Protein AF-0000000079575425 (afdb_homodimer)

Solvent-accessible surface area (backbone atoms only — not comparable to full-atom values): 54264 Å² total; per-residue (Å²): 130,80,75,77,71,79,72,58,68,56,67,75,38,49,80,50,52,78,68,48,76,56,100,55,56,67,44,61,53,50,47,62,73,65,48,64,65,72,78,53,48,50,67,66,44,53,46,61,71,67,53,64,92,66,81,78,75,90,64,53,71,62,21,56,52,42,48,57,35,47,28,26,68,66,44,45,69,43,72,66,50,43,48,51,49,40,65,52,7,65,58,55,22,52,70,27,54,43,92,59,78,74,56,72,66,56,57,53,46,50,33,47,76,38,34,70,46,52,48,50,33,33,56,48,45,39,61,66,43,46,64,54,40,40,69,73,39,49,72,34,45,26,25,40,32,60,52,70,53,61,45,60,39,55,48,70,77,59,36,46,47,46,56,39,51,46,24,50,51,39,44,51,47,34,61,71,70,58,53,57,73,37,67,39,35,64,62,48,27,62,62,64,46,69,40,38,43,89,92,41,71,75,26,18,33,41,78,53,77,58,38,77,39,40,16,44,44,32,37,43,31,19,28,47,80,39,46,73,66,39,77,44,66,67,44,71,68,48,47,65,74,40,67,83,60,72,79,72,70,55,82,82,48,82,60,54,66,48,62,78,56,64,62,66,46,47,62,62,52,50,37,53,44,36,68,75,37,70,85,62,76,47,38,35,35,38,45,55,40,81,54,57,43,64,67,51,36,45,49,43,54,36,64,53,66,58,36,87,84,38,43,25,63,28,50,49,50,49,70,38,82,88,62,72,69,82,48,94,87,41,54,43,44,89,66,49,42,47,22,39,87,77,38,72,84,43,59,40,35,78,74,49,76,50,67,45,97,87,65,49,56,30,40,37,31,32,41,65,51,40,40,79,43,72,38,79,89,73,73,40,71,42,62,37,40,69,51,93,72,61,82,40,92,50,59,50,34,52,70,48,76,44,48,23,84,81,33,36,71,62,26,30,65,52,60,66,92,37,68,68,41,51,62,56,54,59,44,51,55,35,50,59,51,39,54,50,39,39,29,60,46,31,30,51,49,83,44,88,48,68,52,63,51,48,54,52,27,46,53,48,47,35,52,36,39,49,49,50,36,34,52,48,15,54,71,71,70,40,66,88,26,38,86,53,58,60,82,54,66,112,130,80,75,78,70,78,71,57,69,59,68,76,38,50,80,51,50,77,68,47,76,56,101,56,56,67,44,60,53,52,46,62,73,64,48,63,65,71,79,55,48,50,67,68,43,53,46,62,70,66,54,64,89,67,82,78,76,90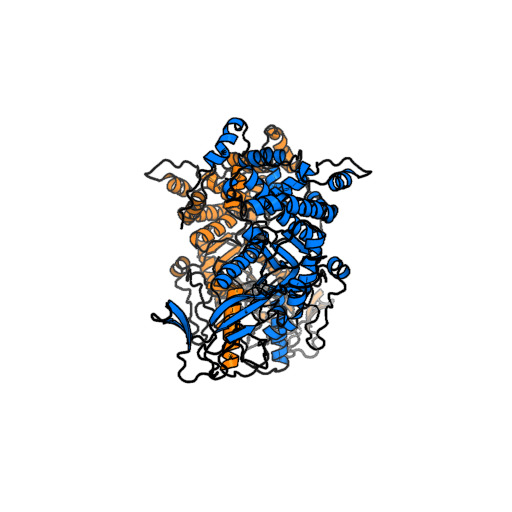,66,55,71,62,20,56,53,43,47,58,36,47,28,27,68,64,43,44,68,43,73,68,52,44,49,50,50,40,65,51,6,65,58,56,22,54,71,27,54,42,92,61,77,74,56,71,66,56,56,51,44,49,34,47,75,39,36,70,45,50,49,50,32,34,55,49,44,38,62,65,44,45,63,54,40,40,68,75,39,49,74,33,46,26,25,39,31,60,53,70,54,61,46,59,39,56,49,70,78,60,36,48,47,46,57,41,51,43,25,51,51,38,44,52,47,34,61,72,71,57,52,57,73,38,66,40,36,62,63,48,28,61,63,65,47,69,41,40,42,92,92,42,71,76,27,20,33,41,78,53,77,57,39,78,37,37,15,46,45,33,37,40,31,19,28,47,78,40,46,73,66,38,77,44,68,67,45,71,68,47,48,66,74,38,67,82,60,73,80,73,68,53,82,83,48,81,60,50,63,48,61,81,57,66,62,65,46,48,61,62,52,50,38,53,43,36,69,75,36,72,87,61,76,48,38,36,35,37,46,56,39,80,52,56,43,66,67,50,36,46,50,42,53,36,65,53,68,57,35,87,84,40,44,25,63,28,49,49,49,48,70,37,83,86,63,69,70,83,51,92,88,42,56,43,44,89,65,50,42,48,22,40,88,76,37,72,84,44,59,40,35,79,76,48,77,50,67,46,96,88,64,49,55,30,41,38,29,32,39,66,51,39,40,77,43,73,38,79,90,73,72,42,74,41,60,37,40,69,50,93,71,63,82,40,91,50,60,48,33,51,70,47,75,44,48,23,84,81,34,36,72,61,24,30,67,51,61,66,92,37,70,69,41,53,61,58,53,58,45,53,55,33,51,58,52,37,52,49,39,39,30,59,48,31,30,52,49,81,45,89,49,68,53,63,52,49,52,52,28,47,52,48,46,35,52,36,39,47,48,48,36,34,51,46,15,56,72,70,70,39,67,87,25,38,85,54,58,61,82,54,65,112

Secondary structure (DSSP, 8-state):
--------HHHHHHHHHTTTTSS--HHHHHHHHH--HHHHS-HHHHHHHH--SSS--SS-HHHHHHHHHHHHHTT---HHHHHHHHHH-HHHHHHHT-SSPPPHHHHHHHHHHTHHHHHHHHHHHHHHHHHHHHHH-HHHHTEEEEEEEEEE---GGGSHHHHHHHHHHHHHHHHHHT--TT--HHHHHHHHS-SB-SS-TTSEEEEETTEEEEEEEEEEEE-TTS-EEEEEE-SHHHHHH-TT------SSSS--SPPPPHHHHHHHHHHHHHHH-TT----EEE--GGG--HHHHHHHHSTTTTSTT---SEEE-PPPTTS----SSS-B-TTS-BB-SS-TT-BPEEEEEEE-TTS-EEEEEE-TTEEEEEETTTTEEEEEE--SS-SSS-TT--EEEE-TTT-TTT-SSS-TTSHHHHHHHGGGHHHHHHHHIIIIIT--TT-S---HHHHHHHHHHHHHHHHHHHHHHHHTT-GGGSS--GGGT-/--------HHHHHHHHHTTTTSS--HHHHHHHHH--HHHHS-HHHHHHHH--SSS--SS-HHHHHHHHHHHHHTT---HHHHHHHHHH-HHHHHHHT-SSPPPHHHHHHHHHHTHHHHHHHHHHHHHHHHHHHHHH-HHHHTEEEEEEEEEE---GGGSHHHHHHHHHHHHHHHHHHT--TT--HHHHHHHHS-SB-SS-TTSEEEEETTEEEEEEEEEEEE-TTS-EEEEEE-SHHHHHH-TT------SSSS--SPPPPHHHHHHHHHHHHHHH-TT----EEE--GGG--HHHHHHHHSTTTTSTT---SEEE-PPPTTS----SSS-B-TTS-BB-SS-TTSBPEEEEEEE-TTS-EEEEEE-TTEEEEEETTTTEEEEEE--SS-SSS-TT--EEEE-TTTTTTT-SSS-TTSHHHHHHHGGGHHHHHHHHIIIIIT--TT-S---HHHHHHHHHHHHHHHHHHHHHHHHTT-GGGSS--GGGT-

Radius of gyration: 35.62 Å; Cα contacts (8 Å, |Δi|>4): 1530; chains: 2; bounding box: 79×146×70 Å

pLDDT: mean 81.12, std 16.57, range [22.16, 98.62]

InterPro domains:
  IPR008490 Transposase InsH, N-terminal [PF05598] (19-112)

Foldseek 3Di:
DPPPPPPPLCVLQVVVVVVVPDPAFSLLVLCVVQDDVVVLQDPVLQCVVQVDPDDGDLFDPQLLLLLLLVCLQQLPQDPVVSLVCCVVDVNSCVSSPHPHRDDPVVSLCCLQVCVVSLVSSLLSLLQVCLVVVCVVPVQQSLEKFKDKDFFFAQAPCQPPVNLVVQLVVQVVVCVVVVPPPPDDSNVVSVLVDDQATPVDRQQGWDQDPNRIGTGFMKMFMDTLVLATNFIGGDGPVLCVVPVVQDPDQPPPRSNGPHPRDPLSVPLSRLLVSCVSPVPRQRAEYAYEQSNLDQVSLCLACDDQSNHDPRHHLFYQYQHDQVDADDDPPFDADNQLFGAAPVDRVFGWDWDDWDADPVRFIKTKTFGPQWDFDQDPVVRDTDIAHPDPDAPDPDRNGDIDIDGCVVPCSSPVNDGGPDPVSVVSNVSNCSNVVSVVCLVRSSNLHDDHHRDPSSSSSSSSSSSSSLSSQCSSCVSSVNNVCSRHPSVSSD/DPPPPPPPLCVLQVVVVVVPPDPADSLLVLCVVQDDVVVLQDPVLQCQVQVDPDDGDLFDPQLLLLLLLVCLQQLPQDLVVSLVCCVVDVNNCVSSPHPHRDDPVVSLCCLQVCVVSLLSSLLSLLQVCLVVVCVVPVQQSLEKFKDKDFFFAQAPCQPPVNLVVQLVVQVVVCVVVVPPPPDDSNVVSVLVDDQAGPVDRQQGWDQDPNRIGGGFMKMFMDTLVLATQFIGGDGPVLCVVPVVLDQDQPPPRSNGPHDRDPLSVPLSRLLVSCVSPVPRQRAEYAYEQSNLDQVSLCLACDDQSNHDVRHHLFYQYQHDQVDADDDPPFDADNQLFGAAPVDRVFGWDFDDWDADPVRFIKTKTFGPQWDWDQDPVVRDTDIAHPDPDAPDPDRNGDIDIDGCVVPCSSPVNDGGPDPVSVVSNVSNCSNVVSVVCLVRSSNLHDDHHRDPSSSSSSSSSSSSSLSSQCSSCVSSVNNVCSRHPSVSSD

Organism: NCBI:txid418240

Nearest PDB structures (foldseek):
  7f5y-assembly1_B-2  TM=3.562E-01  e=5.305E-01  Mycobacterium tuberculosis H37Rv
  3eiv-assembly3_C  TM=3.237E-01  e=1.249E+00  Streptomyces coelicolor
  7f5y-assembly1_B-2  TM=3.712E-01  e=5.891E-01  Mycobacterium tuberculosis H37Rv
  3eiv-assembly3_C  TM=3.445E-01  e=1.078E+00  Streptomyces coelicolor

Sequence (980 aa):
MIPYKQLSLADIFSDCHEKFENDKPAFLSLLETHIDIDELIPISFRNHFYASTGRTRKYPLQAFLWALIIQRIFSIPTDQLLLTFLAYSKSLREFCGFTKVPDASKITRFKQDFLDDLQLVFDNLVDVTEPICQAIDSAKADMTIFDSSGIEAFVTENNPKYANRIIKQLKAYAKAQGFDKSYDPYKAAYGSMPSHASANPEIKQLYINGHFCYVFKFGIVTNGLGIIRHISFYNKNFMASHPDIVVEKKSDSPDEDKCVHDSKLLIPTLKDFFSKHPLINPKTFLGDAAFDTAQLYKSLLTGDTFGNDKHFSKAYIPLNARSGLENLDYSINEDGIPCCPHDPSLQMKYEGTSKLHSGVTRYKFVCPRMKWIYDKSTQKSHRHCFCDNPCTSSKCGRMVYIYPEKDLRAYPGTIRGTEKWDDTYKIRTVVERDINHIKDNLCLAGRRTQNERTLHADLILAGITQLITVVLADKINHHEYIRSIKPLIAMIPYKQLSLADIFSDCHEKFENDKPAFLSLLETHIDIDELIPISFRNHFYASTGRTRKYPLQAFLWALIIQRIFSIPTDQLLLTFLAYSKSLREFCGFTKVPDASKITRFKQDFLDDLQLVFDNLVDVTEPICQAIDSAKADMTIFDSSGIEAFVTENNPKYANRIIKQLKAYAKAQGFDKSYDPYKAAYGSMPSHASANPEIKQLYINGHFCYVFKFGIVTNGLGIIRHISFYNKNFMASHPDIVVEKKSDSPDEDKCVHDSKLLIPTLKDFFSKHPLINPKTFLGDAAFDTAQLYKSLLTGDTFGNDKHFSKAYIPLNARSGLENLDYSINEDGIPCCPHDPSLQMKYEGTSKLHSGVTRYKFVCPRMKWIYDKSTQKSHRHCFCDNPCTSSKCGRMVYIYPEKDLRAYPGTIRGTEKWDDTYKIRTVVERDINHIKDNLCLAGRRTQNERTLHADLILAGITQLITVVLADKINHHEYIRSIKPLIA

Structure (mmCIF, N/CA/C/O backbone):
data_AF-0000000079575425-model_v1
#
loop_
_entity.id
_entity.type
_entity.pdbx_description
1 polymer 'Transposase domain (DUF772)'
#
loop_
_atom_site.group_PDB
_atom_site.id
_atom_site.type_symbol
_atom_site.label_atom_id
_atom_site.label_alt_id
_atom_site.label_comp_id
_atom_site.label_asym_id
_atom_site.label_entity_id
_atom_site.label_seq_id
_atom_site.pdbx_PDB_ins_code
_atom_site.Cartn_x
_atom_site.Cartn_y
_atom_site.Cartn_z
_atom_site.occupancy
_atom_site.B_iso_or_equiv
_atom_site.auth_seq_id
_atom_site.auth_comp_id
_atom_site.auth_asym_id
_atom_site.auth_atom_id
_atom_site.pdbx_PDB_model_num
ATOM 1 N N . MET A 1 1 ? 7.656 -32.875 12.211 1 22.16 1 MET A N 1
ATOM 2 C CA . MET A 1 1 ? 7.91 -31.469 12 1 22.16 1 MET A CA 1
ATOM 3 C C . MET A 1 1 ? 9.398 -31.156 12.109 1 22.16 1 MET A C 1
ATOM 5 O O . MET A 1 1 ? 9.961 -31.141 13.211 1 22.16 1 MET A O 1
ATOM 9 N N . ILE A 1 2 ? 10.164 -31.625 11.133 1 30.36 2 ILE A N 1
ATOM 10 C CA . ILE A 1 2 ? 11.617 -31.531 11.203 1 30.36 2 ILE A CA 1
ATOM 11 C C . ILE A 1 2 ? 12.023 -30.078 11.477 1 30.36 2 ILE A C 1
ATOM 13 O O . ILE A 1 2 ? 11.547 -29.156 10.812 1 30.36 2 ILE A O 1
ATOM 17 N N . PRO A 1 3 ? 12.539 -29.812 12.648 1 29.45 3 PRO A N 1
ATOM 18 C CA . PRO A 1 3 ? 13.023 -28.5 13.039 1 29.45 3 PRO A CA 1
ATOM 19 C C . PRO A 1 3 ? 13.922 -27.859 11.992 1 29.45 3 PRO A C 1
ATOM 21 O O . PRO A 1 3 ? 14.828 -28.5 11.469 1 29.45 3 PRO A O 1
ATOM 24 N N . TYR A 1 4 ? 13.453 -27.125 11.078 1 31.11 4 TYR A N 1
ATOM 25 C CA . TYR A 1 4 ? 14.258 -26.422 10.086 1 31.11 4 TYR A CA 1
ATOM 26 C C . TYR A 1 4 ? 15.508 -25.828 10.719 1 31.11 4 TYR A C 1
ATOM 28 O O . TYR A 1 4 ? 15.422 -24.969 11.609 1 31.11 4 TYR A O 1
ATOM 36 N N . LYS A 1 5 ? 16.469 -26.641 11.039 1 35.41 5 LYS A N 1
ATOM 37 C CA . LYS A 1 5 ? 17.781 -26.188 11.469 1 35.41 5 LYS A CA 1
ATOM 38 C C . LYS A 1 5 ? 18.219 -24.938 10.703 1 35.41 5 LYS A C 1
ATOM 40 O O . LYS A 1 5 ? 18.125 -24.891 9.469 1 35.41 5 LYS A O 1
ATOM 45 N N . GLN A 1 6 ? 18.203 -23.719 11.273 1 37.31 6 GLN A N 1
ATOM 46 C CA . GLN A 1 6 ? 18.75 -22.438 10.852 1 37.31 6 GLN A CA 1
ATOM 47 C C . GLN A 1 6 ? 20.047 -22.609 10.086 1 37.31 6 GLN A C 1
ATOM 49 O O . GLN A 1 6 ? 21.094 -22.891 10.68 1 37.31 6 GLN A O 1
ATOM 54 N N . LEU A 1 7 ? 20.219 -23.312 9.086 1 40.41 7 LEU A N 1
ATOM 55 C CA . LEU A 1 7 ? 21.422 -23.344 8.266 1 40.41 7 LEU A CA 1
ATOM 56 C C . LEU A 1 7 ? 22.078 -21.969 8.195 1 40.41 7 LEU A C 1
ATOM 58 O O . LEU A 1 7 ? 21.391 -20.969 7.945 1 40.41 7 LEU A O 1
ATOM 62 N N . SER A 1 8 ? 23.188 -21.828 8.922 1 48.34 8 SER A N 1
ATOM 63 C CA . SER A 1 8 ? 23.938 -20.578 9.086 1 48.34 8 SER A CA 1
ATOM 64 C C . SER A 1 8 ? 24.297 -19.969 7.73 1 48.34 8 SER A C 1
ATOM 66 O O . SER A 1 8 ? 24.719 -20.672 6.816 1 48.34 8 SER A O 1
ATOM 68 N N . LEU A 1 9 ? 23.672 -18.922 7.34 1 54.31 9 LEU A N 1
ATOM 69 C CA . LEU A 1 9 ? 24.047 -18.078 6.203 1 54.31 9 LEU A CA 1
ATOM 70 C C . LEU A 1 9 ? 25.547 -18.078 5.988 1 54.31 9 LEU A C 1
ATOM 72 O O . LEU A 1 9 ? 26.031 -17.891 4.867 1 54.31 9 LEU A O 1
ATOM 76 N N . ALA A 1 10 ? 26.312 -18.5 7.023 1 52.25 10 ALA A N 1
ATOM 77 C CA . ALA A 1 10 ? 27.766 -18.516 6.98 1 52.25 10 ALA A CA 1
ATOM 78 C C . ALA A 1 10 ? 28.266 -19.609 6.043 1 52.25 10 ALA A C 1
ATOM 80 O O . ALA A 1 10 ? 29.25 -19.422 5.324 1 52.25 10 ALA A O 1
ATOM 81 N N . ASP A 1 11 ? 27.609 -20.672 6.059 1 51.44 11 ASP A N 1
ATOM 82 C CA . ASP A 1 11 ? 28.047 -21.781 5.223 1 51.44 11 ASP A CA 1
ATOM 83 C C . ASP A 1 11 ? 27.828 -21.484 3.744 1 51.44 11 ASP A C 1
ATOM 85 O O . ASP A 1 11 ? 28.641 -21.875 2.898 1 51.44 11 ASP A O 1
ATOM 89 N N . ILE A 1 12 ? 26.75 -20.797 3.438 1 55.97 12 ILE A N 1
ATOM 90 C CA . ILE A 1 12 ? 26.422 -20.438 2.059 1 55.97 12 ILE A CA 1
ATOM 91 C C . ILE A 1 12 ? 27.422 -19.422 1.537 1 55.97 12 ILE A C 1
ATOM 93 O O . ILE A 1 12 ? 27.812 -19.453 0.37 1 55.97 12 ILE A O 1
ATOM 97 N N . PHE A 1 13 ? 27.812 -18.625 2.527 1 58.09 13 PHE A N 1
ATOM 98 C CA . PHE A 1 13 ? 28.656 -17.516 2.111 1 58.09 13 PHE A CA 1
ATOM 99 C C . PHE A 1 13 ? 30.125 -17.844 2.316 1 58.09 13 PHE A C 1
ATOM 101 O O . PHE A 1 13 ? 31 -17.047 1.979 1 58.09 13 PHE A O 1
ATOM 108 N N . SER A 1 14 ? 30.438 -18.969 3.062 1 51.38 14 SER A N 1
ATOM 109 C CA . SER A 1 14 ? 31.828 -19.328 3.34 1 51.38 14 SER A CA 1
ATOM 110 C C . SER A 1 14 ? 32.688 -19.281 2.07 1 51.38 14 SER A C 1
ATOM 112 O O . SER A 1 14 ? 33.812 -18.797 2.086 1 51.38 14 SER A O 1
ATOM 114 N N . ASP A 1 15 ? 32.156 -19.844 1.114 1 46.75 15 ASP A N 1
ATOM 115 C CA . ASP A 1 15 ? 32.938 -19.859 -0.123 1 46.75 15 ASP A CA 1
ATOM 116 C C . ASP A 1 15 ? 33.031 -18.453 -0.72 1 46.75 15 ASP A C 1
ATOM 118 O O . ASP A 1 15 ? 33.875 -18.203 -1.59 1 46.75 15 ASP A O 1
ATOM 122 N N . CYS A 1 16 ? 32.094 -17.609 -0.336 1 45.41 16 CYS A N 1
ATOM 123 C CA . CYS A 1 16 ? 32.125 -16.234 -0.788 1 45.41 16 CYS A CA 1
ATOM 124 C C . CYS A 1 16 ? 33.094 -15.406 0.036 1 45.41 16 CYS A C 1
ATOM 126 O O . CYS A 1 16 ? 33.406 -14.258 -0.306 1 45.41 16 CYS A O 1
ATOM 128 N N . HIS A 1 17 ? 33.469 -15.828 1.23 1 40.94 17 HIS A N 1
ATOM 129 C CA . HIS A 1 17 ? 34.312 -15.102 2.156 1 40.94 17 HIS A CA 1
ATOM 130 C C . HIS A 1 17 ? 35.688 -14.812 1.53 1 40.94 17 HIS A C 1
ATOM 132 O O . HIS A 1 17 ? 36.281 -13.766 1.787 1 40.94 17 HIS A O 1
ATOM 138 N N . GLU A 1 18 ? 36.281 -15.781 0.965 1 40.94 18 GLU A N 1
ATOM 139 C CA . GLU A 1 18 ? 37.594 -15.461 0.449 1 40.94 18 GLU A CA 1
ATOM 140 C C . GLU A 1 18 ? 37.562 -14.242 -0.476 1 40.94 18 GLU A C 1
ATOM 142 O O . GLU A 1 18 ? 38.562 -13.523 -0.613 1 40.94 18 GLU A O 1
ATOM 147 N N . LYS A 1 19 ? 36.531 -14.117 -1.191 1 37.88 19 LYS A N 1
ATOM 148 C CA . LYS A 1 19 ? 36.5 -13.031 -2.166 1 37.88 19 LYS A CA 1
ATOM 149 C C . LYS A 1 19 ? 36.125 -11.711 -1.505 1 37.88 19 LYS A C 1
ATOM 151 O O . LYS A 1 19 ? 36 -10.688 -2.182 1 37.88 19 LYS A O 1
ATOM 156 N N . PHE A 1 20 ? 35.812 -11.75 -0.251 1 41.16 20 PHE A N 1
ATOM 157 C CA . PHE A 1 20 ? 35.312 -10.562 0.417 1 41.16 20 PHE A CA 1
ATOM 158 C C . PHE A 1 20 ? 36.406 -9.547 0.645 1 41.16 20 PHE A C 1
ATOM 160 O O . PHE A 1 20 ? 36.562 -9.023 1.748 1 41.16 20 PHE A O 1
ATOM 167 N N . GLU A 1 21 ? 37.406 -9.805 0.174 1 41.19 21 GLU A N 1
ATOM 168 C CA . GLU A 1 21 ? 38.281 -8.656 0.436 1 41.19 21 GLU A CA 1
ATOM 169 C C . GLU A 1 21 ? 37.531 -7.348 0.181 1 41.19 21 GLU A C 1
ATOM 171 O O . GLU A 1 21 ? 37.875 -6.32 0.781 1 41.19 21 GLU A O 1
ATOM 176 N N . ASN A 1 22 ? 36.812 -7.172 -0.984 1 48.44 22 ASN A N 1
ATOM 177 C CA . ASN A 1 22 ? 36.25 -5.875 -1.343 1 48.44 22 ASN A CA 1
ATOM 178 C C . ASN A 1 22 ? 34.844 -5.68 -0.738 1 48.44 22 ASN A C 1
ATOM 180 O O . ASN A 1 22 ? 34.188 -6.652 -0.382 1 48.44 22 ASN A O 1
ATOM 184 N N . ASP A 1 23 ? 34.375 -4.434 -0.156 1 58.66 23 ASP A N 1
ATOM 185 C CA . ASP A 1 23 ? 33.188 -3.84 0.475 1 58.66 23 ASP A CA 1
ATOM 186 C C . ASP A 1 23 ? 31.906 -4.238 -0.26 1 58.66 23 ASP A C 1
ATOM 188 O O . ASP A 1 23 ? 30.891 -3.559 -0.153 1 58.66 23 ASP A O 1
ATOM 192 N N . LYS A 1 24 ? 31.969 -5.445 -0.993 1 72.88 24 LYS A N 1
ATOM 193 C CA . LYS A 1 24 ? 30.781 -5.836 -1.726 1 72.88 24 LYS A CA 1
ATOM 194 C C . LYS A 1 24 ? 29.906 -6.773 -0.893 1 72.88 24 LYS A C 1
ATOM 196 O O . LYS A 1 24 ? 30.391 -7.742 -0.314 1 72.88 24 LYS A O 1
ATOM 201 N N . PRO A 1 25 ? 28.578 -6.52 -0.957 1 85.06 25 PRO A N 1
ATOM 202 C CA . PRO A 1 25 ? 27.656 -7.371 -0.203 1 85.06 25 PRO A CA 1
ATOM 203 C C . PRO A 1 25 ? 27.672 -8.82 -0.685 1 85.06 25 PRO A C 1
ATOM 205 O O . PRO A 1 25 ? 27.75 -9.07 -1.89 1 85.06 25 PRO A O 1
ATOM 208 N N . ALA A 1 26 ? 27.672 -9.75 0.189 1 84.31 26 ALA A N 1
ATOM 209 C CA . ALA A 1 26 ? 27.781 -11.18 -0.072 1 84.31 26 ALA A CA 1
ATOM 210 C C . ALA A 1 26 ? 26.703 -11.648 -1.047 1 84.31 26 ALA A C 1
ATOM 212 O O . ALA A 1 26 ? 26.969 -12.492 -1.911 1 84.31 26 ALA A O 1
ATOM 213 N N . PHE A 1 27 ? 25.609 -11.164 -0.974 1 90.69 27 PHE A N 1
ATOM 214 C CA . PHE A 1 27 ? 24.5 -11.602 -1.801 1 90.69 27 PHE A CA 1
ATOM 215 C C . PHE A 1 27 ? 24.734 -11.242 -3.264 1 90.69 27 PHE A C 1
ATOM 217 O O . PHE A 1 27 ? 24.406 -12.023 -4.16 1 90.69 27 PHE A O 1
ATOM 224 N N . LEU A 1 28 ? 25.188 -10.078 -3.504 1 92.12 28 LEU A N 1
ATOM 225 C CA . LEU A 1 28 ? 25.469 -9.664 -4.875 1 92.12 28 LEU A CA 1
ATOM 226 C C . LEU A 1 28 ? 26.547 -10.539 -5.496 1 92.12 28 LEU A C 1
ATOM 228 O O . LEU A 1 28 ? 26.484 -10.867 -6.684 1 92.12 28 LEU A O 1
ATOM 232 N N . SER A 1 29 ? 27.516 -10.883 -4.645 1 89.44 29 SER A N 1
ATOM 233 C CA . SER A 1 29 ? 28.578 -11.781 -5.113 1 89.44 29 SER A CA 1
ATOM 234 C C . SER A 1 29 ? 28.016 -13.148 -5.465 1 89.44 29 SER A C 1
ATOM 236 O O . SER A 1 29 ? 28.453 -13.781 -6.43 1 89.44 29 SER A O 1
ATOM 238 N N . LEU A 1 30 ? 27.125 -13.57 -4.66 1 90.12 30 LEU A N 1
ATOM 239 C CA . LEU A 1 30 ? 26.453 -14.836 -4.91 1 90.12 30 LEU A CA 1
ATOM 240 C C . LEU A 1 30 ? 25.719 -14.812 -6.254 1 90.12 30 LEU A C 1
ATOM 242 O O . LEU A 1 30 ? 25.797 -15.773 -7.02 1 90.12 30 LEU A O 1
ATOM 246 N N . LEU A 1 31 ? 24.984 -13.766 -6.562 1 92.56 31 LEU A N 1
ATOM 247 C CA . LEU A 1 31 ? 24.266 -13.617 -7.824 1 92.56 31 LEU A CA 1
ATOM 248 C C . LEU A 1 31 ? 25.234 -13.578 -9 1 92.56 31 LEU A C 1
ATOM 250 O O . LEU A 1 31 ? 25.031 -14.242 -10.016 1 92.56 31 LEU A O 1
ATOM 254 N N . GLU A 1 32 ? 26.297 -12.875 -8.836 1 90.88 32 GLU A N 1
ATOM 255 C CA . GLU A 1 32 ? 27.281 -12.695 -9.891 1 90.88 32 GLU A CA 1
ATOM 256 C C . GLU A 1 32 ? 27.984 -14.016 -10.227 1 90.88 32 GLU A C 1
ATOM 258 O O . GLU A 1 32 ? 28.281 -14.289 -11.391 1 90.88 32 GLU A O 1
ATOM 263 N N . THR A 1 33 ? 28.203 -14.789 -9.227 1 91.12 33 THR A N 1
ATOM 264 C CA . THR A 1 33 ? 28.938 -16.031 -9.383 1 91.12 33 THR A CA 1
ATOM 265 C C . THR A 1 33 ? 28.062 -17.125 -10 1 91.12 33 THR A C 1
ATOM 267 O O . THR A 1 33 ? 28.531 -17.938 -10.789 1 91.12 33 THR A O 1
ATOM 270 N N . HIS A 1 34 ? 26.828 -17.047 -9.68 1 92.75 34 HIS A N 1
ATOM 271 C CA . HIS A 1 34 ? 26.031 -18.234 -9.984 1 92.75 34 HIS A CA 1
ATOM 272 C C . HIS A 1 34 ? 25.016 -17.953 -11.094 1 92.75 34 HIS A C 1
ATOM 274 O O . HIS A 1 34 ? 24.469 -18.875 -11.688 1 92.75 34 HIS A O 1
ATOM 280 N N . ILE A 1 35 ? 24.75 -16.719 -11.391 1 94.62 35 ILE A N 1
ATOM 281 C CA . ILE A 1 35 ? 23.781 -16.406 -12.43 1 94.62 35 ILE A CA 1
ATOM 282 C C . ILE A 1 35 ? 24.453 -15.641 -13.555 1 94.62 35 ILE A C 1
ATOM 284 O O . ILE A 1 35 ? 24.969 -14.539 -13.344 1 94.62 35 ILE A O 1
ATOM 288 N N . ASP A 1 36 ? 24.516 -16.234 -14.648 1 93.81 36 ASP A N 1
ATOM 289 C CA . ASP A 1 36 ? 24.938 -15.531 -15.859 1 93.81 36 ASP A CA 1
ATOM 290 C C . ASP A 1 36 ? 23.719 -15.023 -16.641 1 93.81 36 ASP A C 1
ATOM 292 O O . ASP A 1 36 ? 23.203 -15.734 -17.5 1 93.81 36 ASP A O 1
ATOM 296 N N . ILE A 1 37 ? 23.375 -13.812 -16.469 1 93.5 37 ILE A N 1
ATOM 297 C CA . ILE A 1 37 ? 22.141 -13.25 -17.031 1 93.5 37 ILE A CA 1
ATOM 298 C C . ILE A 1 37 ? 22.266 -13.164 -18.547 1 93.5 37 ILE A C 1
ATOM 300 O O . ILE A 1 37 ? 21.25 -13.227 -19.25 1 93.5 37 ILE A O 1
ATOM 304 N N . ASP A 1 38 ? 23.484 -13.039 -19.062 1 92.25 38 ASP A N 1
ATOM 305 C CA . ASP A 1 38 ? 23.688 -12.93 -20.5 1 92.25 38 ASP A CA 1
ATOM 306 C C . ASP A 1 38 ? 23.266 -14.211 -21.219 1 92.25 38 ASP A C 1
ATOM 308 O O . ASP A 1 38 ? 22.766 -14.156 -22.344 1 92.25 38 ASP A O 1
ATOM 312 N N . GLU A 1 39 ? 23.422 -15.273 -20.562 1 93.25 39 GLU A N 1
ATOM 313 C CA . GLU A 1 39 ? 23.047 -16.562 -21.141 1 93.25 39 GLU A CA 1
ATOM 314 C C . GLU A 1 39 ? 21.531 -16.703 -21.188 1 93.25 39 GLU A C 1
ATOM 316 O O . GLU A 1 39 ? 21.016 -17.484 -22 1 93.25 39 GLU A O 1
ATOM 321 N N . LEU A 1 40 ? 20.859 -15.984 -20.391 1 94.06 40 LEU A N 1
ATOM 322 C CA . LEU A 1 40 ? 19.406 -16.109 -20.281 1 94.06 40 LEU A CA 1
ATOM 323 C C . LEU A 1 40 ? 18.719 -15.148 -21.25 1 94.06 40 LEU A C 1
ATOM 325 O O . LEU A 1 40 ? 17.516 -15.281 -21.516 1 94.06 40 LEU A O 1
ATOM 329 N N . ILE A 1 41 ? 19.469 -14.203 -21.781 1 95.75 41 ILE A N 1
ATOM 330 C CA . ILE A 1 41 ? 18.922 -13.195 -22.688 1 95.75 41 ILE A CA 1
ATOM 331 C C . ILE A 1 41 ? 18.953 -13.719 -24.125 1 95.75 41 ILE A C 1
ATOM 333 O O . ILE A 1 41 ? 20.031 -14.008 -24.656 1 95.75 41 ILE A O 1
ATOM 337 N N . PRO A 1 42 ? 17.812 -13.82 -24.719 1 95.56 42 PRO A N 1
ATOM 338 C CA . PRO A 1 42 ? 17.797 -14.25 -26.125 1 95.56 42 PRO A CA 1
ATOM 339 C C . PRO A 1 42 ? 18.562 -13.297 -27.047 1 95.56 42 PRO A C 1
ATOM 341 O O . PRO A 1 42 ? 18.547 -12.086 -26.812 1 95.56 42 PRO A O 1
ATOM 344 N N . ILE A 1 43 ? 19.156 -13.844 -28.078 1 94.5 43 ILE A N 1
ATOM 345 C CA . ILE A 1 43 ? 19.922 -13.07 -29.047 1 94.5 43 ILE A CA 1
ATOM 346 C C . ILE A 1 43 ? 19.016 -12.016 -29.688 1 94.5 43 ILE A C 1
ATOM 348 O O . ILE A 1 43 ? 19.469 -10.906 -29.984 1 94.5 43 ILE A O 1
ATOM 352 N N . SER A 1 44 ? 17.828 -12.383 -29.922 1 95.06 44 SER A N 1
ATOM 353 C CA . SER A 1 44 ? 16.891 -11.453 -30.531 1 95.06 44 SER A CA 1
ATOM 354 C C . SER A 1 44 ? 16.688 -10.211 -29.672 1 95.06 44 SER A C 1
ATOM 356 O O . SER A 1 44 ? 16.531 -9.109 -30.203 1 95.06 44 SER A O 1
ATOM 358 N N . PHE A 1 45 ? 16.672 -10.398 -28.344 1 95.81 45 PHE A N 1
ATOM 359 C CA . PHE A 1 45 ? 16.531 -9.281 -27.422 1 95.81 45 PHE A CA 1
ATOM 360 C C . PHE A 1 45 ? 17.734 -8.352 -27.5 1 95.81 45 PHE A C 1
ATOM 362 O O . PHE A 1 45 ? 17.578 -7.133 -27.547 1 95.81 45 PHE A O 1
ATOM 369 N N . ARG A 1 46 ? 18.891 -8.906 -27.516 1 93.5 46 ARG A N 1
ATOM 370 C CA . ARG A 1 46 ? 20.109 -8.117 -27.641 1 93.5 46 ARG A CA 1
ATOM 371 C C . ARG A 1 46 ? 20.109 -7.305 -28.938 1 93.5 46 ARG A C 1
ATOM 373 O O . ARG A 1 46 ? 20.438 -6.117 -28.922 1 93.5 46 ARG A O 1
ATOM 380 N N . ASN A 1 47 ? 19.719 -7.984 -30 1 92.56 47 ASN A N 1
ATOM 381 C CA . ASN A 1 47 ? 19.672 -7.309 -31.297 1 92.56 47 ASN A CA 1
ATOM 382 C C . ASN A 1 47 ? 18.672 -6.156 -31.297 1 92.56 47 ASN A C 1
ATOM 384 O O . ASN A 1 47 ? 18.953 -5.086 -31.828 1 92.56 47 ASN A O 1
ATOM 388 N N . HIS A 1 48 ? 17.547 -6.43 -30.75 1 93.12 48 HIS A N 1
ATOM 389 C CA . HIS A 1 48 ? 16.5 -5.414 -30.688 1 93.12 48 HIS A CA 1
ATOM 390 C C . HIS A 1 48 ? 16.938 -4.23 -29.828 1 93.12 48 HIS A C 1
ATOM 392 O O . HIS A 1 48 ? 16.703 -3.076 -30.188 1 93.12 48 HIS A O 1
ATOM 398 N N . PHE A 1 49 ? 17.531 -4.539 -28.734 1 93.06 49 PHE A N 1
ATOM 399 C CA . PHE A 1 49 ? 17.938 -3.51 -27.781 1 93.06 49 PHE A CA 1
ATOM 400 C C . PHE A 1 49 ? 19.031 -2.637 -28.359 1 93.06 49 PHE A C 1
ATOM 402 O O . PHE A 1 49 ? 19.016 -1.414 -28.219 1 93.06 49 PHE A O 1
ATOM 409 N N . TYR A 1 50 ? 19.969 -3.289 -29.031 1 88.94 50 TYR A N 1
ATOM 410 C CA . TYR A 1 50 ? 21.125 -2.555 -29.5 1 88.94 50 TYR A CA 1
ATOM 411 C C . TYR A 1 50 ? 20.953 -2.145 -30.969 1 88.94 50 TYR A C 1
ATOM 413 O O . TYR A 1 50 ? 21.875 -1.601 -31.578 1 88.94 50 TYR A O 1
ATOM 421 N N . ALA A 1 51 ? 19.797 -2.744 -31.703 1 76.81 51 ALA A N 1
ATOM 422 C CA . ALA A 1 51 ? 19.562 -2.453 -33.125 1 76.81 51 ALA A CA 1
ATOM 423 C C . ALA A 1 51 ? 19.531 -0.949 -33.375 1 76.81 51 ALA A C 1
ATOM 425 O O . ALA A 1 51 ? 19.672 -0.5 -34.5 1 76.81 51 ALA A O 1
ATOM 426 N N . SER A 1 52 ? 19.312 -0.162 -32.688 1 57.19 52 SER A N 1
ATOM 427 C CA . SER A 1 52 ? 18.969 1.197 -33.094 1 57.19 52 SER A CA 1
ATOM 428 C C . SER A 1 52 ? 20.078 1.819 -33.938 1 57.19 52 SER A C 1
ATOM 430 O O . SER A 1 52 ? 21.266 1.562 -33.688 1 57.19 52 SER A O 1
ATOM 432 N N . THR A 1 53 ? 19.656 2.428 -35.094 1 50.69 53 THR A N 1
ATOM 433 C CA . THR A 1 53 ? 20.188 3.424 -36.031 1 50.69 53 THR A CA 1
ATOM 434 C C . THR A 1 53 ? 21.016 4.461 -35.281 1 50.69 53 THR A C 1
ATOM 436 O O . THR A 1 53 ? 21.812 5.188 -35.875 1 50.69 53 THR A O 1
ATOM 439 N N . GLY A 1 54 ? 20.312 5.012 -34.031 1 48.62 54 GLY A N 1
ATOM 440 C CA . GLY A 1 54 ? 20.625 6.301 -33.438 1 48.62 54 GLY A CA 1
ATOM 441 C C . GLY A 1 54 ? 21.797 6.25 -32.469 1 48.62 54 GLY A C 1
ATOM 442 O O . GLY A 1 54 ? 22.641 5.352 -32.562 1 48.62 54 GLY A O 1
ATOM 443 N N . ARG A 1 55 ? 21.766 7.262 -31.453 1 54.16 55 ARG A N 1
ATOM 444 C CA . ARG A 1 55 ? 22.797 7.555 -30.469 1 54.16 55 ARG A CA 1
ATOM 445 C C . ARG A 1 55 ? 23.125 6.32 -29.641 1 54.16 55 ARG A C 1
ATOM 447 O O . ARG A 1 55 ? 22.234 5.527 -29.312 1 54.16 55 ARG A O 1
ATOM 454 N N . THR A 1 56 ? 24.25 5.895 -29.578 1 61.03 56 THR A N 1
ATOM 455 C CA . THR A 1 56 ? 24.797 4.785 -28.797 1 61.03 56 THR A CA 1
ATOM 456 C C . THR A 1 56 ? 24.188 4.762 -27.406 1 61.03 56 THR A C 1
ATOM 458 O O . THR A 1 56 ? 24.078 5.801 -26.75 1 61.03 56 THR A O 1
ATOM 461 N N . ARG A 1 57 ? 23.484 3.611 -27.016 1 70.25 57 ARG A N 1
ATOM 462 C CA . ARG A 1 57 ? 22.859 3.51 -25.703 1 70.25 57 ARG A CA 1
ATOM 463 C C . ARG A 1 57 ? 23.906 3.609 -24.594 1 70.25 57 ARG A C 1
ATOM 465 O O . ARG A 1 57 ? 24.938 2.924 -24.641 1 70.25 57 ARG A O 1
ATOM 472 N N . LYS A 1 58 ? 23.672 4.52 -23.797 1 77.75 58 LYS A N 1
ATOM 473 C CA . LYS A 1 58 ? 24.562 4.875 -22.688 1 77.75 58 LYS A CA 1
ATOM 474 C C . LYS A 1 58 ? 24.609 3.771 -21.641 1 77.75 58 LYS A C 1
ATOM 476 O O . LYS A 1 58 ? 25.641 3.531 -21.031 1 77.75 58 LYS A O 1
ATOM 481 N N . TYR A 1 59 ? 23.5 2.916 -21.625 1 89.56 59 TYR A N 1
ATOM 482 C CA . TYR A 1 59 ? 23.406 1.918 -20.562 1 89.56 59 TYR A CA 1
ATOM 483 C C . TYR A 1 59 ? 23.281 0.515 -21.141 1 89.56 59 TYR A C 1
ATOM 485 O O . TYR A 1 59 ? 22.594 0.311 -22.141 1 89.56 59 TYR A O 1
ATOM 493 N N . PRO A 1 60 ? 23.938 -0.407 -20.609 1 92.88 60 PRO A N 1
ATOM 494 C CA . PRO A 1 60 ? 23.844 -1.778 -21.109 1 92.88 60 PRO A CA 1
ATOM 495 C C . PRO A 1 60 ? 22.516 -2.438 -20.781 1 92.88 60 PRO A C 1
ATOM 497 O O . PRO A 1 60 ? 21.875 -2.088 -19.781 1 92.88 60 PRO A O 1
ATOM 500 N N . LEU A 1 61 ? 22.125 -3.416 -21.594 1 94.75 61 LEU A N 1
ATOM 501 C CA . LEU A 1 61 ? 20.875 -4.156 -21.438 1 94.75 61 LEU A CA 1
ATOM 502 C C . LEU A 1 61 ? 20.828 -4.887 -20.109 1 94.75 61 LEU A C 1
ATOM 504 O O . LEU A 1 61 ? 19.828 -4.836 -19.406 1 94.75 61 LEU A O 1
ATOM 508 N N . GLN A 1 62 ? 21.922 -5.488 -19.719 1 95.5 62 GLN A N 1
ATOM 509 C CA . GLN A 1 62 ? 21.984 -6.289 -18.5 1 95.5 62 GLN A CA 1
ATOM 510 C C . GLN A 1 62 ? 21.75 -5.43 -17.266 1 95.5 62 GLN A C 1
ATOM 512 O O . GLN A 1 62 ? 21.203 -5.902 -16.266 1 95.5 62 GLN A O 1
ATOM 517 N N . ALA A 1 63 ? 22.125 -4.18 -17.344 1 96.06 63 ALA A N 1
ATOM 518 C CA . ALA A 1 63 ? 21.969 -3.271 -16.219 1 96.06 63 ALA A CA 1
ATOM 519 C C . ALA A 1 63 ? 20.5 -3.033 -15.898 1 96.06 63 ALA A C 1
ATOM 521 O O . ALA A 1 63 ? 20.094 -3.037 -14.734 1 96.06 63 ALA A O 1
ATOM 522 N N . PHE A 1 64 ? 19.719 -2.844 -16.969 1 96.88 64 PHE A N 1
ATOM 523 C CA . PHE A 1 64 ? 18.281 -2.637 -16.797 1 96.88 64 PHE A CA 1
ATOM 524 C C . PHE A 1 64 ? 17.625 -3.887 -16.219 1 96.88 64 PHE A C 1
ATOM 526 O O . PHE A 1 64 ? 16.797 -3.795 -15.305 1 96.88 64 PHE A O 1
ATOM 533 N N . LEU A 1 65 ? 17.984 -4.992 -16.703 1 97.69 65 LEU A N 1
ATOM 534 C CA . LEU A 1 65 ? 17.391 -6.25 -16.266 1 97.69 65 LEU A CA 1
ATOM 535 C C . LEU A 1 65 ? 17.719 -6.52 -14.797 1 97.69 65 LEU A C 1
ATOM 537 O O . LEU A 1 65 ? 16.828 -6.816 -13.992 1 97.69 65 LEU A O 1
ATOM 541 N N . TRP A 1 66 ? 18.984 -6.387 -14.461 1 97.38 66 TRP A N 1
ATOM 542 C CA . TRP A 1 66 ? 19.406 -6.629 -13.078 1 97.38 66 TRP A CA 1
ATOM 543 C C . TRP A 1 66 ? 18.75 -5.637 -12.125 1 97.38 66 TRP A C 1
ATOM 545 O O . TRP A 1 66 ? 18.344 -6.004 -11.023 1 97.38 66 TRP A O 1
ATOM 555 N N . ALA A 1 67 ? 18.719 -4.379 -12.547 1 97.88 67 ALA A N 1
ATOM 556 C CA . ALA A 1 67 ? 18.109 -3.361 -11.695 1 97.88 67 ALA A CA 1
ATOM 557 C C . ALA A 1 67 ? 16.656 -3.711 -11.383 1 97.88 67 ALA A C 1
ATOM 559 O O . ALA A 1 67 ? 16.219 -3.615 -10.227 1 97.88 67 ALA A O 1
ATOM 560 N N . LEU A 1 68 ? 15.938 -4.152 -12.414 1 98.06 68 LEU A N 1
ATOM 561 C CA . LEU A 1 68 ? 14.516 -4.438 -12.25 1 98.06 68 LEU A CA 1
ATOM 562 C C . LEU A 1 68 ? 14.312 -5.754 -11.508 1 98.06 68 LEU A C 1
ATOM 564 O O . LEU A 1 68 ? 13.344 -5.902 -10.758 1 98.06 68 LEU A O 1
ATOM 568 N N . ILE A 1 69 ? 15.203 -6.699 -11.648 1 97.56 69 ILE A N 1
ATOM 569 C CA . ILE A 1 69 ? 15.141 -7.957 -10.922 1 97.56 69 ILE A CA 1
ATOM 570 C C . ILE A 1 69 ? 15.453 -7.715 -9.445 1 97.56 69 ILE A C 1
ATOM 572 O O . ILE A 1 69 ? 14.742 -8.195 -8.562 1 97.56 69 ILE A O 1
ATOM 576 N N . ILE A 1 70 ? 16.484 -6.906 -9.172 1 96.5 70 ILE A N 1
ATOM 577 C CA . ILE A 1 70 ? 16.891 -6.605 -7.801 1 96.5 70 ILE A CA 1
ATOM 578 C C . ILE A 1 70 ? 15.781 -5.824 -7.094 1 96.5 70 ILE A C 1
ATOM 580 O O . ILE A 1 70 ? 15.547 -6.012 -5.898 1 96.5 70 ILE A O 1
ATOM 584 N N . GLN A 1 71 ? 15.195 -4.902 -7.836 1 97.12 71 GLN A N 1
ATOM 585 C CA . GLN A 1 71 ? 14.062 -4.16 -7.281 1 97.12 71 GLN A CA 1
ATOM 586 C C . GLN A 1 71 ? 13.031 -5.105 -6.668 1 97.12 71 GLN A C 1
ATOM 588 O O . GLN A 1 71 ? 12.523 -4.852 -5.574 1 97.12 71 GLN A O 1
ATOM 593 N N . ARG A 1 72 ? 12.766 -6.184 -7.383 1 96.56 72 ARG A N 1
ATOM 594 C CA . ARG A 1 72 ? 11.742 -7.141 -6.961 1 96.56 72 ARG A CA 1
ATOM 595 C C . ARG A 1 72 ? 12.281 -8.07 -5.875 1 96.56 72 ARG A C 1
ATOM 597 O O . ARG A 1 72 ? 11.57 -8.391 -4.922 1 96.56 72 ARG A O 1
ATOM 604 N N . ILE A 1 73 ? 13.523 -8.453 -5.973 1 95 73 ILE A N 1
ATOM 605 C CA . ILE A 1 73 ? 14.117 -9.312 -4.957 1 95 73 ILE A CA 1
ATOM 606 C C . ILE A 1 73 ? 14.141 -8.586 -3.611 1 95 73 ILE A C 1
ATOM 608 O O . ILE A 1 73 ? 13.82 -9.18 -2.576 1 95 73 ILE A O 1
ATOM 612 N N . PHE A 1 74 ? 14.5 -7.258 -3.629 1 94.81 74 PHE A N 1
ATOM 613 C CA . PHE A 1 74 ? 14.609 -6.473 -2.404 1 94.81 74 PHE A CA 1
ATOM 614 C C . PHE A 1 74 ? 13.25 -5.922 -1.989 1 94.81 74 PHE A C 1
ATOM 616 O O . PHE A 1 74 ? 13.133 -5.254 -0.961 1 94.81 74 PHE A O 1
ATOM 623 N N . SER A 1 75 ? 12.234 -6.141 -2.762 1 94.56 75 SER A N 1
ATOM 624 C CA . SER A 1 75 ? 10.875 -5.668 -2.51 1 94.56 75 SER A CA 1
ATOM 625 C C . SER A 1 75 ? 10.82 -4.145 -2.453 1 94.56 75 SER A C 1
ATOM 627 O O . SER A 1 75 ? 10.258 -3.572 -1.519 1 94.56 75 SER A O 1
ATOM 629 N N . ILE A 1 76 ? 11.508 -3.553 -3.393 1 96.25 76 ILE A N 1
ATOM 630 C CA . ILE A 1 76 ? 11.445 -2.104 -3.547 1 96.25 76 ILE A CA 1
ATOM 631 C C . ILE A 1 76 ? 10.172 -1.722 -4.297 1 96.25 76 ILE A C 1
ATOM 633 O O . ILE A 1 76 ? 10.008 -2.057 -5.473 1 96.25 76 ILE A O 1
ATOM 637 N N . PRO A 1 77 ? 9.336 -0.96 -3.738 1 93.5 77 PRO A N 1
ATOM 638 C CA . PRO A 1 77 ? 7.98 -0.83 -4.273 1 93.5 77 PRO A CA 1
ATOM 639 C C . PRO A 1 77 ? 7.91 0.096 -5.488 1 93.5 77 PRO A C 1
ATOM 641 O O . PRO A 1 77 ? 7.027 -0.055 -6.336 1 93.5 77 PRO A O 1
ATOM 644 N N . THR A 1 78 ? 8.781 1.135 -5.566 1 94 78 THR A N 1
ATOM 645 C CA . THR A 1 78 ? 8.648 2.111 -6.641 1 94 78 THR A CA 1
ATOM 646 C C . THR A 1 78 ? 9.953 2.219 -7.434 1 94 78 THR A C 1
ATOM 648 O O . THR A 1 78 ? 11.031 1.939 -6.906 1 94 78 THR A O 1
ATOM 651 N N . ASP A 1 79 ? 9.773 2.625 -8.727 1 94.94 79 ASP A N 1
ATOM 652 C CA . ASP A 1 79 ? 10.953 2.852 -9.555 1 94.94 79 ASP A CA 1
ATOM 653 C C . ASP A 1 79 ? 11.789 4.016 -9.023 1 94.94 79 ASP A C 1
ATOM 655 O O . ASP A 1 79 ? 13.016 3.99 -9.094 1 94.94 79 ASP A O 1
ATOM 659 N N . GLN A 1 80 ? 11.109 4.965 -8.453 1 92.81 80 GLN A N 1
ATOM 660 C CA . GLN A 1 80 ? 11.812 6.117 -7.902 1 92.81 80 GLN A CA 1
ATOM 661 C C . GLN A 1 80 ? 12.711 5.707 -6.738 1 92.81 80 GLN A C 1
ATOM 663 O O . GLN A 1 80 ? 13.836 6.191 -6.617 1 92.81 80 GLN A O 1
ATOM 668 N N . LEU A 1 81 ? 12.203 4.922 -5.883 1 94.62 81 LEU A N 1
ATOM 669 C CA . LEU A 1 81 ? 12.992 4.457 -4.746 1 94.62 81 LEU A CA 1
ATOM 670 C C . LEU A 1 81 ? 14.156 3.592 -5.215 1 94.62 81 LEU A C 1
ATOM 672 O O . LEU A 1 81 ? 15.234 3.617 -4.613 1 94.62 81 LEU A O 1
ATOM 676 N N . LEU A 1 82 ? 13.906 2.789 -6.293 1 96.44 82 LEU A N 1
ATOM 677 C CA . LEU A 1 82 ? 14.992 2.012 -6.879 1 96.44 82 LEU A CA 1
ATOM 678 C C . LEU A 1 82 ? 16.125 2.922 -7.348 1 96.44 82 LEU A C 1
ATOM 680 O O . LEU A 1 82 ? 17.297 2.658 -7.07 1 96.44 82 LEU A O 1
ATOM 684 N N . LEU A 1 83 ? 15.766 3.965 -7.996 1 95 83 LEU A N 1
ATOM 685 C CA . LEU A 1 83 ? 16.766 4.898 -8.516 1 95 83 LEU A CA 1
ATOM 686 C C . LEU A 1 83 ? 17.5 5.578 -7.371 1 95 83 LEU A C 1
ATOM 688 O O . LEU A 1 83 ? 18.719 5.797 -7.457 1 95 83 LEU A O 1
ATOM 692 N N . THR A 1 84 ? 16.781 5.891 -6.297 1 93.44 84 THR A N 1
ATOM 693 C CA . THR A 1 84 ? 17.422 6.441 -5.105 1 93.44 84 THR A CA 1
ATOM 694 C C . THR A 1 84 ? 18.406 5.445 -4.516 1 93.44 84 THR A C 1
ATOM 696 O O . THR A 1 84 ? 19.531 5.82 -4.148 1 93.44 84 THR A O 1
ATOM 699 N N . PHE A 1 85 ? 18 4.207 -4.453 1 94.62 85 PHE A N 1
ATOM 700 C CA . PHE A 1 85 ? 18.875 3.162 -3.928 1 94.62 85 PHE A CA 1
ATOM 701 C C . PHE A 1 85 ? 20.141 3.039 -4.762 1 94.62 85 PHE A C 1
ATOM 703 O O . PHE A 1 85 ? 21.234 2.961 -4.219 1 94.62 85 PHE A O 1
ATOM 710 N N . LEU A 1 86 ? 19.969 3.064 -6.07 1 95 86 LEU A N 1
ATOM 711 C CA . LEU A 1 86 ? 21.094 2.959 -6.984 1 95 86 LEU A CA 1
ATOM 712 C C . LEU A 1 86 ? 22.016 4.164 -6.848 1 95 86 LEU A C 1
ATOM 714 O O . LEU A 1 86 ? 23.234 4.035 -6.973 1 95 86 LEU A O 1
ATOM 718 N N . ALA A 1 87 ? 21.453 5.281 -6.586 1 92.56 87 ALA A N 1
ATOM 719 C CA . ALA A 1 87 ? 22.234 6.508 -6.453 1 92.56 87 ALA A CA 1
ATOM 720 C C . ALA A 1 87 ? 23.078 6.484 -5.184 1 92.56 87 ALA A C 1
ATOM 722 O O . ALA A 1 87 ? 24.203 7.02 -5.16 1 92.56 87 ALA A O 1
ATOM 723 N N . TYR A 1 88 ? 22.594 5.824 -4.176 1 93.5 88 TYR A N 1
ATOM 724 C CA . TYR A 1 88 ? 23.266 5.887 -2.877 1 93.5 88 TYR A CA 1
ATOM 725 C C . TYR A 1 88 ? 24.047 4.609 -2.604 1 93.5 88 TYR A C 1
ATOM 727 O O . TYR A 1 88 ? 24.734 4.5 -1.583 1 93.5 88 TYR A O 1
ATOM 735 N N . SER A 1 89 ? 23.953 3.65 -3.498 1 93.06 89 SER A N 1
ATOM 736 C CA . SER A 1 89 ? 24.703 2.41 -3.336 1 93.06 89 SER A CA 1
ATOM 737 C C . SER A 1 89 ? 25.609 2.15 -4.539 1 93.06 89 SER A C 1
ATOM 739 O O . SER A 1 89 ? 25.156 1.626 -5.559 1 93.06 89 SER A O 1
ATOM 741 N N . LYS A 1 90 ? 26.828 2.387 -4.332 1 91.38 90 LYS A N 1
ATOM 742 C CA . LYS A 1 90 ? 27.797 2.16 -5.398 1 91.38 90 LYS A CA 1
ATOM 743 C C . LYS A 1 90 ? 27.922 0.675 -5.73 1 91.38 90 LYS A C 1
ATOM 745 O O . LYS A 1 90 ? 28.016 0.302 -6.902 1 91.38 90 LYS A O 1
ATOM 750 N N . SER A 1 91 ? 27.875 -0.152 -4.723 1 91.44 91 SER A N 1
ATOM 751 C CA . SER A 1 91 ? 28 -1.594 -4.918 1 91.44 91 SER A CA 1
ATOM 752 C C . SER A 1 91 ? 26.844 -2.127 -5.773 1 91.44 91 SER A C 1
ATOM 754 O O . SER A 1 91 ? 27.062 -2.971 -6.645 1 91.44 91 SER A O 1
ATOM 756 N N . LEU A 1 92 ? 25.672 -1.632 -5.539 1 93.69 92 LEU A N 1
ATOM 757 C CA . LEU A 1 92 ? 24.516 -2.066 -6.297 1 93.69 92 LEU A CA 1
ATOM 758 C C . LEU A 1 92 ? 24.578 -1.565 -7.734 1 93.69 92 LEU A C 1
ATOM 760 O O . LEU A 1 92 ? 24.219 -2.289 -8.672 1 93.69 92 LEU A O 1
ATOM 764 N N . ARG A 1 93 ? 25.016 -0.339 -7.891 1 94 93 ARG A N 1
ATOM 765 C CA . ARG A 1 93 ? 25.141 0.253 -9.219 1 94 93 ARG A CA 1
ATOM 766 C C . ARG A 1 93 ? 26.156 -0.516 -10.062 1 94 93 ARG A C 1
ATOM 768 O O . ARG A 1 93 ? 25.906 -0.818 -11.227 1 94 93 ARG A O 1
ATOM 775 N N . GLU A 1 94 ? 27.25 -0.794 -9.438 1 93.06 94 GLU A N 1
ATOM 776 C CA . GLU A 1 94 ? 28.312 -1.53 -10.125 1 93.06 94 GLU A CA 1
ATOM 777 C C . GLU A 1 94 ? 27.859 -2.955 -10.445 1 93.06 94 GLU A C 1
ATOM 779 O O . GLU A 1 94 ? 28.156 -3.471 -11.523 1 93.06 94 GLU A O 1
ATOM 784 N N . PHE A 1 95 ? 27.25 -3.588 -9.625 1 94.69 95 PHE A N 1
ATOM 785 C CA . PHE A 1 95 ? 26.734 -4.93 -9.867 1 94.69 95 PHE A CA 1
ATOM 786 C C . PHE A 1 95 ? 25.812 -4.945 -11.086 1 94.69 95 PHE A C 1
ATOM 788 O O . PHE A 1 95 ? 25.922 -5.836 -11.938 1 94.69 95 PHE A O 1
ATOM 795 N N . CYS A 1 96 ? 24.812 -3.984 -11.094 1 94.88 96 CYS A N 1
ATOM 796 C CA . CYS A 1 96 ? 23.875 -3.93 -12.211 1 94.88 96 CYS A CA 1
ATOM 797 C C . CYS A 1 96 ? 24.594 -3.592 -13.508 1 94.88 96 CYS A C 1
ATOM 799 O O . CYS A 1 96 ? 24.141 -3.959 -14.594 1 94.88 96 CYS A O 1
ATOM 801 N N . GLY A 1 97 ? 25.672 -2.877 -13.398 1 93.31 97 GLY A N 1
ATOM 802 C CA . GLY A 1 97 ? 26.438 -2.48 -14.578 1 93.31 97 GLY A CA 1
ATOM 803 C C . GLY A 1 97 ? 26.156 -1.049 -15 1 93.31 97 GLY A C 1
ATOM 804 O O . GLY A 1 97 ? 26.453 -0.668 -16.141 1 93.31 97 GLY A O 1
ATOM 805 N N . PHE A 1 98 ? 25.625 -0.207 -14.031 1 93.5 98 PHE A N 1
ATOM 806 C CA . PHE A 1 98 ? 25.375 1.194 -14.344 1 93.5 98 PHE A CA 1
ATOM 807 C C . PHE A 1 98 ? 26.578 2.057 -14 1 93.5 98 PHE A C 1
ATOM 809 O O . PHE A 1 98 ? 27.172 1.917 -12.93 1 93.5 98 PHE A O 1
ATOM 816 N N . THR A 1 99 ? 26.984 2.906 -14.914 1 88.56 99 THR A N 1
ATOM 817 C CA . THR A 1 99 ? 28 3.916 -14.609 1 88.56 99 THR A CA 1
ATOM 818 C C . THR A 1 99 ? 27.359 5.152 -13.992 1 88.56 99 THR A C 1
ATOM 820 O O . THR A 1 99 ? 27.969 5.824 -13.156 1 88.56 99 THR A O 1
ATOM 823 N N . LYS A 1 100 ? 26.25 5.387 -14.469 1 89.5 100 LYS A N 1
ATOM 824 C CA . LYS A 1 100 ? 25.406 6.461 -13.953 1 89.5 100 LYS A CA 1
ATOM 825 C C . LYS A 1 100 ? 23.969 5.992 -13.789 1 89.5 100 LYS A C 1
ATOM 827 O O . LYS A 1 100 ? 23.516 5.102 -14.5 1 89.5 100 LYS A O 1
ATOM 832 N N . VAL A 1 101 ? 23.297 6.527 -12.812 1 92.38 101 VAL A N 1
ATOM 833 C CA . VAL A 1 101 ? 21.906 6.145 -12.57 1 92.38 101 VAL A CA 1
ATOM 834 C C . VAL A 1 101 ? 21.031 6.684 -13.695 1 92.38 101 VAL A C 1
ATOM 836 O O . VAL A 1 101 ? 21.062 7.875 -14.008 1 92.38 101 VAL A O 1
ATOM 839 N N . PRO A 1 102 ? 20.344 5.84 -14.367 1 92.31 102 PRO A N 1
ATOM 840 C CA . PRO A 1 102 ? 19.469 6.305 -15.445 1 92.31 102 PRO A CA 1
ATOM 841 C C . PRO A 1 102 ? 18.297 7.141 -14.93 1 92.31 102 PRO A C 1
ATOM 843 O O . PRO A 1 102 ? 17.953 7.086 -13.742 1 92.31 102 PRO A O 1
ATOM 846 N N . ASP A 1 103 ? 17.688 7.875 -15.812 1 90.62 103 ASP A N 1
ATOM 847 C CA . ASP A 1 103 ? 16.484 8.625 -15.492 1 90.62 103 ASP A CA 1
ATOM 848 C C . ASP A 1 103 ? 15.273 7.699 -15.367 1 90.62 103 ASP A C 1
ATOM 850 O O . ASP A 1 103 ? 15.258 6.617 -15.961 1 90.62 103 ASP A O 1
ATOM 854 N N . ALA A 1 104 ? 14.297 8.18 -14.68 1 91.25 104 ALA A N 1
ATOM 855 C CA . ALA A 1 104 ? 13.078 7.406 -14.453 1 91.25 104 ALA A CA 1
ATOM 856 C C . ALA A 1 104 ? 12.391 7.07 -15.773 1 91.25 104 ALA A C 1
ATOM 858 O O . ALA A 1 104 ? 11.82 5.988 -15.93 1 91.25 104 ALA A O 1
ATOM 859 N N . SER A 1 105 ? 12.461 7.984 -16.688 1 92.62 105 SER A N 1
ATOM 860 C CA . SER A 1 105 ? 11.797 7.797 -17.969 1 92.62 105 SER A CA 1
ATOM 861 C C . SER A 1 105 ? 12.422 6.645 -18.75 1 92.62 105 SER A C 1
ATOM 863 O O . SER A 1 105 ? 11.742 5.961 -19.516 1 92.62 105 SER A O 1
ATOM 865 N N . LYS A 1 106 ? 13.695 6.457 -18.547 1 93.75 106 LYS A N 1
ATOM 866 C CA . LYS A 1 106 ? 14.383 5.379 -19.25 1 93.75 106 LYS A CA 1
ATOM 867 C C . LYS A 1 106 ? 13.93 4.012 -18.75 1 93.75 106 LYS A C 1
ATOM 869 O O . LYS A 1 106 ? 13.812 3.062 -19.516 1 93.75 106 LYS A O 1
ATOM 874 N N . ILE A 1 107 ? 13.672 3.908 -17.453 1 95.19 107 ILE A N 1
ATOM 875 C CA . ILE A 1 107 ? 13.188 2.668 -16.859 1 95.19 107 ILE A CA 1
ATOM 876 C C . ILE A 1 107 ? 11.797 2.348 -17.406 1 95.19 107 ILE A C 1
ATOM 878 O O . ILE A 1 107 ? 11.508 1.205 -17.766 1 95.19 107 ILE A O 1
ATOM 882 N N . THR A 1 108 ? 10.945 3.34 -17.469 1 95.06 108 THR A N 1
ATOM 883 C CA . THR A 1 108 ? 9.578 3.176 -17.969 1 95.06 108 THR A CA 1
ATOM 884 C C . THR A 1 108 ? 9.578 2.766 -19.438 1 95.06 108 THR A C 1
ATOM 886 O O .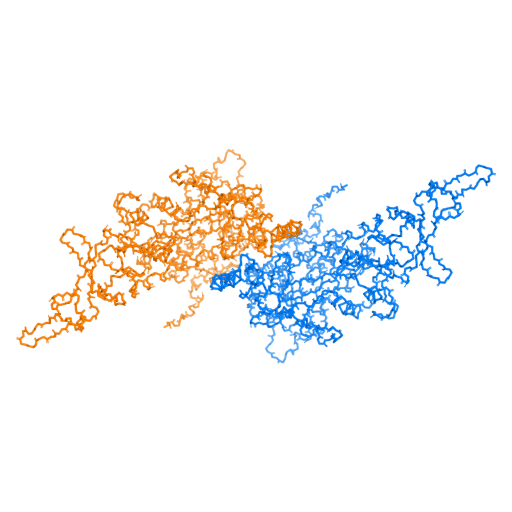 THR A 1 108 ? 8.867 1.839 -19.828 1 95.06 108 THR A O 1
ATOM 889 N N . ARG A 1 109 ? 10.383 3.428 -20.203 1 94.62 109 ARG A N 1
ATOM 890 C CA . ARG A 1 109 ? 10.469 3.123 -21.641 1 94.62 109 ARG A CA 1
ATOM 891 C C . ARG A 1 109 ? 11.016 1.72 -21.859 1 94.62 109 ARG A C 1
ATOM 893 O O . ARG A 1 109 ? 10.594 1.023 -22.797 1 94.62 109 ARG A O 1
ATOM 900 N N . PHE A 1 110 ? 12 1.358 -21.094 1 96.38 110 PHE A N 1
ATOM 901 C CA . PHE A 1 110 ? 12.555 0.014 -21.203 1 96.38 110 PHE A CA 1
ATOM 902 C C . PHE A 1 110 ? 11.469 -1.036 -21.016 1 96.38 110 PHE A C 1
ATOM 904 O O . PHE A 1 110 ? 11.367 -1.978 -21.812 1 96.38 110 PHE A O 1
ATOM 911 N N . LYS A 1 111 ? 10.648 -0.887 -20.016 1 97.12 111 LYS A N 1
ATOM 912 C CA . LYS A 1 111 ? 9.562 -1.822 -19.734 1 97.12 111 LYS A CA 1
ATOM 913 C C . LYS A 1 111 ? 8.562 -1.875 -20.875 1 97.12 111 LYS A C 1
ATOM 915 O O . LYS A 1 111 ? 8.141 -2.957 -21.297 1 97.12 111 LYS A O 1
ATOM 920 N N . GLN A 1 112 ? 8.203 -0.724 -21.391 1 96.44 112 GLN A N 1
ATOM 921 C CA . GLN A 1 112 ? 7.164 -0.628 -22.422 1 96.44 112 GLN A CA 1
ATOM 922 C C . GLN A 1 112 ? 7.684 -1.098 -23.766 1 96.44 112 GLN A C 1
ATOM 924 O O . GLN A 1 112 ? 7.023 -1.881 -24.453 1 96.44 112 GLN A O 1
ATOM 929 N N . ASP A 1 113 ? 8.898 -0.676 -24.109 1 95.44 113 ASP A N 1
ATOM 930 C CA . ASP A 1 113 ? 9.438 -0.924 -25.438 1 95.44 113 ASP A CA 1
ATOM 931 C C . ASP A 1 113 ? 9.852 -2.387 -25.609 1 95.44 113 ASP A C 1
ATOM 933 O O . ASP A 1 113 ? 9.797 -2.934 -26.703 1 95.44 113 ASP A O 1
ATOM 937 N N . PHE A 1 114 ? 10.219 -2.98 -24.531 1 97.19 114 PHE A N 1
ATOM 938 C CA . PHE A 1 114 ? 10.797 -4.312 -24.672 1 97.19 114 PHE A CA 1
ATOM 939 C C . PHE A 1 114 ? 9.93 -5.348 -23.969 1 97.19 114 PHE A C 1
ATOM 941 O O . PHE A 1 114 ? 10.438 -6.359 -23.469 1 97.19 114 PHE A O 1
ATOM 948 N N . LEU A 1 115 ? 8.68 -5.113 -23.891 1 97.81 115 LEU A N 1
ATOM 949 C CA . LEU A 1 115 ? 7.727 -6.008 -23.25 1 97.81 115 LEU A CA 1
ATOM 950 C C . LEU A 1 115 ? 7.777 -7.398 -23.875 1 97.81 115 LEU A C 1
ATOM 952 O O . LEU A 1 115 ? 7.867 -8.398 -23.156 1 97.81 115 LEU A O 1
ATOM 956 N N . ASP A 1 116 ? 7.75 -7.484 -25.188 1 97 116 ASP A N 1
ATOM 957 C CA . ASP A 1 116 ? 7.758 -8.766 -25.891 1 97 116 ASP A CA 1
ATOM 958 C C . ASP A 1 116 ? 9.078 -9.5 -25.688 1 97 116 ASP A C 1
ATOM 960 O O . ASP A 1 116 ? 9.102 -10.734 -25.594 1 97 116 ASP A O 1
ATOM 964 N N . ASP A 1 117 ? 10.148 -8.711 -25.609 1 97.75 117 ASP A N 1
ATOM 965 C CA . ASP A 1 117 ? 11.461 -9.297 -25.359 1 97.75 117 ASP A CA 1
ATOM 966 C C . ASP A 1 117 ? 11.523 -9.891 -23.953 1 97.75 117 ASP A C 1
ATOM 968 O O . ASP A 1 117 ? 12.102 -10.961 -23.75 1 97.75 117 ASP A O 1
ATOM 972 N N . LEU A 1 118 ? 10.977 -9.156 -23 1 98.38 118 LEU A N 1
ATOM 973 C CA . LEU A 1 118 ? 10.906 -9.648 -21.625 1 98.38 118 LEU A CA 1
ATOM 974 C C . LEU A 1 118 ? 10.125 -10.953 -21.562 1 98.38 118 LEU A C 1
ATOM 976 O O . LEU A 1 118 ? 10.484 -11.859 -20.812 1 98.38 118 LEU A O 1
ATOM 980 N N . GLN A 1 119 ? 9.016 -11.031 -22.344 1 98.06 119 GLN A N 1
ATOM 981 C CA . GLN A 1 119 ? 8.227 -12.258 -22.422 1 98.06 119 GLN A CA 1
ATOM 982 C C . GLN A 1 119 ? 9.07 -13.438 -22.891 1 98.06 119 GLN A C 1
ATOM 984 O O . GLN A 1 119 ? 8.953 -14.547 -22.375 1 98.06 119 GLN A O 1
ATOM 989 N N . LEU A 1 120 ? 9.922 -13.172 -23.828 1 97.75 120 LEU A N 1
ATOM 990 C CA . LEU A 1 120 ? 10.789 -14.219 -24.359 1 97.75 120 LEU A CA 1
ATOM 991 C C . LEU A 1 120 ? 11.781 -14.688 -23.297 1 97.75 120 LEU A C 1
ATOM 993 O O . LEU A 1 120 ? 12.094 -15.883 -23.219 1 97.75 120 LEU A O 1
ATOM 997 N N . VAL A 1 121 ? 12.305 -13.727 -22.547 1 98.19 121 VAL A N 1
ATOM 998 C CA . VAL A 1 121 ? 13.203 -14.094 -21.438 1 98.19 121 VAL A CA 1
ATOM 999 C C . VAL A 1 121 ? 12.461 -14.992 -20.453 1 98.19 121 VAL A C 1
ATOM 1001 O O . VAL A 1 121 ? 13.008 -16 -20 1 98.19 121 VAL A O 1
ATOM 1004 N N . PHE A 1 122 ? 11.281 -14.641 -20.125 1 98.62 122 PHE A N 1
ATOM 1005 C CA . PHE A 1 122 ? 10.461 -15.422 -19.203 1 98.62 122 PHE A CA 1
ATOM 1006 C C . PHE A 1 122 ? 10.258 -16.844 -19.719 1 98.62 122 PHE A C 1
ATOM 1008 O O . PHE A 1 122 ? 10.43 -17.812 -18.984 1 98.62 122 PHE A O 1
ATOM 1015 N N . ASP A 1 123 ? 9.828 -16.922 -20.984 1 98.19 123 ASP A N 1
ATOM 1016 C CA . ASP A 1 123 ? 9.578 -18.234 -21.609 1 98.19 123 ASP A CA 1
ATOM 1017 C C . ASP A 1 123 ? 10.828 -19.094 -21.578 1 98.19 123 ASP A C 1
ATOM 1019 O O . ASP A 1 123 ? 10.75 -20.297 -21.312 1 98.19 123 ASP A O 1
ATOM 1023 N N . ASN A 1 124 ? 11.938 -18.5 -21.859 1 97.56 124 ASN A N 1
ATOM 1024 C CA . ASN A 1 124 ? 13.203 -19.219 -21.797 1 97.56 124 ASN A CA 1
ATOM 1025 C C . ASN A 1 124 ? 13.492 -19.75 -20.406 1 97.56 124 ASN A C 1
ATOM 1027 O O . ASN A 1 124 ? 13.938 -20.891 -20.234 1 97.56 124 ASN A O 1
ATOM 1031 N N . LEU A 1 125 ? 13.258 -18.922 -19.469 1 98.12 125 LEU A N 1
ATOM 1032 C CA . LEU A 1 125 ? 13.523 -19.297 -18.078 1 98.12 125 LEU A CA 1
ATOM 1033 C C . LEU A 1 125 ? 12.602 -20.438 -17.641 1 98.12 125 LEU A C 1
ATOM 1035 O O . LEU A 1 125 ? 13 -21.281 -16.828 1 98.12 125 LEU A O 1
ATOM 1039 N N . VAL A 1 126 ? 11.359 -20.453 -18.156 1 98.5 126 VAL A N 1
ATOM 1040 C CA . VAL A 1 126 ? 10.43 -21.531 -17.844 1 98.5 126 VAL A CA 1
ATOM 1041 C C . VAL A 1 126 ? 11.031 -22.875 -18.281 1 98.5 126 VAL A C 1
ATOM 1043 O O . VAL A 1 126 ? 11.016 -23.844 -17.531 1 98.5 126 VAL A O 1
ATOM 1046 N N . ASP A 1 127 ? 11.625 -22.875 -19.438 1 97.69 127 ASP A N 1
ATOM 1047 C CA . ASP A 1 127 ? 12.234 -24.094 -19.953 1 97.69 127 ASP A CA 1
ATOM 1048 C C . ASP A 1 127 ? 13.477 -24.484 -19.156 1 97.69 127 ASP A C 1
ATOM 1050 O O . ASP A 1 127 ? 13.711 -25.656 -18.906 1 97.69 127 ASP A O 1
ATOM 1054 N N . VAL A 1 128 ? 14.242 -23.453 -18.766 1 96.69 128 VAL A N 1
ATOM 1055 C CA . VAL A 1 128 ? 15.484 -23.672 -18.031 1 96.69 128 VAL A CA 1
ATOM 1056 C C . VAL A 1 128 ? 15.164 -24.25 -16.656 1 96.69 128 VAL A C 1
ATOM 1058 O O . VAL A 1 128 ? 15.914 -25.078 -16.125 1 96.69 128 VAL A O 1
ATOM 1061 N N . THR A 1 129 ? 14.062 -23.875 -16.047 1 97.56 129 THR A N 1
ATOM 1062 C CA . THR A 1 129 ? 13.781 -24.234 -14.672 1 97.56 129 THR A CA 1
ATOM 1063 C C . THR A 1 129 ? 12.984 -25.547 -14.609 1 97.56 129 THR A C 1
ATOM 1065 O O . THR A 1 129 ? 12.844 -26.141 -13.539 1 97.56 129 THR A O 1
ATOM 1068 N N . GLU A 1 130 ? 12.453 -26.078 -15.758 1 97.75 130 GLU A N 1
ATOM 1069 C CA . GLU A 1 130 ? 11.633 -27.281 -15.758 1 97.75 130 GLU A CA 1
ATOM 1070 C C . GLU A 1 130 ? 12.43 -28.484 -15.25 1 97.75 130 GLU A C 1
ATOM 1072 O O . GLU A 1 130 ? 11.984 -29.203 -14.352 1 97.75 130 GLU A O 1
ATOM 1077 N N . PRO A 1 131 ? 13.664 -28.703 -15.789 1 97.19 131 PRO A N 1
ATOM 1078 C CA . PRO A 1 131 ? 14.438 -29.828 -15.258 1 97.19 131 PRO A CA 1
ATOM 1079 C C . PRO A 1 131 ? 14.766 -29.672 -13.781 1 97.19 131 PRO A C 1
ATOM 1081 O O . PRO A 1 131 ? 14.852 -30.672 -13.055 1 97.19 131 PRO A O 1
ATOM 1084 N N . ILE A 1 132 ? 14.938 -28.453 -13.312 1 96.88 132 ILE A N 1
ATOM 1085 C CA . ILE A 1 132 ? 15.219 -28.188 -11.906 1 96.88 132 ILE A CA 1
ATOM 1086 C C . ILE A 1 132 ? 14.016 -28.609 -11.055 1 96.88 132 ILE A C 1
ATOM 1088 O O . ILE A 1 132 ? 14.172 -29.281 -10.039 1 96.88 132 ILE A O 1
ATOM 1092 N N . CYS A 1 133 ? 12.82 -28.203 -11.477 1 97.5 133 CYS A N 1
ATOM 1093 C CA . CYS A 1 133 ? 11.609 -28.547 -10.75 1 97.5 133 CYS A CA 1
ATOM 1094 C C . CYS A 1 133 ? 11.398 -30.047 -10.703 1 97.5 133 CYS A C 1
ATOM 1096 O O . CYS A 1 133 ? 11.031 -30.609 -9.664 1 97.5 133 CYS A O 1
ATOM 1098 N N . GLN A 1 134 ? 11.68 -30.719 -11.82 1 96.81 134 GLN A N 1
ATOM 1099 C CA . GLN A 1 134 ? 11.531 -32.156 -11.898 1 96.81 134 GLN A CA 1
ATOM 1100 C C . GLN A 1 134 ? 12.508 -32.875 -10.953 1 96.81 134 GLN A C 1
ATOM 1102 O O . GLN A 1 134 ? 12.164 -33.875 -10.344 1 96.81 134 GLN A O 1
ATOM 1107 N N . ALA A 1 135 ? 13.672 -32.281 -10.859 1 96.06 135 ALA A N 1
ATOM 1108 C CA . ALA A 1 135 ? 14.703 -32.844 -9.992 1 96.06 135 ALA A CA 1
ATOM 1109 C C . ALA A 1 135 ? 14.336 -32.688 -8.523 1 96.06 135 ALA A C 1
ATOM 1111 O O . ALA A 1 135 ? 14.641 -33.531 -7.691 1 96.06 135 ALA A O 1
ATOM 1112 N N . ILE A 1 136 ? 13.734 -31.656 -8.188 1 95.31 136 ILE A N 1
ATOM 1113 C CA . ILE A 1 136 ? 13.359 -31.359 -6.809 1 95.31 136 ILE A CA 1
ATOM 1114 C C . ILE A 1 136 ? 12.203 -32.25 -6.387 1 95.31 136 ILE A C 1
ATOM 1116 O O . ILE A 1 136 ? 12.273 -32.938 -5.355 1 95.31 136 ILE A O 1
ATOM 1120 N N . ASP A 1 137 ? 11.109 -32.281 -7.117 1 96.5 137 ASP A N 1
ATOM 1121 C CA . ASP A 1 137 ? 9.914 -33.094 -6.859 1 96.5 137 ASP A CA 1
ATOM 1122 C C . ASP A 1 137 ? 9.125 -33.312 -8.148 1 96.5 137 ASP A C 1
ATOM 1124 O O . ASP A 1 137 ? 8.289 -32.5 -8.531 1 96.5 137 ASP A O 1
ATOM 1128 N N . SER A 1 138 ? 9.281 -34.469 -8.719 1 96.5 138 SER A N 1
ATOM 1129 C CA . SER A 1 138 ? 8.703 -34.781 -10.023 1 96.5 138 SER A CA 1
ATOM 1130 C C . SER A 1 138 ? 7.176 -34.844 -9.945 1 96.5 138 SER A C 1
ATOM 1132 O O . SER A 1 138 ? 6.492 -34.469 -10.906 1 96.5 138 SER A O 1
ATOM 1134 N N . ALA A 1 139 ? 6.613 -35.25 -8.844 1 96 139 ALA A N 1
ATOM 1135 C CA . ALA A 1 139 ? 5.164 -35.344 -8.68 1 96 139 ALA A CA 1
ATOM 1136 C C . ALA A 1 139 ? 4.527 -33.969 -8.68 1 96 139 ALA A C 1
ATOM 1138 O O . ALA A 1 139 ? 3.502 -33.75 -9.328 1 96 139 ALA A O 1
ATOM 1139 N N . LYS A 1 140 ? 5.145 -33.062 -7.949 1 96.75 140 LYS A N 1
ATOM 1140 C CA . LYS A 1 140 ? 4.617 -31.703 -7.883 1 96.75 140 LYS A CA 1
ATOM 1141 C C . LYS A 1 140 ? 4.887 -30.938 -9.18 1 96.75 140 LYS A C 1
ATOM 1143 O O . LYS A 1 140 ? 4.078 -30.109 -9.594 1 96.75 140 LYS A O 1
ATOM 1148 N N . ALA A 1 141 ? 6.055 -31.219 -9.766 1 97.19 141 ALA A N 1
ATOM 1149 C CA . ALA A 1 141 ? 6.387 -30.594 -11.039 1 97.19 141 ALA A CA 1
ATOM 1150 C C . ALA A 1 141 ? 5.414 -31.016 -12.133 1 97.19 141 ALA A C 1
ATOM 1152 O O . ALA A 1 141 ? 5.207 -30.281 -13.102 1 97.19 141 ALA A O 1
ATOM 1153 N N . ASP A 1 142 ? 4.762 -32.188 -11.938 1 96.81 142 ASP A N 1
ATOM 1154 C CA . ASP A 1 142 ? 3.857 -32.75 -12.93 1 96.81 142 ASP A CA 1
ATOM 1155 C C . ASP A 1 142 ? 2.434 -32.219 -12.734 1 96.81 142 ASP A C 1
ATOM 1157 O O . ASP A 1 142 ? 1.493 -32.75 -13.344 1 96.81 142 ASP A O 1
ATOM 1161 N N . MET A 1 143 ? 2.301 -31.281 -11.945 1 98 143 MET A N 1
ATOM 1162 C CA . MET A 1 143 ? 0.99 -30.688 -11.688 1 98 143 MET A CA 1
ATOM 1163 C C . MET A 1 143 ? 0.846 -29.359 -12.406 1 98 143 MET A C 1
ATOM 1165 O O . MET A 1 143 ? 1.841 -28.672 -12.664 1 98 143 MET A O 1
ATOM 1169 N N . THR A 1 144 ? -0.329 -29.016 -12.812 1 98.12 144 THR A N 1
ATOM 1170 C CA . THR A 1 144 ? -0.682 -27.719 -13.383 1 98.12 144 THR A CA 1
ATOM 1171 C C . THR A 1 144 ? -1.836 -27.078 -12.609 1 98.12 144 THR A C 1
ATOM 1173 O O . THR A 1 144 ? -2.895 -27.703 -12.453 1 98.12 144 THR A O 1
ATOM 1176 N N . ILE A 1 145 ? -1.583 -25.969 -12.094 1 98.12 145 ILE A N 1
ATOM 1177 C CA . ILE A 1 145 ? -2.582 -25.25 -11.312 1 98.12 145 ILE A CA 1
ATOM 1178 C C . ILE A 1 145 ? -2.832 -23.875 -11.938 1 98.12 145 ILE A C 1
ATOM 1180 O O . ILE A 1 145 ? -1.889 -23.156 -12.281 1 98.12 145 ILE A O 1
ATOM 1184 N N . PHE A 1 146 ? -4.078 -23.5 -12.141 1 96.56 146 PHE A N 1
ATOM 1185 C CA . PHE A 1 146 ? -4.438 -22.234 -12.766 1 96.56 146 PHE A CA 1
ATOM 1186 C C . PHE A 1 146 ? -5.277 -21.375 -11.82 1 96.56 146 PHE A C 1
ATOM 1188 O O . PHE A 1 146 ? -6.148 -21.906 -11.117 1 96.56 146 PHE A O 1
ATOM 1195 N N . ASP A 1 147 ? -4.988 -20.125 -11.688 1 94.06 147 ASP A N 1
ATOM 1196 C CA . ASP A 1 147 ? -5.797 -19.125 -11 1 94.06 147 ASP A CA 1
ATOM 1197 C C . ASP A 1 147 ? -5.656 -17.766 -11.656 1 94.06 147 ASP A C 1
ATOM 1199 O O . ASP A 1 147 ? -4.723 -17.531 -12.43 1 94.06 147 ASP A O 1
ATOM 1203 N N . SER A 1 148 ? -6.637 -16.984 -11.562 1 92.19 148 SER A N 1
ATOM 1204 C CA . SER A 1 148 ? -6.609 -15.641 -12.117 1 92.19 148 SER A CA 1
ATOM 1205 C C . SER A 1 148 ? -6.676 -14.586 -11.016 1 92.19 148 SER A C 1
ATOM 1207 O O . SER A 1 148 ? -7.062 -14.891 -9.891 1 92.19 148 SER A O 1
ATOM 1209 N N . SER A 1 149 ? -6.141 -13.438 -11.242 1 92.31 149 SER A N 1
ATOM 1210 C CA . SER A 1 149 ? -6.195 -12.289 -10.352 1 92.31 149 SER A CA 1
ATOM 1211 C C . SER A 1 149 ? -6.137 -10.977 -11.125 1 92.31 149 SER A C 1
ATOM 1213 O O . SER A 1 149 ? -6.273 -10.969 -12.352 1 92.31 149 SER A O 1
ATOM 1215 N N . GLY A 1 150 ? -6.152 -9.883 -10.477 1 91.75 150 GLY A N 1
ATOM 1216 C CA . GLY A 1 150 ? -6.121 -8.578 -11.117 1 91.75 150 GLY A CA 1
ATOM 1217 C C . GLY A 1 150 ? -5.09 -7.645 -10.523 1 91.75 150 GLY A C 1
ATOM 1218 O O . GLY A 1 150 ? -4.797 -7.715 -9.328 1 91.75 150 GLY A O 1
ATOM 1219 N N . ILE A 1 151 ? -4.48 -6.871 -11.383 1 92.69 151 ILE A N 1
ATOM 1220 C CA . ILE A 1 151 ? -3.635 -5.77 -10.945 1 92.69 151 ILE A CA 1
ATOM 1221 C C . ILE A 1 151 ? -4.469 -4.492 -10.828 1 92.69 151 ILE A C 1
ATOM 1223 O O . ILE A 1 151 ? -4.957 -3.969 -11.828 1 92.69 151 ILE A O 1
ATOM 1227 N N . GLU A 1 152 ? -4.648 -4.023 -9.602 1 89.06 152 GLU A N 1
ATOM 1228 C CA . GLU A 1 152 ? -5.414 -2.795 -9.406 1 89.06 152 GLU A CA 1
ATOM 1229 C C . GLU A 1 152 ? -4.715 -1.598 -10.039 1 89.06 152 GLU A C 1
ATOM 1231 O O . GLU A 1 152 ? -3.562 -1.303 -9.719 1 89.06 152 GLU A O 1
ATOM 1236 N N . ALA A 1 153 ? -5.383 -0.955 -10.898 1 88 153 ALA A N 1
ATOM 1237 C CA . ALA A 1 153 ? -4.82 0.203 -11.586 1 88 153 ALA A CA 1
ATOM 1238 C C . ALA A 1 153 ? -5.051 1.483 -10.789 1 88 153 ALA A C 1
ATOM 1240 O O . ALA A 1 153 ? -5.914 1.526 -9.906 1 88 153 ALA A O 1
ATOM 1241 N N . PHE A 1 154 ? -4.238 2.451 -11.07 1 87 154 PHE A N 1
ATOM 1242 C CA . PHE A 1 154 ? -4.375 3.74 -10.406 1 87 154 PHE A CA 1
ATOM 1243 C C . PHE A 1 154 ? -5.422 4.602 -11.102 1 87 154 PHE A C 1
ATOM 1245 O O . PHE A 1 154 ? -5.082 5.469 -11.906 1 87 154 PHE A O 1
ATOM 1252 N N . VAL A 1 155 ? -6.641 4.359 -10.734 1 87.06 155 VAL A N 1
ATOM 1253 C CA . VAL A 1 155 ? -7.766 5.066 -11.336 1 87.06 155 VAL A CA 1
ATOM 1254 C C . VAL A 1 155 ? -8.672 5.621 -10.242 1 87.06 155 VAL A C 1
ATOM 1256 O O . VAL A 1 155 ? -8.641 5.152 -9.102 1 87.06 155 VAL A O 1
ATOM 1259 N N . THR A 1 156 ? -9.438 6.594 -10.555 1 82.38 156 THR A N 1
ATOM 1260 C CA . THR A 1 156 ? -10.305 7.273 -9.609 1 82.38 156 THR A CA 1
ATOM 1261 C C . THR A 1 156 ? -11.344 6.309 -9.039 1 82.38 156 THR A C 1
ATOM 1263 O O . THR A 1 156 ? -11.75 6.441 -7.879 1 82.38 156 THR A O 1
ATOM 1266 N N . GLU A 1 157 ? -11.773 5.355 -9.844 1 79.88 157 GLU A N 1
ATOM 1267 C CA . GLU A 1 157 ? -12.82 4.418 -9.445 1 79.88 157 GLU A CA 1
ATOM 1268 C C . GLU A 1 157 ? -12.352 3.527 -8.297 1 79.88 157 GLU A C 1
ATOM 1270 O O . GLU A 1 157 ? -13.18 2.967 -7.566 1 79.88 157 GLU A O 1
ATOM 1275 N N . ASN A 1 158 ? -11.078 3.344 -8.172 1 80.62 158 ASN A N 1
ATOM 1276 C CA . ASN A 1 158 ? -10.547 2.514 -7.094 1 80.62 158 ASN A CA 1
ATOM 1277 C C . ASN A 1 158 ? -10.398 3.307 -5.801 1 80.62 158 ASN A C 1
ATOM 1279 O O . ASN A 1 158 ? -10.031 2.75 -4.766 1 80.62 158 ASN A O 1
ATOM 1283 N N . ASN A 1 159 ? -10.617 4.559 -5.816 1 75.69 159 ASN A N 1
ATOM 1284 C CA . ASN A 1 159 ? -10.727 5.371 -4.609 1 75.69 159 ASN A CA 1
ATOM 1285 C C . ASN A 1 159 ? -12.031 5.109 -3.871 1 75.69 159 ASN A C 1
ATOM 1287 O O . ASN A 1 159 ? -13.117 5.203 -4.461 1 75.69 159 ASN A O 1
ATOM 1291 N N . PRO A 1 160 ? -11.945 4.77 -2.652 1 69.44 160 PRO A N 1
ATOM 1292 C CA . PRO A 1 160 ? -13.164 4.461 -1.906 1 69.44 160 PRO A CA 1
ATOM 1293 C C . PRO A 1 160 ? -14.172 5.609 -1.917 1 69.44 160 PRO A C 1
ATOM 1295 O O . PRO A 1 160 ? -15.375 5.379 -1.808 1 69.44 160 PRO A O 1
ATOM 1298 N N . LYS A 1 161 ? -13.719 6.812 -2.062 1 67.5 161 LYS A N 1
ATOM 1299 C CA . LYS A 1 161 ? -14.609 7.969 -2.094 1 67.5 161 LYS A CA 1
ATOM 1300 C C . LYS A 1 161 ? -15.523 7.93 -3.316 1 67.5 161 LYS A C 1
ATOM 1302 O O . LYS A 1 161 ? -16.641 8.461 -3.285 1 67.5 161 LYS A O 1
ATOM 1307 N N . TYR A 1 162 ? -15.016 7.324 -4.316 1 73.62 162 TYR A N 1
ATOM 1308 C CA . TYR A 1 162 ? -15.797 7.223 -5.547 1 73.62 162 TYR A CA 1
ATOM 1309 C C . TYR A 1 162 ? -17.062 6.414 -5.32 1 73.62 162 TYR A C 1
ATOM 1311 O O . TYR A 1 162 ? -18.156 6.859 -5.664 1 73.62 162 TYR A O 1
ATOM 1319 N N . ALA A 1 163 ? -16.938 5.27 -4.797 1 66.75 163 ALA A N 1
ATOM 1320 C CA . ALA A 1 163 ? -18.078 4.41 -4.527 1 66.75 163 ALA A CA 1
ATOM 1321 C C . ALA A 1 163 ? -19.047 5.07 -3.541 1 66.75 163 ALA A C 1
ATOM 1323 O O . ALA A 1 163 ? -20.266 4.957 -3.68 1 66.75 163 ALA A O 1
ATOM 1324 N N . ASN A 1 164 ? -18.5 5.781 -2.609 1 68.5 164 ASN A N 1
ATOM 1325 C CA . ASN A 1 164 ? -19.328 6.43 -1.593 1 68.5 164 ASN A CA 1
ATOM 1326 C C . ASN A 1 164 ? -20.172 7.559 -2.186 1 68.5 164 ASN A C 1
ATOM 1328 O O . ASN A 1 164 ? -21.297 7.801 -1.739 1 68.5 164 ASN A O 1
ATOM 1332 N N . ARG A 1 165 ? -19.5 8.211 -3.078 1 70.69 165 ARG A N 1
ATOM 1333 C CA . ARG A 1 165 ? -20.266 9.258 -3.75 1 70.69 165 ARG A CA 1
ATOM 1334 C C . ARG A 1 165 ? -21.484 8.688 -4.445 1 70.69 165 ARG A C 1
ATOM 1336 O O . ARG A 1 165 ? -22.578 9.273 -4.379 1 70.69 165 ARG A O 1
ATOM 1343 N N . ILE A 1 166 ? -21.297 7.57 -5.078 1 70.75 166 ILE A N 1
ATOM 1344 C CA . ILE A 1 166 ? -22.406 6.918 -5.785 1 70.75 166 ILE A CA 1
ATOM 1345 C C . ILE A 1 166 ? -23.453 6.453 -4.781 1 70.75 166 ILE A C 1
ATOM 1347 O O . ILE A 1 166 ? -24.656 6.617 -5.008 1 70.75 166 ILE A O 1
ATOM 1351 N N . ILE A 1 167 ? -23.047 5.98 -3.68 1 68.31 167 ILE A N 1
ATOM 1352 C CA . ILE A 1 167 ? -23.953 5.496 -2.635 1 68.31 167 ILE A CA 1
ATOM 1353 C C . ILE A 1 167 ? -24.766 6.656 -2.072 1 68.31 167 ILE A C 1
ATOM 1355 O O . ILE A 1 167 ? -25.969 6.539 -1.884 1 68.31 167 ILE A O 1
ATOM 1359 N N . LYS A 1 168 ? -24.062 7.75 -1.86 1 68.62 168 LYS A N 1
ATOM 1360 C CA . LYS A 1 168 ? -24.734 8.93 -1.331 1 68.62 168 LYS A CA 1
ATOM 1361 C C . LYS A 1 168 ? -25.797 9.438 -2.307 1 68.62 168 LYS A C 1
ATOM 1363 O O . LYS A 1 168 ? -26.891 9.828 -1.896 1 68.62 168 LYS A O 1
ATOM 1368 N N . GLN A 1 169 ? -25.406 9.445 -3.559 1 69.81 169 GLN A N 1
ATOM 1369 C CA . GLN A 1 169 ? -26.359 9.867 -4.59 1 69.81 169 GLN A CA 1
ATOM 1370 C C . GLN A 1 169 ? -27.562 8.945 -4.637 1 69.81 169 GLN A C 1
ATOM 1372 O O . GLN A 1 169 ? -28.703 9.414 -4.785 1 69.81 169 GLN A O 1
ATOM 1377 N N . LEU A 1 170 ? -27.297 7.715 -4.484 1 67.31 170 LEU A N 1
ATOM 1378 C CA . LEU A 1 170 ? -28.391 6.742 -4.539 1 67.31 170 LEU A CA 1
ATOM 1379 C C . LEU A 1 170 ? -29.266 6.844 -3.301 1 67.31 170 LEU A C 1
ATOM 1381 O O . LEU A 1 170 ? -30.484 6.676 -3.389 1 67.31 170 LEU A O 1
ATOM 1385 N N . LYS A 1 171 ? -28.672 7.094 -2.223 1 67.31 171 LYS A N 1
ATOM 1386 C CA . LYS A 1 171 ? -29.438 7.297 -1.002 1 67.31 171 LYS A CA 1
ATOM 1387 C C . LYS A 1 171 ? -30.328 8.531 -1.116 1 67.31 171 LYS A C 1
ATOM 1389 O O . LYS A 1 171 ? -31.5 8.492 -0.729 1 67.31 171 LYS A O 1
ATOM 1394 N N . ALA A 1 172 ? -29.688 9.555 -1.622 1 69.31 172 ALA A N 1
ATOM 1395 C CA . ALA A 1 172 ? -30.453 10.773 -1.84 1 69.31 172 ALA A CA 1
ATOM 1396 C C . ALA A 1 172 ? -31.609 10.531 -2.812 1 69.31 172 ALA A C 1
ATOM 1398 O O . ALA A 1 172 ? -32.719 11.031 -2.605 1 69.31 172 ALA A O 1
ATOM 1399 N N . TYR A 1 173 ? -31.312 9.844 -3.893 1 67.19 173 TYR A N 1
ATOM 1400 C CA . TYR A 1 173 ? -32.312 9.492 -4.883 1 67.19 173 TYR A CA 1
ATOM 1401 C C . TYR A 1 173 ? -33.438 8.656 -4.262 1 67.19 173 TYR A C 1
ATOM 1403 O O . TYR A 1 173 ? -34.625 8.883 -4.52 1 67.19 173 TYR A O 1
ATOM 1411 N N . ALA A 1 174 ? -33.031 7.691 -3.508 1 66.5 174 ALA A N 1
ATOM 1412 C CA . ALA A 1 174 ? -34 6.824 -2.85 1 66.5 174 ALA A CA 1
ATOM 1413 C C . ALA A 1 174 ? -34.906 7.621 -1.908 1 66.5 174 ALA A C 1
ATOM 1415 O O . ALA A 1 174 ? -36.125 7.371 -1.829 1 66.5 174 ALA A O 1
ATOM 1416 N N . LYS A 1 175 ? -34.312 8.5 -1.207 1 66.81 175 LYS A N 1
ATOM 1417 C CA . LYS A 1 175 ? -35.094 9.352 -0.3 1 66.81 175 LYS A CA 1
ATOM 1418 C C . LYS A 1 175 ? -36.062 10.242 -1.069 1 66.81 175 LYS A C 1
ATOM 1420 O O . LYS A 1 175 ? -37.219 10.414 -0.662 1 66.81 175 LYS A O 1
ATOM 1425 N N . ALA A 1 176 ? -35.531 10.766 -2.115 1 65.38 176 ALA A N 1
ATOM 1426 C CA . ALA A 1 176 ? -36.344 11.656 -2.936 1 65.38 176 ALA A CA 1
ATOM 1427 C C . ALA A 1 176 ? -37.5 10.898 -3.588 1 65.38 176 ALA A C 1
ATOM 1429 O O . ALA A 1 176 ? -38.625 11.43 -3.703 1 65.38 176 ALA A O 1
ATOM 1430 N N . GLN A 1 177 ? -37.219 9.711 -4.109 1 64.88 177 GLN A N 1
ATOM 1431 C CA . GLN A 1 177 ? -38.25 8.93 -4.82 1 64.88 177 GLN A CA 1
ATOM 1432 C C . GLN A 1 177 ? -39.125 8.141 -3.846 1 64.88 177 GLN A C 1
ATOM 1434 O O . GLN A 1 177 ? -40.125 7.562 -4.242 1 64.88 177 GLN A O 1
ATOM 1439 N N . GLY A 1 178 ? -38.781 8.297 -2.623 1 60.12 178 GLY A N 1
ATOM 1440 C CA . GLY A 1 178 ? -39.562 7.621 -1.604 1 60.12 178 GLY A CA 1
ATOM 1441 C C . GLY A 1 178 ? -39.438 6.109 -1.657 1 60.12 178 GLY A C 1
ATOM 1442 O O . GLY A 1 178 ? -40.406 5.391 -1.467 1 60.12 178 GLY A O 1
ATOM 1443 N N . PHE A 1 179 ? -38.406 5.711 -2.172 1 58.81 179 PHE A N 1
ATOM 1444 C CA . PHE A 1 179 ? -38.25 4.266 -2.285 1 58.81 179 PHE A CA 1
ATOM 1445 C C . PHE A 1 179 ? -38.344 3.602 -0.918 1 58.81 179 PHE A C 1
ATOM 1447 O O . PHE A 1 179 ? -38.031 4.215 0.103 1 58.81 179 PHE A O 1
ATOM 1454 N N . ASP A 1 180 ? -39.062 2.523 -0.904 1 55.03 180 ASP A N 1
ATOM 1455 C CA . ASP A 1 180 ? -39.312 1.752 0.312 1 55.03 180 ASP A CA 1
ATOM 1456 C C . ASP A 1 180 ? -38 1.312 0.955 1 55.03 180 ASP A C 1
ATOM 1458 O O . ASP A 1 180 ? -36.938 1.394 0.332 1 55.03 180 ASP A O 1
ATOM 1462 N N . LYS A 1 181 ? -38.062 1.041 2.207 1 54.44 181 LYS A N 1
ATOM 1463 C CA . LYS A 1 181 ? -37 0.543 3.068 1 54.44 181 LYS A CA 1
ATOM 1464 C C . LYS A 1 181 ? -36.219 -0.588 2.393 1 54.44 181 LYS A C 1
ATOM 1466 O O . LYS A 1 181 ? -35.156 -0.993 2.869 1 54.44 181 LYS A O 1
ATOM 1471 N N . SER A 1 182 ? -36.781 -1.101 1.21 1 52 182 SER A N 1
ATOM 1472 C CA . SER A 1 182 ? -36.188 -2.256 0.553 1 52 182 SER A CA 1
ATOM 1473 C C . SER A 1 182 ? -35.062 -1.835 -0.384 1 52 182 SER A C 1
ATOM 1475 O O . SER A 1 182 ? -34.312 -2.676 -0.859 1 52 182 SER A O 1
ATOM 1477 N N . TYR A 1 183 ? -34.969 -0.561 -0.66 1 56.91 183 TYR A N 1
ATOM 1478 C CA . TYR A 1 183 ? -33.938 -0.079 -1.583 1 56.91 183 TYR A CA 1
ATOM 1479 C C . TYR A 1 183 ? -32.562 -0.101 -0.931 1 56.91 183 TYR A C 1
ATOM 1481 O O . TYR A 1 183 ? -32.375 0.487 0.135 1 56.91 183 TYR A O 1
ATOM 1489 N N . ASP A 1 184 ? -31.672 -1.059 -1.468 1 58.06 184 ASP A N 1
ATOM 1490 C CA . ASP A 1 184 ? -30.297 -1.159 -0.99 1 58.06 184 ASP A CA 1
ATOM 1491 C C . ASP A 1 184 ? -29.359 -0.271 -1.81 1 58.06 184 ASP A C 1
ATOM 1493 O O . ASP A 1 184 ? -28.953 -0.642 -2.912 1 58.06 184 ASP A O 1
ATOM 1497 N N . PRO A 1 185 ? -29.125 0.874 -1.26 1 61.69 185 PRO A N 1
ATOM 1498 C CA . PRO A 1 185 ? -28.266 1.796 -2.01 1 61.69 185 PRO A CA 1
ATOM 1499 C C . PRO A 1 185 ? -26.891 1.208 -2.314 1 61.69 185 PRO A C 1
ATOM 1501 O O . PRO A 1 185 ? -26.281 1.552 -3.33 1 61.69 185 PRO A O 1
ATOM 1504 N N . TYR A 1 186 ? -26.453 0.352 -1.512 1 61.66 186 TYR A N 1
ATOM 1505 C CA . TYR A 1 186 ? -25.125 -0.228 -1.73 1 61.66 186 TYR A CA 1
ATOM 1506 C C . TYR A 1 186 ? -25.141 -1.205 -2.9 1 61.66 186 TYR A C 1
ATOM 1508 O O . TYR A 1 186 ? -24.266 -1.174 -3.76 1 61.66 186 TYR A O 1
ATOM 1516 N N . LYS A 1 187 ? -26.172 -2.033 -2.895 1 59.53 187 LYS A N 1
ATOM 1517 C CA . LYS A 1 187 ? -26.328 -2.949 -4.02 1 59.53 187 LYS A CA 1
ATOM 1518 C C . LYS A 1 187 ? -26.531 -2.186 -5.324 1 59.53 187 LYS A C 1
ATOM 1520 O O . LYS A 1 187 ? -25.969 -2.541 -6.355 1 59.53 187 LYS A O 1
ATOM 1525 N N . ALA A 1 188 ? -27.281 -1.174 -5.117 1 60.97 188 ALA A N 1
ATOM 1526 C CA . ALA A 1 188 ? -27.562 -0.35 -6.289 1 60.97 188 ALA A CA 1
ATOM 1527 C C . ALA A 1 188 ? -26.312 0.373 -6.77 1 60.97 188 ALA A C 1
ATOM 1529 O O . ALA A 1 188 ? -26.125 0.595 -7.969 1 60.97 188 ALA A O 1
ATOM 1530 N N . ALA A 1 189 ? -25.516 0.782 -5.766 1 65.25 189 ALA A N 1
ATOM 1531 C CA . ALA A 1 189 ? -24.281 1.487 -6.117 1 65.25 189 ALA A CA 1
ATOM 1532 C C . ALA A 1 189 ? -23.359 0.599 -6.945 1 65.25 189 ALA A C 1
ATOM 1534 O O . ALA A 1 189 ? -22.812 1.037 -7.961 1 65.25 189 ALA A O 1
ATOM 1535 N N . TYR A 1 190 ? -23.281 -0.608 -6.562 1 61.81 190 TYR A N 1
ATOM 1536 C CA . TYR A 1 190 ? -22.406 -1.521 -7.285 1 61.81 190 TYR A CA 1
ATOM 1537 C C . TYR A 1 190 ? -22.938 -1.798 -8.688 1 61.81 190 TYR A C 1
ATOM 1539 O O . TYR A 1 190 ? -22.156 -1.923 -9.641 1 61.81 190 TYR A O 1
ATOM 1547 N N . GLY A 1 191 ? -24.203 -1.917 -8.727 1 62.41 191 GLY A N 1
ATOM 1548 C CA . GLY A 1 191 ? -24.812 -2.096 -10.031 1 62.41 191 GLY A CA 1
ATOM 1549 C C . GLY A 1 191 ? -24.703 -0.869 -10.914 1 62.41 191 GLY A C 1
ATOM 1550 O O . GLY A 1 191 ? -24.672 -0.982 -12.141 1 62.41 191 GLY A O 1
ATOM 1551 N N . SER A 1 192 ? -24.578 0.285 -10.188 1 66.81 192 SER A N 1
ATOM 1552 C CA . SER A 1 192 ? -24.531 1.541 -10.93 1 66.81 192 SER A CA 1
ATOM 1553 C C . SER A 1 192 ? -23.109 1.941 -11.266 1 66.81 192 SER A C 1
ATOM 1555 O O . SER A 1 192 ? -22.875 2.799 -12.117 1 66.81 192 SER A O 1
ATOM 1557 N N . MET A 1 193 ? -22.172 1.257 -10.727 1 75.25 193 MET A N 1
ATOM 1558 C CA . MET A 1 193 ? -20.781 1.571 -11.016 1 75.25 193 MET A CA 1
ATOM 1559 C C . MET A 1 193 ? -20.422 1.177 -12.445 1 75.25 193 MET A C 1
ATOM 1561 O O . MET A 1 193 ? -20.891 0.159 -12.953 1 75.25 193 MET A O 1
ATOM 1565 N N . PRO A 1 194 ? -19.594 1.938 -13.109 1 76.25 194 PRO A N 1
ATOM 1566 C CA . PRO A 1 194 ? -19.219 1.604 -14.484 1 76.25 194 PRO A CA 1
ATOM 1567 C C . PRO A 1 194 ? -18.5 0.262 -14.594 1 76.25 194 PRO A C 1
ATOM 1569 O O . PRO A 1 194 ? -17.859 -0.178 -13.641 1 76.25 194 PRO A O 1
ATOM 1572 N N . SER A 1 195 ? -18.641 -0.352 -15.703 1 75.75 195 SER A N 1
ATOM 1573 C CA . SER A 1 195 ? -18.031 -1.661 -15.938 1 75.75 195 SER A CA 1
ATOM 1574 C C . SER A 1 195 ? -16.531 -1.544 -16.188 1 75.75 195 SER A C 1
ATOM 1576 O O . SER A 1 195 ? -15.797 -2.521 -16.047 1 75.75 195 SER A O 1
ATOM 1578 N N . HIS A 1 196 ? -16.172 -0.403 -16.625 1 81.19 196 HIS A N 1
ATOM 1579 C CA . HIS A 1 196 ? -14.758 -0.149 -16.875 1 81.19 196 HIS A CA 1
ATOM 1580 C C . HIS A 1 196 ? -14.359 1.249 -16.406 1 81.19 196 HIS A C 1
ATOM 1582 O O . HIS A 1 196 ? -15.219 2.107 -16.203 1 81.19 196 HIS A O 1
ATOM 1588 N N . ALA A 1 197 ? -13.109 1.439 -16.156 1 82.81 197 ALA A N 1
ATOM 1589 C CA . ALA A 1 197 ? -12.625 2.75 -15.727 1 82.81 197 ALA A CA 1
ATOM 1590 C C . ALA A 1 197 ? -12.727 3.77 -16.859 1 82.81 197 ALA A C 1
ATOM 1592 O O . ALA A 1 197 ? -12.57 3.422 -18.031 1 82.81 197 ALA A O 1
ATOM 1593 N N . SER A 1 198 ? -12.938 5 -16.562 1 81.56 198 SER A N 1
ATOM 1594 C CA . SER A 1 198 ? -13.078 6.07 -17.531 1 81.56 198 SER A CA 1
ATOM 1595 C C . SER A 1 198 ? -11.758 6.359 -18.234 1 81.56 198 SER A C 1
ATOM 1597 O O . SER A 1 198 ? -11.727 6.684 -19.422 1 81.56 198 SER A O 1
ATOM 1599 N N . ALA A 1 199 ? -10.695 6.172 -17.547 1 82.25 199 ALA A N 1
ATOM 1600 C CA . ALA A 1 199 ? -9.367 6.508 -18.062 1 82.25 199 ALA A CA 1
ATOM 1601 C C . ALA A 1 199 ? -8.922 5.512 -19.125 1 82.25 199 ALA A C 1
ATOM 1603 O O . ALA A 1 199 ? -8.188 5.867 -20.047 1 82.25 199 ALA A O 1
ATOM 1604 N N . ASN A 1 200 ? -9.289 4.207 -18.984 1 83.38 200 ASN A N 1
ATOM 1605 C CA . ASN A 1 200 ? -8.906 3.109 -19.859 1 83.38 200 ASN A CA 1
ATOM 1606 C C . ASN A 1 200 ? -9.953 1.995 -19.859 1 83.38 200 ASN A C 1
ATOM 1608 O O . ASN A 1 200 ? -10.141 1.324 -18.828 1 83.38 200 ASN A O 1
ATOM 1612 N N . PRO A 1 201 ? -10.555 1.767 -20.922 1 80.75 201 PRO A N 1
ATOM 1613 C CA . PRO A 1 201 ? -11.625 0.773 -20.984 1 80.75 201 PRO A CA 1
ATOM 1614 C C . PRO A 1 201 ? -11.133 -0.647 -20.719 1 80.75 201 PRO A C 1
ATOM 1616 O O . PRO A 1 201 ? -11.938 -1.539 -20.422 1 80.75 201 PRO A O 1
ATOM 1619 N N . GLU A 1 202 ? -9.875 -0.834 -20.812 1 83.62 202 GLU A N 1
ATOM 1620 C CA . GLU A 1 202 ? -9.328 -2.168 -20.562 1 83.62 202 GLU A CA 1
ATOM 1621 C C . GLU A 1 202 ? -9.242 -2.469 -19.078 1 83.62 202 GLU A C 1
ATOM 1623 O O . GLU A 1 202 ? -9.055 -3.621 -18.672 1 83.62 202 GLU A O 1
ATOM 1628 N N . ILE A 1 203 ? -9.344 -1.426 -18.312 1 87.5 203 ILE A N 1
ATOM 1629 C CA . ILE A 1 203 ? -9.422 -1.597 -16.875 1 87.5 203 ILE A CA 1
ATOM 1630 C C . ILE A 1 203 ? -10.867 -1.9 -16.469 1 87.5 203 ILE A C 1
ATOM 1632 O O . ILE A 1 203 ? -11.711 -1.005 -16.453 1 87.5 203 ILE A O 1
ATOM 1636 N N . LYS A 1 204 ? -11.117 -3.064 -16.125 1 82.94 204 LYS A N 1
ATOM 1637 C CA . LYS A 1 204 ? -12.492 -3.518 -15.898 1 82.94 204 LYS A CA 1
ATOM 1638 C C . LYS A 1 204 ? -12.727 -3.85 -14.43 1 82.94 204 LYS A C 1
ATOM 1640 O O . LYS A 1 204 ? -11.781 -4.105 -13.68 1 82.94 204 LYS A O 1
ATOM 1645 N N . GLN A 1 205 ? -13.945 -3.818 -14.07 1 81 205 GLN A N 1
ATOM 1646 C CA . GLN A 1 205 ? -14.336 -4.117 -12.695 1 81 205 GLN A CA 1
ATOM 1647 C C . GLN A 1 205 ? -14.227 -5.609 -12.406 1 81 205 GLN A C 1
ATOM 1649 O O . GLN A 1 205 ? -14.578 -6.438 -13.25 1 81 205 GLN A O 1
ATOM 1654 N N . LEU A 1 206 ? -13.656 -5.992 -11.375 1 76.69 206 LEU A N 1
ATOM 1655 C CA . LEU A 1 206 ? -13.477 -7.379 -10.953 1 76.69 206 LEU A CA 1
ATOM 1656 C C . LEU A 1 206 ? -13.617 -7.508 -9.438 1 76.69 206 LEU A C 1
ATOM 1658 O O . LEU A 1 206 ? -13.164 -6.637 -8.695 1 76.69 206 LEU A O 1
ATOM 1662 N N . TYR A 1 207 ? -14.312 -8.492 -9.039 1 73.38 207 TYR A N 1
ATOM 1663 C CA . TYR A 1 207 ? -14.422 -8.781 -7.613 1 73.38 207 TYR A CA 1
ATOM 1664 C C . TYR A 1 207 ? -13.258 -9.641 -7.141 1 73.38 207 TYR A C 1
ATOM 1666 O O . TYR A 1 207 ? -13.133 -10.797 -7.535 1 73.38 207 TYR A O 1
ATOM 1674 N N . ILE A 1 208 ? -12.328 -9.047 -6.477 1 71.38 208 ILE A N 1
ATOM 1675 C CA . ILE A 1 208 ? -11.156 -9.758 -5.992 1 71.38 208 ILE A CA 1
ATOM 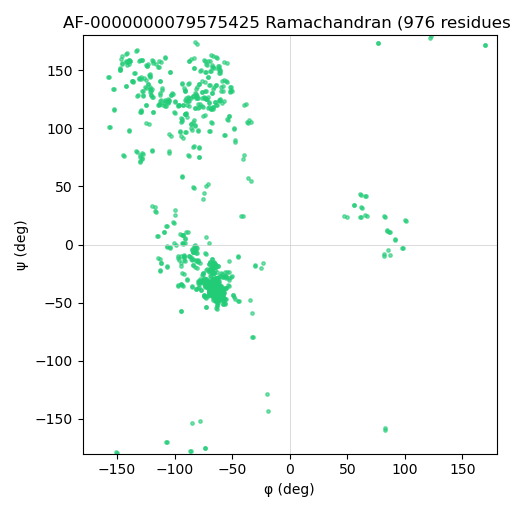1676 C C . ILE A 1 208 ? -11.016 -9.562 -4.484 1 71.38 208 ILE A C 1
ATOM 1678 O O . ILE A 1 208 ? -11.172 -8.445 -3.979 1 71.38 208 ILE A O 1
ATOM 1682 N N . ASN A 1 209 ? -10.75 -10.586 -3.789 1 64.81 209 ASN A N 1
ATOM 1683 C CA . ASN A 1 209 ? -10.445 -10.539 -2.363 1 64.81 209 ASN A CA 1
ATOM 1684 C C . ASN A 1 209 ? -11.555 -9.852 -1.574 1 64.81 209 ASN A C 1
ATOM 1686 O O . ASN A 1 209 ? -11.289 -8.992 -0.734 1 64.81 209 ASN A O 1
ATOM 1690 N N . GLY A 1 210 ? -12.727 -10.039 -2.008 1 62.16 210 GLY A N 1
ATOM 1691 C CA . GLY A 1 210 ? -13.867 -9.609 -1.209 1 62.16 210 GLY A CA 1
ATOM 1692 C C . GLY A 1 210 ? -14.32 -8.203 -1.527 1 62.16 210 GLY A C 1
ATOM 1693 O O . GLY A 1 210 ? -15.148 -7.637 -0.808 1 62.16 210 GLY A O 1
ATOM 1694 N N . HIS A 1 211 ? -13.719 -7.605 -2.484 1 69.19 211 HIS A N 1
ATOM 1695 C CA . HIS A 1 211 ? -14.188 -6.273 -2.855 1 69.19 211 HIS A CA 1
ATOM 1696 C C . HIS A 1 211 ? -14.062 -6.043 -4.359 1 69.19 211 HIS A C 1
ATOM 1698 O O . HIS A 1 211 ? -13.281 -6.723 -5.031 1 69.19 211 HIS A O 1
ATOM 1704 N N . PHE A 1 212 ? -14.883 -5.141 -4.844 1 71.38 212 PHE A N 1
ATOM 1705 C CA . PHE A 1 212 ? -14.844 -4.777 -6.254 1 71.38 212 PHE A CA 1
ATOM 1706 C C . PHE A 1 212 ? -13.734 -3.768 -6.523 1 71.38 212 PHE A C 1
ATOM 1708 O O . PHE A 1 212 ? -13.547 -2.82 -5.754 1 71.38 212 PHE A O 1
ATOM 1715 N N . CYS A 1 213 ? -12.945 -4.02 -7.465 1 83.44 213 CYS A N 1
ATOM 1716 C CA . CYS A 1 213 ? -11.891 -3.104 -7.883 1 83.44 213 CYS A CA 1
ATOM 1717 C C . CYS A 1 213 ? -11.766 -3.076 -9.398 1 83.44 213 CYS A C 1
ATOM 1719 O O . CYS A 1 213 ? -12.312 -3.936 -10.094 1 83.44 213 CYS A O 1
ATOM 1721 N N . TYR A 1 214 ? -11.227 -2.053 -9.914 1 85.88 214 TYR A N 1
ATOM 1722 C CA . TYR A 1 214 ? -10.914 -1.928 -11.328 1 85.88 214 TYR A CA 1
ATOM 1723 C C . TYR A 1 214 ? -9.484 -2.373 -11.617 1 85.88 214 TYR A C 1
ATOM 1725 O O . TYR A 1 214 ? -8.531 -1.793 -11.086 1 85.88 214 TYR A O 1
ATOM 1733 N N . VAL A 1 215 ? -9.367 -3.398 -12.477 1 91.12 215 VAL A N 1
ATOM 1734 C CA . VAL A 1 215 ? -8.078 -4.062 -12.562 1 91.12 215 VAL A CA 1
ATOM 1735 C C . VAL A 1 215 ? -7.785 -4.445 -14.008 1 91.12 215 VAL A C 1
ATOM 1737 O O . VAL A 1 215 ? -8.68 -4.418 -14.859 1 91.12 215 VAL A O 1
ATOM 1740 N N . PHE A 1 216 ? -6.508 -4.629 -14.344 1 92.25 216 PHE A N 1
ATOM 1741 C CA . PHE A 1 216 ? -6.105 -5.488 -15.453 1 92.25 216 PHE A CA 1
ATOM 1742 C C . PHE A 1 216 ? -6.07 -6.949 -15.023 1 92.25 216 PHE A C 1
ATOM 1744 O O . PHE A 1 216 ? -5.336 -7.312 -14.102 1 92.25 216 PHE A O 1
ATOM 1751 N N . LYS A 1 217 ? -6.898 -7.746 -15.633 1 92.56 217 LYS A N 1
ATOM 1752 C CA . LYS A 1 217 ? -7.008 -9.156 -15.258 1 92.56 217 LYS A CA 1
ATOM 1753 C C . LYS A 1 217 ? -5.863 -9.969 -15.844 1 92.56 217 LYS A C 1
ATOM 1755 O O . LYS A 1 217 ? -5.457 -9.742 -16.984 1 92.56 217 LYS A O 1
ATOM 1760 N N . PHE A 1 218 ? -5.301 -10.883 -15.07 1 95.62 218 PHE A N 1
ATOM 1761 C CA . PHE A 1 218 ? -4.254 -11.781 -15.555 1 95.62 218 PHE A CA 1
ATOM 1762 C C . PHE A 1 218 ? -4.449 -13.188 -15.016 1 95.62 218 PHE A C 1
ATOM 1764 O O . PHE A 1 218 ? -5.238 -13.398 -14.086 1 95.62 218 PHE A O 1
ATOM 1771 N N . GLY A 1 219 ? -3.908 -14.109 -15.641 1 95.38 219 GLY A N 1
ATOM 1772 C CA . GLY A 1 219 ? -3.908 -15.5 -15.219 1 95.38 219 GLY A CA 1
ATOM 1773 C C . GLY A 1 219 ? -2.512 -16.062 -15.023 1 95.38 219 GLY A C 1
ATOM 1774 O O . GLY A 1 219 ? -1.579 -15.68 -15.734 1 95.38 219 GLY A O 1
ATOM 1775 N N . ILE A 1 220 ? -2.365 -16.922 -14.055 1 97.12 220 ILE A N 1
ATOM 1776 C CA . ILE A 1 220 ? -1.08 -17.547 -13.758 1 97.12 220 ILE A CA 1
ATOM 1777 C C . ILE A 1 220 ? -1.241 -19.062 -13.695 1 97.12 220 ILE A C 1
ATOM 1779 O O . ILE A 1 220 ? -2.236 -19.562 -13.164 1 97.12 220 ILE A O 1
ATOM 1783 N N . VAL A 1 221 ? -0.392 -19.719 -14.352 1 98.06 221 VAL A N 1
ATOM 1784 C CA . VAL A 1 221 ? -0.278 -21.172 -14.258 1 98.06 221 VAL A CA 1
ATOM 1785 C C . VAL A 1 221 ? 0.959 -21.547 -13.438 1 98.06 221 VAL A C 1
ATOM 1787 O O . VAL A 1 221 ? 2.066 -21.078 -13.742 1 98.06 221 VAL A O 1
ATOM 1790 N N . THR A 1 222 ? 0.805 -22.266 -12.398 1 98.31 222 THR A N 1
ATOM 1791 C CA . THR A 1 222 ? 1.93 -22.719 -11.594 1 98.31 222 THR A CA 1
ATOM 1792 C C . THR A 1 222 ? 1.974 -24.25 -11.562 1 98.31 222 THR A C 1
ATOM 1794 O O . THR A 1 222 ? 0.994 -24.906 -11.906 1 98.31 222 THR A O 1
ATOM 1797 N N . ASN A 1 223 ? 3.127 -24.828 -11.266 1 98.12 223 ASN A N 1
ATOM 1798 C CA . ASN A 1 223 ? 3.188 -26.25 -10.914 1 98.12 223 ASN A CA 1
ATOM 1799 C C . ASN A 1 223 ? 2.938 -26.453 -9.422 1 98.12 223 ASN A C 1
ATOM 1801 O O . ASN A 1 223 ? 2.555 -25.531 -8.711 1 98.12 223 ASN A O 1
ATOM 1805 N N . GLY A 1 224 ? 3.014 -27.672 -8.961 1 97.44 224 GLY A N 1
ATOM 1806 C CA . GLY A 1 224 ? 2.719 -28 -7.578 1 97.44 224 GLY A CA 1
ATOM 1807 C C . GLY A 1 224 ? 3.729 -27.438 -6.598 1 97.44 224 GLY A C 1
ATOM 1808 O O . GLY A 1 224 ? 3.465 -27.375 -5.395 1 97.44 224 GLY A O 1
ATOM 1809 N N . LEU A 1 225 ? 4.922 -27 -7.066 1 96.69 225 LEU A N 1
ATOM 1810 C CA . LEU A 1 225 ? 5.949 -26.406 -6.223 1 96.69 225 LEU A CA 1
ATOM 1811 C C . LEU A 1 225 ? 5.68 -24.906 -6.02 1 96.69 225 LEU A C 1
ATOM 1813 O O . LEU A 1 225 ? 6.355 -24.266 -5.223 1 96.69 225 LEU A O 1
ATOM 1817 N N . GLY A 1 226 ? 4.695 -24.391 -6.711 1 96.25 226 GLY A N 1
ATOM 1818 C CA . GLY A 1 226 ? 4.395 -22.969 -6.625 1 96.25 226 GLY A CA 1
ATOM 1819 C C . GLY A 1 226 ? 5.27 -22.109 -7.523 1 96.25 226 GLY A C 1
ATOM 1820 O O . GLY A 1 226 ? 5.57 -20.969 -7.199 1 96.25 226 GLY A O 1
ATOM 1821 N N . ILE A 1 227 ? 5.809 -22.703 -8.57 1 97.69 227 ILE A N 1
ATOM 1822 C CA . ILE A 1 227 ? 6.66 -22 -9.516 1 97.69 227 ILE A CA 1
ATOM 1823 C C . ILE A 1 227 ? 5.859 -21.656 -10.773 1 97.69 227 ILE A C 1
ATOM 1825 O O . ILE A 1 227 ? 5.207 -22.516 -11.359 1 97.69 227 ILE A O 1
ATOM 1829 N N . ILE A 1 228 ? 5.918 -20.453 -11.172 1 98.25 228 ILE A N 1
ATOM 1830 C CA . ILE A 1 228 ? 5.145 -19.953 -12.305 1 98.25 228 ILE A CA 1
ATOM 1831 C C . ILE A 1 228 ? 5.648 -20.609 -13.594 1 98.25 228 ILE A C 1
ATOM 1833 O O . ILE A 1 228 ? 6.852 -20.625 -13.852 1 98.25 228 ILE A O 1
ATOM 1837 N N . ARG A 1 229 ? 4.715 -21.125 -14.352 1 98.5 229 ARG A N 1
ATOM 1838 C CA . ARG A 1 229 ? 5.059 -21.766 -15.617 1 98.5 229 ARG A CA 1
ATOM 1839 C C . ARG A 1 229 ? 4.516 -20.953 -16.797 1 98.5 229 ARG A C 1
ATOM 1841 O O . ARG A 1 229 ? 5 -21.078 -17.922 1 98.5 229 ARG A O 1
ATOM 1848 N N . HIS A 1 230 ? 3.506 -20.172 -16.484 1 98.5 230 HIS A N 1
ATOM 1849 C CA . HIS A 1 230 ? 2.906 -19.359 -17.531 1 98.5 230 HIS A CA 1
ATOM 1850 C C . HIS A 1 230 ? 2.172 -18.156 -16.969 1 98.5 230 HIS A C 1
ATOM 1852 O O . HIS A 1 230 ? 1.636 -18.219 -15.852 1 98.5 230 HIS A O 1
ATOM 1858 N N . ILE A 1 231 ? 2.215 -17.047 -17.656 1 98.19 231 ILE A N 1
ATOM 1859 C CA . ILE A 1 231 ? 1.5 -15.828 -17.312 1 98.19 231 ILE A CA 1
ATOM 1860 C C . ILE A 1 231 ? 0.692 -15.344 -18.516 1 98.19 231 ILE A C 1
ATOM 1862 O O . ILE A 1 231 ? 1.216 -15.25 -19.625 1 98.19 231 ILE A O 1
ATOM 1866 N N . SER A 1 232 ? -0.527 -15.094 -18.312 1 96.88 232 SER A N 1
ATOM 1867 C CA . SER A 1 232 ? -1.381 -14.523 -19.344 1 96.88 232 SER A CA 1
ATOM 1868 C C . SER A 1 232 ? -1.956 -13.18 -18.906 1 96.88 232 SER A C 1
ATOM 1870 O O . SER A 1 232 ? -2.447 -13.047 -17.781 1 96.88 232 SER A O 1
ATOM 1872 N N . PHE A 1 233 ? -1.766 -12.25 -19.719 1 95.94 233 PHE A N 1
ATOM 1873 C CA . PHE A 1 233 ? -2.375 -10.938 -19.531 1 95.94 233 PHE A CA 1
ATOM 1874 C C . PHE A 1 233 ? -3.607 -10.781 -20.422 1 95.94 233 PHE A C 1
ATOM 1876 O O . PHE A 1 233 ? -3.502 -10.766 -21.641 1 95.94 233 PHE A O 1
ATOM 1883 N N . TYR A 1 234 ? -4.789 -10.68 -19.844 1 92.88 234 TYR A N 1
ATOM 1884 C CA . TYR A 1 234 ? -6.035 -10.758 -20.609 1 92.88 234 TYR A CA 1
ATOM 1885 C C . TYR A 1 234 ? -6.445 -9.375 -21.109 1 92.88 234 TYR A C 1
ATOM 1887 O O . TYR A 1 234 ? -7.395 -8.781 -20.594 1 92.88 234 TYR A O 1
ATOM 1895 N N . ASN A 1 235 ? -5.766 -8.984 -22.125 1 90.81 235 ASN A N 1
ATOM 1896 C CA . ASN A 1 235 ? -6.074 -7.715 -22.781 1 90.81 235 ASN A CA 1
ATOM 1897 C C . ASN A 1 235 ? -6.742 -7.926 -24.125 1 90.81 235 ASN A C 1
ATOM 1899 O O . ASN A 1 235 ? -7.172 -9.039 -24.453 1 90.81 235 ASN A O 1
ATOM 1903 N N . LYS A 1 236 ? -6.875 -6.84 -24.891 1 87.44 236 LYS A N 1
ATOM 1904 C CA . LYS A 1 236 ? -7.527 -6.887 -26.188 1 87.44 236 LYS A CA 1
ATOM 1905 C C . LYS A 1 236 ? -6.785 -7.82 -27.141 1 87.44 236 LYS A C 1
ATOM 1907 O O . LYS A 1 236 ? -7.406 -8.539 -27.922 1 87.44 236 LYS A O 1
ATOM 1912 N N . ASN A 1 237 ? -5.457 -7.793 -27.031 1 89.81 237 ASN A N 1
ATOM 1913 C CA . ASN A 1 237 ? -4.645 -8.648 -27.891 1 89.81 237 ASN A CA 1
ATOM 1914 C C . ASN A 1 237 ? -4.883 -10.125 -27.609 1 89.81 237 ASN A C 1
ATOM 1916 O O . ASN A 1 237 ? -4.918 -10.945 -28.516 1 89.81 237 ASN A O 1
ATOM 1920 N N . PHE A 1 238 ? -4.988 -10.469 -26.344 1 92.19 238 PHE A N 1
ATOM 1921 C CA . PHE A 1 238 ? -5.281 -11.844 -25.969 1 92.19 238 PHE A CA 1
ATOM 1922 C C . PHE A 1 238 ? -6.633 -12.281 -26.516 1 92.19 238 PHE A C 1
ATOM 1924 O O . PHE A 1 238 ? -6.762 -13.383 -27.062 1 92.19 238 PHE A O 1
ATOM 1931 N N . MET A 1 239 ? -7.605 -11.422 -26.406 1 87.31 239 MET A N 1
ATOM 1932 C CA . MET A 1 239 ? -8.945 -11.75 -26.875 1 87.31 239 MET A CA 1
ATOM 1933 C C . MET A 1 239 ? -8.969 -11.898 -28.391 1 87.31 239 MET A C 1
ATOM 1935 O O . MET A 1 239 ? -9.672 -12.758 -28.938 1 87.31 239 MET A O 1
ATOM 1939 N N . ALA A 1 240 ? -8.227 -11.07 -29 1 89.94 240 ALA A N 1
ATOM 1940 C CA . ALA A 1 240 ? -8.148 -11.133 -30.453 1 89.94 240 ALA A CA 1
ATOM 1941 C C . ALA A 1 240 ? -7.496 -12.438 -30.906 1 89.94 240 ALA A C 1
ATOM 1943 O O . ALA A 1 240 ? -7.863 -12.984 -31.953 1 89.94 240 ALA A O 1
ATOM 1944 N N . SER A 1 241 ? -6.566 -12.922 -30.156 1 91.5 241 SER A N 1
ATOM 1945 C CA . SER A 1 241 ? -5.848 -14.141 -30.5 1 91.5 241 SER A CA 1
ATOM 1946 C C . SER A 1 241 ? -6.668 -15.383 -30.156 1 91.5 241 SER A C 1
ATOM 1948 O O . SER A 1 241 ? -6.359 -16.484 -30.609 1 91.5 241 SER A O 1
ATOM 1950 N N . HIS A 1 242 ? -7.676 -15.211 -29.391 1 91.31 242 HIS A N 1
ATOM 1951 C CA . HIS A 1 242 ? -8.539 -16.312 -29 1 91.31 242 HIS A CA 1
ATOM 1952 C C . HIS A 1 242 ? -10.008 -15.992 -29.266 1 91.31 242 HIS A C 1
ATOM 1954 O O . HIS A 1 242 ? -10.797 -15.812 -28.344 1 91.31 242 HIS A O 1
ATOM 1960 N N . PRO A 1 243 ? -10.414 -16 -30.453 1 83.5 243 PRO A N 1
ATOM 1961 C CA . PRO A 1 243 ? -11.766 -15.57 -30.844 1 83.5 243 PRO A CA 1
ATOM 1962 C C . PRO A 1 243 ? -12.852 -16.484 -30.297 1 83.5 243 PRO A C 1
ATOM 1964 O O . PRO A 1 243 ? -14.023 -16.109 -30.25 1 83.5 243 PRO A O 1
ATOM 1967 N N . ASP A 1 244 ? -12.523 -17.641 -29.938 1 77 244 ASP A N 1
ATOM 1968 C CA . ASP A 1 244 ? -13.492 -18.609 -29.438 1 77 244 ASP A CA 1
ATOM 1969 C C . ASP A 1 244 ? -14.07 -18.156 -28.094 1 77 244 ASP A C 1
ATOM 1971 O O . ASP A 1 244 ? -15.086 -18.688 -27.641 1 77 244 ASP A O 1
ATOM 1975 N N . ILE A 1 245 ? -13.32 -17.266 -27.453 1 77.94 245 ILE A N 1
ATOM 1976 C CA . ILE A 1 245 ? -13.844 -16.734 -26.203 1 77.94 245 ILE A CA 1
ATOM 1977 C C . ILE A 1 245 ? -15.039 -15.836 -26.469 1 77.94 245 ILE A C 1
ATOM 1979 O O . ILE A 1 245 ? -14.898 -14.766 -27.078 1 77.94 245 ILE A O 1
ATOM 1983 N N . VAL A 1 246 ? -16.25 -16.344 -26.344 1 59.97 246 VAL A N 1
ATOM 1984 C CA . VAL A 1 246 ? -17.469 -15.578 -26.562 1 59.97 246 VAL A CA 1
ATOM 1985 C C . VAL A 1 246 ? -17.812 -14.781 -25.312 1 59.97 246 VAL A C 1
ATOM 1987 O O . VAL A 1 246 ? -18 -15.352 -24.234 1 59.97 246 VAL A O 1
ATOM 1990 N N . VAL A 1 247 ? -17.562 -13.633 -25.359 1 57.62 247 VAL A N 1
ATOM 1991 C CA . VAL A 1 247 ? -17.953 -12.758 -24.266 1 57.62 247 VAL A CA 1
ATOM 1992 C C . VAL A 1 247 ? -19.438 -12.422 -24.391 1 57.62 247 VAL A C 1
ATOM 1994 O O . VAL A 1 247 ? -19.875 -11.859 -25.406 1 57.62 247 VAL A O 1
ATOM 1997 N N . GLU A 1 248 ? -20.359 -13.242 -23.922 1 47.97 248 GLU A N 1
ATOM 1998 C CA . GLU A 1 248 ? -21.781 -12.992 -24.016 1 47.97 248 GLU A CA 1
ATOM 1999 C C . GLU A 1 248 ? -22.203 -11.812 -23.141 1 47.97 248 GLU A C 1
ATOM 2001 O O . GLU A 1 248 ? -21.766 -11.695 -22 1 47.97 248 GLU A O 1
ATOM 2006 N N . LYS A 1 249 ? -22.656 -10.875 -23.781 1 48.25 249 LYS A N 1
ATOM 2007 C CA . LYS A 1 249 ? -23.344 -9.797 -23.078 1 48.25 249 LYS A CA 1
ATOM 2008 C C . LYS A 1 249 ? -24.5 -10.328 -22.25 1 48.25 249 LYS A C 1
ATOM 2010 O O . LYS A 1 249 ? -25.328 -11.086 -22.75 1 48.25 249 LYS A O 1
ATOM 2015 N N . LYS A 1 250 ? -24.469 -10.609 -21.141 1 41.62 250 LYS A N 1
ATOM 2016 C CA . LYS A 1 250 ? -25.719 -10.859 -20.422 1 41.62 250 LYS A CA 1
ATOM 2017 C C . LYS A 1 250 ? -26.719 -9.734 -20.688 1 41.62 250 LYS A C 1
ATOM 2019 O O . LYS A 1 250 ? -26.406 -8.562 -20.5 1 41.62 250 LYS A O 1
ATOM 2024 N N . SER A 1 251 ? -27.719 -9.867 -21.578 1 39.16 251 SER A N 1
ATOM 2025 C CA . SER A 1 251 ? -28.766 -8.898 -21.891 1 39.16 251 SER A CA 1
ATOM 2026 C C . SER A 1 251 ? -29.156 -8.086 -20.672 1 39.16 251 SER A C 1
ATOM 2028 O O . SER A 1 251 ? -29.375 -6.875 -20.766 1 39.16 251 SER A O 1
ATOM 2030 N N . ASP A 1 252 ? -30 -8.648 -19.75 1 37.12 252 ASP A N 1
ATOM 2031 C CA . ASP A 1 252 ? -30.797 -7.984 -18.734 1 37.12 252 ASP A CA 1
ATOM 2032 C C . ASP A 1 252 ? -29.922 -7.438 -17.609 1 37.12 252 ASP A C 1
ATOM 2034 O O . ASP A 1 252 ? -30.438 -6.887 -16.625 1 37.12 252 ASP A O 1
ATOM 2038 N N . SER A 1 253 ? -28.906 -8.07 -17.359 1 38.62 253 SER A N 1
ATOM 2039 C CA . SER A 1 253 ? -28.188 -7.48 -16.234 1 38.62 253 SER A CA 1
ATOM 2040 C C . SER A 1 253 ? -27.375 -6.258 -16.672 1 38.62 253 SER A C 1
ATOM 2042 O O . SER A 1 253 ? -26.688 -6.293 -17.688 1 38.62 253 SER A O 1
ATOM 2044 N N . PRO A 1 254 ? -28 -5.145 -16.438 1 38.22 254 PRO A N 1
ATOM 2045 C CA . PRO A 1 254 ? -27.219 -3.934 -16.672 1 38.22 254 PRO A CA 1
ATOM 2046 C C . PRO A 1 254 ? -25.703 -4.184 -16.547 1 38.22 254 PRO A C 1
ATOM 2048 O O . PRO A 1 254 ? -24.922 -3.244 -16.641 1 38.22 254 PRO A O 1
ATOM 2051 N N . ASP A 1 255 ? -25.391 -5.188 -15.922 1 37.88 255 ASP A N 1
ATOM 2052 C CA . ASP A 1 255 ? -24.016 -5.449 -15.539 1 37.88 255 ASP A CA 1
ATOM 2053 C C . ASP A 1 255 ? -23.172 -5.863 -16.75 1 37.88 255 ASP A C 1
ATOM 2055 O O . ASP A 1 255 ? -23.297 -6.988 -17.234 1 37.88 255 ASP A O 1
ATOM 2059 N N . GLU A 1 256 ? -23.25 -5.141 -17.734 1 42.34 256 GLU A N 1
ATOM 2060 C CA . GLU A 1 256 ? -22.344 -5.312 -18.859 1 42.34 256 GLU A CA 1
ATOM 2061 C C . GLU A 1 256 ? -21.094 -6.105 -18.438 1 42.34 256 GLU A C 1
ATOM 2063 O O . GLU A 1 256 ? -20.938 -6.441 -17.266 1 42.34 256 GLU A O 1
ATOM 2068 N N . ASP A 1 257 ? -19.812 -5.582 -19.141 1 48.19 257 ASP A N 1
ATOM 2069 C CA . ASP A 1 257 ? -18.5 -6.102 -19.531 1 48.19 257 ASP A CA 1
ATOM 2070 C C . ASP A 1 257 ? -17.625 -6.344 -18.312 1 48.19 257 ASP A C 1
ATOM 2072 O O . ASP A 1 257 ? -16.844 -5.469 -17.906 1 48.19 257 ASP A O 1
ATOM 2076 N N . LYS A 1 258 ? -18.234 -7.074 -17.422 1 54.44 258 LYS A N 1
ATOM 2077 C CA . LYS A 1 258 ? -17.375 -7.531 -16.344 1 54.44 258 LYS A CA 1
ATOM 2078 C C . LYS A 1 258 ? -16.266 -8.438 -16.875 1 54.44 258 LYS A C 1
ATOM 2080 O O . LYS A 1 258 ? -16.234 -8.758 -18.062 1 54.44 258 LYS A O 1
ATOM 2085 N N . CYS A 1 259 ? -15.258 -8.602 -16.172 1 65.69 259 CYS A N 1
ATOM 2086 C CA . CYS A 1 259 ? -14.148 -9.461 -16.547 1 65.69 259 CYS A CA 1
ATOM 2087 C C . CYS A 1 259 ? -14.641 -10.852 -16.938 1 65.69 259 CYS A C 1
ATOM 2089 O O . CYS A 1 259 ? -15.664 -11.32 -16.422 1 65.69 259 CYS A O 1
ATOM 2091 N N . VAL A 1 260 ? -14.094 -11.352 -18.031 1 71.19 260 VAL A N 1
ATOM 2092 C CA . VAL A 1 260 ? -14.375 -12.703 -18.516 1 71.19 260 VAL A CA 1
ATOM 2093 C C . VAL A 1 260 ? -14.195 -13.711 -17.391 1 71.19 260 VAL A C 1
ATOM 2095 O O . VAL A 1 260 ? -13.258 -13.602 -16.594 1 71.19 260 VAL A O 1
ATOM 2098 N N . HIS A 1 261 ? -15.125 -14.523 -17.297 1 76.25 261 HIS A N 1
ATOM 2099 C CA . HIS A 1 261 ? -15.094 -15.547 -16.266 1 76.25 261 HIS A CA 1
ATOM 2100 C C . HIS A 1 261 ? -13.875 -16.453 -16.422 1 76.25 261 HIS A C 1
ATOM 2102 O O . HIS A 1 261 ? -13.492 -16.781 -17.547 1 76.25 261 HIS A O 1
ATOM 2108 N N . ASP A 1 262 ? -13.367 -16.969 -15.414 1 82.12 262 ASP A N 1
ATOM 2109 C CA . ASP A 1 262 ? -12.148 -17.781 -15.375 1 82.12 262 ASP A CA 1
ATOM 2110 C C . ASP A 1 262 ? -12.32 -19.062 -16.188 1 82.12 262 ASP A C 1
ATOM 2112 O O . ASP A 1 262 ? -11.367 -19.547 -16.797 1 82.12 262 ASP A O 1
ATOM 2116 N N . SER A 1 263 ? -13.531 -19.609 -16.188 1 80.94 263 SER A N 1
ATOM 2117 C CA . SER A 1 263 ? -13.781 -20.859 -16.891 1 80.94 263 SER A CA 1
ATOM 2118 C C . SER A 1 263 ? -13.562 -20.703 -18.391 1 80.94 263 SER A C 1
ATOM 2120 O O . SER A 1 263 ? -13.164 -21.656 -19.062 1 80.94 263 SER A O 1
ATOM 2122 N N . LYS A 1 264 ? -13.773 -19.516 -18.891 1 84.06 264 LYS A N 1
ATOM 2123 C CA . LYS A 1 264 ? -13.617 -19.266 -20.328 1 84.06 264 LYS A CA 1
ATOM 2124 C C . LYS A 1 264 ? -12.164 -18.984 -20.672 1 84.06 264 LYS A C 1
ATOM 2126 O O . LYS A 1 264 ? -11.766 -19.062 -21.828 1 84.06 264 LYS A O 1
ATOM 2131 N N . LEU A 1 265 ? -11.43 -18.672 -19.688 1 90.94 265 LEU A N 1
ATOM 2132 C CA . LEU A 1 265 ? -10.047 -18.266 -19.906 1 90.94 265 LEU A CA 1
ATOM 2133 C C . LEU A 1 265 ? -9.102 -19.453 -19.766 1 90.94 265 LEU A C 1
ATOM 2135 O O . LEU A 1 265 ? -7.973 -19.422 -20.25 1 90.94 265 LEU A O 1
ATOM 2139 N N . LEU A 1 266 ? -9.523 -20.531 -19.141 1 93.31 266 LEU A N 1
ATOM 2140 C CA . LEU A 1 266 ? -8.664 -21.641 -18.766 1 93.31 266 LEU A CA 1
ATOM 2141 C C . LEU A 1 266 ? -8.07 -22.297 -20 1 93.31 266 LEU A C 1
ATOM 2143 O O . LEU A 1 266 ? -6.848 -22.391 -20.141 1 93.31 266 LEU A O 1
ATOM 2147 N N . ILE A 1 267 ? -8.938 -22.719 -20.922 1 92.38 267 ILE A N 1
ATOM 2148 C CA . ILE A 1 267 ? -8.508 -23.531 -22.062 1 92.38 267 ILE A CA 1
ATOM 2149 C C . ILE A 1 267 ? -7.602 -22.703 -22.969 1 92.38 267 ILE A C 1
ATOM 2151 O O . ILE A 1 267 ? -6.504 -23.125 -23.328 1 92.38 267 ILE A O 1
ATOM 2155 N N . PRO A 1 268 ? -8.016 -21.438 -23.312 1 93.69 268 PRO A N 1
ATOM 2156 C CA . PRO A 1 268 ? -7.105 -20.625 -24.125 1 93.69 268 PRO A CA 1
ATOM 2157 C C . PRO A 1 268 ? -5.75 -20.391 -23.453 1 93.69 268 PRO A C 1
ATOM 2159 O O . PRO A 1 268 ? -4.719 -20.375 -24.125 1 93.69 268 PRO A O 1
ATOM 2162 N N . THR A 1 269 ? -5.734 -20.203 -22.188 1 96.12 269 THR A N 1
ATOM 2163 C CA . THR A 1 269 ? -4.5 -19.984 -21.438 1 96.12 269 THR A CA 1
ATOM 2164 C C . THR A 1 269 ? -3.604 -21.219 -21.484 1 96.12 269 THR A C 1
ATOM 2166 O O . THR A 1 269 ? -2.4 -21.094 -21.734 1 96.12 269 THR A O 1
ATOM 2169 N N . LEU A 1 270 ? -4.168 -22.391 -21.266 1 96 270 LEU A N 1
ATOM 2170 C CA . LEU A 1 270 ? -3.404 -23.641 -21.297 1 96 270 LEU A CA 1
ATOM 2171 C C . LEU A 1 270 ? -2.902 -23.938 -22.703 1 96 270 LEU A C 1
ATOM 2173 O O . LEU A 1 270 ? -1.797 -24.453 -22.875 1 96 270 LEU A O 1
ATOM 2177 N N . LYS A 1 271 ? -3.709 -23.625 -23.688 1 94.44 271 LYS A N 1
ATOM 2178 C CA . LYS A 1 271 ? -3.279 -23.797 -25.062 1 94.44 271 LYS A CA 1
ATOM 2179 C C . LYS A 1 271 ? -2.016 -23 -25.359 1 94.44 271 LYS A C 1
ATOM 2181 O O . LYS A 1 271 ? -1.074 -23.516 -25.969 1 94.44 271 LYS A O 1
ATOM 2186 N N . ASP A 1 272 ? -2.029 -21.766 -24.922 1 95.75 272 ASP A N 1
ATOM 2187 C CA . ASP A 1 272 ? -0.859 -20.922 -25.125 1 95.75 272 ASP A CA 1
ATOM 2188 C C . ASP A 1 272 ? 0.356 -21.469 -24.375 1 95.75 272 ASP A C 1
ATOM 2190 O O . ASP A 1 272 ? 1.469 -21.469 -24.906 1 95.75 272 ASP A O 1
ATOM 2194 N N . PHE A 1 273 ? 0.165 -21.953 -23.234 1 97 273 PHE A N 1
ATOM 2195 C CA . PHE A 1 273 ? 1.232 -22.5 -22.406 1 97 273 PHE A CA 1
ATOM 2196 C C . PHE A 1 273 ? 1.896 -23.703 -23.078 1 97 273 PHE A C 1
ATOM 2198 O O . PHE A 1 273 ? 3.117 -23.719 -23.25 1 97 273 PHE A O 1
ATOM 2205 N N . PHE A 1 274 ? 1.097 -24.609 -23.5 1 95.56 274 PHE A N 1
ATOM 2206 C CA . PHE A 1 274 ? 1.632 -25.828 -24.078 1 95.56 274 PHE A CA 1
ATOM 2207 C C . PHE A 1 274 ? 2.219 -25.562 -25.469 1 95.56 274 PHE A C 1
ATOM 2209 O O . PHE A 1 274 ? 3.158 -26.25 -25.891 1 95.56 274 PHE A O 1
ATOM 2216 N N . SER A 1 275 ? 1.676 -24.594 -26.156 1 94.38 275 SER A N 1
ATOM 2217 C CA . SER A 1 275 ? 2.248 -24.203 -27.453 1 94.38 275 SER A CA 1
ATOM 2218 C C . SER A 1 275 ? 3.645 -23.625 -27.281 1 94.38 275 SER A C 1
ATOM 2220 O O . SER A 1 275 ? 4.539 -23.891 -28.078 1 94.38 275 SER A O 1
ATOM 2222 N N . LYS A 1 276 ? 3.857 -22.875 -26.25 1 95.12 276 LYS A N 1
ATOM 2223 C CA . LYS A 1 276 ? 5.133 -22.219 -26 1 95.12 276 LYS A CA 1
ATOM 2224 C C . LYS A 1 276 ? 6.16 -23.188 -25.438 1 95.12 276 LYS A C 1
ATOM 2226 O O . LYS A 1 276 ? 7.363 -23.031 -25.656 1 95.12 276 LYS A O 1
ATOM 2231 N N . HIS A 1 277 ? 5.645 -24.172 -24.672 1 96.25 277 HIS A N 1
ATOM 2232 C CA . HIS A 1 277 ? 6.531 -25.109 -24 1 96.25 277 HIS A CA 1
ATOM 2233 C C . HIS A 1 277 ? 6.133 -26.547 -24.312 1 96.25 277 HIS A C 1
ATOM 2235 O O . HIS A 1 277 ? 5.656 -27.266 -23.422 1 96.25 277 HIS A O 1
ATOM 2241 N N . PRO A 1 278 ? 6.469 -27.031 -25.438 1 92.88 278 PRO A N 1
ATOM 2242 C CA . PRO A 1 278 ? 6.004 -28.344 -25.891 1 92.88 278 PRO A CA 1
ATOM 2243 C C . PRO A 1 278 ? 6.617 -29.5 -25.078 1 92.88 278 PRO A C 1
ATOM 2245 O O . PRO A 1 278 ? 6.055 -30.594 -25.031 1 92.88 278 PRO A O 1
ATOM 2248 N N . LEU A 1 279 ? 7.715 -29.25 -24.438 1 92.31 279 LEU A N 1
ATOM 2249 C CA . LEU A 1 279 ? 8.391 -30.312 -23.719 1 92.31 279 LEU A CA 1
ATOM 2250 C C . LEU A 1 279 ? 7.801 -30.484 -22.328 1 92.31 279 LEU A C 1
ATOM 2252 O O . LEU A 1 279 ? 8.07 -31.484 -21.641 1 92.31 279 LEU A O 1
ATOM 2256 N N . ILE A 1 280 ? 7.012 -29.562 -21.875 1 95.06 280 ILE A N 1
ATOM 2257 C CA . ILE A 1 280 ? 6.344 -29.656 -20.578 1 95.06 280 ILE A CA 1
ATOM 2258 C C . ILE A 1 280 ? 4.988 -30.328 -20.75 1 95.06 280 ILE A C 1
ATOM 2260 O O . ILE A 1 280 ? 4.094 -29.797 -21.406 1 95.06 280 ILE A O 1
ATOM 2264 N N . ASN A 1 281 ? 4.852 -31.531 -20.188 1 92.44 281 ASN A N 1
ATOM 2265 C CA . ASN A 1 281 ? 3.631 -32.312 -20.328 1 92.44 281 ASN A CA 1
ATOM 2266 C C . ASN A 1 281 ? 3.123 -32.812 -19 1 92.44 281 ASN A C 1
ATOM 2268 O O . ASN A 1 281 ? 3.156 -34.031 -18.734 1 92.44 281 ASN A O 1
ATOM 2272 N N . PRO A 1 282 ? 2.604 -31.922 -18.188 1 95.38 282 PRO A N 1
ATOM 2273 C CA . PRO A 1 282 ? 2.07 -32.344 -16.891 1 95.38 282 PRO A CA 1
ATOM 2274 C C . PRO A 1 282 ? 0.833 -33.219 -17.016 1 95.38 282 PRO A C 1
ATOM 2276 O O . PRO A 1 282 ? 0.061 -33.094 -17.969 1 95.38 282 PRO A O 1
ATOM 2279 N N . LYS A 1 283 ? 0.574 -34.094 -16.047 1 94.5 283 LYS A N 1
ATOM 2280 C CA . LYS A 1 283 ? -0.494 -35.062 -16.156 1 94.5 283 LYS A CA 1
ATOM 2281 C C . LYS A 1 283 ? -1.615 -34.781 -15.164 1 94.5 283 LYS A C 1
ATOM 2283 O O . LYS A 1 283 ? -2.715 -35.344 -15.289 1 94.5 283 LYS A O 1
ATOM 2288 N N . THR A 1 284 ? -1.411 -33.938 -14.219 1 96.69 284 THR A N 1
ATOM 2289 C CA . THR A 1 284 ? -2.406 -33.688 -13.188 1 96.69 284 THR A CA 1
ATOM 2290 C C . THR A 1 284 ? -2.816 -32.219 -13.203 1 96.69 284 THR A C 1
ATOM 2292 O O . THR A 1 284 ? -1.965 -31.312 -13.172 1 96.69 284 THR A O 1
ATOM 2295 N N . PHE A 1 285 ? -4.105 -31.891 -13.25 1 97.06 285 PHE A N 1
ATOM 2296 C CA . PHE A 1 285 ? -4.633 -30.531 -13.219 1 97.06 285 PHE A CA 1
ATOM 2297 C C . PHE A 1 285 ? -5.402 -30.266 -11.93 1 97.06 285 PHE A C 1
ATOM 2299 O O . PHE A 1 285 ? -6.191 -31.109 -11.5 1 97.06 285 PHE A O 1
ATOM 2306 N N . LEU A 1 286 ? -5.125 -29.234 -11.234 1 97 286 LEU A N 1
ATOM 2307 C CA . LEU A 1 286 ? -5.871 -28.797 -10.062 1 97 286 LEU A CA 1
ATOM 2308 C C . LEU A 1 286 ? -6.574 -27.469 -10.312 1 97 286 LEU A C 1
ATOM 2310 O O . LEU A 1 286 ? -5.934 -26.484 -10.68 1 97 286 LEU A O 1
ATOM 2314 N N . GLY A 1 287 ? -7.852 -27.359 -10.234 1 93.69 287 GLY A N 1
ATOM 2315 C CA . GLY A 1 287 ? -8.633 -26.156 -10.438 1 93.69 287 GLY A CA 1
ATOM 2316 C C . GLY A 1 287 ? -9.672 -25.922 -9.352 1 93.69 287 GLY A C 1
ATOM 2317 O O . GLY A 1 287 ? -9.914 -26.797 -8.523 1 93.69 287 GLY A O 1
ATOM 2318 N N . ASP A 1 288 ? -10.211 -24.766 -9.344 1 89.12 288 ASP A N 1
ATOM 2319 C CA . ASP A 1 288 ? -11.25 -24.453 -8.375 1 89.12 288 ASP A CA 1
ATOM 2320 C C . ASP A 1 288 ? -12.609 -24.969 -8.844 1 89.12 288 ASP A C 1
ATOM 2322 O O . ASP A 1 288 ? -12.734 -25.484 -9.953 1 89.12 288 ASP A O 1
ATOM 2326 N N . ALA A 1 289 ? -13.609 -24.859 -8.016 1 82.25 289 ALA A N 1
ATOM 2327 C CA . ALA A 1 289 ? -14.938 -25.406 -8.281 1 82.25 289 ALA A CA 1
ATOM 2328 C C . ALA A 1 289 ? -15.602 -24.688 -9.453 1 82.25 289 ALA A C 1
ATOM 2330 O O . ALA A 1 289 ? -16.5 -25.219 -10.094 1 82.25 289 ALA A O 1
ATOM 2331 N N . ALA A 1 290 ? -15.109 -23.531 -9.766 1 76.56 290 ALA A N 1
ATOM 2332 C CA . ALA A 1 290 ? -15.664 -22.734 -10.867 1 76.56 290 ALA A CA 1
ATOM 2333 C C . ALA A 1 290 ? -15.414 -23.422 -12.211 1 76.56 290 ALA A C 1
ATOM 2335 O O . ALA A 1 290 ? -16.109 -23.125 -13.195 1 76.56 290 ALA A O 1
ATOM 2336 N N . PHE A 1 291 ? -14.508 -24.359 -12.242 1 87.06 291 PHE A N 1
ATOM 2337 C CA . PHE A 1 291 ? -14.156 -25.031 -13.492 1 87.06 291 PHE A CA 1
ATOM 2338 C C . PHE A 1 291 ? -14.938 -26.328 -13.648 1 87.06 291 PHE A C 1
ATOM 2340 O O . PHE A 1 291 ? -14.688 -27.094 -14.578 1 87.06 291 PHE A O 1
ATOM 2347 N N . ASP A 1 292 ? -15.898 -26.516 -12.766 1 82.25 292 ASP A N 1
ATOM 2348 C CA . ASP A 1 292 ? -16.688 -27.734 -12.82 1 82.25 292 ASP A CA 1
ATOM 2349 C C . ASP A 1 292 ? -17.75 -27.656 -13.906 1 82.25 292 ASP A C 1
ATOM 2351 O O . ASP A 1 292 ? -18.938 -27.453 -13.617 1 82.25 292 ASP A O 1
ATOM 2355 N N . THR A 1 293 ? -17.359 -27.781 -15.07 1 75.19 293 THR A N 1
ATOM 2356 C CA . THR A 1 293 ? -18.266 -27.844 -16.219 1 75.19 293 THR A CA 1
ATOM 2357 C C . THR A 1 293 ? -17.922 -29.062 -17.094 1 75.19 293 THR A C 1
ATOM 2359 O O . THR A 1 293 ? -16.75 -29.391 -17.25 1 75.19 293 THR A O 1
ATOM 2362 N N . ALA A 1 294 ? -18.922 -29.703 -17.641 1 73.5 294 ALA A N 1
ATOM 2363 C CA . ALA A 1 294 ? -18.734 -30.922 -18.438 1 73.5 294 ALA A CA 1
ATOM 2364 C C . ALA A 1 294 ? -17.797 -30.688 -19.609 1 73.5 294 ALA A C 1
ATOM 2366 O O . ALA A 1 294 ? -16.938 -31.516 -19.906 1 73.5 294 ALA A O 1
ATOM 2367 N N . GLN A 1 295 ? -17.953 -29.594 -20.203 1 77.44 295 GLN A N 1
ATOM 2368 C CA . GLN A 1 295 ? -17.141 -29.266 -21.375 1 77.44 295 GLN A CA 1
ATOM 2369 C C . GLN A 1 295 ? -15.672 -29.156 -21.016 1 77.44 295 GLN A C 1
ATOM 2371 O O . GLN A 1 295 ? -14.805 -29.578 -21.797 1 77.44 295 GLN A O 1
ATOM 2376 N N . LEU A 1 296 ? -15.375 -28.625 -19.906 1 87.19 296 LEU A N 1
ATOM 2377 C CA . LEU A 1 296 ? -13.984 -28.422 -19.5 1 87.19 296 LEU A CA 1
ATOM 2378 C C . LEU A 1 296 ? -13.312 -29.75 -19.188 1 87.19 296 LEU A C 1
ATOM 2380 O O . LEU A 1 296 ? -12.125 -29.938 -19.484 1 87.19 296 LEU A O 1
ATOM 2384 N N . TYR A 1 297 ? -14.102 -30.688 -18.641 1 86.94 297 TYR A N 1
ATOM 2385 C CA . TYR A 1 297 ? -13.516 -32 -18.375 1 86.94 297 TYR A CA 1
ATOM 2386 C C . TYR A 1 297 ? -13.109 -32.688 -19.672 1 86.94 297 TYR A C 1
ATOM 2388 O O . TYR A 1 297 ? -12.047 -33.312 -19.75 1 86.94 297 TYR A O 1
ATOM 2396 N N . LYS A 1 298 ? -13.961 -32.562 -20.594 1 82.94 298 LYS A N 1
ATOM 2397 C CA . LYS A 1 298 ? -13.664 -33.156 -21.891 1 82.94 298 LYS A CA 1
ATOM 2398 C C . LYS A 1 298 ? -12.406 -32.531 -22.5 1 82.94 298 LYS A C 1
ATOM 2400 O O . LYS A 1 298 ? -11.531 -33.25 -23 1 82.94 298 LYS A O 1
ATOM 2405 N N . SER A 1 299 ? -12.305 -31.25 -22.453 1 88.06 299 SER A N 1
ATOM 2406 C CA . SER A 1 299 ? -11.164 -30.547 -23.031 1 88.06 299 SER A CA 1
ATOM 2407 C C . SER A 1 299 ? -9.875 -30.875 -22.266 1 88.06 299 SER A C 1
ATOM 2409 O O . SER A 1 299 ? -8.805 -30.953 -22.875 1 88.06 299 SER A O 1
ATOM 2411 N N . LEU A 1 300 ? -9.969 -31.094 -20.984 1 92.25 300 LEU A N 1
ATOM 2412 C CA . LEU A 1 300 ? -8.797 -31.297 -20.141 1 92.25 300 LEU A CA 1
ATOM 2413 C C . LEU A 1 300 ? -8.297 -32.75 -20.234 1 92.25 300 LEU A C 1
ATOM 2415 O O . LEU A 1 300 ? -7.086 -32.969 -20.234 1 92.25 300 LEU A O 1
ATOM 2419 N N . LEU A 1 301 ? -9.266 -33.688 -20.312 1 89.12 301 LEU A N 1
ATOM 2420 C CA . LEU A 1 301 ? -8.898 -35.094 -20.078 1 89.12 301 LEU A CA 1
ATOM 2421 C C . LEU A 1 301 ? -8.898 -35.875 -21.375 1 89.12 301 LEU A C 1
ATOM 2423 O O . LEU A 1 301 ? -8.352 -36.969 -21.438 1 89.12 301 LEU A O 1
ATOM 2427 N N . THR A 1 302 ? -9.57 -35.344 -22.344 1 80.06 302 THR A N 1
ATOM 2428 C CA . THR A 1 302 ? -9.664 -36.125 -23.562 1 80.06 302 THR A CA 1
ATOM 2429 C C . THR A 1 302 ? -9.258 -35.312 -24.781 1 80.06 302 THR A C 1
ATOM 2431 O O . THR A 1 302 ? -9.25 -34.094 -24.719 1 80.06 302 THR A O 1
ATOM 2434 N N . GLY A 1 303 ? -8.922 -36.031 -25.766 1 72.62 303 GLY A N 1
ATOM 2435 C CA . GLY A 1 303 ? -8.797 -35.438 -27.094 1 72.62 303 GLY A CA 1
ATOM 2436 C C . GLY A 1 303 ? -7.457 -34.75 -27.328 1 72.62 303 GLY A C 1
ATOM 2437 O O . GLY A 1 303 ? -6.453 -35.156 -26.719 1 72.62 303 GLY A O 1
ATOM 2438 N N . ASP A 1 304 ? -7.445 -33.844 -28.328 1 81.06 304 ASP A N 1
ATOM 2439 C CA . ASP A 1 304 ? -6.258 -33.156 -28.828 1 81.06 304 ASP A CA 1
ATOM 2440 C C . ASP A 1 304 ? -6.367 -31.656 -28.609 1 81.06 304 ASP A C 1
ATOM 2442 O O . ASP A 1 304 ? -5.895 -30.875 -29.438 1 81.06 304 ASP A O 1
ATOM 2446 N N . THR A 1 305 ? -7.066 -31.375 -27.469 1 85.56 305 THR A N 1
ATOM 2447 C CA . THR A 1 305 ? -7.293 -29.969 -27.203 1 85.56 305 THR A CA 1
ATOM 2448 C C . THR A 1 305 ? -5.973 -29.203 -27.141 1 85.56 305 THR A C 1
ATOM 2450 O O . THR A 1 305 ? -5.887 -28.062 -27.594 1 85.56 305 THR A O 1
ATOM 2453 N N . PHE A 1 306 ? -4.969 -29.797 -26.609 1 90.12 306 PHE A N 1
ATOM 2454 C CA . PHE A 1 306 ? -3.695 -29.125 -26.391 1 90.12 306 PHE A CA 1
ATOM 2455 C C . PHE A 1 306 ? -2.627 -29.656 -27.344 1 90.12 306 PHE A C 1
ATOM 2457 O O . PHE A 1 306 ? -1.438 -29.391 -27.156 1 90.12 306 PHE A O 1
ATOM 2464 N N . GLY A 1 307 ? -2.963 -30.391 -28.281 1 84.06 307 GLY A N 1
ATOM 2465 C CA . GLY A 1 307 ? -2.059 -31.062 -29.203 1 84.06 307 GLY A CA 1
ATOM 2466 C C . GLY A 1 307 ? -2.236 -32.562 -29.219 1 84.06 307 GLY A C 1
ATOM 2467 O O . GLY A 1 307 ? -3.025 -33.125 -28.438 1 84.06 307 GLY A O 1
ATOM 2468 N N . ASN A 1 308 ? -1.494 -33.188 -30 1 81.06 308 ASN A N 1
ATOM 2469 C CA . ASN A 1 308 ? -1.631 -34.625 -30.172 1 81.06 308 ASN A CA 1
ATOM 2470 C C . ASN A 1 308 ? -1.218 -35.375 -28.906 1 81.06 308 ASN A C 1
ATOM 2472 O O . ASN A 1 308 ? -0.064 -35.312 -28.484 1 81.06 308 ASN A O 1
ATOM 2476 N N . ASP A 1 309 ? -2.162 -36.062 -28.328 1 77.31 309 ASP A N 1
ATOM 2477 C CA . ASP A 1 309 ? -1.997 -36.906 -27.156 1 77.31 309 ASP A CA 1
ATOM 2478 C C . ASP A 1 309 ? -1.533 -36.094 -25.938 1 77.31 309 ASP A C 1
ATOM 2480 O O . ASP A 1 309 ? -0.718 -36.562 -25.141 1 77.31 309 ASP A O 1
ATOM 2484 N N . LYS A 1 310 ? -1.82 -34.844 -25.984 1 86.31 310 LYS A N 1
ATOM 2485 C CA . LYS A 1 310 ? -1.489 -34 -24.844 1 86.31 310 LYS A CA 1
ATOM 2486 C C . LYS A 1 310 ? -2.732 -33.656 -24.031 1 86.31 310 LYS A C 1
ATOM 2488 O O . LYS A 1 310 ? -3.557 -32.844 -24.438 1 86.31 310 LYS A O 1
ATOM 2493 N N . HIS A 1 311 ? -3.004 -34.375 -23.031 1 88.62 311 HIS A N 1
ATOM 2494 C CA . HIS A 1 311 ? -4.109 -34.156 -22.109 1 88.62 311 HIS A CA 1
ATOM 2495 C C . HIS A 1 311 ? -3.744 -34.594 -20.688 1 88.62 311 HIS A C 1
ATOM 2497 O O . HIS A 1 311 ? -2.781 -35.312 -20.484 1 88.62 311 HIS A O 1
ATOM 2503 N N . PHE A 1 312 ? -4.457 -34.094 -19.797 1 93.31 312 PHE A N 1
ATOM 2504 C CA . PHE A 1 312 ? -4.238 -34.5 -18.406 1 93.31 312 PHE A CA 1
ATOM 2505 C C . PHE A 1 312 ? -4.832 -35.875 -18.125 1 93.31 312 PHE A C 1
ATOM 2507 O O . PHE A 1 312 ? -5.797 -36.281 -18.766 1 93.31 312 PHE A O 1
ATOM 2514 N N . SER A 1 313 ? -4.277 -36.594 -17.25 1 91.44 313 SER A N 1
ATOM 2515 C CA . SER A 1 313 ? -4.797 -37.875 -16.828 1 91.44 313 SER A CA 1
ATOM 2516 C C . SER A 1 313 ? -5.781 -37.75 -15.672 1 91.44 313 SER A C 1
ATOM 2518 O O . SER A 1 313 ? -6.691 -38.562 -15.516 1 91.44 313 SER A O 1
ATOM 2520 N N . LYS A 1 314 ? -5.539 -36.719 -14.883 1 92.56 314 LYS A N 1
ATOM 2521 C CA . LYS A 1 314 ? -6.355 -36.5 -13.695 1 92.56 314 LYS A CA 1
ATOM 2522 C C . LYS A 1 314 ? -6.703 -35 -13.555 1 92.56 314 LYS A C 1
ATOM 2524 O O . LYS A 1 314 ? -5.879 -34.125 -13.859 1 92.56 314 LYS A O 1
ATOM 2529 N N . ALA A 1 315 ? -7.859 -34.719 -13.164 1 93.12 315 ALA A N 1
ATOM 2530 C CA . ALA A 1 315 ? -8.297 -33.344 -12.875 1 93.12 315 ALA A CA 1
ATOM 2531 C C . ALA A 1 315 ? -8.945 -33.25 -11.492 1 93.12 315 ALA A C 1
ATOM 2533 O O . ALA A 1 315 ? -9.922 -33.969 -11.219 1 93.12 315 ALA A O 1
ATOM 2534 N N . TYR A 1 316 ? -8.336 -32.531 -10.648 1 93.69 316 TYR A N 1
ATOM 2535 C CA . TYR A 1 316 ? -8.883 -32.312 -9.312 1 93.69 316 TYR A CA 1
ATOM 2536 C C . TYR A 1 316 ? -9.695 -31.031 -9.273 1 93.69 316 TYR A C 1
ATOM 2538 O O . TYR A 1 316 ? -9.141 -29.938 -9.109 1 93.69 316 TYR A O 1
ATOM 2546 N N . ILE A 1 317 ? -10.961 -31.094 -9.484 1 90.88 317 ILE A N 1
ATOM 2547 C CA . ILE A 1 317 ? -11.914 -29.984 -9.461 1 90.88 317 ILE A CA 1
ATOM 2548 C C . ILE A 1 317 ? -13.102 -30.344 -8.578 1 90.88 317 ILE A C 1
ATOM 2550 O O . ILE A 1 317 ? -13.844 -31.281 -8.883 1 90.88 317 ILE A O 1
ATOM 2554 N N . PRO A 1 318 ? -13.227 -29.641 -7.508 1 86.19 318 PRO A N 1
ATOM 2555 C CA . PRO A 1 318 ? -14.398 -29.953 -6.684 1 86.19 318 PRO A CA 1
ATOM 2556 C C . PRO A 1 318 ? -15.719 -29.703 -7.422 1 86.19 318 PRO A C 1
ATOM 2558 O O . PRO A 1 318 ? -15.789 -28.828 -8.297 1 86.19 318 PRO A O 1
ATOM 2561 N N . LEU A 1 319 ? -16.75 -30.438 -7 1 79.06 319 LEU A N 1
ATOM 2562 C CA . LEU A 1 319 ? -18.062 -30.281 -7.617 1 79.06 319 LEU A CA 1
ATOM 2563 C C . LEU A 1 319 ? -18.75 -29 -7.137 1 79.06 319 LEU A C 1
ATOM 2565 O O . LEU A 1 319 ? -18.641 -28.641 -5.961 1 79.06 319 LEU A O 1
ATOM 2569 N N . ASN A 1 320 ? -19.25 -28.25 -8.164 1 67.94 320 ASN A N 1
ATOM 2570 C CA . ASN A 1 320 ? -20.031 -27.078 -7.809 1 67.94 320 ASN A CA 1
ATOM 2571 C C . ASN A 1 320 ? -21.344 -27.469 -7.117 1 67.94 320 ASN A C 1
ATOM 2573 O O . ASN A 1 320 ? -22.094 -28.297 -7.637 1 67.94 320 ASN A O 1
ATOM 2577 N N . ALA A 1 321 ? -21.609 -27.109 -5.938 1 56.72 321 ALA A N 1
ATOM 2578 C CA . ALA A 1 321 ? -22.781 -27.469 -5.141 1 56.72 321 ALA A CA 1
ATOM 2579 C C . ALA A 1 321 ? -24.078 -27.109 -5.875 1 56.72 321 ALA A C 1
ATOM 2581 O O . ALA A 1 321 ? -25.109 -27.766 -5.668 1 56.72 321 ALA A O 1
ATOM 2582 N N . ARG A 1 322 ? -24.078 -26.188 -6.695 1 52.19 322 ARG A N 1
ATOM 2583 C CA . ARG A 1 322 ? -25.297 -25.719 -7.34 1 52.19 322 ARG A CA 1
ATOM 2584 C C . ARG A 1 322 ? -25.719 -26.656 -8.453 1 52.19 322 ARG A C 1
ATOM 2586 O O . ARG A 1 322 ? -26.891 -26.672 -8.844 1 52.19 322 ARG A O 1
ATOM 2593 N N . SER A 1 323 ? -24.781 -27.312 -9.086 1 48.16 323 SER A N 1
ATOM 2594 C CA . SER A 1 323 ? -25.062 -28.203 -10.203 1 48.16 323 SER A CA 1
ATOM 2595 C C . SER A 1 323 ? -24.953 -29.672 -9.781 1 48.16 323 SER A C 1
ATOM 2597 O O . SER A 1 323 ? -23.844 -30.188 -9.625 1 48.16 323 SER A O 1
ATOM 2599 N N . GLY A 1 324 ? -26 -30.156 -9.156 1 50.91 324 GLY A N 1
ATOM 2600 C CA . GLY A 1 324 ? -26.016 -31.547 -8.727 1 50.91 324 GLY A CA 1
ATOM 2601 C C . GLY A 1 324 ? -25.766 -32.531 -9.859 1 50.91 324 GLY A C 1
ATOM 2602 O O . GLY A 1 324 ? -25.875 -32.156 -11.031 1 50.91 324 GLY A O 1
ATOM 2603 N N . LEU A 1 325 ? -25 -33.594 -9.602 1 52.06 325 LEU A N 1
ATOM 2604 C CA . LEU A 1 325 ? -24.812 -34.688 -10.562 1 52.06 325 LEU A CA 1
ATOM 2605 C C . LEU A 1 325 ? -26.109 -35.469 -10.75 1 52.06 325 LEU A C 1
ATOM 2607 O O . LEU A 1 325 ? -26.781 -35.812 -9.773 1 52.06 325 LEU A O 1
ATOM 2611 N N . GLU A 1 326 ? -26.75 -35.25 -11.844 1 46.75 326 GLU A N 1
ATOM 2612 C CA . GLU A 1 326 ? -27.969 -36.031 -12.094 1 46.75 326 GLU A CA 1
ATOM 2613 C C . GLU A 1 326 ? -27.641 -37.375 -12.734 1 46.75 326 GLU A C 1
ATOM 2615 O O . GLU A 1 326 ? -26.781 -37.469 -13.617 1 46.75 326 GLU A O 1
ATOM 2620 N N . ASN A 1 327 ? -27.578 -38.438 -12.023 1 46.88 327 ASN A N 1
ATOM 2621 C CA . ASN A 1 327 ? -27.562 -39.75 -12.664 1 46.88 327 ASN A CA 1
ATOM 2622 C C . ASN A 1 327 ? -28.906 -40.469 -12.531 1 46.88 327 ASN A C 1
ATOM 2624 O O . ASN A 1 327 ? -29.547 -40.375 -11.477 1 46.88 327 ASN A O 1
ATOM 2628 N N . LEU A 1 328 ? -29.469 -40.844 -13.672 1 45.91 328 LEU A N 1
ATOM 2629 C CA . LEU A 1 328 ? -30.781 -41.469 -13.789 1 45.91 328 LEU A CA 1
ATOM 2630 C C . LEU A 1 328 ? -30.812 -42.812 -13.031 1 45.91 328 LEU A C 1
ATOM 2632 O O . LEU A 1 328 ? -31.859 -43.219 -12.531 1 45.91 328 LEU A O 1
ATOM 2636 N N . ASP A 1 329 ? -29.766 -43.625 -12.992 1 48.75 329 ASP A N 1
ATOM 2637 C CA . ASP A 1 329 ? -29.875 -45 -12.555 1 48.75 329 ASP A CA 1
ATOM 2638 C C . ASP A 1 329 ? -29.562 -45.156 -11.07 1 48.75 329 ASP A C 1
ATOM 2640 O O . ASP A 1 329 ? -30.078 -46.062 -10.406 1 48.75 329 ASP A O 1
ATOM 2644 N N . TYR A 1 330 ? -28.625 -44.344 -10.578 1 54.59 330 TYR A N 1
ATOM 2645 C CA . TYR A 1 330 ? -28.359 -44.406 -9.141 1 54.59 330 TYR A CA 1
ATOM 2646 C C . TYR A 1 330 ? -28.234 -43 -8.555 1 54.59 330 TYR A C 1
ATOM 2648 O O . TYR A 1 330 ? -27.969 -42.031 -9.281 1 54.59 330 TYR A O 1
ATOM 2656 N N . SER A 1 331 ? -28.781 -42.906 -7.422 1 62.59 331 SER A N 1
ATOM 2657 C CA . SER A 1 331 ? -28.656 -41.625 -6.715 1 62.59 331 SER A CA 1
ATOM 2658 C C . SER A 1 331 ? -27.203 -41.312 -6.363 1 62.59 331 SER A C 1
ATOM 2660 O O . SER A 1 331 ? -26.453 -42.219 -5.953 1 62.59 331 SER A O 1
ATOM 2662 N N . ILE A 1 332 ? -26.656 -40.25 -6.82 1 64.5 332 ILE A N 1
ATOM 2663 C CA . ILE A 1 332 ? -25.297 -39.812 -6.551 1 64.5 332 ILE A CA 1
ATOM 2664 C C . ILE A 1 332 ? -25.297 -38.688 -5.531 1 64.5 332 ILE A C 1
ATOM 2666 O O . ILE A 1 332 ? -26.172 -37.812 -5.57 1 64.5 332 ILE A O 1
ATOM 2670 N N . ASN A 1 333 ? -24.422 -38.969 -4.512 1 64.81 333 ASN A N 1
ATOM 2671 C CA . ASN A 1 333 ? -24.344 -37.906 -3.508 1 64.81 333 ASN A CA 1
ATOM 2672 C C . ASN A 1 333 ? -23.578 -36.688 -4.031 1 64.81 333 ASN A C 1
ATOM 2674 O O . ASN A 1 333 ? -23.219 -36.625 -5.207 1 64.81 333 ASN A O 1
ATOM 2678 N N . GLU A 1 334 ? -23.375 -35.75 -3.217 1 64.31 334 GLU A N 1
ATOM 2679 C CA . GLU A 1 334 ? -22.797 -34.469 -3.568 1 64.31 334 GLU A CA 1
ATOM 2680 C C . GLU A 1 334 ? -21.359 -34.625 -4.062 1 64.31 334 GLU A C 1
ATOM 2682 O O . GLU A 1 334 ? -20.875 -33.781 -4.852 1 64.31 334 GLU A O 1
ATOM 2687 N N . ASP A 1 335 ? -20.781 -35.781 -3.695 1 63.66 335 ASP A N 1
ATOM 2688 C CA . ASP A 1 335 ? -19.391 -36 -4.066 1 63.66 335 ASP A CA 1
ATOM 2689 C C . ASP A 1 335 ? -19.297 -36.875 -5.312 1 63.66 335 ASP A C 1
ATOM 2691 O O . ASP A 1 335 ? -18.188 -37.312 -5.699 1 63.66 335 ASP A O 1
ATOM 2695 N N . GLY A 1 336 ? -20.438 -37.25 -5.789 1 64.56 336 GLY A N 1
ATOM 2696 C CA . GLY A 1 336 ? -20.453 -38.094 -6.973 1 64.56 336 GLY A CA 1
ATOM 2697 C C . GLY A 1 336 ? -20.359 -39.562 -6.648 1 64.56 336 GLY A C 1
ATOM 2698 O O . GLY A 1 336 ? -20.047 -40.375 -7.52 1 64.56 336 GLY A O 1
ATOM 2699 N N . ILE A 1 337 ? -20.484 -39.875 -5.453 1 71.69 337 ILE A N 1
ATOM 2700 C CA . ILE A 1 337 ? -20.422 -41.281 -5.047 1 71.69 337 ILE A CA 1
ATOM 2701 C C . ILE A 1 337 ? -21.812 -41.906 -5.113 1 71.69 337 ILE A C 1
ATOM 2703 O O . ILE A 1 337 ? -22.781 -41.312 -4.613 1 71.69 337 ILE A O 1
ATOM 2707 N N . PRO A 1 338 ? -21.922 -42.969 -5.785 1 73.69 338 PRO A N 1
ATOM 2708 C CA . PRO A 1 338 ? -23.219 -43.656 -5.848 1 73.69 338 PRO A CA 1
ATOM 2709 C C . PRO A 1 338 ? -23.734 -44.062 -4.469 1 73.69 338 PRO A C 1
ATOM 2711 O O . PRO A 1 338 ? -22.953 -44.375 -3.574 1 73.69 338 PRO A O 1
ATOM 2714 N N . CYS A 1 339 ? -25.016 -43.906 -4.32 1 80.75 339 CYS A N 1
ATOM 2715 C CA . CYS A 1 339 ? -25.672 -44.312 -3.078 1 80.75 339 CYS A CA 1
ATOM 2716 C C . CYS A 1 339 ? -26.516 -45.562 -3.281 1 80.75 339 CYS A C 1
ATOM 2718 O O . CYS A 1 339 ? -26.828 -45.938 -4.414 1 80.75 339 CYS A O 1
ATOM 2720 N N . CYS A 1 340 ? -26.812 -46.25 -2.088 1 78.62 340 CYS A N 1
ATOM 2721 C CA . CYS A 1 340 ? -27.656 -47.438 -2.111 1 78.62 340 CYS A CA 1
ATOM 2722 C C . CYS A 1 340 ? -29.047 -47.125 -2.656 1 78.62 340 CYS A C 1
ATOM 2724 O O . CYS A 1 340 ? -29.656 -46.125 -2.27 1 78.62 340 CYS A O 1
ATOM 2726 N N . PRO A 1 341 ? -29.484 -47.844 -3.707 1 74.31 341 PRO A N 1
ATOM 2727 C CA . PRO A 1 341 ? -30.812 -47.594 -4.266 1 74.31 341 PRO A CA 1
ATOM 2728 C C . PRO A 1 341 ? -31.922 -47.688 -3.221 1 74.31 341 PRO A C 1
ATOM 2730 O O . PRO A 1 341 ? -32.969 -47.062 -3.359 1 74.31 341 PRO A O 1
ATOM 2733 N N . HIS A 1 342 ? -31.719 -48.375 -2.17 1 76.38 342 HIS A N 1
ATOM 2734 C CA . HIS A 1 342 ? -32.75 -48.562 -1.15 1 76.38 342 HIS A CA 1
ATOM 2735 C C . HIS A 1 342 ? -32.625 -47.531 -0.042 1 76.38 342 HIS A C 1
ATOM 2737 O O . HIS A 1 342 ? -33.594 -47.25 0.672 1 76.38 342 HIS A O 1
ATOM 2743 N N . ASP A 1 343 ? -31.438 -47.031 0.115 1 76.75 343 ASP A N 1
ATOM 2744 C CA . ASP A 1 343 ? -31.141 -46.031 1.138 1 76.75 343 ASP A CA 1
ATOM 2745 C C . ASP A 1 343 ? -30.203 -44.969 0.603 1 76.75 343 ASP A C 1
ATOM 2747 O O . ASP A 1 343 ? -28.984 -45.094 0.669 1 76.75 343 ASP A O 1
ATOM 2751 N N . PRO A 1 344 ? -30.766 -43.938 0.245 1 74.5 344 PRO A N 1
ATOM 2752 C CA . PRO A 1 344 ? -29.953 -42.875 -0.355 1 74.5 344 PRO A CA 1
ATOM 2753 C C . PRO A 1 344 ? -28.953 -42.25 0.631 1 74.5 344 PRO A C 1
ATOM 2755 O O . PRO A 1 344 ? -27.984 -41.625 0.22 1 74.5 344 PRO A O 1
ATOM 2758 N N . SER A 1 345 ? -29.219 -42.531 1.816 1 77.88 345 SER A N 1
ATOM 2759 C CA . SER A 1 345 ? -28.312 -41.969 2.814 1 77.88 345 SER A CA 1
ATOM 2760 C C . SER A 1 345 ? -27.047 -42.812 2.949 1 77.88 345 SER A C 1
ATOM 2762 O O . SER A 1 345 ? -26.031 -42.344 3.475 1 77.88 345 SER A O 1
ATOM 2764 N N . LEU A 1 346 ? -27.047 -44 2.41 1 79.25 346 LEU A N 1
ATOM 2765 C CA . LEU A 1 346 ? -25.906 -44.875 2.514 1 79.25 346 LEU A CA 1
ATOM 2766 C C . LEU A 1 346 ? -24.984 -44.75 1.297 1 79.25 346 LEU A C 1
ATOM 2768 O O . LEU A 1 346 ? -25.328 -45.219 0.206 1 79.25 346 LEU A O 1
ATOM 2772 N N . GLN A 1 347 ? -23.797 -44.156 1.484 1 81.25 347 GLN A N 1
ATOM 2773 C CA . GLN A 1 347 ? -22.812 -43.969 0.422 1 81.25 347 GLN A CA 1
ATOM 2774 C C . GLN A 1 347 ? -22 -45.25 0.199 1 81.25 347 GLN A C 1
ATOM 2776 O O . GLN A 1 347 ? -21.547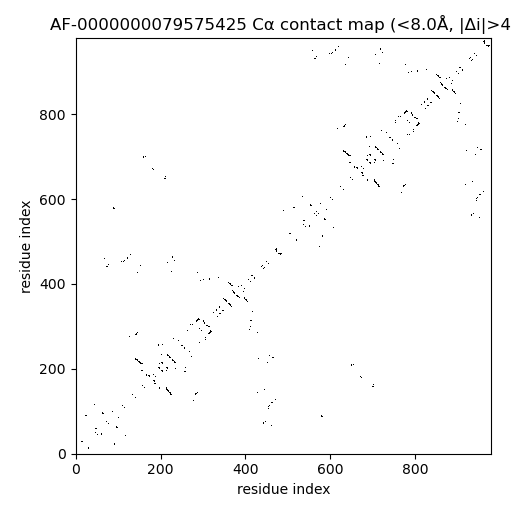 -45.875 1.157 1 81.25 347 GLN A O 1
ATOM 2781 N N . MET A 1 348 ? -21.891 -45.531 -1.083 1 81.06 348 MET A N 1
ATOM 2782 C CA . MET A 1 348 ? -21.109 -46.719 -1.407 1 81.06 348 MET A CA 1
ATOM 2783 C C . MET A 1 348 ? -19.625 -46.469 -1.192 1 81.06 348 MET A C 1
ATOM 2785 O O . MET A 1 348 ? -19.188 -45.312 -1.156 1 81.06 348 MET A O 1
ATOM 2789 N N . LYS A 1 349 ? -18.953 -47.5 -0.833 1 80.81 349 LYS A N 1
ATOM 2790 C CA . LYS A 1 349 ? -17.531 -47.406 -0.542 1 80.81 349 LYS A CA 1
ATOM 2791 C C . LYS A 1 349 ? -16.688 -47.688 -1.784 1 80.81 349 LYS A C 1
ATOM 2793 O O . LYS A 1 349 ? -16.953 -48.656 -2.506 1 80.81 349 LYS A O 1
ATOM 2798 N N . TYR A 1 350 ? -15.734 -46.906 -2.008 1 80.44 350 TYR A N 1
ATOM 2799 C CA . TYR A 1 350 ? -14.805 -47.125 -3.111 1 80.44 350 TYR A CA 1
ATOM 2800 C C . TYR A 1 350 ? -13.898 -48.312 -2.826 1 80.44 350 TYR A C 1
ATOM 2802 O O . TYR A 1 350 ? -13.242 -48.344 -1.782 1 80.44 350 TYR A O 1
ATOM 2810 N N . GLU A 1 351 ? -13.914 -49.344 -3.568 1 74.94 351 GLU A N 1
ATOM 2811 C CA . GLU A 1 351 ? -13.078 -50.5 -3.338 1 74.94 351 GLU A CA 1
ATOM 2812 C C . GLU A 1 351 ? -11.812 -50.469 -4.188 1 74.94 351 GLU A C 1
ATOM 2814 O O . GLU A 1 351 ? -10.75 -50.906 -3.75 1 74.94 351 GLU A O 1
ATOM 2819 N N . GLY A 1 352 ? -11.891 -49.938 -5.457 1 68.06 352 GLY A N 1
ATOM 2820 C CA . GLY A 1 352 ? -10.688 -49.875 -6.273 1 68.06 352 GLY A CA 1
ATOM 2821 C C . GLY A 1 352 ? -10.953 -49.5 -7.711 1 68.06 352 GLY A C 1
ATOM 2822 O O . GLY A 1 352 ? -12.094 -49.188 -8.078 1 68.06 352 GLY A O 1
ATOM 2823 N N . THR A 1 353 ? -9.82 -49.25 -8.477 1 71.44 353 THR A N 1
ATOM 2824 C CA . THR A 1 353 ? -9.852 -48.906 -9.891 1 71.44 353 THR A CA 1
ATOM 2825 C C . THR A 1 353 ? -9.359 -50.094 -10.742 1 71.44 353 THR A C 1
ATOM 2827 O O . THR A 1 353 ? -8.398 -50.781 -10.375 1 71.44 353 THR A O 1
ATOM 2830 N N . SER A 1 354 ? -10.164 -50.625 -11.625 1 64.19 354 SER A N 1
ATOM 2831 C CA . SER A 1 354 ? -9.727 -51.688 -12.531 1 64.19 354 SER A CA 1
ATOM 2832 C C . SER A 1 354 ? -9.695 -51.188 -13.977 1 64.19 354 SER A C 1
ATOM 2834 O O . SER A 1 354 ? -10.406 -50.25 -14.336 1 64.19 354 SER A O 1
ATOM 2836 N N . LYS A 1 355 ? -8.797 -51.531 -14.727 1 64.12 355 LYS A N 1
ATOM 2837 C CA . LYS A 1 355 ? -8.672 -51.25 -16.156 1 64.12 355 LYS A CA 1
ATOM 2838 C C . LYS A 1 355 ? -9.117 -52.438 -17 1 64.12 355 LYS A C 1
ATOM 2840 O O . LYS A 1 355 ? -8.695 -53.562 -16.766 1 64.12 355 LYS A O 1
ATOM 2845 N N . LEU A 1 356 ? -10.07 -52.188 -17.859 1 54.53 356 LEU A N 1
ATOM 2846 C CA . LEU A 1 356 ? -10.492 -53.219 -18.781 1 54.53 356 LEU A CA 1
ATOM 2847 C C . LEU A 1 356 ? -9.422 -53.469 -19.844 1 54.53 356 LEU A C 1
ATOM 2849 O O . LEU A 1 356 ? -8.508 -52.688 -20 1 54.53 356 LEU A O 1
ATOM 2853 N N . HIS A 1 357 ? -9.516 -54.656 -20.406 1 54.25 357 HIS A N 1
ATOM 2854 C CA . HIS A 1 357 ? -8.594 -55 -21.5 1 54.25 357 HIS A CA 1
ATOM 2855 C C . HIS A 1 357 ? -8.57 -53.906 -22.547 1 54.25 357 HIS A C 1
ATOM 2857 O O . HIS A 1 357 ? -7.547 -53.688 -23.203 1 54.25 357 HIS A O 1
ATOM 2863 N N . SER A 1 358 ? -9.648 -53.156 -22.688 1 48.56 358 SER A N 1
ATOM 2864 C CA . SER A 1 358 ? -9.812 -52.125 -23.688 1 48.56 358 SER A CA 1
ATOM 2865 C C . SER A 1 358 ? -9.141 -50.812 -23.25 1 48.56 358 SER A C 1
ATOM 2867 O O . SER A 1 358 ? -9.078 -49.844 -24 1 48.56 358 SER A O 1
ATOM 2869 N N . GLY A 1 359 ? -8.672 -50.75 -22.047 1 55.66 359 GLY A N 1
ATOM 2870 C CA . GLY A 1 359 ? -7.973 -49.562 -21.562 1 55.66 359 GLY A CA 1
ATOM 2871 C C . GLY A 1 359 ? -8.859 -48.625 -20.766 1 55.66 359 GLY A C 1
ATOM 2872 O O . GLY A 1 359 ? -8.383 -47.625 -20.219 1 55.66 359 GLY A O 1
ATOM 2873 N N . VAL A 1 360 ? -10.039 -48.969 -20.703 1 57.25 360 VAL A N 1
ATOM 2874 C CA . VAL A 1 360 ? -10.992 -48.094 -20.031 1 57.25 360 VAL A CA 1
ATOM 2875 C C . VAL A 1 360 ? -10.906 -48.312 -18.531 1 57.25 360 VAL A C 1
ATOM 2877 O O . VAL A 1 360 ? -10.906 -49.438 -18.047 1 57.25 360 VAL A O 1
ATOM 2880 N N . THR A 1 361 ? -10.703 -47.156 -17.875 1 65.31 361 THR A N 1
ATOM 2881 C CA . THR A 1 361 ? -10.633 -47.219 -16.422 1 65.31 361 THR A CA 1
ATOM 2882 C C . THR A 1 361 ? -12.031 -47.188 -15.812 1 65.31 361 THR A C 1
ATOM 2884 O O . THR A 1 361 ? -12.914 -46.469 -16.281 1 65.31 361 THR A O 1
ATOM 2887 N N . ARG A 1 362 ? -12.258 -48.219 -14.938 1 66.06 362 ARG A N 1
ATOM 2888 C CA . ARG A 1 362 ? -13.539 -48.219 -14.242 1 66.06 362 ARG A CA 1
ATOM 2889 C C . ARG A 1 362 ? -13.344 -48.188 -12.727 1 66.06 362 ARG A C 1
ATOM 2891 O O . ARG A 1 362 ? -12.391 -48.75 -12.203 1 66.06 362 ARG A O 1
ATOM 2898 N N . TYR A 1 363 ? -14.195 -47.281 -12.102 1 73.62 363 TYR A N 1
ATOM 2899 C CA . TYR A 1 363 ? -14.203 -47.219 -10.648 1 73.62 363 TYR A CA 1
ATOM 2900 C C . TYR A 1 363 ? -15.242 -48.156 -10.055 1 73.62 363 TYR A C 1
ATOM 2902 O O . TYR A 1 363 ? -16.391 -48.188 -10.516 1 73.62 363 TYR A O 1
ATOM 2910 N N . LYS A 1 364 ? -14.766 -49.031 -9.172 1 74.12 364 LYS A N 1
ATOM 2911 C CA . LYS A 1 364 ? -15.656 -49.969 -8.539 1 74.12 364 LYS A CA 1
ATOM 2912 C C . LYS A 1 364 ? -16.125 -49.469 -7.176 1 74.12 364 LYS A C 1
ATOM 2914 O O . LYS A 1 364 ? -15.32 -49.125 -6.324 1 74.12 364 LYS A O 1
ATOM 2919 N N . PHE A 1 365 ? -17.438 -49.312 -7.043 1 81.69 365 PHE A N 1
ATOM 2920 C CA . PHE A 1 365 ? -18.062 -48.969 -5.766 1 81.69 365 PHE A CA 1
ATOM 2921 C C . PHE A 1 365 ? -18.875 -50.125 -5.238 1 81.69 365 PHE A C 1
ATOM 2923 O O . PHE A 1 365 ? -19.547 -50.844 -6.012 1 81.69 365 PHE A O 1
ATOM 2930 N N . VAL A 1 366 ? -18.703 -50.438 -3.857 1 81.69 366 VAL A N 1
ATOM 2931 C CA . VAL A 1 366 ? -19.406 -51.594 -3.27 1 81.69 366 VAL A CA 1
ATOM 2932 C C . VAL A 1 366 ? -20.219 -51.125 -2.07 1 81.69 366 VAL A C 1
ATOM 2934 O O . VAL A 1 366 ? -19.984 -50.062 -1.521 1 81.69 366 VAL A O 1
ATOM 2937 N N . CYS A 1 367 ? -21.281 -51.844 -1.746 1 79.56 367 CYS A N 1
ATOM 2938 C CA . CYS A 1 367 ? -22.078 -51.562 -0.56 1 79.56 367 CYS A CA 1
ATOM 2939 C C . CYS A 1 367 ? -21.203 -51.469 0.685 1 79.56 367 CYS A C 1
ATOM 2941 O O . CYS A 1 367 ? -20.344 -52.312 0.904 1 79.56 367 CYS A O 1
ATOM 2943 N N . PRO A 1 368 ? -21.422 -50.406 1.463 1 84.94 368 PRO A N 1
ATOM 2944 C CA . PRO A 1 368 ? -20.609 -50.219 2.66 1 84.94 368 PRO A CA 1
ATOM 2945 C C . PRO A 1 368 ? -20.781 -51.344 3.684 1 84.94 368 PRO A C 1
ATOM 2947 O O . PRO A 1 368 ? -19.938 -51.5 4.562 1 84.94 368 PRO A O 1
ATOM 2950 N N . ARG A 1 369 ? -21.781 -52.031 3.566 1 82.19 369 ARG A N 1
ATOM 2951 C CA . ARG A 1 369 ? -22.062 -53.125 4.496 1 82.19 369 ARG A CA 1
ATOM 2952 C C . ARG A 1 369 ? -21.469 -54.438 3.992 1 82.19 369 ARG A C 1
ATOM 2954 O O . ARG A 1 369 ? -21.734 -55.5 4.566 1 82.19 369 ARG A O 1
ATOM 2961 N N . MET A 1 370 ? -20.766 -54.312 2.924 1 82.62 370 MET A N 1
ATOM 2962 C CA . MET A 1 370 ? -20.078 -55.5 2.4 1 82.62 370 MET A CA 1
ATOM 2963 C C . MET A 1 370 ? -18.797 -55.75 3.166 1 82.62 370 MET A C 1
ATOM 2965 O O . MET A 1 370 ? -18.047 -54.812 3.461 1 82.62 370 MET A O 1
ATOM 2969 N N . LYS A 1 371 ? -18.609 -56.938 3.67 1 81.56 371 LYS A N 1
ATOM 2970 C CA . LYS A 1 371 ? -17.391 -57.344 4.348 1 81.56 371 LYS A CA 1
ATOM 2971 C C . LYS A 1 371 ? -16.797 -58.594 3.732 1 81.56 371 LYS A C 1
ATOM 2973 O O . LYS A 1 371 ? -17.531 -59.438 3.184 1 81.56 371 LYS A O 1
ATOM 2978 N N . TRP A 1 372 ? -15.484 -58.562 3.68 1 80.5 372 TRP A N 1
ATOM 2979 C CA . TRP A 1 372 ? -14.797 -59.781 3.256 1 80.5 372 TRP A CA 1
ATOM 2980 C C . TRP A 1 372 ? -14.797 -60.812 4.371 1 80.5 372 TRP A C 1
ATOM 2982 O O . TRP A 1 372 ? -14.391 -60.531 5.5 1 80.5 372 TRP A O 1
ATOM 2992 N N . ILE A 1 373 ? -15.383 -61.938 4.176 1 78.56 373 ILE A N 1
ATOM 2993 C CA . ILE A 1 373 ? -15.414 -63.031 5.156 1 78.56 373 ILE A CA 1
ATOM 2994 C C . ILE A 1 373 ? -14.523 -64.188 4.688 1 78.56 373 ILE A C 1
ATOM 2996 O O . ILE A 1 373 ? -14.602 -64.562 3.529 1 78.56 373 ILE A O 1
ATOM 3000 N N . TYR A 1 374 ? -13.633 -64.5 5.516 1 80.44 374 TYR A N 1
ATOM 3001 C CA . TYR A 1 374 ? -12.75 -65.625 5.238 1 80.44 374 TYR A CA 1
ATOM 3002 C C . TYR A 1 374 ? -13.445 -66.938 5.539 1 80.44 374 TYR A C 1
ATOM 3004 O O . TYR A 1 374 ? -13.945 -67.125 6.648 1 80.44 374 TYR A O 1
ATOM 3012 N N . ASP A 1 375 ? -13.633 -67.75 4.633 1 75 375 ASP A N 1
ATOM 3013 C CA . ASP A 1 375 ? -14.164 -69.062 4.812 1 75 375 ASP A CA 1
ATOM 3014 C C . ASP A 1 375 ? -13.039 -70.062 5.059 1 75 375 ASP A C 1
ATOM 3016 O O . ASP A 1 375 ? -12.25 -70.375 4.156 1 75 375 ASP A O 1
ATOM 3020 N N . LYS A 1 376 ? -12.891 -70.625 6.137 1 76.06 376 LYS A N 1
ATOM 3021 C CA . LYS A 1 376 ? -11.844 -71.5 6.547 1 76.06 376 LYS A CA 1
ATOM 3022 C C . LYS A 1 376 ? -11.891 -72.812 5.73 1 76.06 376 LYS A C 1
ATOM 3024 O O . LYS A 1 376 ? -10.859 -73.438 5.48 1 76.06 376 LYS A O 1
ATOM 3029 N N . SER A 1 377 ? -13.023 -73.25 5.289 1 78.44 377 SER A N 1
ATOM 3030 C CA . SER A 1 377 ? -13.203 -74.5 4.559 1 78.44 377 SER A CA 1
ATOM 3031 C C . SER A 1 377 ? -12.664 -74.438 3.135 1 78.44 377 SER A C 1
ATOM 3033 O O . SER A 1 377 ? -12.055 -75.375 2.621 1 78.44 377 SER A O 1
ATOM 3035 N N . THR A 1 378 ? -12.797 -73.25 2.604 1 75.94 378 THR A N 1
ATOM 3036 C CA . THR A 1 378 ? -12.352 -73.062 1.226 1 75.94 378 THR A CA 1
ATOM 3037 C C . THR A 1 378 ? -11.055 -72.25 1.173 1 75.94 378 THR A C 1
ATOM 3039 O O . THR A 1 378 ? -10.422 -72.125 0.12 1 75.94 378 THR A O 1
ATOM 3042 N N . GLN A 1 379 ? -10.547 -71.812 2.318 1 77.75 379 GLN A N 1
ATOM 3043 C CA . GLN A 1 379 ? -9.344 -71 2.469 1 77.75 379 GLN A CA 1
ATOM 3044 C C . GLN A 1 379 ? -9.375 -69.812 1.538 1 77.75 379 GLN A C 1
ATOM 3046 O O . GLN A 1 379 ? -8.344 -69.438 0.983 1 77.75 379 GLN A O 1
ATOM 3051 N N . LYS A 1 380 ? -10.5 -69.5 1.215 1 75.5 380 LYS A N 1
ATOM 3052 C CA . LYS A 1 380 ? -10.633 -68.312 0.369 1 75.5 380 LYS A CA 1
ATOM 3053 C C . LYS A 1 380 ? -11.516 -67.25 1.031 1 75.5 380 LYS A C 1
ATOM 3055 O O . LYS A 1 380 ? -12.391 -67.625 1.832 1 75.5 380 LYS A O 1
ATOM 3060 N N . SER A 1 381 ? -11.219 -66 0.796 1 79.19 381 SER A N 1
ATOM 3061 C CA . SER A 1 381 ? -12.07 -64.875 1.267 1 79.19 381 SER A CA 1
ATOM 3062 C C . SER A 1 381 ? -13.164 -64.562 0.258 1 79.19 381 SER A C 1
ATOM 3064 O O . SER A 1 381 ? -12.93 -64.625 -0.952 1 79.19 381 SER A O 1
ATOM 3066 N N . HIS A 1 382 ? -14.289 -64.625 0.765 1 78.38 382 HIS A N 1
ATOM 3067 C CA . HIS A 1 382 ? -15.398 -64.25 -0.109 1 78.38 382 HIS A CA 1
ATOM 3068 C C . HIS A 1 382 ? -16.109 -63 0.411 1 78.38 382 HIS A C 1
ATOM 3070 O O . HIS A 1 382 ? -16.047 -62.688 1.605 1 78.38 382 HIS A O 1
ATOM 3076 N N . ARG A 1 383 ? -16.766 -62.281 -0.54 1 80.56 383 ARG A N 1
ATOM 3077 C CA . ARG A 1 383 ? -17.547 -61.094 -0.208 1 80.56 383 ARG A CA 1
ATOM 3078 C C . ARG A 1 383 ? -18.938 -61.469 0.305 1 80.56 383 ARG A C 1
ATOM 3080 O O . ARG A 1 383 ? -19.562 -62.375 -0.217 1 80.56 383 ARG A O 1
ATOM 3087 N N . HIS A 1 384 ? -19.25 -60.906 1.438 1 82.25 384 HIS A N 1
ATOM 3088 C CA . HIS A 1 384 ? -20.609 -61.094 1.96 1 82.25 384 HIS A CA 1
ATOM 3089 C C . HIS A 1 384 ? -21.203 -59.75 2.41 1 82.25 384 HIS A C 1
ATOM 3091 O O . HIS A 1 384 ? -20.562 -58.969 3.102 1 82.25 384 HIS A O 1
ATOM 3097 N N . CYS A 1 385 ? -22.453 -59.469 1.87 1 83.69 385 CYS A N 1
ATOM 3098 C CA . CYS A 1 385 ? -23.156 -58.25 2.227 1 83.69 385 CYS A CA 1
ATOM 3099 C C . CYS A 1 385 ? -24.016 -58.469 3.465 1 83.69 385 CYS A C 1
ATOM 3101 O O . CYS A 1 385 ? -24.828 -59.375 3.506 1 83.69 385 CYS A O 1
ATOM 3103 N N . PHE A 1 386 ? -23.812 -57.656 4.531 1 82.06 386 PHE A N 1
ATOM 3104 C CA . PHE A 1 386 ? -24.547 -57.75 5.781 1 82.06 386 PHE A CA 1
ATOM 3105 C C . PHE A 1 386 ? -25.656 -56.719 5.84 1 82.06 386 PHE A C 1
ATOM 3107 O O . PHE A 1 386 ? -26.078 -56.312 6.926 1 82.06 386 PHE A O 1
ATOM 3114 N N . CYS A 1 387 ? -26.109 -56.312 4.727 1 79.25 387 CYS A N 1
ATOM 3115 C CA . CYS A 1 387 ? -27.188 -55.312 4.691 1 79.25 387 CYS A CA 1
ATOM 3116 C C . CYS A 1 387 ? -28.516 -55.938 5.07 1 79.25 387 CYS A C 1
ATOM 3118 O O . CYS A 1 387 ? -28.859 -57.031 4.598 1 79.25 387 CYS A O 1
ATOM 3120 N N . ASP A 1 388 ? -29.219 -55.375 6.059 1 78.38 388 ASP A N 1
ATOM 3121 C CA . ASP A 1 388 ? -30.516 -55.844 6.523 1 78.38 388 ASP A CA 1
ATOM 3122 C C . ASP A 1 388 ? -31.562 -55.781 5.418 1 78.38 388 ASP A C 1
ATOM 3124 O O . ASP A 1 388 ? -32.5 -56.562 5.391 1 78.38 388 ASP A O 1
ATOM 3128 N N . ASN A 1 389 ? -31.406 -54.844 4.488 1 79.25 389 ASN A N 1
ATOM 3129 C CA . ASN A 1 389 ? -32.281 -54.656 3.338 1 79.25 389 ASN A CA 1
ATOM 3130 C C . ASN A 1 389 ? -31.5 -54.562 2.037 1 79.25 389 ASN A C 1
ATOM 3132 O O . ASN A 1 389 ? -31.344 -53.469 1.483 1 79.25 389 ASN A O 1
ATOM 3136 N N . PRO A 1 390 ? -31.031 -55.781 1.603 1 78.88 390 PRO A N 1
ATOM 3137 C CA . PRO A 1 390 ? -30.156 -55.75 0.434 1 78.88 390 PRO A CA 1
ATOM 3138 C C . PRO A 1 390 ? -30.859 -55.281 -0.834 1 78.88 390 PRO A C 1
ATOM 3140 O O . PRO A 1 390 ? -32.031 -55.625 -1.05 1 78.88 390 PRO A O 1
ATOM 3143 N N . CYS A 1 391 ? -30.25 -54.438 -1.576 1 77.12 391 CYS A N 1
ATOM 3144 C CA . CYS A 1 391 ? -30.828 -53.875 -2.801 1 77.12 391 CYS A CA 1
ATOM 3145 C C . CYS A 1 391 ? -30.578 -54.812 -3.982 1 77.12 391 CYS A C 1
ATOM 3147 O O . CYS A 1 391 ? -31.016 -54.531 -5.102 1 77.12 391 CYS A O 1
ATOM 3149 N N . THR A 1 392 ? -29.875 -55.812 -3.734 1 77.38 392 THR A N 1
ATOM 3150 C CA . THR A 1 392 ? -29.609 -56.812 -4.762 1 77.38 392 THR A CA 1
ATOM 3151 C C . THR A 1 392 ? -29.672 -58.219 -4.18 1 77.38 392 THR A C 1
ATOM 3153 O O . THR A 1 392 ? -29.562 -58.406 -2.965 1 77.38 392 THR A O 1
ATOM 3156 N N . SER A 1 393 ? -29.953 -59.219 -5.02 1 76.44 393 SER A N 1
ATOM 3157 C CA . SER A 1 393 ? -30 -60.594 -4.598 1 76.44 393 SER A CA 1
ATOM 3158 C C . SER A 1 393 ? -28.609 -61.219 -4.527 1 76.44 393 SER A C 1
ATOM 3160 O O . SER A 1 393 ? -28.422 -62.312 -3.996 1 76.44 393 SER A O 1
ATOM 3162 N N . SER A 1 394 ? -27.672 -60.375 -4.914 1 76.44 394 SER A N 1
ATOM 3163 C CA . SER A 1 394 ? -26.312 -60.906 -4.902 1 76.44 394 SER A CA 1
ATOM 3164 C C . SER A 1 394 ? -25.766 -60.969 -3.484 1 76.44 394 SER A C 1
ATOM 3166 O O . SER A 1 394 ? -26 -60.094 -2.664 1 76.44 394 SER A O 1
ATOM 3168 N N . LYS A 1 395 ? -25.016 -62.062 -3.158 1 76.94 395 LYS A N 1
ATOM 3169 C CA . LYS A 1 395 ? -24.406 -62.281 -1.843 1 76.94 395 LYS A CA 1
ATOM 3170 C C . LYS A 1 395 ? -23.328 -61.219 -1.573 1 76.94 395 LYS A C 1
ATOM 3172 O O . LYS A 1 395 ? -23.031 -60.906 -0.418 1 76.94 395 LYS A O 1
ATOM 3177 N N . CYS A 1 396 ? -22.812 -60.688 -2.566 1 76.06 396 CYS A N 1
ATOM 3178 C CA . CYS A 1 396 ? -21.703 -59.75 -2.428 1 76.06 396 CYS A CA 1
ATOM 3179 C C . CYS A 1 396 ? -22.203 -58.312 -2.309 1 76.06 396 CYS A C 1
ATOM 3181 O O . CYS A 1 396 ? -21.422 -57.406 -2.062 1 76.06 396 CYS A O 1
ATOM 3183 N N . GLY A 1 397 ? -23.469 -58.125 -2.318 1 78.25 397 GLY A N 1
ATOM 3184 C CA . GLY A 1 397 ? -24.031 -56.781 -2.305 1 78.25 397 GLY A CA 1
ATOM 3185 C C . GLY A 1 397 ? -23.953 -56.094 -3.65 1 78.25 397 GLY A C 1
ATOM 3186 O O . GLY A 1 397 ? -23.359 -56.625 -4.594 1 78.25 397 GLY A O 1
ATOM 3187 N N . ARG A 1 398 ? -24.547 -54.969 -3.729 1 77.75 398 ARG A N 1
ATOM 3188 C CA . ARG A 1 398 ? -24.594 -54.219 -4.977 1 77.75 398 ARG A CA 1
ATOM 3189 C C . ARG A 1 398 ? -23.219 -53.625 -5.305 1 77.75 398 ARG A C 1
ATOM 3191 O O . ARG A 1 398 ? -22.531 -53.125 -4.422 1 77.75 398 ARG A O 1
ATOM 3198 N N . MET A 1 399 ? -22.797 -53.969 -6.52 1 75.94 399 MET A N 1
ATOM 3199 C CA . MET A 1 399 ? -21.578 -53.406 -7.051 1 75.94 399 MET A CA 1
ATOM 3200 C C . MET A 1 399 ? -21.875 -52.469 -8.219 1 75.94 399 MET A C 1
ATOM 3202 O O . MET A 1 399 ? -22.734 -52.75 -9.047 1 75.94 399 MET A O 1
ATOM 3206 N N . VAL A 1 400 ? -21.422 -51.25 -8.117 1 73.62 400 VAL A N 1
ATOM 3207 C CA . VAL A 1 400 ? -21.641 -50.281 -9.195 1 73.62 400 VAL A CA 1
ATOM 3208 C C . VAL A 1 400 ? -20.297 -49.906 -9.836 1 73.62 400 VAL A C 1
ATOM 3210 O O . VAL A 1 400 ? -19.312 -49.656 -9.141 1 73.62 400 VAL A O 1
ATOM 3213 N N . TYR A 1 401 ? -20.219 -50.156 -11.117 1 65.69 401 TYR A N 1
ATOM 3214 C CA . TYR A 1 401 ? -19.047 -49.719 -11.883 1 65.69 401 TYR A CA 1
ATOM 3215 C C . TYR A 1 401 ? -19.312 -48.406 -12.594 1 65.69 401 TYR A C 1
ATOM 3217 O O . TYR A 1 401 ? -20.359 -48.25 -13.25 1 65.69 401 TYR A O 1
ATOM 3225 N N . ILE A 1 402 ? -18.531 -47.469 -12.25 1 66.19 402 ILE A N 1
ATOM 3226 C CA . ILE A 1 402 ? -18.672 -46.156 -12.891 1 66.19 402 ILE A CA 1
ATOM 3227 C C . ILE A 1 402 ? -17.531 -45.969 -13.891 1 66.19 402 ILE A C 1
ATOM 3229 O O . ILE A 1 402 ? -16.375 -46.25 -13.586 1 66.19 402 ILE A O 1
ATOM 3233 N N . TYR A 1 403 ? -17.938 -45.688 -15.141 1 56.84 403 TYR A N 1
ATOM 3234 C CA . TYR A 1 403 ? -16.969 -45.406 -16.203 1 56.84 403 TYR A CA 1
ATOM 3235 C C . TYR A 1 403 ? -16.719 -43.938 -16.359 1 56.84 403 TYR A C 1
ATOM 3237 O O . TYR A 1 403 ? -17.578 -43.188 -16.828 1 56.84 403 TYR A O 1
ATOM 3245 N N . PRO A 1 404 ? -15.531 -43.562 -15.867 1 59.09 404 PRO A N 1
ATOM 3246 C CA . PRO A 1 404 ? -15.219 -42.125 -15.875 1 59.09 404 PRO A CA 1
ATOM 3247 C C . PRO A 1 404 ? -15.406 -41.5 -17.25 1 59.09 404 PRO A C 1
ATOM 3249 O O . PRO A 1 404 ? -15.781 -40.312 -17.344 1 59.09 404 PRO A O 1
ATOM 3252 N N . GLU A 1 405 ? -15.203 -42.281 -18.328 1 57.88 405 GLU A N 1
ATOM 3253 C CA . GLU A 1 405 ? -15.32 -41.719 -19.656 1 57.88 405 GLU A CA 1
ATOM 3254 C C . GLU A 1 405 ? -16.75 -41.281 -19.953 1 57.88 405 GLU A C 1
ATOM 3256 O O . GLU A 1 405 ? -16.984 -40.375 -20.766 1 57.88 405 GLU A O 1
ATOM 3261 N N . LYS A 1 406 ? -17.625 -42.031 -19.328 1 55.31 406 LYS A N 1
ATOM 3262 C CA . LYS A 1 406 ? -19.016 -41.688 -19.562 1 55.31 406 LYS A CA 1
ATOM 3263 C C . LYS A 1 406 ? -19.406 -40.438 -18.797 1 55.31 406 LYS A C 1
ATOM 3265 O O . LYS A 1 406 ? -20.312 -39.688 -19.203 1 55.31 406 LYS A O 1
ATOM 3270 N N . ASP A 1 407 ? -18.703 -40.219 -17.75 1 65.12 407 ASP A N 1
ATOM 3271 C CA . ASP A 1 407 ? -19 -39.031 -16.969 1 65.12 407 ASP A CA 1
ATOM 3272 C C . ASP A 1 407 ? -17.734 -38.438 -16.391 1 65.12 407 ASP A C 1
ATOM 3274 O O . ASP A 1 407 ? -17.406 -38.656 -15.219 1 65.12 407 ASP A O 1
ATOM 3278 N N . LEU A 1 408 ? -17.094 -37.812 -17.281 1 71.38 408 LEU A N 1
ATOM 3279 C CA . LEU A 1 408 ? -15.82 -37.219 -16.906 1 71.38 408 LEU A CA 1
ATOM 3280 C C . LEU A 1 408 ? -15.992 -36.281 -15.719 1 71.38 408 LEU A C 1
ATOM 3282 O O . LEU A 1 408 ? -15.055 -36.062 -14.953 1 71.38 408 LEU A O 1
ATOM 3286 N N . ARG A 1 409 ? -17.078 -35.75 -15.625 1 70.44 409 ARG A N 1
ATOM 3287 C CA . ARG A 1 409 ? -17.344 -34.844 -14.516 1 70.44 409 ARG A CA 1
ATOM 3288 C C . ARG A 1 409 ? -17.422 -35.625 -13.195 1 70.44 409 ARG A C 1
ATOM 3290 O O . ARG A 1 409 ? -16.891 -35.156 -12.18 1 70.44 409 ARG A O 1
ATOM 3297 N N . ALA A 1 410 ? -18.047 -36.75 -13.25 1 69.38 410 ALA A N 1
ATOM 3298 C CA . ALA A 1 410 ? -18.188 -37.562 -12.047 1 69.38 410 ALA A CA 1
ATOM 3299 C C . ALA A 1 410 ? -16.859 -38.219 -11.656 1 69.38 410 ALA A C 1
ATOM 3301 O O . ALA A 1 410 ? -16.531 -38.312 -10.477 1 69.38 410 ALA A O 1
ATOM 3302 N N . TYR A 1 411 ? -16.125 -38.594 -12.789 1 70.38 411 TYR A N 1
ATOM 3303 C CA . TYR A 1 411 ? -14.875 -39.312 -12.539 1 70.38 411 TYR A CA 1
ATOM 3304 C C . TYR A 1 411 ? -13.734 -38.75 -13.367 1 70.38 411 TYR A C 1
ATOM 3306 O O . TYR A 1 411 ? -13.297 -39.375 -14.344 1 70.38 411 TYR A O 1
ATOM 3314 N N . PRO A 1 412 ? -13.219 -37.719 -12.898 1 76.44 412 PRO A N 1
ATOM 3315 C CA . PRO A 1 412 ? -12.164 -37.031 -13.648 1 76.44 412 PRO A CA 1
ATOM 3316 C C . PRO A 1 412 ? -10.781 -37.625 -13.406 1 76.44 412 PRO A C 1
ATOM 3318 O O . PRO A 1 412 ? -9.828 -36.906 -13.141 1 76.44 412 PRO A O 1
ATOM 3321 N N . GLY A 1 413 ? -10.617 -39.062 -13.523 1 71.44 413 GLY A N 1
ATOM 3322 C CA . GLY A 1 413 ? -9.344 -39.75 -13.359 1 71.44 413 GLY A CA 1
ATOM 3323 C C . GLY A 1 413 ? -8.984 -40 -11.906 1 71.44 413 GLY A C 1
ATOM 3324 O O . GLY A 1 413 ? -7.906 -40.5 -11.602 1 71.44 413 GLY A O 1
ATOM 3325 N N . THR A 1 414 ? -9.734 -39.438 -10.992 1 77.12 414 THR A N 1
ATOM 3326 C CA . THR A 1 414 ? -9.562 -39.594 -9.547 1 77.12 414 THR A CA 1
ATOM 3327 C C . THR A 1 414 ? -10.922 -39.656 -8.852 1 77.12 414 THR A C 1
ATOM 3329 O O . THR A 1 414 ? -11.953 -39.406 -9.477 1 77.12 414 THR A O 1
ATOM 3332 N N . ILE A 1 415 ? -10.812 -40.125 -7.621 1 72.25 415 ILE A N 1
ATOM 3333 C CA . ILE A 1 415 ? -12.062 -40.281 -6.891 1 72.25 415 ILE A CA 1
ATOM 3334 C C . ILE A 1 415 ? -12.141 -39.219 -5.773 1 72.25 415 ILE A C 1
ATOM 3336 O O . ILE A 1 415 ? -11.281 -39.188 -4.891 1 72.25 415 ILE A O 1
ATOM 3340 N N . ARG A 1 416 ? -13.211 -38.406 -5.863 1 78.56 416 ARG A N 1
ATOM 3341 C CA . ARG A 1 416 ? -13.43 -37.375 -4.859 1 78.56 416 ARG A CA 1
ATOM 3342 C C . ARG A 1 416 ? -13.758 -38 -3.502 1 78.56 416 ARG A C 1
ATOM 3344 O O . ARG A 1 416 ? -14.234 -39.125 -3.43 1 78.56 416 ARG A O 1
ATOM 3351 N N . GLY A 1 417 ? -13.461 -37.312 -2.377 1 73.5 417 GLY A N 1
ATOM 3352 C CA . GLY A 1 417 ? -13.82 -37.75 -1.041 1 73.5 417 GLY A CA 1
ATOM 3353 C C . GLY A 1 417 ? -12.805 -38.719 -0.433 1 73.5 417 GLY A C 1
ATOM 3354 O O . GLY A 1 417 ? -13 -39.219 0.674 1 73.5 417 GLY A O 1
ATOM 3355 N N . THR A 1 418 ? -11.844 -39.094 -1.166 1 79.88 418 THR A N 1
ATOM 3356 C CA . THR A 1 418 ? -10.781 -39.938 -0.643 1 79.88 418 THR A CA 1
ATOM 3357 C C . THR A 1 418 ? -9.688 -39.094 0.013 1 79.88 418 THR A C 1
ATOM 3359 O O . THR A 1 418 ? -9.641 -37.906 -0.183 1 79.88 418 THR A O 1
ATOM 3362 N N . GLU A 1 419 ? -8.906 -39.688 0.852 1 84.81 419 GLU A N 1
ATOM 3363 C CA . GLU A 1 419 ? -7.785 -39 1.491 1 84.81 419 GLU A CA 1
ATOM 3364 C C . GLU A 1 419 ? -6.777 -38.531 0.457 1 84.81 419 GLU A C 1
ATOM 3366 O O . GLU A 1 419 ? -6.215 -37.438 0.596 1 84.81 419 GLU A O 1
ATOM 3371 N N . LYS A 1 420 ? -6.578 -39.406 -0.511 1 86.81 420 LYS A N 1
ATOM 3372 C CA . LYS A 1 420 ? -5.664 -39.031 -1.587 1 86.81 420 LYS A CA 1
ATOM 3373 C C . LYS A 1 420 ? -6.137 -37.75 -2.301 1 86.81 420 LYS A C 1
ATOM 3375 O O . LYS A 1 420 ? -5.332 -36.875 -2.625 1 86.81 420 LYS A O 1
ATOM 3380 N N . TRP A 1 421 ? -7.387 -37.656 -2.52 1 89.56 421 TRP A N 1
ATOM 3381 C CA . TRP A 1 421 ? -7.961 -36.469 -3.156 1 89.56 421 TRP A CA 1
ATOM 3382 C C . TRP A 1 421 ? -7.727 -35.219 -2.307 1 89.56 421 TRP A C 1
ATOM 3384 O O . TRP A 1 421 ? -7.285 -34.188 -2.816 1 89.56 421 TRP A O 1
ATOM 3394 N N . ASP A 1 422 ? -7.898 -35.375 -1.062 1 90.69 422 ASP A N 1
ATOM 3395 C CA . ASP A 1 422 ? -7.785 -34.25 -0.156 1 90.69 422 ASP A CA 1
ATOM 3396 C C . ASP A 1 422 ? -6.34 -33.781 -0.05 1 90.69 422 ASP A C 1
ATOM 3398 O O . ASP A 1 422 ? -6.082 -32.562 -0.043 1 90.69 422 ASP A O 1
ATOM 3402 N N . ASP A 1 423 ? -5.52 -34.656 0.041 1 93.06 423 ASP A N 1
ATOM 3403 C CA . ASP A 1 423 ? -4.105 -34.312 0.185 1 93.06 423 ASP A CA 1
ATOM 3404 C C . ASP A 1 423 ? -3.574 -33.656 -1.073 1 93.06 423 ASP A C 1
ATOM 3406 O O . ASP A 1 423 ? -2.793 -32.688 -0.988 1 93.06 423 ASP A O 1
ATOM 3410 N N . THR A 1 424 ? -3.951 -34.156 -2.225 1 94.19 424 THR A N 1
ATOM 3411 C CA . THR A 1 424 ? -3.494 -33.594 -3.49 1 94.19 424 THR A CA 1
ATOM 3412 C C . THR A 1 424 ? -4.125 -32.219 -3.732 1 94.19 424 THR A C 1
ATOM 3414 O O . THR A 1 424 ? -3.447 -31.281 -4.16 1 94.19 424 THR A O 1
ATOM 3417 N N . TYR A 1 425 ? -5.383 -32.094 -3.426 1 94.5 425 TYR A N 1
ATOM 3418 C CA . TYR A 1 425 ? -6.102 -30.859 -3.689 1 94.5 425 TYR A CA 1
ATOM 3419 C C . TYR A 1 425 ? -5.574 -29.734 -2.82 1 94.5 425 TYR A C 1
ATOM 3421 O O . TYR A 1 425 ? -5.598 -28.562 -3.225 1 94.5 425 TYR A O 1
ATOM 3429 N N . LYS A 1 426 ? -5.07 -30.062 -1.634 1 94.75 426 LYS A N 1
ATOM 3430 C CA . LYS A 1 426 ? -4.504 -29.062 -0.73 1 94.75 426 LYS A CA 1
ATOM 3431 C C . LYS A 1 426 ? -3.338 -28.328 -1.384 1 94.75 426 LYS A C 1
ATOM 3433 O O . LYS A 1 426 ? -3.045 -27.188 -1.033 1 94.75 426 LYS A O 1
ATOM 3438 N N . ILE A 1 427 ? -2.715 -28.969 -2.346 1 96.38 427 ILE A N 1
ATOM 3439 C CA . ILE A 1 427 ? -1.558 -28.375 -3.014 1 96.38 427 ILE A CA 1
ATOM 3440 C C . ILE A 1 427 ? -2 -27.203 -3.877 1 96.38 427 ILE A C 1
ATOM 3442 O O . ILE A 1 427 ? -1.199 -26.312 -4.191 1 96.38 427 ILE A O 1
ATOM 3446 N N . ARG A 1 428 ? -3.311 -27.078 -4.188 1 95.12 428 ARG A N 1
ATOM 3447 C CA . ARG A 1 428 ? -3.842 -26.016 -5.047 1 95.12 428 ARG A CA 1
ATOM 3448 C C . ARG A 1 428 ? -3.572 -24.641 -4.453 1 95.12 428 ARG A C 1
ATOM 3450 O O . ARG A 1 428 ? -3.414 -23.672 -5.188 1 95.12 428 ARG A O 1
ATOM 3457 N N . THR A 1 429 ? -3.451 -24.562 -3.096 1 94.44 429 THR A N 1
ATOM 3458 C CA . THR A 1 429 ? -3.33 -23.281 -2.4 1 94.44 429 THR A CA 1
ATOM 3459 C C . THR A 1 429 ? -2.006 -22.609 -2.738 1 94.44 429 THR A C 1
ATOM 3461 O O . THR A 1 429 ? -1.832 -21.406 -2.488 1 94.44 429 THR A O 1
ATOM 3464 N N . VAL A 1 430 ? -1.099 -23.344 -3.354 1 95.19 430 VAL A N 1
ATOM 3465 C CA . VAL A 1 430 ? 0.219 -22.797 -3.668 1 95.19 430 VAL A CA 1
ATOM 3466 C C . VAL A 1 430 ? 0.082 -21.656 -4.672 1 95.19 430 VAL A C 1
ATOM 3468 O O . VAL A 1 430 ? 0.839 -20.688 -4.621 1 95.19 430 VAL A O 1
ATOM 3471 N N . VAL A 1 431 ? -0.888 -21.766 -5.578 1 95.56 431 VAL A N 1
ATOM 3472 C CA . VAL A 1 431 ? -1.067 -20.734 -6.59 1 95.56 431 VAL A CA 1
ATOM 3473 C C . VAL A 1 431 ? -1.529 -19.438 -5.926 1 95.56 431 VAL A C 1
ATOM 3475 O O . VAL A 1 431 ? -1.132 -18.344 -6.34 1 95.56 431 VAL A O 1
ATOM 3478 N N . GLU A 1 432 ? -2.418 -19.531 -4.926 1 91.56 432 GLU A N 1
ATOM 3479 C CA . GLU A 1 432 ? -2.869 -18.359 -4.184 1 91.56 432 GLU A CA 1
ATOM 3480 C C . GLU A 1 432 ? -1.708 -17.688 -3.467 1 91.56 432 GLU A C 1
ATOM 3482 O O . GLU A 1 432 ? -1.617 -16.453 -3.451 1 91.56 432 GLU A O 1
ATOM 3487 N N . ARG A 1 433 ? -0.883 -18.484 -2.898 1 92.69 433 ARG A N 1
ATOM 3488 C CA . ARG A 1 433 ? 0.297 -17.953 -2.219 1 92.69 433 ARG A CA 1
ATOM 3489 C C . ARG A 1 433 ? 1.25 -17.297 -3.207 1 92.69 433 ARG A C 1
ATOM 3491 O O . ARG A 1 433 ? 1.87 -16.281 -2.893 1 92.69 433 ARG A O 1
ATOM 3498 N N . ASP A 1 434 ? 1.38 -17.906 -4.309 1 95.19 434 ASP A N 1
ATOM 3499 C CA . ASP A 1 434 ? 2.254 -17.344 -5.336 1 95.19 434 ASP A CA 1
ATOM 3500 C C . ASP A 1 434 ? 1.734 -15.992 -5.824 1 95.19 434 ASP A C 1
ATOM 3502 O O . ASP A 1 434 ? 2.512 -15.055 -6.012 1 95.19 434 ASP A O 1
ATOM 3506 N N . ILE A 1 435 ? 0.463 -15.93 -6.094 1 94.5 435 ILE A N 1
ATOM 3507 C CA . ILE A 1 435 ? -0.143 -14.68 -6.527 1 94.5 435 ILE A CA 1
ATOM 3508 C C . ILE A 1 435 ? 0.073 -13.602 -5.465 1 94.5 435 ILE A C 1
ATOM 3510 O O . ILE A 1 435 ? 0.405 -12.461 -5.789 1 94.5 435 ILE A O 1
ATOM 3514 N N . ASN A 1 436 ? -0.124 -13.984 -4.215 1 92.5 436 ASN A N 1
ATOM 3515 C CA . ASN A 1 436 ? 0.149 -13.047 -3.131 1 92.5 436 ASN A CA 1
ATOM 3516 C C . ASN A 1 436 ? 1.612 -12.609 -3.119 1 92.5 436 ASN A C 1
ATOM 3518 O O . ASN A 1 436 ? 1.916 -11.445 -2.865 1 92.5 436 ASN A O 1
ATOM 3522 N N . HIS A 1 437 ? 2.459 -13.547 -3.352 1 94.12 437 HIS A N 1
ATOM 3523 C CA . HIS A 1 437 ? 3.893 -13.281 -3.385 1 94.12 437 HIS A CA 1
ATOM 3524 C C . HIS A 1 437 ? 4.242 -12.297 -4.492 1 94.12 437 HIS A C 1
ATOM 3526 O O . HIS A 1 437 ? 4.984 -11.336 -4.266 1 94.12 437 HIS A O 1
ATOM 3532 N N . ILE A 1 438 ? 3.744 -12.5 -5.648 1 95.06 438 ILE A N 1
ATOM 3533 C CA . ILE A 1 438 ? 4.035 -11.648 -6.801 1 95.06 438 ILE A CA 1
ATOM 3534 C C . ILE A 1 438 ? 3.488 -10.25 -6.555 1 95.06 438 ILE A C 1
ATOM 3536 O O . ILE A 1 438 ? 4.121 -9.25 -6.926 1 95.06 438 ILE A O 1
ATOM 3540 N N . LYS A 1 439 ? 2.357 -10.172 -5.957 1 93.56 439 LYS A N 1
ATOM 3541 C CA . LYS A 1 439 ? 1.709 -8.883 -5.742 1 93.56 439 LYS A CA 1
ATOM 3542 C C . LYS A 1 439 ? 2.398 -8.094 -4.629 1 93.56 439 LYS A C 1
ATOM 3544 O O . LYS A 1 439 ? 2.668 -6.902 -4.773 1 93.56 439 LYS A O 1
ATOM 3549 N N . ASP A 1 440 ? 2.736 -8.727 -3.52 1 91.06 440 ASP A N 1
ATOM 3550 C CA . ASP A 1 440 ? 3.221 -8.031 -2.33 1 91.06 440 ASP A CA 1
ATOM 3551 C C . ASP A 1 440 ? 4.746 -7.984 -2.305 1 91.06 440 ASP A C 1
ATOM 3553 O O . ASP A 1 440 ? 5.34 -6.906 -2.354 1 91.06 440 ASP A O 1
ATOM 3557 N N . ASN A 1 441 ? 5.352 -9.133 -2.361 1 91.56 441 ASN A N 1
ATOM 3558 C CA . ASN A 1 441 ? 6.797 -9.203 -2.174 1 91.56 441 ASN A CA 1
ATOM 3559 C C . ASN A 1 441 ? 7.547 -8.758 -3.426 1 91.56 441 ASN A C 1
ATOM 3561 O O . ASN A 1 441 ? 8.602 -8.133 -3.33 1 91.56 441 ASN A O 1
ATOM 3565 N N . LEU A 1 442 ? 7.008 -9.148 -4.57 1 94.75 442 LEU A N 1
ATOM 3566 C CA . LEU A 1 442 ? 7.688 -8.773 -5.801 1 94.75 442 LEU A CA 1
ATOM 3567 C C . LEU A 1 442 ? 7.125 -7.461 -6.352 1 94.75 442 LEU A C 1
ATOM 3569 O O . LEU A 1 442 ? 7.426 -7.082 -7.484 1 94.75 442 LEU A O 1
ATOM 3573 N N . CYS A 1 443 ? 6.289 -6.824 -5.578 1 93.06 443 CYS A N 1
ATOM 3574 C CA . CYS A 1 443 ? 5.887 -5.43 -5.707 1 93.06 443 CYS A CA 1
ATOM 3575 C C . CYS A 1 443 ? 5.109 -5.203 -6.996 1 93.06 443 CYS A C 1
ATOM 3577 O O . CYS A 1 443 ? 5.363 -4.238 -7.723 1 93.06 443 CYS A O 1
ATOM 3579 N N . LEU A 1 444 ? 4.23 -6.113 -7.324 1 94.25 444 LEU A N 1
ATOM 3580 C CA . LEU A 1 444 ? 3.322 -5.91 -8.445 1 94.25 444 LEU A CA 1
ATOM 3581 C C . LEU A 1 444 ? 2.158 -5.008 -8.055 1 94.25 444 LEU A C 1
ATOM 3583 O O . LEU A 1 444 ? 1.674 -4.223 -8.867 1 94.25 444 LEU A O 1
ATOM 3587 N N . ALA A 1 445 ? 1.742 -5.113 -6.816 1 89.56 445 ALA A N 1
ATOM 3588 C CA . ALA A 1 445 ? 0.603 -4.336 -6.336 1 89.56 445 ALA A CA 1
ATOM 3589 C C . ALA A 1 445 ? 1.029 -2.928 -5.934 1 89.56 445 ALA A C 1
ATOM 3591 O O . ALA A 1 445 ? 2.188 -2.701 -5.574 1 89.56 445 ALA A O 1
ATOM 3592 N N . GLY A 1 446 ? 0.07 -1.978 -6.039 1 86.19 446 GLY A N 1
ATOM 3593 C CA . GLY A 1 446 ? 0.262 -0.642 -5.496 1 86.19 446 GLY A CA 1
ATOM 3594 C C . GLY A 1 446 ? 1.006 0.284 -6.441 1 86.19 446 GLY A C 1
ATOM 3595 O O . GLY A 1 446 ? 1.559 1.3 -6.016 1 86.19 446 GLY A O 1
ATOM 3596 N N . ARG A 1 447 ? 1.127 -0.137 -7.617 1 87.94 447 ARG A N 1
ATOM 3597 C CA . ARG A 1 447 ? 1.787 0.713 -8.602 1 87.94 447 ARG A CA 1
ATOM 3598 C C . ARG A 1 447 ? 0.924 1.922 -8.953 1 87.94 447 ARG A C 1
ATOM 3600 O O . ARG A 1 447 ? -0.298 1.806 -9.07 1 87.94 447 ARG A O 1
ATOM 3607 N N . ARG A 1 448 ? 1.549 3.041 -9.039 1 85.25 448 ARG A N 1
ATOM 3608 C CA . ARG A 1 448 ? 0.811 4.262 -9.344 1 85.25 448 ARG A CA 1
ATOM 3609 C C . ARG A 1 448 ? 0.818 4.543 -10.844 1 85.25 448 ARG A C 1
ATOM 3611 O O . ARG A 1 448 ? 1.333 5.574 -11.289 1 85.25 448 ARG A O 1
ATOM 3618 N N . THR A 1 449 ? 0.348 3.686 -11.617 1 88.88 449 THR A N 1
ATOM 3619 C CA . THR A 1 449 ? 0.244 3.83 -13.062 1 88.88 449 THR A CA 1
ATOM 3620 C C . THR A 1 449 ? -0.984 3.096 -13.594 1 88.88 449 THR A C 1
ATOM 3622 O O . THR A 1 449 ? -1.492 2.178 -12.945 1 88.88 449 THR A O 1
ATOM 3625 N N . GLN A 1 450 ? -1.533 3.586 -14.648 1 88.56 450 GLN A N 1
ATOM 3626 C CA . GLN A 1 450 ? -2.65 2.93 -15.32 1 88.56 450 GLN A CA 1
ATOM 3627 C C . GLN A 1 450 ? -2.254 2.461 -16.719 1 88.56 450 GLN A C 1
ATOM 3629 O O . GLN A 1 450 ? -3.113 2.09 -17.516 1 88.56 450 GLN A O 1
ATOM 3634 N N . ASN A 1 451 ? -0.961 2.611 -16.953 1 92.38 451 ASN A N 1
ATOM 3635 C CA . ASN A 1 451 ? -0.494 2.176 -18.266 1 92.38 451 ASN A CA 1
ATOM 3636 C C . ASN A 1 451 ? -0.452 0.654 -18.375 1 92.38 451 ASN A C 1
ATOM 3638 O O . ASN A 1 451 ? 0.188 -0.01 -17.547 1 92.38 451 ASN A O 1
ATOM 3642 N N . GLU A 1 452 ? -1.093 0.151 -19.359 1 94.25 452 GLU A N 1
ATOM 3643 C CA . GLU A 1 452 ? -1.252 -1.29 -19.531 1 94.25 452 GLU A CA 1
ATOM 3644 C C . GLU A 1 452 ? 0.093 -1.968 -19.781 1 94.25 452 GLU A C 1
ATOM 3646 O O . GLU A 1 452 ? 0.396 -2.996 -19.172 1 94.25 452 GLU A O 1
ATOM 3651 N N . ARG A 1 453 ? 0.904 -1.425 -20.625 1 95.62 453 ARG A N 1
ATOM 3652 C CA . ARG A 1 453 ? 2.176 -2.035 -21 1 95.62 453 ARG A CA 1
ATOM 3653 C C . ARG A 1 453 ? 3.145 -2.053 -19.828 1 95.62 453 ARG A C 1
ATOM 3655 O O . ARG A 1 453 ? 3.881 -3.023 -19.641 1 95.62 453 ARG A O 1
ATOM 3662 N N . THR A 1 454 ? 3.152 -0.97 -19.094 1 95.81 454 THR A N 1
ATOM 3663 C CA . THR A 1 454 ? 4.023 -0.886 -17.922 1 95.81 454 THR A CA 1
ATOM 3664 C C . THR A 1 454 ? 3.668 -1.967 -16.906 1 95.81 454 THR A C 1
ATOM 3666 O O . THR A 1 454 ? 4.547 -2.668 -16.406 1 95.81 454 THR A O 1
ATOM 3669 N N . LEU A 1 455 ? 2.391 -2.105 -16.656 1 95.94 455 LEU A N 1
ATOM 3670 C CA . LEU A 1 455 ? 1.945 -3.074 -15.664 1 95.94 455 LEU A CA 1
ATOM 3671 C C . LEU A 1 455 ? 2.146 -4.5 -16.172 1 95.94 455 LEU A C 1
ATOM 3673 O O . LEU A 1 455 ? 2.465 -5.398 -15.383 1 95.94 455 LEU A O 1
ATOM 3677 N N . HIS A 1 456 ? 1.883 -4.699 -17.469 1 97.44 456 HIS A N 1
ATOM 3678 C CA . HIS A 1 456 ? 2.139 -6 -18.078 1 97.44 456 HIS A CA 1
ATOM 3679 C C . HIS A 1 456 ? 3.607 -6.391 -17.938 1 97.44 456 HIS A C 1
ATOM 3681 O O . HIS A 1 456 ? 3.924 -7.523 -17.578 1 97.44 456 HIS A O 1
ATOM 3687 N N . ALA A 1 457 ? 4.477 -5.445 -18.172 1 98.25 457 ALA A N 1
ATOM 3688 C CA . ALA A 1 457 ? 5.91 -5.691 -18.047 1 98.25 457 ALA A CA 1
ATOM 3689 C C . ALA A 1 457 ? 6.285 -6.023 -16.609 1 98.25 457 ALA A C 1
ATOM 3691 O O . ALA A 1 457 ? 7.105 -6.91 -16.359 1 98.25 457 ALA A O 1
ATOM 3692 N N . ASP A 1 458 ? 5.73 -5.281 -15.688 1 97.81 458 ASP A N 1
ATOM 3693 C CA . ASP A 1 458 ? 6.004 -5.539 -14.273 1 97.81 458 ASP A CA 1
ATOM 3694 C C . ASP A 1 458 ? 5.586 -6.953 -13.883 1 97.81 458 ASP A C 1
ATOM 3696 O O . ASP A 1 458 ? 6.254 -7.602 -13.078 1 97.81 458 ASP A O 1
ATOM 3700 N N . LEU A 1 459 ? 4.473 -7.379 -14.414 1 98.25 459 LEU A N 1
ATOM 3701 C CA . LEU A 1 459 ? 3.992 -8.727 -14.156 1 98.25 459 LEU A CA 1
ATOM 3702 C C . LEU A 1 459 ? 4.98 -9.766 -14.672 1 98.25 459 LEU A C 1
ATOM 3704 O O . LEU A 1 459 ? 5.324 -10.719 -13.961 1 98.25 459 LEU A O 1
ATOM 3708 N N . ILE A 1 460 ? 5.445 -9.602 -15.875 1 98.62 460 ILE A N 1
ATOM 3709 C CA . ILE A 1 460 ? 6.391 -10.531 -16.484 1 98.62 460 ILE A CA 1
ATOM 3710 C C . ILE A 1 460 ? 7.707 -10.516 -15.711 1 98.62 460 ILE A C 1
ATOM 3712 O O . ILE A 1 460 ? 8.32 -11.562 -15.492 1 98.62 460 ILE A O 1
ATOM 3716 N N . LEU A 1 461 ? 8.109 -9.328 -15.281 1 98.5 461 LEU A N 1
ATOM 3717 C CA . LEU A 1 461 ? 9.344 -9.188 -14.516 1 98.5 461 LEU A CA 1
ATOM 3718 C C . LEU A 1 461 ? 9.242 -9.906 -13.18 1 98.5 461 LEU A C 1
ATOM 3720 O O . LEU A 1 461 ? 10.234 -10.453 -12.688 1 98.5 461 LEU A O 1
ATOM 3724 N N . ALA A 1 462 ? 8.102 -9.859 -12.617 1 98 462 ALA A N 1
ATOM 3725 C CA . ALA A 1 462 ? 7.898 -10.625 -11.391 1 98 462 ALA A CA 1
ATOM 3726 C C . ALA A 1 462 ? 8.094 -12.125 -11.641 1 98 462 ALA A C 1
ATOM 3728 O O . ALA A 1 462 ? 8.719 -12.812 -10.836 1 98 462 ALA A O 1
ATOM 3729 N N . GLY A 1 463 ? 7.523 -12.602 -12.758 1 98.25 463 GLY A N 1
ATOM 3730 C CA . GLY A 1 463 ? 7.73 -13.992 -13.133 1 98.25 463 GLY A CA 1
ATOM 3731 C C . GLY A 1 463 ? 9.195 -14.328 -13.367 1 98.25 463 GLY A C 1
ATOM 3732 O O . GLY A 1 463 ? 9.68 -15.359 -12.898 1 98.25 463 GLY A O 1
ATOM 3733 N N . ILE A 1 464 ? 9.875 -13.445 -14.07 1 98.44 464 ILE A N 1
ATOM 3734 C CA . ILE A 1 464 ? 11.289 -13.625 -14.352 1 98.44 464 ILE A CA 1
ATOM 3735 C C . ILE A 1 464 ? 12.07 -13.719 -13.039 1 98.44 464 ILE A C 1
ATOM 3737 O O . ILE A 1 464 ? 12.914 -14.602 -12.875 1 98.44 464 ILE A O 1
ATOM 3741 N N . THR A 1 465 ? 11.766 -12.836 -12.141 1 97.88 465 THR A N 1
ATOM 3742 C CA . THR A 1 465 ? 12.469 -12.781 -10.867 1 97.88 465 THR A CA 1
ATOM 3743 C C . THR A 1 465 ? 12.273 -14.078 -10.086 1 97.88 465 THR A C 1
ATOM 3745 O O . THR A 1 465 ? 13.219 -14.609 -9.508 1 97.88 465 THR A O 1
ATOM 3748 N N . GLN A 1 466 ? 11.07 -14.57 -10.039 1 97.31 466 GLN A N 1
ATOM 3749 C CA . GLN A 1 466 ? 10.828 -15.82 -9.336 1 97.31 466 GLN A CA 1
ATOM 3750 C C . GLN A 1 466 ? 11.641 -16.969 -9.945 1 97.31 466 GLN A C 1
ATOM 3752 O O . GLN A 1 466 ? 12.219 -17.781 -9.219 1 97.31 466 GLN A O 1
ATOM 3757 N N . LEU A 1 467 ? 11.664 -17.047 -11.273 1 97.88 467 LEU A N 1
ATOM 3758 C CA . LEU A 1 467 ? 12.359 -18.141 -11.953 1 97.88 467 LEU A CA 1
ATOM 3759 C C . LEU A 1 467 ? 13.867 -18.016 -11.766 1 97.88 467 LEU A C 1
ATOM 3761 O O . LEU A 1 467 ? 14.57 -19.016 -11.656 1 97.88 467 LEU A O 1
ATOM 3765 N N . ILE A 1 468 ? 14.367 -16.797 -11.703 1 96.62 468 ILE A N 1
ATOM 3766 C CA . ILE A 1 468 ? 15.789 -16.594 -11.422 1 96.62 468 ILE A CA 1
ATOM 3767 C C . ILE A 1 468 ? 16.109 -17.078 -10.016 1 96.62 468 ILE A C 1
ATOM 3769 O O . ILE A 1 468 ? 17.188 -17.625 -9.781 1 96.62 468 ILE A O 1
ATOM 3773 N N . THR A 1 469 ? 15.234 -16.859 -9.125 1 95.25 469 THR A N 1
ATOM 3774 C CA . THR A 1 469 ? 15.398 -17.344 -7.758 1 95.25 469 THR A CA 1
ATOM 3775 C C . THR A 1 469 ? 15.508 -18.859 -7.73 1 95.25 469 THR A C 1
ATOM 3777 O O . THR A 1 469 ? 16.297 -19.422 -6.961 1 95.25 469 THR A O 1
ATOM 3780 N N . VAL A 1 470 ? 14.734 -19.516 -8.57 1 96.25 470 VAL A N 1
ATOM 3781 C CA . VAL A 1 470 ? 14.773 -20.984 -8.672 1 96.25 470 VAL A CA 1
ATOM 3782 C C . VAL A 1 470 ? 16.141 -21.422 -9.188 1 96.25 470 VAL A C 1
ATOM 3784 O O . VAL A 1 470 ? 16.734 -22.359 -8.656 1 96.25 470 VAL A O 1
ATOM 3787 N N . VAL A 1 471 ? 16.641 -20.734 -10.195 1 96.12 471 VAL A N 1
ATOM 3788 C CA . VAL A 1 471 ? 17.938 -21.062 -10.773 1 96.12 471 VAL A CA 1
ATOM 3789 C C . VAL A 1 471 ? 19.031 -20.875 -9.719 1 96.12 471 VAL A C 1
ATOM 3791 O O . VAL A 1 471 ? 19.906 -21.734 -9.57 1 96.12 471 VAL A O 1
ATOM 3794 N N . LEU A 1 472 ? 18.922 -19.766 -9.016 1 94.5 472 LEU A N 1
ATOM 3795 C CA . LEU A 1 472 ? 19.922 -19.5 -7.984 1 94.5 472 LEU A CA 1
ATOM 3796 C C . LEU A 1 472 ? 19.891 -20.562 -6.902 1 94.5 472 LEU A C 1
ATOM 3798 O O . LEU A 1 472 ? 20.938 -21.062 -6.484 1 94.5 472 LEU A O 1
ATOM 3802 N N . ALA A 1 473 ? 18.719 -20.906 -6.461 1 93.12 473 ALA A N 1
ATOM 3803 C CA . ALA A 1 473 ? 18.578 -21.906 -5.418 1 93.12 473 ALA A CA 1
ATOM 3804 C C . ALA A 1 473 ? 19.172 -23.25 -5.855 1 93.12 473 ALA A C 1
ATOM 3806 O O . ALA A 1 473 ? 19.766 -23.969 -5.043 1 93.12 473 ALA A O 1
ATOM 3807 N N . ASP A 1 474 ? 18.984 -23.594 -7.082 1 94.31 474 ASP A N 1
ATOM 3808 C CA . ASP A 1 474 ? 19.516 -24.844 -7.625 1 94.31 474 ASP A CA 1
ATOM 3809 C C . ASP A 1 474 ? 21.047 -24.781 -7.699 1 94.31 474 ASP A C 1
ATOM 3811 O O . ASP A 1 474 ? 21.719 -25.75 -7.324 1 94.31 474 ASP A O 1
ATOM 3815 N N . LYS A 1 475 ? 21.641 -23.672 -8.133 1 93.12 475 LYS A N 1
ATOM 3816 C CA . LYS A 1 475 ? 23.078 -23.516 -8.32 1 93.12 475 LYS A CA 1
ATOM 3817 C C . LYS A 1 475 ? 23.812 -23.547 -6.988 1 93.12 475 LYS A C 1
ATOM 3819 O O . LYS A 1 475 ? 24.953 -24.031 -6.91 1 93.12 475 LYS A O 1
ATOM 3824 N N . ILE A 1 476 ? 23.156 -23.031 -5.988 1 90.75 476 ILE A N 1
ATOM 3825 C CA . ILE A 1 476 ? 23.812 -23.031 -4.684 1 90.75 476 ILE A CA 1
ATOM 3826 C C . ILE A 1 476 ? 23.422 -24.281 -3.9 1 90.75 476 ILE A C 1
ATOM 3828 O O . ILE A 1 476 ? 23.781 -24.422 -2.729 1 90.75 476 ILE A O 1
ATOM 3832 N N . ASN A 1 477 ? 22.578 -25.203 -4.477 1 90.44 477 ASN A N 1
ATOM 3833 C CA . ASN A 1 477 ? 22.141 -26.484 -3.918 1 90.44 477 ASN A CA 1
ATOM 3834 C C . ASN A 1 477 ? 21.344 -26.297 -2.631 1 90.44 477 ASN A C 1
ATOM 3836 O O . ASN A 1 477 ? 21.562 -27 -1.648 1 90.44 477 ASN A O 1
ATOM 3840 N N . HIS A 1 478 ? 20.656 -25.234 -2.557 1 89.25 478 HIS A N 1
ATOM 3841 C CA . HIS A 1 478 ? 19.719 -24.969 -1.465 1 89.25 478 HIS A CA 1
ATOM 3842 C C . HIS A 1 478 ? 18.297 -24.781 -1.984 1 89.25 478 HIS A C 1
ATOM 3844 O O . HIS A 1 478 ? 17.781 -23.672 -2.012 1 89.25 478 HIS A O 1
ATOM 3850 N N . HIS A 1 479 ? 17.656 -25.875 -2.217 1 89 479 HIS A N 1
ATOM 3851 C CA . HIS A 1 479 ? 16.359 -25.891 -2.883 1 89 479 HIS A CA 1
ATOM 3852 C C . HIS A 1 479 ? 15.25 -25.391 -1.957 1 89 479 HIS A C 1
ATOM 3854 O O . HIS A 1 479 ? 14.148 -25.078 -2.41 1 89 479 HIS A O 1
ATOM 3860 N N . GLU A 1 480 ? 15.562 -25.172 -0.702 1 85.06 480 GLU A N 1
ATOM 3861 C CA . GLU A 1 480 ? 14.578 -24.609 0.222 1 85.06 480 GLU A CA 1
ATOM 3862 C C . GLU A 1 480 ? 14.273 -23.141 -0.114 1 85.06 480 GLU A C 1
ATOM 3864 O O . GLU A 1 480 ? 13.242 -22.609 0.293 1 85.06 480 GLU A O 1
ATOM 3869 N N . TYR A 1 481 ? 15.164 -22.562 -0.94 1 85.81 481 TYR A N 1
ATOM 3870 C CA . TYR A 1 481 ? 15.016 -21.141 -1.245 1 85.81 481 TYR A CA 1
ATOM 3871 C C . TYR A 1 481 ? 14.359 -20.938 -2.607 1 85.81 481 TYR A C 1
ATOM 3873 O O . TYR A 1 481 ? 14.398 -19.844 -3.166 1 85.81 481 TYR A O 1
ATOM 3881 N N . ILE A 1 482 ? 13.727 -21.922 -3.109 1 84.88 482 ILE A N 1
ATOM 3882 C CA . ILE A 1 482 ? 13.188 -21.812 -4.457 1 84.88 482 ILE A CA 1
ATOM 3883 C C . ILE A 1 482 ? 12.023 -20.828 -4.473 1 84.88 482 ILE A C 1
ATOM 3885 O O . ILE A 1 482 ? 11.727 -20.219 -5.504 1 84.88 482 ILE A O 1
ATOM 3889 N N . ARG A 1 483 ? 11.398 -20.625 -3.305 1 81.38 483 ARG A N 1
ATOM 3890 C CA . ARG A 1 483 ? 10.234 -19.734 -3.27 1 81.38 483 ARG A CA 1
ATOM 3891 C C . ARG A 1 483 ? 10.641 -18.312 -2.891 1 81.38 483 ARG A C 1
ATOM 3893 O O . ARG A 1 483 ? 9.992 -17.344 -3.291 1 81.38 483 ARG A O 1
ATOM 3900 N N . SER A 1 484 ? 11.641 -18.219 -2.049 1 82.06 484 SER A N 1
ATOM 3901 C CA . SER A 1 484 ? 12.094 -16.906 -1.627 1 82.06 484 SER A CA 1
ATOM 3902 C C . SER A 1 484 ? 13.57 -16.922 -1.229 1 82.06 484 SER A C 1
ATOM 3904 O O . SER A 1 484 ? 14.008 -17.828 -0.513 1 82.06 484 SER A O 1
ATOM 3906 N N . ILE A 1 485 ? 14.266 -15.906 -1.74 1 80.12 485 ILE A N 1
ATOM 3907 C CA . ILE A 1 485 ? 15.688 -15.828 -1.421 1 80.12 485 ILE A CA 1
ATOM 3908 C C . ILE A 1 485 ? 15.938 -14.68 -0.445 1 80.12 485 ILE A C 1
ATOM 3910 O O . ILE A 1 485 ? 17.078 -14.266 -0.242 1 80.12 485 ILE A O 1
ATOM 3914 N N . LYS A 1 486 ? 14.93 -14.195 0.173 1 78.25 486 LYS A N 1
ATOM 3915 C CA . LYS A 1 486 ? 15.023 -13.039 1.056 1 78.25 486 LYS A CA 1
ATOM 3916 C C . LYS A 1 486 ? 15.992 -13.305 2.209 1 78.25 486 LYS A C 1
ATOM 3918 O O . LYS A 1 486 ? 16.75 -12.422 2.609 1 78.25 486 LYS A O 1
ATOM 3923 N N . PRO A 1 487 ? 16.031 -14.508 2.686 1 74.62 487 PRO A N 1
ATOM 3924 C CA . PRO A 1 487 ? 16.953 -14.781 3.791 1 74.62 487 PRO A CA 1
ATOM 3925 C C . PRO A 1 487 ? 18.406 -14.633 3.389 1 74.62 487 PRO A C 1
ATOM 3927 O O . PRO A 1 487 ? 19.281 -14.484 4.254 1 74.62 487 PRO A O 1
ATOM 3930 N N . LEU A 1 488 ? 18.641 -14.641 2.078 1 80.38 488 LEU A N 1
ATOM 3931 C CA . LEU A 1 488 ? 20.016 -14.57 1.59 1 80.38 488 LEU A CA 1
ATOM 3932 C C . LEU A 1 488 ? 20.469 -13.117 1.438 1 80.38 488 LEU A C 1
ATOM 3934 O O . LEU A 1 488 ? 21.656 -12.852 1.241 1 80.38 488 LEU A O 1
ATOM 3938 N N . ILE A 1 489 ? 19.547 -12.188 1.564 1 81.69 489 ILE A N 1
ATOM 3939 C CA . ILE A 1 489 ? 19.844 -10.781 1.307 1 81.69 489 ILE A CA 1
ATOM 3940 C C . ILE A 1 489 ? 20.641 -10.195 2.467 1 81.69 489 ILE A C 1
ATOM 3942 O O . ILE A 1 489 ? 21.484 -9.32 2.266 1 81.69 489 ILE A O 1
ATOM 3946 N N . ALA A 1 490 ? 20.469 -10.617 3.725 1 66.38 490 ALA A N 1
ATOM 3947 C CA . ALA A 1 490 ? 21.078 -10.055 4.93 1 66.38 490 ALA A CA 1
ATOM 3948 C C . ALA A 1 490 ? 22.531 -10.469 5.055 1 66.38 490 ALA A C 1
ATOM 3950 O O . ALA A 1 490 ? 22.922 -11.562 4.637 1 66.38 490 ALA A O 1
ATOM 3951 N N . MET B 1 1 ? 1.122 33.531 -12.68 1 22.22 1 MET B N 1
ATOM 3952 C CA . MET B 1 1 ? 1.615 32.156 -12.438 1 22.22 1 MET B CA 1
ATOM 3953 C C . MET B 1 1 ? 3.115 32.094 -12.695 1 22.22 1 MET B C 1
ATOM 3955 O O . MET B 1 1 ? 3.551 32.094 -13.852 1 22.22 1 MET B O 1
ATOM 3959 N N . ILE B 1 2 ? 3.875 32.688 -11.828 1 30.31 2 ILE B N 1
ATOM 3960 C CA . ILE B 1 2 ? 5.312 32.812 -12.047 1 30.31 2 ILE B CA 1
ATOM 3961 C C . ILE B 1 2 ? 5.91 31.438 -12.344 1 30.31 2 ILE B C 1
ATOM 3963 O O . ILE B 1 2 ? 5.648 30.469 -11.617 1 30.31 2 ILE B O 1
ATOM 3967 N N . PRO B 1 3 ? 6.332 31.219 -13.555 1 29.14 3 PRO B N 1
ATOM 3968 C CA . PRO B 1 3 ? 6.98 29.969 -13.969 1 29.14 3 PRO B CA 1
ATOM 3969 C C . PRO B 1 3 ? 8.078 29.531 -13 1 29.14 3 PRO B C 1
ATOM 3971 O O . PRO B 1 3 ? 8.922 30.344 -12.609 1 29.14 3 PRO B O 1
ATOM 3974 N N . TYR B 1 4 ? 7.824 28.828 -12.016 1 30.69 4 TYR B N 1
ATOM 3975 C CA . TYR B 1 4 ? 8.828 28.328 -11.086 1 30.69 4 TYR B CA 1
ATOM 3976 C C . TYR B 1 4 ? 10.086 27.891 -11.82 1 30.69 4 TYR B C 1
ATOM 3978 O O . TYR B 1 4 ? 10.055 26.953 -12.625 1 30.69 4 TYR B O 1
ATOM 3986 N N . LYS B 1 5 ? 10.891 28.828 -12.234 1 34.75 5 LYS B N 1
ATOM 3987 C CA . LYS B 1 5 ? 12.219 28.578 -12.766 1 34.75 5 LYS B CA 1
ATOM 3988 C C . LYS B 1 5 ? 12.898 27.422 -12.031 1 34.75 5 LYS B C 1
ATOM 3990 O O . LYS B 1 5 ? 12.945 27.406 -10.805 1 34.75 5 LYS B O 1
ATOM 3995 N N . GLN B 1 6 ? 13.016 26.203 -12.594 1 36.72 6 GLN B N 1
ATOM 3996 C CA . GLN B 1 6 ? 13.773 25.031 -12.195 1 36.72 6 GLN B CA 1
ATOM 3997 C C . GLN B 1 6 ? 15.117 25.422 -11.586 1 36.72 6 GLN B C 1
ATOM 3999 O O . GLN B 1 6 ? 16.031 25.828 -12.297 1 36.72 6 GLN B O 1
ATOM 4004 N N . LEU B 1 7 ? 15.242 26.172 -10.609 1 40.53 7 LEU B N 1
ATOM 4005 C CA . LEU B 1 7 ? 16.516 26.391 -9.922 1 40.53 7 LEU B CA 1
ATOM 4006 C C . LEU B 1 7 ? 17.344 25.125 -9.898 1 40.53 7 LEU B C 1
ATOM 4008 O O . LEU B 1 7 ? 16.844 24.047 -9.586 1 40.53 7 LEU B O 1
ATOM 4012 N N . SER B 1 8 ? 18.406 25.141 -10.727 1 47.66 8 SER B N 1
ATOM 4013 C CA . SER B 1 8 ? 19.297 24.016 -10.969 1 47.66 8 SER B CA 1
ATOM 4014 C C . SER B 1 8 ? 19.875 23.469 -9.664 1 47.66 8 SER B C 1
ATOM 4016 O O . SER B 1 8 ? 20.281 24.234 -8.789 1 47.66 8 SER B O 1
ATOM 4018 N N . LEU B 1 9 ? 19.469 22.328 -9.211 1 54.41 9 LEU B N 1
ATOM 4019 C CA . LEU B 1 9 ? 20.078 21.547 -8.148 1 54.41 9 LEU B CA 1
ATOM 4020 C C . LEU B 1 9 ? 21.594 21.781 -8.094 1 54.41 9 LEU B C 1
ATOM 4022 O O . LEU B 1 9 ? 22.188 21.703 -7.016 1 54.41 9 LEU B O 1
ATOM 4026 N N . ALA B 1 10 ? 22.156 22.312 -9.219 1 50.91 10 ALA B N 1
ATOM 4027 C CA . ALA B 1 10 ? 23.594 22.562 -9.32 1 50.91 10 ALA B CA 1
ATOM 4028 C C . ALA B 1 10 ? 24 23.766 -8.453 1 50.91 10 ALA B C 1
ATOM 4030 O O . ALA B 1 10 ? 25.062 23.75 -7.84 1 50.91 10 ALA B O 1
ATOM 4031 N N . ASP B 1 11 ? 23.203 24.703 -8.359 1 49.75 11 ASP B N 1
ATOM 4032 C CA . ASP B 1 11 ? 23.516 25.875 -7.566 1 49.75 11 ASP B CA 1
ATOM 4033 C C . ASP B 1 11 ? 23.469 25.562 -6.074 1 49.75 11 ASP B C 1
ATOM 4035 O O . ASP B 1 11 ? 24.266 26.094 -5.297 1 49.75 11 ASP B O 1
ATOM 4039 N N . ILE B 1 12 ? 22.547 24.719 -5.676 1 55.28 12 ILE B N 1
ATOM 4040 C CA . ILE B 1 12 ? 22.406 24.344 -4.273 1 55.28 12 ILE B CA 1
ATOM 4041 C C . ILE B 1 12 ? 23.609 23.5 -3.84 1 55.28 12 ILE B C 1
ATOM 4043 O O . ILE B 1 12 ? 24.094 23.641 -2.713 1 55.28 12 ILE B O 1
ATOM 4047 N N . PHE B 1 13 ? 24.016 22.766 -4.855 1 57.69 13 PHE B N 1
ATOM 4048 C CA . PHE B 1 13 ? 25.078 21.828 -4.516 1 57.69 13 PHE B CA 1
ATOM 4049 C C . PHE B 1 13 ? 26.438 22.406 -4.852 1 57.69 13 PHE B C 1
ATOM 4051 O O . PHE B 1 13 ? 27.469 21.781 -4.574 1 57.69 13 PHE B O 1
ATOM 4058 N N . SER B 1 14 ? 26.516 23.531 -5.637 1 50.91 14 SER B N 1
ATOM 4059 C CA . SER B 1 14 ? 27.797 24.109 -6.027 1 50.91 14 SER B CA 1
ATOM 4060 C C . SER B 1 14 ? 28.719 24.266 -4.828 1 50.91 14 SER B C 1
ATOM 4062 O O . SER B 1 14 ? 29.922 24 -4.934 1 50.91 14 SER B O 1
ATOM 4064 N N . ASP B 1 15 ? 28.188 24.734 -3.836 1 45.97 15 ASP B N 1
ATOM 4065 C CA . ASP B 1 15 ? 29.031 24.906 -2.664 1 45.97 15 ASP B CA 1
ATOM 4066 C C . ASP B 1 15 ? 29.438 23.562 -2.07 1 45.97 15 ASP B C 1
ATOM 4068 O O . ASP B 1 15 ? 30.391 23.484 -1.283 1 45.97 15 ASP B O 1
ATOM 4072 N N . CYS B 1 16 ? 28.672 22.547 -2.387 1 45 16 CYS B N 1
ATOM 4073 C CA . CYS B 1 16 ? 28.969 21.188 -1.934 1 45 16 CYS B CA 1
ATOM 4074 C C . CYS B 1 16 ? 30 20.531 -2.842 1 45 16 CYS B C 1
ATOM 4076 O O . CYS B 1 16 ? 30.5 19.453 -2.539 1 45 16 CYS B O 1
ATOM 4078 N N . HIS B 1 17 ? 30.203 21.016 -4.047 1 40.28 17 HIS B N 1
ATOM 4079 C CA . HIS B 1 17 ? 31.094 20.438 -5.051 1 40.28 17 HIS B CA 1
ATOM 4080 C C . HIS B 1 17 ? 32.531 20.344 -4.535 1 40.28 17 HIS B C 1
ATOM 4082 O O . HIS B 1 17 ? 33.25 19.391 -4.863 1 40.28 17 HIS B O 1
ATOM 4088 N N . GLU B 1 18 ? 33.031 21.359 -4 1 40.5 18 GLU B N 1
ATOM 4089 C CA . GLU B 1 18 ? 34.406 21.234 -3.582 1 40.5 18 GLU B CA 1
ATOM 4090 C C . GLU B 1 18 ? 34.625 20.016 -2.691 1 40.5 18 GLU B C 1
ATOM 4092 O O . GLU B 1 18 ? 35.719 19.438 -2.635 1 40.5 18 GLU B O 1
ATOM 4097 N N . LYS B 1 19 ? 33.688 19.734 -1.906 1 38.03 19 LYS B N 1
ATOM 4098 C CA . LYS B 1 19 ? 33.875 18.625 -0.967 1 38.03 19 LYS B CA 1
ATOM 4099 C C . LYS B 1 19 ? 33.625 17.281 -1.64 1 38.03 19 LYS B C 1
ATOM 4101 O O . LYS B 1 19 ? 33.656 16.234 -0.981 1 38.03 19 LYS B O 1
ATOM 4106 N N . PHE B 1 20 ? 33.25 17.312 -2.859 1 41 20 PHE B N 1
ATOM 4107 C CA . PHE B 1 20 ? 32.906 16.094 -3.58 1 41 20 PHE B CA 1
ATOM 4108 C C . PHE B 1 20 ? 34.156 15.242 -3.857 1 41 20 PHE B C 1
ATOM 4110 O O . PHE B 1 20 ? 34.219 14.586 -4.895 1 41 20 PHE B O 1
ATOM 4117 N N . GLU B 1 21 ? 35.125 15.68 -3.434 1 40.81 21 GLU B N 1
ATOM 4118 C CA . GLU B 1 21 ? 36.156 14.703 -3.75 1 40.81 21 GLU B CA 1
ATOM 4119 C C . GLU B 1 21 ? 35.688 13.281 -3.43 1 40.81 21 GLU B C 1
ATOM 4121 O O . GLU B 1 21 ? 36.125 12.32 -4.051 1 40.81 21 GLU B O 1
ATOM 4126 N N . ASN B 1 22 ? 35.094 13.016 -2.182 1 48 22 ASN B N 1
ATOM 4127 C CA . ASN B 1 22 ? 34.812 11.641 -1.786 1 48 22 ASN B CA 1
ATOM 4128 C C . ASN B 1 22 ? 33.438 11.195 -2.266 1 48 22 ASN B C 1
ATOM 4130 O O . ASN B 1 22 ? 32.562 12.031 -2.553 1 48 22 ASN B O 1
ATOM 4134 N N . ASP B 1 23 ? 33.125 9.898 -2.836 1 58.03 23 ASP B N 1
ATOM 4135 C CA . ASP B 1 23 ? 32 9.094 -3.363 1 58.03 23 ASP B CA 1
ATOM 4136 C C . ASP B 1 23 ? 30.75 9.273 -2.523 1 58.03 23 ASP B C 1
ATOM 4138 O O . ASP B 1 23 ? 29.844 8.438 -2.562 1 58.03 23 ASP B O 1
ATOM 4142 N N . LYS B 1 24 ? 30.656 10.5 -1.777 1 72.12 24 LYS B N 1
ATOM 4143 C CA . LYS B 1 24 ? 29.469 10.688 -0.943 1 72.12 24 LYS B CA 1
ATOM 4144 C C . LYS B 1 24 ? 28.375 11.453 -1.69 1 72.12 24 LYS B C 1
ATOM 4146 O O . LYS B 1 24 ? 28.656 12.492 -2.307 1 72.12 24 LYS B O 1
ATOM 4151 N N . PRO B 1 25 ? 27.125 11 -1.509 1 84.75 25 PRO B N 1
ATOM 4152 C CA . PRO B 1 25 ? 26.016 11.68 -2.172 1 84.75 25 PRO B CA 1
ATOM 4153 C C . PRO B 1 25 ? 25.828 13.109 -1.682 1 84.75 25 PRO B C 1
ATOM 4155 O O . PRO B 1 25 ? 25.969 13.383 -0.488 1 84.75 25 PRO B O 1
ATOM 4158 N N . ALA B 1 26 ? 25.594 14.023 -2.547 1 84 26 ALA B N 1
ATOM 4159 C CA . ALA B 1 26 ? 25.484 15.461 -2.289 1 84 26 ALA B CA 1
ATOM 4160 C C . ALA B 1 26 ? 24.438 15.75 -1.222 1 84 26 ALA B C 1
ATOM 4162 O O . ALA B 1 26 ? 24.625 16.625 -0.38 1 84 26 ALA B O 1
ATOM 4163 N N . PHE B 1 27 ? 23.438 15.086 -1.207 1 90.5 27 PHE B N 1
ATOM 4164 C CA . PHE B 1 27 ? 22.328 15.336 -0.285 1 90.5 27 PHE B CA 1
ATOM 4165 C C . PHE B 1 27 ? 22.75 15.031 1.149 1 90.5 27 PHE B C 1
ATOM 4167 O O . PHE B 1 27 ? 22.375 15.758 2.076 1 90.5 27 PHE B O 1
ATOM 4174 N N . LEU B 1 28 ? 23.422 13.969 1.349 1 92.12 28 LEU B N 1
ATOM 4175 C CA . LEU B 1 28 ? 23.875 13.617 2.688 1 92.12 28 LEU B CA 1
ATOM 4176 C C . LEU B 1 28 ? 24.844 14.672 3.219 1 92.12 28 LEU B C 1
ATOM 4178 O O . LEU B 1 28 ? 24.828 14.992 4.41 1 92.12 28 LEU B O 1
ATOM 4182 N N . SER B 1 29 ? 25.672 15.164 2.293 1 89.38 29 SER B N 1
ATOM 4183 C CA . SER B 1 29 ? 26.594 16.234 2.676 1 89.38 29 SER B CA 1
ATOM 4184 C C . SER B 1 29 ? 25.828 17.5 3.082 1 89.38 29 SER B C 1
ATOM 4186 O O . SER B 1 29 ? 26.234 18.203 4.012 1 89.38 29 SER B O 1
ATOM 4188 N N . LEU B 1 30 ? 24.828 17.75 2.354 1 90 30 LEU B N 1
ATOM 4189 C CA . LEU B 1 30 ? 23.969 18.891 2.674 1 90 30 LEU B CA 1
ATOM 4190 C C . LEU B 1 30 ? 23.375 18.75 4.074 1 90 30 LEU B C 1
ATOM 4192 O O . LEU B 1 30 ? 23.344 19.719 4.84 1 90 30 LEU B O 1
ATOM 4196 N N . LEU B 1 31 ? 22.859 17.578 4.441 1 92.5 31 LEU B N 1
ATOM 4197 C CA . LEU B 1 31 ? 22.297 17.328 5.762 1 92.5 31 LEU B CA 1
ATOM 4198 C C . LEU B 1 31 ? 23.359 17.453 6.848 1 92.5 31 LEU B C 1
ATOM 4200 O O . LEU B 1 31 ? 23.109 18.078 7.883 1 92.5 31 LEU B O 1
ATOM 4204 N N . GLU B 1 32 ? 24.5 16.938 6.586 1 90.88 32 GLU B N 1
ATOM 4205 C CA . GLU B 1 32 ? 25.578 16.953 7.559 1 90.88 32 GLU B CA 1
ATOM 4206 C C . GLU B 1 32 ? 26.062 18.359 7.84 1 90.88 32 GLU B C 1
ATOM 4208 O O . GLU B 1 32 ? 26.406 18.688 8.977 1 90.88 32 GLU B O 1
ATOM 4213 N N . THR B 1 33 ? 26.078 19.156 6.832 1 91.06 33 THR B N 1
ATOM 4214 C CA . THR B 1 33 ? 26.609 20.516 6.938 1 91.06 33 THR B CA 1
ATOM 4215 C C . THR B 1 33 ? 25.609 21.438 7.629 1 91.06 33 THR B C 1
ATOM 4217 O O . THR B 1 33 ? 26 22.328 8.383 1 91.06 33 THR B O 1
ATOM 4220 N N . HIS B 1 34 ? 24.391 21.156 7.414 1 92.75 34 HIS B N 1
ATOM 4221 C CA . HIS B 1 34 ? 23.438 22.188 7.793 1 92.75 34 HIS B CA 1
ATOM 4222 C C . HIS B 1 34 ? 22.578 21.75 8.977 1 92.75 34 HIS B C 1
ATOM 4224 O O . HIS B 1 34 ? 21.922 22.578 9.617 1 92.75 34 HIS B O 1
ATOM 4230 N N . ILE B 1 35 ? 22.547 20.5 9.297 1 94.62 35 ILE B N 1
ATOM 4231 C CA . ILE B 1 35 ? 21.734 20.031 10.406 1 94.62 35 ILE B CA 1
ATOM 4232 C C . ILE B 1 35 ? 22.625 19.391 11.469 1 94.62 35 ILE B C 1
ATOM 4234 O O . ILE B 1 35 ? 23.297 18.391 11.211 1 94.62 35 ILE B O 1
ATOM 4238 N N . ASP B 1 36 ? 22.672 19.984 12.555 1 93.75 36 ASP B N 1
ATOM 4239 C CA . ASP B 1 36 ? 23.312 19.375 13.719 1 93.75 36 ASP B CA 1
ATOM 4240 C C . ASP B 1 36 ? 22.281 18.672 14.602 1 93.75 36 ASP B C 1
ATOM 4242 O O . ASP B 1 36 ? 21.719 19.297 15.508 1 93.75 36 ASP B O 1
ATOM 4246 N N . ILE B 1 37 ? 22.125 17.422 14.453 1 93.5 37 ILE B N 1
ATOM 4247 C CA . ILE B 1 37 ? 21.062 16.656 15.109 1 93.5 37 ILE B CA 1
ATOM 4248 C C . ILE B 1 37 ? 21.328 16.609 16.609 1 93.5 37 ILE B C 1
ATOM 4250 O O . ILE B 1 37 ? 20.391 16.5 17.406 1 93.5 37 ILE B O 1
ATOM 4254 N N . ASP B 1 38 ? 22.578 16.703 17.016 1 92.19 38 ASP B N 1
ATOM 4255 C CA . ASP B 1 38 ? 22.922 16.641 18.438 1 92.19 38 ASP B CA 1
ATOM 4256 C C . ASP B 1 38 ? 22.344 17.828 19.188 1 92.19 38 ASP B C 1
ATOM 4258 O O . ASP B 1 38 ? 21.969 17.719 20.359 1 92.19 38 ASP B O 1
ATOM 4262 N N . GLU B 1 39 ? 22.281 18.922 18.516 1 93.25 39 GLU B N 1
ATOM 4263 C CA . GLU B 1 39 ? 21.734 20.125 19.141 1 93.25 39 GLU B CA 1
ATOM 4264 C C . GLU B 1 39 ? 20.219 20.016 19.328 1 93.25 39 GLU B C 1
ATOM 4266 O O . GLU B 1 39 ? 19.641 20.703 20.172 1 93.25 39 GLU B O 1
ATOM 4271 N N . LEU B 1 40 ? 19.625 19.172 18.578 1 94 40 LEU B N 1
ATOM 4272 C CA . LEU B 1 40 ? 18.172 19.047 18.594 1 94 40 LEU B CA 1
ATOM 4273 C C . LEU B 1 40 ? 17.734 17.984 19.609 1 94 40 LEU B C 1
ATOM 4275 O O . LEU B 1 40 ? 16.562 17.922 19.984 1 94 40 LEU B O 1
ATOM 4279 N N . ILE B 1 41 ? 18.688 17.188 20.078 1 95.69 41 ILE B N 1
ATOM 4280 C CA . ILE B 1 41 ? 18.391 16.109 21.016 1 95.69 41 ILE B CA 1
ATOM 4281 C C . ILE B 1 41 ? 18.469 16.641 22.453 1 95.69 41 ILE B C 1
ATOM 4283 O O . ILE B 1 41 ? 19.516 17.109 22.891 1 95.69 41 ILE B O 1
ATOM 4287 N N . PRO B 1 42 ? 17.391 16.547 23.141 1 95.56 42 PRO B N 1
ATOM 4288 C CA . PRO B 1 42 ? 17.406 16.984 24.531 1 95.56 42 PRO B CA 1
ATOM 4289 C C . PRO B 1 42 ? 18.391 16.172 25.391 1 95.56 42 PRO B C 1
ATOM 4291 O O . PRO B 1 42 ? 18.578 14.969 25.156 1 95.56 42 PRO B O 1
ATOM 4294 N N . ILE B 1 43 ? 18.969 16.812 26.375 1 94.38 43 ILE B N 1
ATOM 4295 C CA . ILE B 1 43 ? 19.938 16.188 27.266 1 94.38 43 ILE B CA 1
ATOM 4296 C C . ILE B 1 43 ? 19.281 15.008 27.984 1 94.38 43 ILE B C 1
ATOM 4298 O O . ILE B 1 43 ? 19.938 13.992 28.234 1 94.38 43 ILE B O 1
ATOM 4302 N N . SER B 1 44 ? 18.078 15.164 28.312 1 95 44 SER B N 1
ATOM 4303 C CA . SER B 1 44 ? 17.344 14.102 29 1 95 44 SER B CA 1
ATOM 4304 C C . SER B 1 44 ? 17.297 12.836 28.156 1 95 44 SER B C 1
ATOM 4306 O O . SER B 1 44 ? 17.375 11.727 28.672 1 95 44 SER B O 1
ATOM 4308 N N . PHE B 1 45 ? 17.125 13 26.828 1 95.75 45 PHE B N 1
ATOM 4309 C CA . PHE B 1 45 ? 17.094 11.875 25.906 1 95.75 45 PHE B CA 1
ATOM 4310 C C . PHE B 1 45 ? 18.438 11.156 25.891 1 95.75 45 PHE B C 1
ATOM 4312 O O . PHE B 1 45 ? 18.5 9.93 25.938 1 95.75 45 PHE B O 1
ATOM 4319 N N . ARG B 1 46 ? 19.484 11.906 25.812 1 93.56 46 ARG B N 1
ATOM 4320 C CA . ARG B 1 46 ? 20.828 11.336 25.828 1 93.56 46 ARG B CA 1
ATOM 4321 C C . ARG B 1 46 ? 21.078 10.539 27.094 1 93.56 46 ARG B C 1
ATOM 4323 O O . ARG B 1 46 ? 21.609 9.43 27.047 1 93.56 46 ARG B O 1
ATOM 4330 N N . ASN B 1 47 ? 20.672 11.156 28.203 1 92.5 47 ASN B N 1
ATOM 4331 C CA . ASN B 1 47 ? 20.844 10.492 29.484 1 92.5 47 ASN B CA 1
ATOM 4332 C C . ASN B 1 47 ? 20.062 9.188 29.562 1 92.5 47 ASN B C 1
ATOM 4334 O O . ASN B 1 47 ? 20.562 8.18 30.062 1 92.5 47 ASN B O 1
ATOM 4338 N N . HIS B 1 48 ? 18.875 9.258 29.125 1 93.19 48 HIS B N 1
ATOM 4339 C CA . HIS B 1 48 ? 18 8.086 29.125 1 93.19 48 HIS B CA 1
ATOM 4340 C C . HIS B 1 48 ? 18.562 6.984 28.234 1 93.19 48 HIS B C 1
ATOM 4342 O O . HIS B 1 48 ? 18.562 5.809 28.609 1 93.19 48 HIS B O 1
ATOM 4348 N N . PHE B 1 49 ? 18.984 7.379 27.094 1 93 49 PHE B N 1
ATOM 4349 C CA . PHE B 1 49 ? 19.484 6.426 26.109 1 93 49 PHE B CA 1
ATOM 4350 C C . PHE B 1 49 ? 20.766 5.758 26.594 1 93 49 PHE B C 1
ATOM 4352 O O . PHE B 1 49 ? 20.938 4.547 26.438 1 93 49 PHE B O 1
ATOM 4359 N N . TYR B 1 50 ? 21.625 6.578 27.156 1 88.94 50 TYR B N 1
ATOM 4360 C CA . TYR B 1 50 ? 22.938 6.055 27.547 1 88.94 50 TYR B CA 1
ATOM 4361 C C . TYR B 1 50 ? 22.953 5.629 29 1 88.94 50 TYR B C 1
ATOM 4363 O O . TYR B 1 50 ? 24 5.262 29.531 1 88.94 50 TYR B O 1
ATOM 4371 N N . ALA B 1 51 ? 21.766 6.016 29.812 1 76.88 51 ALA B N 1
ATOM 4372 C CA . ALA B 1 51 ? 21.688 5.691 31.234 1 76.88 51 ALA B CA 1
ATOM 4373 C C . ALA B 1 51 ? 21.938 4.199 31.469 1 76.88 51 ALA B C 1
ATOM 4375 O O . ALA B 1 51 ? 22.156 3.773 32.594 1 76.88 51 ALA B O 1
ATOM 4376 N N . SER B 1 52 ? 21.938 3.414 30.766 1 56.75 52 SER B N 1
ATOM 4377 C CA . SER B 1 52 ? 21.906 2.01 31.172 1 56.75 52 SER B CA 1
ATOM 4378 C C . SER B 1 52 ? 23.109 1.658 32.031 1 56.75 52 SER B C 1
ATOM 4380 O O . SER B 1 52 ? 24.203 2.18 31.812 1 56.75 52 SER B O 1
ATOM 4382 N N . THR B 1 53 ? 22.844 0.964 33.188 1 51.22 53 THR B N 1
ATOM 4383 C CA . THR B 1 53 ? 23.594 0.035 34.031 1 51.22 53 THR B CA 1
ATOM 4384 C C . THR B 1 53 ? 24.547 -0.805 33.188 1 51.22 53 THR B C 1
ATOM 4386 O O . THR B 1 53 ? 25.547 -1.315 33.688 1 51.22 53 THR B O 1
ATOM 4389 N N . GLY B 1 54 ? 23.812 -1.626 32.094 1 48.34 54 GLY B N 1
ATOM 4390 C CA . GLY B 1 54 ? 24.312 -2.842 31.469 1 48.34 54 GLY B CA 1
ATOM 4391 C C . GLY B 1 54 ? 25.375 -2.578 30.406 1 48.34 54 GLY B C 1
ATOM 4392 O O . GLY B 1 54 ? 26.031 -1.534 30.422 1 48.34 54 GLY B O 1
ATOM 4393 N N . ARG B 1 55 ? 25.422 -3.57 29.375 1 54.09 55 ARG B N 1
ATOM 4394 C CA . ARG B 1 55 ? 26.406 -3.684 28.312 1 54.09 55 ARG B CA 1
ATOM 4395 C C . ARG B 1 55 ? 26.438 -2.42 27.453 1 54.09 55 ARG B C 1
ATOM 4397 O O . ARG B 1 55 ? 25.391 -1.801 27.219 1 54.09 55 ARG B O 1
ATOM 4404 N N . THR B 1 56 ? 27.453 -1.783 27.328 1 61.09 56 THR B N 1
ATOM 4405 C CA . THR B 1 56 ? 27.734 -0.605 26.516 1 61.09 56 THR B CA 1
ATOM 4406 C C . THR B 1 56 ? 27.016 -0.698 25.172 1 61.09 56 THR B C 1
ATOM 4408 O O . THR B 1 56 ? 27.047 -1.744 24.516 1 61.09 56 THR B O 1
ATOM 4411 N N . ARG B 1 57 ? 26.094 0.311 24.828 1 70.75 57 ARG B N 1
ATOM 4412 C CA . ARG B 1 57 ? 25.359 0.292 23.562 1 70.75 57 ARG B CA 1
ATOM 4413 C C . ARG B 1 57 ? 26.297 0.364 22.375 1 70.75 57 ARG B C 1
ATOM 4415 O O . ARG B 1 57 ? 27.203 1.21 22.344 1 70.75 57 ARG B O 1
ATOM 4422 N N . LYS B 1 58 ? 26.156 -0.56 21.594 1 77.88 58 LYS B N 1
ATOM 4423 C CA . LYS B 1 58 ? 26.984 -0.765 20.422 1 77.88 58 LYS B CA 1
ATOM 4424 C C . LYS B 1 58 ? 26.75 0.324 19.375 1 77.88 58 LYS B C 1
ATOM 4426 O O . LYS B 1 58 ? 27.672 0.729 18.672 1 77.88 58 LYS B O 1
ATOM 4431 N N . TYR B 1 59 ? 25.516 0.983 19.469 1 89.56 59 TYR B N 1
ATOM 4432 C CA . TYR B 1 59 ? 25.156 1.942 18.422 1 89.56 59 TYR B CA 1
ATOM 4433 C C . TYR B 1 59 ? 24.859 3.309 19.031 1 89.56 59 TYR B C 1
ATOM 4435 O O . TYR B 1 59 ? 24.234 3.402 20.094 1 89.56 59 TYR B O 1
ATOM 4443 N N . PRO B 1 60 ? 25.297 4.328 18.438 1 92.88 60 PRO B N 1
ATOM 4444 C CA . PRO B 1 60 ? 25.016 5.668 18.969 1 92.88 60 PRO B CA 1
ATOM 4445 C C . PRO B 1 60 ? 23.562 6.09 18.75 1 92.88 60 PRO B C 1
ATOM 4447 O O . PRO B 1 60 ? 22.906 5.629 17.812 1 92.88 60 PRO B O 1
ATOM 4450 N N . LEU B 1 61 ? 23.094 6.992 19.594 1 94.81 61 LEU B N 1
ATOM 4451 C CA . LEU B 1 61 ? 21.734 7.512 19.547 1 94.81 61 LEU B CA 1
ATOM 4452 C C . LEU B 1 61 ? 21.453 8.211 18.234 1 94.81 61 LEU B C 1
ATOM 4454 O O . LEU B 1 61 ? 20.406 7.988 17.609 1 94.81 61 LEU B O 1
ATOM 4458 N N . GLN B 1 62 ? 22.375 8.992 17.75 1 95.5 62 GLN B N 1
ATOM 4459 C CA . GLN B 1 62 ? 22.203 9.781 16.547 1 95.5 62 GLN B CA 1
ATOM 4460 C C . GLN B 1 62 ? 22.016 8.883 15.32 1 95.5 62 GLN B C 1
ATOM 4462 O O . GLN B 1 62 ? 21.312 9.25 14.375 1 95.5 62 GLN B O 1
ATOM 4467 N N . ALA B 1 63 ? 22.609 7.719 15.367 1 96.06 63 ALA B N 1
ATOM 4468 C CA . ALA B 1 63 ? 22.516 6.789 14.25 1 96.06 63 ALA B CA 1
ATOM 4469 C C . ALA B 1 63 ? 21.078 6.305 14.062 1 96.06 63 ALA B C 1
ATOM 4471 O O . ALA B 1 63 ? 20.578 6.234 12.93 1 96.06 63 ALA B O 1
ATOM 4472 N N . PHE B 1 64 ? 20.406 5.996 15.188 1 96.94 64 PHE B N 1
ATOM 4473 C CA . PHE B 1 64 ? 19.031 5.551 15.125 1 96.94 64 PHE B CA 1
ATOM 4474 C C . PHE B 1 64 ? 18.125 6.664 14.617 1 96.94 64 PHE B C 1
ATOM 4476 O O . PHE B 1 64 ? 17.25 6.43 13.773 1 96.94 64 PHE B O 1
ATOM 4483 N N . LEU B 1 65 ? 18.328 7.816 15.094 1 97.69 65 LEU B N 1
ATOM 4484 C CA . LEU B 1 65 ? 17.5 8.953 14.703 1 97.69 65 LEU B CA 1
ATOM 4485 C C . LEU B 1 65 ? 17.672 9.266 13.219 1 97.69 65 LEU B C 1
ATOM 4487 O O . LEU B 1 65 ? 16.672 9.406 12.492 1 97.69 65 LEU B O 1
ATOM 4491 N N . TRP B 1 66 ? 18.906 9.352 12.766 1 97.44 66 TRP B N 1
ATOM 4492 C CA . TRP B 1 66 ? 19.156 9.648 11.359 1 97.44 66 TRP B CA 1
ATOM 4493 C C . TRP B 1 66 ? 18.609 8.547 10.461 1 97.44 66 TRP B C 1
ATOM 4495 O O . TRP B 1 66 ? 18.062 8.836 9.391 1 97.44 66 TRP B O 1
ATOM 4505 N N . ALA B 1 67 ? 18.812 7.305 10.875 1 97.88 67 ALA B N 1
ATOM 4506 C CA . ALA B 1 67 ? 18.312 6.191 10.078 1 97.88 67 ALA B CA 1
ATOM 4507 C C . ALA B 1 67 ? 16.797 6.289 9.883 1 97.88 67 ALA B C 1
ATOM 4509 O O . ALA B 1 67 ? 16.297 6.113 8.773 1 97.88 67 ALA B O 1
ATOM 4510 N N . LEU B 1 68 ? 16.109 6.609 10.969 1 98.06 68 LEU B N 1
ATOM 4511 C CA . LEU B 1 68 ? 14.648 6.656 10.93 1 98.06 68 LEU B CA 1
ATOM 4512 C C . LEU B 1 68 ? 14.164 7.91 10.211 1 98.06 68 LEU B C 1
ATOM 4514 O O . LEU B 1 68 ? 13.125 7.891 9.547 1 98.06 68 LEU B O 1
ATOM 4518 N N . ILE B 1 69 ? 14.898 8.992 10.289 1 97.56 69 ILE B N 1
ATOM 4519 C CA . ILE B 1 69 ? 14.57 10.219 9.57 1 97.56 69 ILE B CA 1
ATOM 4520 C C . ILE B 1 69 ? 14.805 10.016 8.07 1 97.56 69 ILE B C 1
ATOM 4522 O O . ILE B 1 69 ? 13.945 10.367 7.258 1 97.56 69 ILE B O 1
ATOM 4526 N N . ILE B 1 70 ? 15.906 9.391 7.699 1 96.44 70 ILE B N 1
ATOM 4527 C CA . ILE B 1 70 ? 16.25 9.148 6.301 1 96.44 70 ILE B CA 1
ATOM 4528 C C . ILE B 1 70 ? 15.227 8.188 5.684 1 96.44 70 ILE B C 1
ATOM 4530 O O . ILE B 1 70 ? 14.867 8.328 4.516 1 96.44 70 ILE B O 1
ATOM 4534 N N . GLN B 1 71 ? 14.867 7.188 6.465 1 97.06 71 GLN B N 1
ATOM 4535 C CA . GLN B 1 71 ? 13.828 6.262 6.008 1 97.06 71 GLN B CA 1
ATOM 4536 C C . GLN B 1 71 ? 12.609 7.02 5.492 1 97.06 71 GLN B C 1
ATOM 4538 O O . GLN B 1 71 ? 12.062 6.676 4.441 1 97.06 71 GLN B O 1
ATOM 4543 N N . ARG B 1 72 ? 12.219 8.039 6.234 1 96.56 72 ARG B N 1
ATOM 4544 C CA . ARG B 1 72 ? 11.023 8.812 5.91 1 96.56 72 ARG B CA 1
ATOM 4545 C C . ARG B 1 72 ? 11.297 9.805 4.789 1 96.56 72 ARG B C 1
ATOM 4547 O O . ARG B 1 72 ? 10.461 10.008 3.906 1 96.56 72 ARG B O 1
ATOM 4554 N N . ILE B 1 73 ? 12.469 10.383 4.773 1 94.94 73 ILE B N 1
ATOM 4555 C CA . ILE B 1 73 ? 12.828 11.32 3.715 1 94.94 73 ILE B CA 1
ATOM 4556 C C . ILE B 1 73 ? 12.852 10.594 2.371 1 94.94 73 ILE B C 1
ATOM 4558 O O . ILE B 1 73 ? 12.352 11.117 1.369 1 94.94 73 ILE B O 1
ATOM 4562 N N . PHE B 1 74 ? 13.422 9.336 2.352 1 94.75 74 PHE B N 1
ATOM 4563 C CA . PHE B 1 74 ? 13.547 8.562 1.121 1 94.75 74 PHE B CA 1
ATOM 4564 C C . PHE B 1 74 ? 12.25 7.816 0.813 1 94.75 74 PHE B C 1
ATOM 4566 O O . PHE B 1 74 ? 12.133 7.164 -0.227 1 94.75 74 PHE B O 1
ATOM 4573 N N . SER B 1 75 ? 11.289 7.859 1.685 1 94.56 75 SER B N 1
ATOM 4574 C CA . SER B 1 75 ? 10.016 7.168 1.552 1 94.56 75 SER B CA 1
ATOM 4575 C C . SER B 1 75 ? 10.211 5.656 1.492 1 94.56 75 SER B C 1
ATOM 4577 O O . SER B 1 75 ? 9.664 4.988 0.615 1 94.56 75 SER B O 1
ATOM 4579 N N . ILE B 1 76 ? 11.094 5.203 2.346 1 96.12 76 ILE B N 1
ATOM 4580 C CA . ILE B 1 76 ? 11.273 3.764 2.498 1 96.12 76 ILE B CA 1
ATOM 4581 C C . ILE B 1 76 ? 10.148 3.189 3.357 1 96.12 76 ILE B C 1
ATOM 4583 O O . ILE B 1 76 ? 10.047 3.508 4.543 1 96.12 76 ILE B O 1
ATOM 4587 N N . PRO B 1 77 ? 9.406 2.297 2.873 1 93.56 77 PRO B N 1
ATOM 4588 C CA . PRO B 1 77 ? 8.141 1.956 3.525 1 93.56 77 PRO B CA 1
ATOM 4589 C C . PRO B 1 77 ? 8.328 1.042 4.734 1 93.56 77 PRO B C 1
ATOM 4591 O O . PRO B 1 77 ? 7.508 1.059 5.656 1 93.56 77 PRO B O 1
ATOM 4594 N N . THR B 1 78 ? 9.352 0.161 4.738 1 94 78 THR B N 1
ATOM 4595 C CA . THR B 1 78 ? 9.477 -0.814 5.816 1 94 78 THR B CA 1
ATOM 4596 C C . THR B 1 78 ? 10.836 -0.7 6.492 1 94 78 THR B C 1
ATOM 4598 O O . THR B 1 78 ? 11.805 -0.247 5.879 1 94 78 THR B O 1
ATOM 4601 N N . ASP B 1 79 ? 10.852 -1.118 7.785 1 94.94 79 ASP B N 1
ATOM 4602 C CA . ASP B 1 79 ? 12.117 -1.137 8.516 1 94.94 79 ASP B CA 1
ATOM 4603 C C . ASP B 1 79 ? 13.078 -2.148 7.902 1 94.94 79 ASP B C 1
ATOM 4605 O O . ASP B 1 79 ? 14.289 -1.92 7.875 1 94.94 79 ASP B O 1
ATOM 4609 N N . GLN B 1 80 ? 12.523 -3.207 7.391 1 92.75 80 GLN B N 1
ATOM 4610 C CA . GLN B 1 80 ? 13.359 -4.227 6.77 1 92.75 80 GLN B CA 1
ATOM 4611 C C . GLN B 1 80 ? 14.078 -3.676 5.539 1 92.75 80 GLN B C 1
ATOM 4613 O O . GLN B 1 80 ? 15.258 -3.959 5.32 1 92.75 80 GLN B O 1
ATOM 4618 N N . LEU B 1 81 ? 13.375 -2.99 4.738 1 94.56 81 LEU B N 1
ATOM 4619 C CA . LEU B 1 81 ? 13.977 -2.404 3.547 1 94.56 81 LEU B CA 1
ATOM 4620 C C . LEU B 1 81 ? 15.016 -1.351 3.926 1 94.56 81 LEU B C 1
ATOM 4622 O O . LEU B 1 81 ? 16.031 -1.196 3.242 1 94.56 81 LEU B O 1
ATOM 4626 N N . LEU B 1 82 ? 14.719 -0.589 5.027 1 96.5 82 LEU B N 1
ATOM 4627 C CA . LEU B 1 82 ? 15.703 0.363 5.531 1 96.5 82 LEU B CA 1
ATOM 4628 C C . LEU B 1 82 ? 17.016 -0.341 5.871 1 96.5 82 LEU B C 1
ATOM 4630 O O . LEU B 1 82 ? 18.094 0.132 5.508 1 96.5 82 LEU B O 1
ATOM 4634 N N . LEU B 1 83 ? 16.891 -1.432 6.535 1 95.12 83 LEU B N 1
ATOM 4635 C CA . LEU B 1 83 ? 18.078 -2.182 6.926 1 95.12 83 LEU B CA 1
ATOM 4636 C C . LEU B 1 83 ? 18.828 -2.697 5.699 1 95.12 83 LEU B C 1
ATOM 4638 O O . LEU B 1 83 ? 20.062 -2.734 5.688 1 95.12 83 LEU B O 1
ATOM 4642 N N . THR B 1 84 ? 18.078 -3.068 4.668 1 93.56 84 THR B N 1
ATOM 4643 C CA . THR B 1 84 ? 18.703 -3.479 3.41 1 93.56 84 THR B CA 1
ATOM 4644 C C . THR B 1 84 ? 19.453 -2.314 2.77 1 93.56 84 THR B C 1
ATOM 4646 O O . THR B 1 84 ? 20.578 -2.48 2.291 1 93.56 84 THR B O 1
ATOM 4649 N N . PHE B 1 85 ? 18.844 -1.122 2.801 1 94.5 85 PHE B N 1
ATOM 4650 C CA . PHE B 1 85 ? 19.484 0.075 2.285 1 94.5 85 PHE B CA 1
ATOM 4651 C C . PHE B 1 85 ? 20.812 0.325 3.008 1 94.5 85 PHE B C 1
ATOM 4653 O O . PHE B 1 85 ? 21.828 0.578 2.369 1 94.5 85 PHE B O 1
ATOM 4660 N N . LEU B 1 86 ? 20.734 0.205 4.312 1 94.88 86 LEU B N 1
ATOM 4661 C CA . LEU B 1 86 ? 21.922 0.475 5.133 1 94.88 86 LEU B CA 1
ATOM 4662 C C . LEU B 1 86 ? 23 -0.574 4.895 1 94.88 86 LEU B C 1
ATOM 4664 O O . LEU B 1 86 ? 24.188 -0.261 4.922 1 94.88 86 LEU B O 1
ATOM 4668 N N . ALA B 1 87 ? 22.578 -1.776 4.641 1 92.69 87 ALA B N 1
ATOM 4669 C CA . ALA B 1 87 ? 23.531 -2.867 4.426 1 92.69 87 ALA B CA 1
ATOM 4670 C C . ALA B 1 87 ? 24.25 -2.709 3.09 1 92.69 87 ALA B C 1
ATOM 4672 O O . ALA B 1 87 ? 25.422 -3.064 2.967 1 92.69 87 ALA B O 1
ATOM 4673 N N . TYR B 1 88 ? 23.578 -2.152 2.125 1 93.69 88 TYR B N 1
ATOM 4674 C CA . TYR B 1 88 ? 24.125 -2.115 0.775 1 93.69 88 TYR B CA 1
ATOM 4675 C C . TYR B 1 88 ? 24.656 -0.728 0.442 1 93.69 88 TYR B C 1
ATOM 4677 O O . TYR B 1 88 ? 25.219 -0.512 -0.638 1 93.69 88 TYR B O 1
ATOM 4685 N N . SER B 1 89 ? 24.516 0.211 1.354 1 92.94 89 SER B N 1
ATOM 4686 C CA . SER B 1 89 ? 25.031 1.557 1.137 1 92.94 89 SER B CA 1
ATOM 4687 C C . SER B 1 89 ? 25.969 1.978 2.268 1 92.94 89 SER B C 1
ATOM 4689 O O . SER B 1 89 ? 25.516 2.406 3.33 1 92.94 89 SER B O 1
ATOM 4691 N N . LYS B 1 90 ? 27.172 1.952 1.962 1 91.31 90 LYS B N 1
ATOM 4692 C CA . LYS B 1 90 ? 28.188 2.355 2.941 1 91.31 90 LYS B CA 1
ATOM 4693 C C . LYS B 1 90 ? 28.062 3.84 3.277 1 91.31 90 LYS B C 1
ATOM 4695 O O . LYS B 1 90 ? 28.203 4.234 4.438 1 91.31 90 LYS B O 1
ATOM 4700 N N . SER B 1 91 ? 27.781 4.641 2.283 1 91.44 91 SER B N 1
ATOM 4701 C CA . SER B 1 91 ? 27.656 6.078 2.482 1 91.44 91 SER B CA 1
ATOM 4702 C C . SER B 1 91 ? 26.516 6.402 3.441 1 91.44 91 SER B C 1
ATOM 4704 O O . SER B 1 91 ? 26.656 7.277 4.301 1 91.44 91 SER B O 1
ATOM 4706 N N . LEU B 1 92 ? 25.422 5.695 3.32 1 93.81 92 LEU B N 1
ATOM 4707 C CA . LEU B 1 92 ? 24.266 5.914 4.199 1 93.81 92 LEU B CA 1
ATOM 4708 C C . LEU B 1 92 ? 24.578 5.449 5.617 1 93.81 92 LEU B C 1
ATOM 4710 O O . LEU B 1 92 ? 24.203 6.105 6.59 1 93.81 92 LEU B O 1
ATOM 4714 N N . ARG B 1 93 ? 25.25 4.344 5.719 1 93.94 93 ARG B N 1
ATOM 4715 C CA . ARG B 1 93 ? 25.609 3.799 7.023 1 93.94 93 ARG B CA 1
ATOM 4716 C C . ARG B 1 93 ? 26.547 4.746 7.766 1 93.94 93 ARG B C 1
ATOM 4718 O O . ARG B 1 93 ? 26.359 5.016 8.953 1 93.94 93 ARG B O 1
ATOM 4725 N N . GLU B 1 94 ? 27.516 5.195 7.039 1 93 94 GLU B N 1
ATOM 4726 C CA . GLU B 1 94 ? 28.484 6.109 7.629 1 93 94 GLU B CA 1
ATOM 4727 C C . GLU B 1 94 ? 27.828 7.438 8 1 93 94 GLU B C 1
ATOM 4729 O O . GLU B 1 94 ? 28.125 8.008 9.055 1 93 94 GLU B O 1
ATOM 4734 N N . PHE B 1 95 ? 27.031 7.945 7.238 1 94.62 95 PHE B N 1
ATOM 4735 C CA . PHE B 1 95 ? 26.312 9.18 7.531 1 94.62 95 PHE B CA 1
ATOM 4736 C C . PHE B 1 95 ? 25.531 9.055 8.828 1 94.62 95 PHE B C 1
ATOM 4738 O O . PHE B 1 95 ? 25.547 9.961 9.672 1 94.62 95 PHE B O 1
ATOM 4745 N N . CYS B 1 96 ? 24.719 7.934 8.922 1 94.94 96 CYS B N 1
ATOM 4746 C CA . CYS B 1 96 ? 23.906 7.73 10.117 1 94.94 96 CYS B CA 1
ATOM 4747 C C . CYS B 1 96 ? 24.797 7.527 11.352 1 94.94 96 CYS B C 1
ATOM 4749 O O . CYS B 1 96 ? 24.375 7.82 12.469 1 94.94 96 CYS B O 1
ATOM 4751 N N . GLY B 1 97 ? 25.953 7.004 11.133 1 93.5 97 GLY B N 1
ATOM 4752 C CA . GLY B 1 97 ? 26.875 6.746 12.234 1 93.5 97 GLY B CA 1
ATOM 4753 C C . GLY B 1 97 ? 26.891 5.293 12.672 1 93.5 97 GLY B C 1
ATOM 4754 O O . GLY B 1 97 ? 27.328 4.977 13.781 1 93.5 97 GLY B O 1
ATOM 4755 N N . PHE B 1 98 ? 26.422 4.367 11.75 1 93.62 98 PHE B N 1
ATOM 4756 C CA . PHE B 1 98 ? 26.438 2.945 12.07 1 93.62 98 PHE B CA 1
ATOM 4757 C C . PHE B 1 98 ? 27.734 2.299 11.617 1 93.62 98 PHE B C 1
ATOM 4759 O O . PHE B 1 98 ? 28.203 2.539 10.508 1 93.62 98 PHE B O 1
ATOM 4766 N N . THR B 1 99 ? 28.359 1.531 12.477 1 88.56 99 THR B N 1
ATOM 4767 C CA . THR B 1 99 ? 29.484 0.704 12.078 1 88.56 99 THR B CA 1
ATOM 4768 C C . THR B 1 99 ? 29 -0.625 11.5 1 88.56 99 THR B C 1
ATOM 4770 O O . THR B 1 99 ? 29.641 -1.183 10.602 1 88.56 99 THR B O 1
ATOM 4773 N N . LYS B 1 100 ? 28.016 -1.042 12.07 1 89.56 100 LYS B N 1
ATOM 4774 C CA . LYS B 1 100 ? 27.312 -2.246 11.617 1 89.56 100 LYS B CA 1
ATOM 4775 C C . LYS B 1 100 ? 25.812 -2.027 11.578 1 89.56 100 LYS B C 1
ATOM 4777 O O . LYS B 1 100 ? 25.281 -1.218 12.344 1 89.56 100 LYS B O 1
ATOM 4782 N N . VAL B 1 101 ? 25.156 -2.666 10.672 1 92.44 101 VAL B N 1
ATOM 4783 C CA . VAL B 1 101 ? 23.703 -2.525 10.555 1 92.44 101 VAL B CA 1
ATOM 4784 C C . VAL B 1 101 ? 23.031 -3.201 11.742 1 92.44 101 VAL B C 1
ATOM 4786 O O . VAL B 1 101 ? 23.297 -4.363 12.047 1 92.44 101 VAL B O 1
ATOM 4789 N N . PRO B 1 102 ? 22.25 -2.475 12.477 1 92.38 102 PRO B N 1
ATOM 4790 C CA . PRO B 1 102 ? 21.578 -3.08 13.625 1 92.38 102 PRO B CA 1
ATOM 4791 C C . PRO B 1 102 ? 20.516 -4.102 13.203 1 92.38 102 PRO B C 1
ATOM 4793 O O . PRO B 1 102 ? 20.078 -4.109 12.055 1 92.38 102 PRO B O 1
ATOM 4796 N N . ASP B 1 103 ? 20.125 -4.914 14.133 1 90.56 103 ASP B N 1
ATOM 4797 C CA . ASP B 1 103 ? 19.031 -5.859 13.906 1 90.56 103 ASP B CA 1
ATOM 4798 C C . ASP B 1 103 ? 17.688 -5.148 13.898 1 90.56 103 ASP B C 1
ATOM 4800 O O . ASP B 1 103 ? 17.531 -4.078 14.5 1 90.56 103 ASP B O 1
ATOM 4804 N N . ALA B 1 104 ? 16.75 -5.809 13.297 1 91.38 104 ALA B N 1
ATOM 4805 C CA . ALA B 1 104 ? 15.414 -5.246 13.18 1 91.38 104 ALA B CA 1
ATOM 4806 C C . ALA B 1 104 ? 14.789 -5.023 14.555 1 91.38 104 ALA B C 1
ATOM 4808 O O . ALA B 1 104 ? 14.062 -4.055 14.766 1 91.38 104 ALA B O 1
ATOM 4809 N N . SER B 1 105 ? 15.094 -5.906 15.43 1 92.69 105 SER B N 1
ATOM 4810 C CA . SER B 1 105 ? 14.516 -5.824 16.766 1 92.69 105 SER B CA 1
ATOM 4811 C C . SER B 1 105 ? 15 -4.578 17.5 1 92.69 105 SER B C 1
ATOM 4813 O O . SER B 1 105 ? 14.281 -4.012 18.328 1 92.69 105 SER B O 1
ATOM 4815 N N . LYS B 1 106 ? 16.203 -4.176 17.219 1 93.81 106 LYS B N 1
ATOM 4816 C CA . LYS B 1 106 ? 16.766 -2.992 17.859 1 93.81 106 LYS B CA 1
ATOM 4817 C C . LYS B 1 106 ? 16.047 -1.726 17.406 1 93.81 106 LYS B C 1
ATOM 4819 O O . LYS B 1 106 ? 15.836 -0.804 18.203 1 93.81 106 LYS B O 1
ATOM 4824 N N . ILE B 1 107 ? 15.656 -1.675 16.141 1 95.25 107 ILE B N 1
ATOM 4825 C CA . ILE B 1 107 ? 14.922 -0.536 15.594 1 95.25 107 ILE B CA 1
ATOM 4826 C C . ILE B 1 107 ? 13.547 -0.452 16.266 1 95.25 107 ILE B C 1
ATOM 4828 O O . ILE B 1 107 ? 13.109 0.629 16.656 1 95.25 107 ILE B O 1
ATOM 4832 N N . THR B 1 108 ? 12.891 -1.571 16.391 1 95.12 108 THR B N 1
ATOM 4833 C CA . THR B 1 108 ? 11.57 -1.636 17 1 95.12 108 THR B CA 1
ATOM 4834 C C . THR B 1 108 ? 11.625 -1.222 18.469 1 95.12 108 THR B C 1
ATOM 4836 O O . THR B 1 108 ? 10.805 -0.427 18.938 1 95.12 108 THR B O 1
ATOM 4839 N N . ARG B 1 109 ? 12.594 -1.726 19.172 1 94.62 109 ARG B N 1
ATOM 4840 C CA . ARG B 1 109 ? 12.742 -1.401 20.578 1 94.62 109 ARG B CA 1
ATOM 4841 C C . ARG B 1 109 ? 13.07 0.076 20.766 1 94.62 109 ARG B C 1
ATOM 4843 O O . ARG B 1 109 ? 12.617 0.697 21.734 1 94.62 109 ARG B O 1
ATOM 4850 N N . PHE B 1 110 ? 13.906 0.594 19.922 1 96.44 110 PHE B N 1
ATOM 4851 C CA . PHE B 1 110 ? 14.234 2.014 19.984 1 96.44 110 PHE B CA 1
ATOM 4852 C C . PHE B 1 110 ? 12.977 2.865 19.906 1 96.44 110 PHE B C 1
ATOM 4854 O O . PHE B 1 110 ? 12.781 3.781 20.719 1 96.44 110 PHE B O 1
ATOM 4861 N N . LYS B 1 111 ? 12.102 2.564 18.984 1 97.12 111 LYS B N 1
ATOM 4862 C CA . LYS B 1 111 ? 10.852 3.305 18.797 1 97.12 111 LYS B CA 1
ATOM 4863 C C . LYS B 1 111 ? 9.961 3.197 20.031 1 97.12 111 LYS B C 1
ATOM 4865 O O . LYS B 1 111 ? 9.398 4.195 20.484 1 97.12 111 LYS B O 1
ATOM 4870 N N . GLN B 1 112 ? 9.852 2.008 20.547 1 96.5 112 GLN B N 1
ATOM 4871 C CA . GLN B 1 112 ? 8.93 1.747 21.656 1 96.5 112 GLN B CA 1
ATOM 4872 C C . GLN B 1 112 ? 9.477 2.305 22.969 1 96.5 112 GLN B C 1
ATOM 4874 O O . GLN B 1 112 ? 8.758 2.969 23.719 1 96.5 112 GLN B O 1
ATOM 4879 N N . ASP B 1 113 ? 10.773 2.09 23.203 1 95.38 113 ASP B N 1
ATOM 4880 C CA . ASP B 1 113 ? 11.375 2.438 24.484 1 95.38 113 ASP B CA 1
ATOM 4881 C C . ASP B 1 113 ? 11.555 3.949 24.625 1 95.38 113 ASP B C 1
ATOM 4883 O O . ASP B 1 113 ? 11.5 4.488 25.734 1 95.38 113 ASP B O 1
ATOM 4887 N N . PHE B 1 114 ? 11.734 4.586 23.531 1 97.12 114 PHE B N 1
ATOM 4888 C CA . PHE B 1 114 ? 12.086 6 23.625 1 97.12 114 PHE B CA 1
ATOM 4889 C C . PHE B 1 114 ? 10.992 6.871 23.016 1 97.12 114 PHE B C 1
ATOM 4891 O O . PHE B 1 114 ? 11.281 7.945 22.484 1 97.12 114 PHE B O 1
ATOM 4898 N N . LEU B 1 115 ? 9.789 6.414 23.031 1 97.81 115 LEU B N 1
ATOM 4899 C CA . LEU B 1 115 ? 8.648 7.137 22.469 1 97.81 115 LEU B CA 1
ATOM 4900 C C . LEU B 1 115 ? 8.516 8.516 23.109 1 97.81 115 LEU B C 1
ATOM 4902 O O . LEU B 1 115 ? 8.383 9.516 22.406 1 97.81 115 LEU B O 1
ATOM 4906 N N . ASP B 1 116 ? 8.594 8.609 24.422 1 96.94 116 ASP B N 1
ATOM 4907 C CA . ASP B 1 116 ? 8.445 9.875 25.141 1 96.94 116 ASP B CA 1
ATOM 4908 C C . ASP B 1 116 ? 9.602 10.82 24.812 1 96.94 116 ASP B C 1
ATOM 4910 O O . ASP B 1 116 ? 9.406 12.039 24.734 1 96.94 116 ASP B O 1
ATOM 4914 N N . ASP B 1 117 ? 10.789 10.234 24.641 1 97.75 117 ASP B N 1
ATOM 4915 C CA . ASP B 1 117 ? 11.953 11.031 24.281 1 97.75 117 ASP B CA 1
ATOM 4916 C C . ASP B 1 117 ? 11.797 11.617 22.875 1 97.75 117 ASP B C 1
ATOM 4918 O O . ASP B 1 117 ? 12.172 12.766 22.641 1 97.75 117 ASP B O 1
ATOM 4922 N N . LEU B 1 118 ? 11.297 10.781 21.984 1 98.38 118 LEU B N 1
ATOM 4923 C CA . LEU B 1 118 ? 11.031 11.25 20.625 1 98.38 118 LEU B CA 1
ATOM 4924 C C . LEU B 1 118 ? 10.039 12.398 20.625 1 98.38 118 LEU B C 1
ATOM 4926 O O . LEU B 1 118 ? 10.18 13.352 19.859 1 98.38 118 LEU B O 1
ATOM 4930 N N . GLN B 1 119 ? 9 12.305 21.5 1 98.06 119 GLN B N 1
ATOM 4931 C CA . GLN B 1 119 ? 8.023 13.383 21.656 1 98.06 119 GLN B CA 1
ATOM 4932 C C . GLN B 1 119 ? 8.703 14.688 22.062 1 98.06 119 GLN B C 1
ATOM 4934 O O . GLN B 1 119 ? 8.352 15.758 21.562 1 98.06 119 GLN B O 1
ATOM 4939 N N . LEU B 1 120 ? 9.656 14.578 22.922 1 97.75 120 LEU B N 1
ATOM 4940 C CA . LEU B 1 120 ? 10.375 15.758 23.375 1 97.75 120 LEU B CA 1
ATOM 4941 C C . LEU B 1 120 ? 11.172 16.391 22.25 1 97.75 120 LEU B C 1
ATOM 4943 O O . LEU B 1 120 ? 11.281 17.609 22.156 1 97.75 120 LEU B O 1
ATOM 4947 N N . VAL B 1 121 ? 11.797 15.523 21.438 1 98.19 121 VAL B N 1
ATOM 4948 C CA . VAL B 1 121 ? 12.516 16.016 20.266 1 98.19 121 VAL B CA 1
ATOM 4949 C C . VAL B 1 121 ? 11.562 16.781 19.344 1 98.19 121 VAL B C 1
ATOM 4951 O O . VAL B 1 121 ? 11.883 17.859 18.859 1 98.19 121 VAL B O 1
ATOM 4954 N N . PHE B 1 122 ? 10.43 16.219 19.109 1 98.62 122 PHE B N 1
ATOM 4955 C CA . PHE B 1 122 ? 9.414 16.844 18.281 1 98.62 122 PHE B CA 1
ATOM 4956 C C . PHE B 1 122 ? 9.016 18.203 18.828 1 98.62 122 PHE B C 1
ATOM 4958 O O . PHE B 1 122 ? 8.961 19.188 18.078 1 98.62 122 PHE B O 1
ATOM 4965 N N . ASP B 1 123 ? 8.688 18.25 20.125 1 98.19 123 ASP B N 1
ATOM 4966 C CA . ASP B 1 123 ? 8.273 19.5 20.766 1 98.19 123 ASP B CA 1
ATOM 4967 C C . ASP B 1 123 ? 9.352 20.562 20.641 1 98.19 123 ASP B C 1
ATOM 4969 O O . ASP B 1 123 ? 9.055 21.734 20.391 1 98.19 123 ASP B O 1
ATOM 4973 N N . ASN B 1 124 ? 10.57 20.156 20.812 1 97.56 124 ASN B N 1
ATOM 4974 C CA . ASN B 1 124 ? 11.688 21.094 20.656 1 97.56 124 ASN B CA 1
ATOM 4975 C C . ASN B 1 124 ? 11.758 21.641 19.25 1 97.56 124 ASN B C 1
ATOM 4977 O O . ASN B 1 124 ? 12 22.828 19.047 1 97.56 124 ASN B O 1
ATOM 4981 N N . LEU B 1 125 ? 11.594 20.781 18.328 1 98.06 125 LEU B N 1
ATOM 4982 C CA . LEU B 1 125 ? 11.672 21.188 16.922 1 98.06 125 LEU B CA 1
ATOM 4983 C C . LEU B 1 125 ? 10.539 22.141 16.562 1 98.06 125 LEU B C 1
ATOM 4985 O O . LEU B 1 125 ? 10.719 23.031 15.734 1 98.06 125 LEU B O 1
ATOM 4989 N N . VAL B 1 126 ? 9.352 21.953 17.188 1 98.44 126 VAL B N 1
ATOM 4990 C CA . VAL B 1 126 ? 8.234 22.859 16.969 1 98.44 126 VAL B CA 1
ATOM 4991 C C . VAL B 1 126 ? 8.641 24.281 17.375 1 98.44 126 VAL B C 1
ATOM 4993 O O . VAL B 1 126 ? 8.391 25.234 16.625 1 98.44 126 VAL B O 1
ATOM 4996 N N . ASP B 1 127 ? 9.312 24.391 18.453 1 97.69 127 ASP B N 1
ATOM 4997 C CA . ASP B 1 127 ? 9.75 25.703 18.938 1 97.69 127 ASP B CA 1
ATOM 4998 C C . ASP B 1 127 ? 10.836 26.281 18.031 1 97.69 127 ASP B C 1
ATOM 5000 O O . ASP B 1 127 ? 10.852 27.484 17.766 1 97.69 127 ASP B O 1
ATOM 5004 N N . VAL B 1 128 ? 11.734 25.406 17.578 1 96.62 128 VAL B N 1
ATOM 5005 C CA . VAL B 1 128 ? 12.852 25.828 16.75 1 96.62 128 VAL B CA 1
ATOM 5006 C C . VAL B 1 128 ? 12.328 26.328 15.398 1 96.62 128 VAL B C 1
ATOM 5008 O O . VAL B 1 128 ? 12.875 27.266 14.82 1 96.62 128 VAL B O 1
ATOM 5011 N N . THR B 1 129 ? 11.258 25.766 14.891 1 97.5 129 THR B N 1
ATOM 5012 C CA . THR B 1 129 ? 10.797 26.062 13.539 1 97.5 129 THR B CA 1
ATOM 5013 C C . THR B 1 129 ? 9.789 27.219 13.555 1 97.5 129 THR B C 1
ATOM 5015 O O . THR B 1 129 ? 9.461 27.766 12.508 1 97.5 129 THR B O 1
ATOM 5018 N N . GLU B 1 130 ? 9.266 27.672 14.758 1 97.69 130 GLU B N 1
ATOM 5019 C CA . GLU B 1 130 ? 8.266 28.719 14.836 1 97.69 130 GLU B CA 1
ATOM 5020 C C . GLU B 1 130 ? 8.805 30.031 14.273 1 97.69 130 GLU B C 1
ATOM 5022 O O . GLU B 1 130 ? 8.164 30.656 13.43 1 97.69 130 GLU B O 1
ATOM 5027 N N . PRO B 1 131 ? 10.023 30.453 14.695 1 97.12 131 PRO B N 1
ATOM 5028 C CA . PRO B 1 131 ? 10.547 31.688 14.117 1 97.12 131 PRO B CA 1
ATOM 5029 C C . PRO B 1 131 ? 10.773 31.578 12.609 1 97.12 131 PRO B C 1
ATOM 5031 O O . PRO B 1 131 ? 10.633 32.562 11.891 1 97.12 131 PRO B O 1
ATOM 5034 N N . ILE B 1 132 ? 11.109 30.406 12.117 1 96.94 132 ILE B N 1
ATOM 5035 C CA . ILE B 1 132 ? 11.312 30.172 10.688 1 96.94 132 ILE B CA 1
ATOM 5036 C C . ILE B 1 132 ? 9.992 30.375 9.945 1 96.94 132 ILE B C 1
ATOM 5038 O O . ILE B 1 132 ? 9.945 31.078 8.922 1 96.94 132 ILE B O 1
ATOM 5042 N N . CYS B 1 133 ? 8.93 29.797 10.477 1 97.5 133 CYS B N 1
ATOM 5043 C CA . CYS B 1 133 ? 7.613 29.922 9.852 1 97.5 133 CYS B CA 1
ATOM 5044 C C . CYS B 1 133 ? 7.148 31.375 9.844 1 97.5 133 CYS B C 1
ATOM 5046 O O . CYS B 1 133 ? 6.609 31.844 8.844 1 97.5 133 CYS B O 1
ATOM 5048 N N . GLN B 1 134 ? 7.41 32.062 10.938 1 96.75 134 GLN B N 1
ATOM 5049 C CA . GLN B 1 134 ? 7.031 33.469 11.039 1 96.75 134 GLN B CA 1
ATOM 5050 C C . GLN B 1 134 ? 7.785 34.344 10.023 1 96.75 134 GLN B C 1
ATOM 5052 O O . GLN B 1 134 ? 7.223 35.281 9.453 1 96.75 134 GLN B O 1
ATOM 5057 N N . ALA B 1 135 ? 9.023 33.938 9.82 1 96 135 ALA B N 1
ATOM 5058 C CA . ALA B 1 135 ? 9.859 34.656 8.867 1 96 135 ALA B CA 1
ATOM 5059 C C . ALA B 1 135 ? 9.398 34.438 7.434 1 96 135 ALA B C 1
ATOM 5061 O O . ALA B 1 135 ? 9.484 35.312 6.586 1 96 135 ALA B O 1
ATOM 5062 N N . ILE B 1 136 ? 8.961 33.312 7.141 1 95.31 136 ILE B N 1
ATOM 5063 C CA . ILE B 1 136 ? 8.523 32.969 5.797 1 95.31 136 ILE B CA 1
ATOM 5064 C C . ILE B 1 136 ? 7.195 33.656 5.48 1 95.31 136 ILE B C 1
ATOM 5066 O O . ILE B 1 136 ? 7.062 34.312 4.449 1 95.31 136 ILE B O 1
ATOM 5070 N N . ASP B 1 137 ? 6.18 33.5 6.301 1 96.44 137 ASP B N 1
ATOM 5071 C CA . ASP B 1 137 ? 4.848 34.094 6.152 1 96.44 137 ASP B CA 1
ATOM 5072 C C . ASP B 1 137 ? 4.148 34.188 7.5 1 96.44 137 ASP B C 1
ATOM 5074 O O . ASP B 1 137 ? 3.5 33.25 7.953 1 96.44 137 ASP B O 1
ATOM 5078 N N . SER B 1 138 ? 4.16 35.375 8.062 1 96.5 138 SER B N 1
ATOM 5079 C CA . SER B 1 138 ? 3.646 35.594 9.414 1 96.5 138 SER B CA 1
ATOM 5080 C C . SER B 1 138 ? 2.135 35.375 9.469 1 96.5 138 SER B C 1
ATOM 5082 O O . SER B 1 138 ? 1.602 34.938 10.484 1 96.5 138 SER B O 1
ATOM 5084 N N . ALA B 1 139 ? 1.416 35.688 8.422 1 95.94 139 ALA B N 1
ATOM 5085 C CA . ALA B 1 139 ? -0.035 35.5 8.383 1 95.94 139 ALA B CA 1
ATOM 5086 C C . ALA B 1 139 ? -0.427 34.031 8.43 1 95.94 139 ALA B C 1
ATOM 5088 O O . ALA B 1 139 ? -1.344 33.656 9.164 1 95.94 139 ALA B O 1
ATOM 5089 N N . LYS B 1 140 ? 0.262 33.25 7.645 1 96.75 140 LYS B N 1
ATOM 5090 C CA . LYS B 1 140 ? -0.031 31.828 7.613 1 96.75 140 LYS B CA 1
ATOM 5091 C C . LYS B 1 140 ? 0.474 31.125 8.875 1 96.75 140 LYS B C 1
ATOM 5093 O O . LYS B 1 140 ? -0.141 30.172 9.352 1 96.75 140 LYS B O 1
ATOM 5098 N N . ALA B 1 141 ? 1.619 31.625 9.367 1 97.06 141 ALA B N 1
ATOM 5099 C CA . ALA B 1 141 ? 2.164 31.062 10.602 1 97.06 141 ALA B CA 1
ATOM 5100 C C . ALA B 1 141 ? 1.231 31.328 11.781 1 97.06 141 ALA B C 1
ATOM 5102 O O . ALA B 1 141 ? 1.233 30.562 12.758 1 97.06 141 ALA B O 1
ATOM 5103 N N . ASP B 1 142 ? 0.383 32.344 11.641 1 96.75 142 ASP B N 1
ATOM 5104 C CA . ASP B 1 142 ? -0.516 32.781 12.719 1 96.75 142 ASP B CA 1
ATOM 5105 C C . ASP B 1 142 ? -1.843 32.031 12.641 1 96.75 142 ASP B C 1
ATOM 5107 O O . ASP B 1 142 ? -2.807 32.375 13.32 1 96.75 142 ASP B O 1
ATOM 5111 N N . MET B 1 143 ? -1.888 31.062 11.859 1 98 143 MET B N 1
ATOM 5112 C CA . MET B 1 143 ? -3.096 30.25 11.711 1 98 143 MET B CA 1
ATOM 5113 C C . MET B 1 143 ? -2.951 28.922 12.438 1 98 143 MET B C 1
ATOM 5115 O O . MET B 1 143 ? -1.838 28.422 12.609 1 98 143 MET B O 1
ATOM 5119 N N . THR B 1 144 ? -4.012 28.391 12.938 1 98.12 144 THR B N 1
ATOM 5120 C CA . THR B 1 144 ? -4.09 27.062 13.523 1 98.12 144 THR B CA 1
ATOM 5121 C C . THR B 1 144 ? -5.184 26.234 12.852 1 98.12 144 THR B C 1
ATOM 5123 O O . THR B 1 144 ? -6.34 26.656 12.789 1 98.12 144 THR B O 1
ATOM 5126 N N . ILE B 1 145 ? -4.789 25.172 12.305 1 98.12 145 ILE B N 1
ATOM 5127 C CA . ILE B 1 145 ? -5.715 24.281 11.609 1 98.12 145 ILE B CA 1
ATOM 5128 C C . ILE B 1 145 ? -5.68 22.906 12.25 1 98.12 145 ILE B C 1
ATOM 5130 O O . ILE B 1 145 ? -4.602 22.359 12.516 1 98.12 145 ILE B O 1
ATOM 5134 N N . PHE B 1 146 ? -6.82 22.312 12.539 1 96.56 146 PHE B N 1
ATOM 5135 C CA . PHE B 1 146 ? -6.906 21.016 13.188 1 96.56 146 PHE B CA 1
ATOM 5136 C C . PHE B 1 146 ? -7.672 20.016 12.312 1 96.56 146 PHE B C 1
ATOM 5138 O O . PHE B 1 146 ? -8.672 20.375 11.688 1 96.56 146 PHE B O 1
ATOM 5145 N N . ASP B 1 147 ? -7.195 18.844 12.148 1 94.06 147 ASP B N 1
ATOM 5146 C CA . ASP B 1 147 ? -7.883 17.719 11.531 1 94.06 147 ASP B CA 1
ATOM 5147 C C . ASP B 1 147 ? -7.457 16.391 12.164 1 94.06 147 ASP B C 1
ATOM 5149 O O . ASP B 1 147 ? -6.434 16.328 12.852 1 94.06 147 ASP B O 1
ATOM 5153 N N . SER B 1 148 ? -8.289 15.477 12.156 1 92.12 148 SER B N 1
ATOM 5154 C CA . SER B 1 148 ? -7.988 14.156 12.695 1 92.12 148 SER B CA 1
ATOM 5155 C C . SER B 1 148 ? -7.973 13.094 11.594 1 92.12 148 SER B C 1
ATOM 5157 O O . SER B 1 148 ? -8.508 13.312 10.508 1 92.12 148 SER B O 1
ATOM 5159 N N . SER B 1 149 ? -7.23 12.055 11.773 1 92.25 149 SER B N 1
ATOM 5160 C CA . SER B 1 149 ? -7.164 10.906 10.875 1 92.25 149 SER B CA 1
ATOM 5161 C C . SER B 1 149 ? -6.824 9.625 11.641 1 92.25 149 SER B C 1
ATOM 5163 O O . SER B 1 149 ? -6.848 9.609 12.867 1 92.25 149 SER B O 1
ATOM 5165 N N . GLY B 1 150 ? -6.727 8.555 10.977 1 91.69 150 GLY B N 1
ATOM 5166 C CA . GLY B 1 150 ? -6.426 7.277 11.609 1 91.69 150 GLY B CA 1
ATOM 5167 C C . GLY B 1 150 ? -5.305 6.52 10.922 1 91.69 150 GLY B C 1
ATOM 5168 O O . GLY B 1 150 ? -5.137 6.621 9.703 1 91.69 150 GLY B O 1
ATOM 5169 N N . ILE B 1 151 ? -4.504 5.863 11.719 1 92.56 151 ILE B N 1
ATOM 5170 C CA . ILE B 1 151 ? -3.527 4.914 11.203 1 92.56 151 ILE B CA 1
ATOM 5171 C C . ILE B 1 151 ? -4.145 3.518 11.141 1 92.56 151 ILE B C 1
ATOM 5173 O O . ILE B 1 151 ? -4.457 2.926 12.18 1 92.56 151 ILE B O 1
ATOM 5177 N N . GLU B 1 152 ? -4.348 3.018 9.938 1 88.81 152 GLU B N 1
ATOM 5178 C CA . GLU B 1 152 ? -4.914 1.681 9.789 1 88.81 152 GLU B CA 1
ATOM 5179 C C . GLU B 1 152 ? -3.971 0.619 10.352 1 88.81 152 GLU B C 1
ATOM 5181 O O . GLU B 1 152 ? -2.818 0.517 9.93 1 88.81 152 GLU B O 1
ATOM 5186 N N . ALA B 1 153 ? -4.453 -0.12 11.258 1 87.69 153 ALA B N 1
ATOM 5187 C CA . ALA B 1 153 ? -3.643 -1.16 11.891 1 87.69 153 ALA B CA 1
ATOM 5188 C C . ALA B 1 153 ? -3.725 -2.469 11.109 1 87.69 153 ALA B C 1
ATOM 5190 O O . ALA B 1 153 ? -4.641 -2.662 10.305 1 87.69 153 ALA B O 1
ATOM 5191 N N . PHE B 1 154 ? -2.734 -3.283 11.312 1 86.56 154 PHE B N 1
ATOM 5192 C CA . PHE B 1 154 ? -2.713 -4.586 10.656 1 86.56 154 PHE B CA 1
ATOM 5193 C C . PHE B 1 154 ? -3.537 -5.598 11.438 1 86.56 154 PHE B C 1
ATOM 5195 O O . PHE B 1 154 ? -2.99 -6.387 12.211 1 86.56 154 PHE B O 1
ATOM 5202 N N . VAL B 1 155 ? -4.805 -5.578 11.172 1 86.75 155 VAL B N 1
ATOM 5203 C CA . VAL B 1 155 ? -5.738 -6.457 11.867 1 86.75 155 VAL B CA 1
ATOM 5204 C C . VAL B 1 155 ? -6.637 -7.164 10.859 1 86.75 155 VAL B C 1
ATOM 5206 O O . VAL B 1 155 ? -6.777 -6.711 9.719 1 86.75 155 VAL B O 1
ATOM 5209 N N . THR B 1 156 ? -7.188 -8.242 11.242 1 81.88 156 THR B N 1
ATOM 5210 C CA . THR B 1 156 ? -8.016 -9.07 10.367 1 81.88 156 THR B CA 1
ATOM 5211 C C . THR B 1 156 ? -9.242 -8.297 9.891 1 81.88 156 THR B C 1
ATOM 5213 O O . THR B 1 156 ? -9.719 -8.508 8.773 1 81.88 156 THR B O 1
ATOM 5216 N N . GLU B 1 157 ? -9.758 -7.422 10.727 1 79.25 157 GLU B N 1
ATOM 5217 C CA . GLU B 1 157 ? -10.977 -6.676 10.43 1 79.25 157 GLU B CA 1
ATOM 5218 C C . GLU B 1 157 ? -10.773 -5.73 9.25 1 79.25 157 GLU B C 1
ATOM 5220 O O . GLU B 1 157 ? -11.734 -5.328 8.594 1 79.25 157 GLU B O 1
ATOM 5225 N N . ASN B 1 158 ? -9.555 -5.336 9.016 1 80.12 158 ASN B N 1
ATOM 5226 C CA . ASN B 1 158 ? -9.273 -4.441 7.902 1 80.12 158 ASN B CA 1
ATOM 5227 C C . ASN B 1 158 ? -9.109 -5.207 6.594 1 80.12 158 ASN B C 1
ATOM 5229 O O . ASN B 1 158 ? -8.93 -4.605 5.535 1 80.12 158 ASN B O 1
ATOM 5233 N N . ASN B 1 159 ? -9.109 -6.477 6.625 1 75.44 159 ASN B N 1
ATOM 5234 C CA . ASN B 1 159 ? -9.188 -7.305 5.426 1 75.44 159 ASN B CA 1
ATOM 5235 C C . ASN B 1 159 ? -10.586 -7.277 4.809 1 75.44 159 ASN B C 1
ATOM 5237 O O . ASN B 1 159 ? -11.57 -7.543 5.488 1 75.44 159 ASN B O 1
ATOM 5241 N N . PRO B 1 160 ? -10.656 -6.938 3.586 1 69.12 160 PRO B N 1
ATOM 5242 C CA . PRO B 1 160 ? -11.977 -6.844 2.955 1 69.12 160 PRO B CA 1
ATOM 5243 C C . PRO B 1 160 ? -12.773 -8.148 3.049 1 69.12 160 PRO B C 1
ATOM 5245 O O . PRO B 1 160 ? -14.008 -8.125 3.051 1 69.12 160 PRO B O 1
ATOM 5248 N N . LYS B 1 161 ? -12.125 -9.25 3.143 1 66.81 161 LYS B N 1
ATOM 5249 C CA . LYS B 1 161 ? -12.797 -10.539 3.246 1 66.81 161 LYS B CA 1
ATOM 5250 C C . LYS B 1 161 ? -13.586 -10.641 4.547 1 66.81 161 LYS B C 1
ATOM 5252 O O . LYS B 1 161 ? -14.594 -11.352 4.609 1 66.81 161 LYS B O 1
ATOM 5257 N N . TYR B 1 162 ? -13.102 -9.953 5.5 1 73.25 162 TYR B N 1
ATOM 5258 C CA . TYR B 1 162 ? -13.773 -9.977 6.793 1 73.25 162 TYR B CA 1
ATOM 5259 C C . TYR B 1 162 ? -15.18 -9.391 6.691 1 73.25 162 TYR B C 1
ATOM 5261 O O . TYR B 1 162 ? -16.156 -10.016 7.121 1 73.25 162 TYR B O 1
ATOM 5269 N N . ALA B 1 163 ? -15.289 -8.242 6.164 1 66.44 163 ALA B N 1
ATOM 5270 C CA . ALA B 1 163 ? -16.594 -7.59 6.008 1 66.44 163 ALA B CA 1
ATOM 5271 C C . ALA B 1 163 ? -17.5 -8.414 5.105 1 66.44 163 ALA B C 1
ATOM 5273 O O . ALA B 1 163 ? -18.703 -8.508 5.359 1 66.44 163 ALA B O 1
ATOM 5274 N N . ASN B 1 164 ? -16.938 -9.031 4.125 1 68.19 164 ASN B N 1
ATOM 5275 C CA . ASN B 1 164 ? -17.719 -9.82 3.182 1 68.19 164 ASN B CA 1
ATOM 5276 C C . ASN B 1 164 ? -18.297 -11.07 3.838 1 68.19 164 ASN B C 1
ATOM 5278 O O . ASN B 1 164 ? -19.406 -11.5 3.496 1 68.19 164 ASN B O 1
ATOM 5282 N N . ARG B 1 165 ? -17.453 -11.594 4.664 1 70.56 165 ARG B N 1
ATOM 5283 C CA . ARG B 1 165 ? -17.969 -12.75 5.395 1 70.56 165 ARG B CA 1
ATOM 5284 C C . ARG B 1 165 ? -19.203 -12.383 6.199 1 70.56 165 ARG B C 1
ATOM 5286 O O . ARG B 1 165 ? -20.172 -13.141 6.23 1 70.56 165 ARG B O 1
ATOM 5293 N N . ILE B 1 166 ? -19.172 -11.242 6.824 1 70.5 166 ILE B N 1
ATOM 5294 C CA . ILE B 1 166 ? -20.297 -10.781 7.629 1 70.5 166 ILE B CA 1
ATOM 5295 C C . ILE B 1 166 ? -21.5 -10.508 6.73 1 70.5 166 ILE B C 1
ATOM 5297 O O . ILE B 1 166 ? -22.625 -10.875 7.066 1 70.5 166 ILE B O 1
ATOM 5301 N N . ILE B 1 167 ? -21.266 -9.984 5.605 1 67.94 167 ILE B N 1
ATOM 5302 C CA . ILE B 1 167 ? -22.328 -9.672 4.648 1 67.94 167 ILE B CA 1
ATOM 5303 C C . ILE B 1 167 ? -22.984 -10.961 4.156 1 67.94 167 ILE B C 1
ATOM 5305 O O . ILE B 1 167 ? -24.203 -11.047 4.078 1 67.94 167 ILE B O 1
ATOM 5309 N N . LYS B 1 168 ? -22.125 -11.914 3.879 1 68.5 168 LYS B N 1
ATOM 5310 C CA . LYS B 1 168 ? -22.641 -13.195 3.408 1 68.5 168 LYS B CA 1
ATOM 5311 C C . LYS B 1 168 ? -23.5 -13.867 4.473 1 68.5 168 LYS B C 1
ATOM 5313 O O . LYS B 1 168 ? -24.547 -14.438 4.16 1 68.5 168 LYS B O 1
ATOM 5318 N N . GLN B 1 169 ? -23.016 -13.797 5.68 1 69.81 169 GLN B N 1
ATOM 5319 C CA . GLN B 1 169 ? -23.781 -14.367 6.789 1 69.81 169 GLN B CA 1
ATOM 5320 C C . GLN B 1 169 ? -25.125 -13.656 6.953 1 69.81 169 GLN B C 1
ATOM 5322 O O . GLN B 1 169 ? -26.141 -14.305 7.203 1 69.81 169 GLN B O 1
ATOM 5327 N N . LEU B 1 170 ? -25.078 -12.398 6.781 1 66.75 170 LEU B N 1
ATOM 5328 C CA . LEU B 1 170 ? -26.297 -11.617 6.941 1 66.75 170 LEU B CA 1
ATOM 5329 C C . LEU B 1 170 ? -27.266 -11.883 5.789 1 66.75 170 LEU B C 1
ATOM 5331 O O . LEU B 1 170 ? -28.484 -11.93 5.988 1 66.75 170 LEU B O 1
ATOM 5335 N N . LYS B 1 171 ? -26.719 -12.039 4.656 1 66.88 171 LYS B N 1
ATOM 5336 C CA . LYS B 1 171 ? -27.562 -12.383 3.51 1 66.88 171 LYS B CA 1
ATOM 5337 C C . LYS B 1 171 ? -28.219 -13.75 3.701 1 66.88 171 LYS B C 1
ATOM 5339 O O . LYS B 1 171 ? -29.406 -13.914 3.422 1 66.88 171 LYS B O 1
ATOM 5344 N N . ALA B 1 172 ? -27.375 -14.648 4.148 1 69.19 172 ALA B N 1
ATOM 5345 C CA . ALA B 1 172 ? -27.891 -15.977 4.43 1 69.19 172 ALA B CA 1
ATOM 5346 C C . ALA B 1 172 ? -28.984 -15.922 5.504 1 69.19 172 ALA B C 1
ATOM 5348 O O . ALA B 1 172 ? -30 -16.594 5.398 1 69.19 172 ALA B O 1
ATOM 5349 N N . TYR B 1 173 ? -28.719 -15.18 6.555 1 66.88 173 TYR B N 1
ATOM 5350 C CA . TYR B 1 173 ? -29.672 -14.992 7.637 1 66.88 173 TYR B CA 1
ATOM 5351 C C . TYR B 1 173 ? -30.953 -14.359 7.121 1 66.88 173 TYR B C 1
ATOM 5353 O O . TYR B 1 173 ? -32.062 -14.781 7.48 1 66.88 173 TYR B O 1
ATOM 5361 N N . ALA B 1 174 ? -30.812 -13.352 6.34 1 66.19 174 ALA B N 1
ATOM 5362 C CA . ALA B 1 174 ? -31.969 -12.664 5.781 1 66.19 174 ALA B CA 1
ATOM 5363 C C . ALA B 1 174 ? -32.812 -13.617 4.922 1 66.19 174 ALA B C 1
ATOM 5365 O O . ALA B 1 174 ? -34.031 -13.57 4.957 1 66.19 174 ALA B O 1
ATOM 5366 N N . LYS B 1 175 ? -32.156 -14.383 4.172 1 66.62 175 LYS B N 1
ATOM 5367 C CA . LYS B 1 175 ? -32.844 -15.359 3.332 1 66.62 175 LYS B CA 1
ATOM 5368 C C . LYS B 1 175 ? -33.562 -16.391 4.18 1 66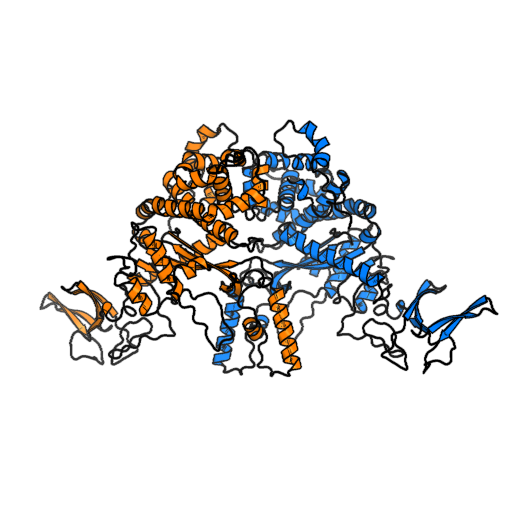.62 175 LYS B C 1
ATOM 5370 O O . LYS B 1 175 ? -34.688 -16.766 3.881 1 66.62 175 LYS B O 1
ATOM 5375 N N . ALA B 1 176 ? -32.875 -16.812 5.168 1 65 176 ALA B N 1
ATOM 5376 C CA . ALA B 1 176 ? -33.438 -17.812 6.055 1 65 176 ALA B CA 1
ATOM 5377 C C . ALA B 1 176 ? -34.656 -17.266 6.812 1 65 176 ALA B C 1
ATOM 5379 O O . ALA B 1 176 ? -35.625 -17.969 7.027 1 65 176 ALA B O 1
ATOM 5380 N N . GLN B 1 177 ? -34.531 -16.031 7.324 1 64.5 177 GLN B N 1
ATOM 5381 C CA . GLN B 1 177 ? -35.562 -15.43 8.133 1 64.5 177 GLN B CA 1
ATOM 5382 C C . GLN B 1 177 ? -36.656 -14.805 7.25 1 64.5 177 GLN B C 1
ATOM 5384 O O . GLN B 1 177 ? -37.719 -14.391 7.742 1 64.5 177 GLN B O 1
ATOM 5389 N N . GLY B 1 178 ? -36.438 -14.93 5.984 1 59.53 178 GLY B N 1
ATOM 5390 C CA . GLY B 1 178 ? -37.406 -14.398 5.047 1 59.53 178 GLY B CA 1
ATOM 5391 C C . GLY B 1 178 ? -37.531 -12.891 5.102 1 59.53 178 GLY B C 1
ATOM 5392 O O . GLY B 1 178 ? -38.625 -12.352 5.008 1 59.53 178 GLY B O 1
ATOM 5393 N N . PHE B 1 179 ? -36.5 -12.328 5.523 1 58.38 179 PHE B N 1
ATOM 5394 C CA . PHE B 1 179 ? -36.594 -10.875 5.641 1 58.38 179 PHE B CA 1
ATOM 5395 C C . PHE B 1 179 ? -36.906 -10.242 4.293 1 58.38 179 PHE B C 1
ATOM 5397 O O . PHE B 1 179 ? -36.594 -10.789 3.242 1 58.38 179 PHE B O 1
ATOM 5404 N N . ASP B 1 180 ? -37.844 -9.312 4.363 1 54.56 180 ASP B N 1
ATOM 5405 C CA . ASP B 1 180 ? -38.312 -8.594 3.188 1 54.56 180 ASP B CA 1
ATOM 5406 C C . ASP B 1 180 ? -37.156 -7.941 2.43 1 54.56 180 ASP B C 1
ATOM 5408 O O . ASP B 1 180 ? -36.062 -7.832 2.955 1 54.56 180 ASP B O 1
ATOM 5412 N N . LYS B 1 181 ? -37.406 -7.719 1.188 1 53.69 181 LYS B N 1
ATOM 5413 C CA . LYS B 1 181 ? -36.5 -7.059 0.229 1 53.69 181 LYS B CA 1
ATOM 5414 C C . LYS B 1 181 ? -35.875 -5.809 0.835 1 53.69 181 LYS B C 1
ATOM 5416 O O . LYS B 1 181 ? -34.969 -5.234 0.261 1 53.69 181 LYS B O 1
ATOM 5421 N N . SER B 1 182 ? -36.406 -5.371 2.07 1 51.56 182 SER B N 1
ATOM 5422 C CA . SER B 1 182 ? -35.938 -4.121 2.67 1 51.56 182 SER B CA 1
ATOM 5423 C C . SER B 1 182 ? -34.688 -4.344 3.498 1 51.56 182 SER B C 1
ATOM 5425 O O . SER B 1 182 ? -34.031 -3.381 3.914 1 51.56 182 SER B O 1
ATOM 5427 N N . TYR B 1 183 ? -34.344 -5.586 3.734 1 56.22 183 TYR B N 1
ATOM 5428 C CA . TYR B 1 183 ? -33.188 -5.879 4.559 1 56.22 183 TYR B CA 1
ATOM 5429 C C . TYR B 1 183 ? -31.891 -5.629 3.783 1 56.22 183 TYR B C 1
ATOM 5431 O O . TYR B 1 183 ? -31.688 -6.191 2.705 1 56.22 183 TYR B O 1
ATOM 5439 N N . ASP B 1 184 ? -31.141 -4.516 4.234 1 57.72 184 ASP B N 1
ATOM 5440 C CA . ASP B 1 184 ? -29.844 -4.188 3.635 1 57.72 184 ASP B CA 1
ATOM 5441 C C . ASP B 1 184 ? -28.703 -4.895 4.359 1 57.72 184 ASP B C 1
ATOM 5443 O O . ASP B 1 184 ? -28.266 -4.453 5.426 1 57.72 184 ASP B O 1
ATOM 5447 N N . PRO B 1 185 ? -28.328 -5.988 3.783 1 61.25 185 PRO B N 1
ATOM 5448 C CA . PRO B 1 185 ? -27.266 -6.746 4.445 1 61.25 185 PRO B CA 1
ATOM 5449 C C . PRO B 1 185 ? -25.984 -5.934 4.633 1 61.25 185 PRO B C 1
ATOM 5451 O O . PRO B 1 185 ? -25.234 -6.16 5.586 1 61.25 185 PRO B O 1
ATOM 5454 N N . TYR B 1 186 ? -25.766 -5.031 3.803 1 61.5 186 TYR B N 1
ATOM 5455 C CA . TYR B 1 186 ? -24.547 -4.234 3.906 1 61.5 186 TYR B CA 1
ATOM 5456 C C . TYR B 1 186 ? -24.625 -3.266 5.082 1 61.5 186 TYR B C 1
ATOM 5458 O O . TYR B 1 186 ? -23.672 -3.145 5.859 1 61.5 186 TYR B O 1
ATOM 5466 N N . LYS B 1 187 ? -25.766 -2.617 5.168 1 59.16 187 LYS B N 1
ATOM 5467 C CA . LYS B 1 187 ? -25.984 -1.731 6.312 1 59.16 187 LYS B CA 1
ATOM 5468 C C . LYS B 1 187 ? -25.938 -2.508 7.625 1 59.16 187 LYS B C 1
ATOM 5470 O O . LYS B 1 187 ? -25.344 -2.051 8.602 1 59.16 187 LYS B O 1
ATOM 5475 N N . ALA B 1 188 ? -26.5 -3.635 7.477 1 60.75 188 ALA B N 1
ATOM 5476 C CA . ALA B 1 188 ? -26.531 -4.484 8.664 1 60.75 188 ALA B CA 1
ATOM 5477 C C . ALA B 1 188 ? -25.141 -4.98 9.023 1 60.75 188 ALA B C 1
ATOM 5479 O O . ALA B 1 188 ? -24.812 -5.148 10.195 1 60.75 188 ALA B O 1
ATOM 5480 N N . ALA B 1 189 ? -24.391 -5.258 7.949 1 65.06 189 ALA B N 1
ATOM 5481 C CA . ALA B 1 189 ? -23.031 -5.738 8.18 1 65.06 189 ALA B CA 1
ATOM 5482 C C . ALA B 1 189 ? -22.203 -4.695 8.922 1 65.06 189 ALA B C 1
ATOM 5484 O O . ALA B 1 189 ? -21.5 -5.023 9.875 1 65.06 189 ALA B O 1
ATOM 5485 N N . TYR B 1 190 ? -22.359 -3.498 8.539 1 61.62 190 TYR B N 1
ATOM 5486 C CA . TYR B 1 190 ? -21.594 -2.439 9.18 1 61.62 190 TYR B CA 1
ATOM 5487 C C . TYR B 1 190 ? -22.031 -2.24 10.625 1 61.62 190 TYR B C 1
ATOM 5489 O O . TYR B 1 190 ? -21.203 -1.97 11.5 1 61.62 190 TYR B O 1
ATOM 5497 N N . GLY B 1 191 ? -23.281 -2.334 10.781 1 62.19 191 GLY B N 1
ATOM 5498 C CA . GLY B 1 191 ? -23.797 -2.242 12.141 1 62.19 191 GLY B CA 1
ATOM 5499 C C . GLY B 1 191 ? -23.406 -3.424 13.008 1 62.19 191 GLY B C 1
ATOM 5500 O O . GLY B 1 191 ? -23.281 -3.289 14.227 1 62.19 191 GLY B O 1
ATOM 5501 N N . SER B 1 192 ? -23.141 -4.547 12.258 1 66.69 192 SER B N 1
ATOM 5502 C CA . SER B 1 192 ? -22.828 -5.77 12.984 1 66.69 192 SER B CA 1
ATOM 5503 C C . SER B 1 192 ? -21.328 -5.922 13.195 1 66.69 192 SER B C 1
ATOM 5505 O O . SER B 1 192 ? -20.891 -6.719 14.023 1 66.69 192 SER B O 1
ATOM 5507 N N . MET B 1 193 ? -20.578 -5.109 12.57 1 74.75 193 MET B N 1
ATOM 5508 C CA . MET B 1 193 ? -19.125 -5.188 12.734 1 74.75 193 MET B CA 1
ATOM 5509 C C . MET B 1 193 ? -18.719 -4.719 14.125 1 74.75 193 MET B C 1
ATOM 5511 O O . MET B 1 193 ? -19.297 -3.787 14.672 1 74.75 193 MET B O 1
ATOM 5515 N N . PRO B 1 194 ? -17.719 -5.324 14.703 1 75.81 194 PRO B N 1
ATOM 5516 C CA . PRO B 1 194 ? -17.281 -4.918 16.047 1 75.81 194 PRO B CA 1
ATOM 5517 C C . PRO B 1 194 ? -16.781 -3.473 16.094 1 75.81 194 PRO B C 1
ATOM 5519 O O . PRO B 1 194 ? -16.312 -2.947 15.078 1 75.81 194 PRO B O 1
ATOM 5522 N N . SER B 1 195 ? -16.922 -2.877 17.203 1 75.31 195 SER B N 1
ATOM 5523 C CA . SER B 1 195 ? -16.531 -1.482 17.391 1 75.31 195 SER B CA 1
ATOM 5524 C C . SER B 1 195 ? -15.016 -1.348 17.5 1 75.31 195 SER B C 1
ATOM 5526 O O . SER B 1 195 ? -14.469 -0.262 17.312 1 75.31 195 SER B O 1
ATOM 5528 N N . HIS B 1 196 ? -14.438 -2.412 17.906 1 80.56 196 HIS B N 1
ATOM 5529 C CA . HIS B 1 196 ? -12.984 -2.426 18.031 1 80.56 196 HIS B CA 1
ATOM 5530 C C . HIS B 1 196 ? -12.398 -3.744 17.531 1 80.56 196 HIS B C 1
ATOM 5532 O O . HIS B 1 196 ? -13.125 -4.734 17.391 1 80.56 196 HIS B O 1
ATOM 5538 N N . ALA B 1 197 ? -11.156 -3.727 17.172 1 82.12 197 ALA B N 1
ATOM 5539 C CA . ALA B 1 197 ? -10.508 -4.941 16.688 1 82.12 197 ALA B CA 1
ATOM 5540 C C . ALA B 1 197 ? -10.336 -5.953 17.812 1 82.12 197 ALA B C 1
ATOM 5542 O O . ALA B 1 197 ? -10.141 -5.574 18.969 1 82.12 197 ALA B O 1
ATOM 5543 N N . SER B 1 198 ? -10.367 -7.203 17.531 1 80.88 198 SER B N 1
ATOM 5544 C CA . SER B 1 198 ? -10.242 -8.273 18.516 1 80.88 198 SER B CA 1
ATOM 5545 C C . SER B 1 198 ? -8.828 -8.328 19.094 1 80.88 198 SER B C 1
ATOM 5547 O O . SER B 1 198 ? -8.648 -8.641 20.266 1 80.88 198 SER B O 1
ATOM 5549 N N . ALA B 1 199 ? -7.879 -7.984 18.312 1 81.81 199 ALA B N 1
ATOM 5550 C CA . ALA B 1 199 ? -6.477 -8.094 18.703 1 81.81 199 ALA B CA 1
ATOM 5551 C C . ALA B 1 199 ? -6.105 -7.023 19.734 1 81.81 199 ALA B C 1
ATOM 5553 O O . ALA B 1 199 ? -5.246 -7.246 20.578 1 81.81 199 ALA B O 1
ATOM 5554 N N . ASN B 1 200 ? -6.695 -5.801 19.625 1 83.06 200 ASN B N 1
ATOM 5555 C CA . ASN B 1 200 ? -6.43 -4.648 20.484 1 83.06 200 ASN B CA 1
ATOM 5556 C C . ASN B 1 200 ? -7.641 -3.725 20.562 1 83.06 200 ASN B C 1
ATOM 5558 O O . ASN B 1 200 ? -8.023 -3.105 19.578 1 83.06 200 ASN B O 1
ATOM 5562 N N . PRO B 1 201 ? -8.172 -3.592 21.688 1 80.44 201 PRO B N 1
ATOM 5563 C CA . PRO B 1 201 ? -9.391 -2.793 21.844 1 80.44 201 PRO B CA 1
ATOM 5564 C C . PRO B 1 201 ? -9.172 -1.312 21.547 1 80.44 201 PRO B C 1
ATOM 5566 O O . PRO B 1 201 ? -10.133 -0.57 21.328 1 80.44 201 PRO B O 1
ATOM 5569 N N . GLU B 1 202 ? -7.949 -0.907 21.516 1 83.06 202 GLU B N 1
ATOM 5570 C CA . GLU B 1 202 ? -7.664 0.498 21.25 1 83.06 202 GLU B CA 1
ATOM 5571 C C . GLU B 1 202 ? -7.758 0.795 19.75 1 83.06 202 GLU B C 1
ATOM 5573 O O . GLU B 1 202 ? -7.801 1.959 19.344 1 83.06 202 GLU B O 1
ATOM 5578 N N . ILE B 1 203 ? -7.762 -0.264 19 1 87.06 203 ILE B N 1
ATOM 5579 C CA . ILE B 1 203 ? -7.992 -0.122 17.562 1 87.06 203 ILE B CA 1
ATOM 5580 C C . ILE B 1 203 ? -9.492 -0.068 17.281 1 87.06 203 ILE B C 1
ATOM 5582 O O . ILE B 1 203 ? -10.172 -1.095 17.328 1 87.06 203 ILE B O 1
ATOM 5586 N N . LYS B 1 204 ? -9.961 1.053 16.984 1 82.31 204 LYS B N 1
ATOM 5587 C CA . LYS B 1 204 ? -11.406 1.267 16.891 1 82.31 204 LYS B CA 1
ATOM 5588 C C . LYS B 1 204 ? -11.828 1.539 15.453 1 82.31 204 LYS B C 1
ATOM 5590 O O . LYS B 1 204 ? -11.008 1.947 14.625 1 82.31 204 LYS B O 1
ATOM 5595 N N . GLN B 1 205 ? -13.047 1.287 15.195 1 80.69 205 GLN B N 1
ATOM 5596 C CA . GLN B 1 205 ? -13.602 1.501 13.859 1 80.69 205 GLN B CA 1
ATOM 5597 C C . GLN B 1 205 ? -13.773 2.988 13.57 1 80.69 205 GLN B C 1
ATOM 5599 O O . GLN B 1 205 ? -14.188 3.754 14.445 1 80.69 205 GLN B O 1
ATOM 5604 N N . LEU B 1 206 ? -13.359 3.461 12.492 1 76.62 206 LEU B N 1
ATOM 5605 C CA . LEU B 1 206 ? -13.461 4.852 12.07 1 76.62 206 LEU B CA 1
ATOM 5606 C C . LEU B 1 206 ? -13.758 4.941 10.578 1 76.62 206 LEU B C 1
ATOM 5608 O O . LEU B 1 206 ? -13.234 4.148 9.789 1 76.62 206 LEU B O 1
ATOM 5612 N N . TYR B 1 207 ? -14.641 5.785 10.234 1 73.19 207 TYR B N 1
ATOM 5613 C CA . TYR B 1 207 ? -14.922 6.039 8.828 1 73.19 207 TYR B CA 1
ATOM 5614 C C . TYR B 1 207 ? -13.961 7.082 8.266 1 73.19 207 TYR B C 1
ATOM 5616 O O . TYR B 1 207 ? -14 8.25 8.656 1 73.19 207 TYR B O 1
ATOM 5624 N N . ILE B 1 208 ? -13.008 6.66 7.516 1 71.38 208 ILE B N 1
ATOM 5625 C CA . ILE B 1 208 ? -12.023 7.559 6.934 1 71.38 208 ILE B CA 1
ATOM 5626 C C . ILE B 1 208 ? -11.977 7.371 5.422 1 71.38 208 ILE B C 1
ATOM 5628 O O . ILE B 1 208 ? -11.984 6.238 4.93 1 71.38 208 ILE B O 1
ATOM 5632 N N . ASN B 1 209 ? -11.953 8.414 4.707 1 64.56 209 ASN B N 1
ATOM 5633 C CA . ASN B 1 209 ? -11.773 8.406 3.26 1 64.56 209 ASN B CA 1
ATOM 5634 C C . ASN B 1 209 ? -12.82 7.539 2.568 1 64.56 209 ASN B C 1
ATOM 5636 O O . ASN B 1 209 ? -12.484 6.727 1.704 1 64.56 209 ASN B O 1
ATOM 5640 N N . GLY B 1 210 ? -13.961 7.531 3.105 1 61.91 210 GLY B N 1
ATOM 5641 C CA . GLY B 1 210 ? -15.078 6.918 2.406 1 61.91 210 GLY B CA 1
ATOM 5642 C C . GLY B 1 210 ? -15.266 5.453 2.752 1 61.91 210 GLY B C 1
ATOM 5643 O O . GLY B 1 210 ? -16.047 4.75 2.096 1 61.91 210 GLY B O 1
ATOM 5644 N N . HIS B 1 211 ? -14.492 4.973 3.662 1 68.69 211 HIS B N 1
ATOM 5645 C CA . HIS B 1 211 ? -14.695 3.586 4.062 1 68.69 211 HIS B CA 1
ATOM 5646 C C . HIS B 1 211 ? -14.406 3.389 5.543 1 68.69 211 HIS B C 1
ATOM 5648 O O . HIS B 1 211 ? -13.695 4.195 6.152 1 68.69 211 HIS B O 1
ATOM 5654 N N . PHE B 1 212 ? -15 2.354 6.086 1 71.19 212 PHE B N 1
ATOM 5655 C CA . PHE B 1 212 ? -14.773 2.012 7.484 1 71.19 212 PHE B CA 1
ATOM 5656 C C . PHE B 1 212 ? -13.484 1.211 7.645 1 71.19 212 PHE B C 1
ATOM 5658 O O . PHE B 1 212 ? -13.211 0.303 6.855 1 71.19 212 PHE B O 1
ATOM 5665 N N . CYS B 1 213 ? -12.68 1.601 8.523 1 83.25 213 CYS B N 1
ATOM 5666 C CA . CYS B 1 213 ? -11.445 0.883 8.844 1 83.25 213 CYS B CA 1
ATOM 5667 C C . CYS B 1 213 ? -11.18 0.886 10.344 1 83.25 213 CYS B C 1
ATOM 5669 O O . CYS B 1 213 ? -11.805 1.65 11.086 1 83.25 213 CYS B O 1
ATOM 5671 N N . TYR B 1 214 ? -10.445 -0.03 10.797 1 85.5 214 TYR B N 1
ATOM 5672 C CA . TYR B 1 214 ? -9.992 -0.09 12.18 1 85.5 214 TYR B CA 1
ATOM 5673 C C . TYR B 1 214 ? -8.633 0.591 12.344 1 85.5 214 TYR B C 1
ATOM 5675 O O . TYR B 1 214 ? -7.648 0.174 11.734 1 85.5 214 TYR B O 1
ATOM 5683 N N . VAL B 1 215 ? -8.625 1.622 13.195 1 90.81 215 VAL B N 1
ATOM 5684 C CA . VAL B 1 215 ? -7.453 2.496 13.172 1 90.81 215 VAL B CA 1
ATOM 5685 C C . VAL B 1 215 ? -7.109 2.934 14.602 1 90.81 215 VAL B C 1
ATOM 5687 O O . VAL B 1 215 ? -7.914 2.76 15.516 1 90.81 215 VAL B O 1
ATOM 5690 N N . PHE B 1 216 ? -5.855 3.332 14.82 1 92 216 PHE B N 1
ATOM 5691 C CA . PHE B 1 216 ? -5.512 4.254 15.898 1 92 216 PHE B CA 1
ATOM 5692 C C . PHE B 1 216 ? -5.758 5.695 15.477 1 92 216 PHE B C 1
ATOM 5694 O O . PHE B 1 216 ? -5.176 6.172 14.5 1 92 216 PHE B O 1
ATOM 5701 N N . LYS B 1 217 ? -6.648 6.348 16.156 1 92.44 217 LYS B N 1
ATOM 5702 C CA . LYS B 1 217 ? -7.023 7.711 15.797 1 92.44 217 LYS B CA 1
ATOM 5703 C C . LYS B 1 217 ? -5.988 8.719 16.297 1 92.44 217 LYS B C 1
ATOM 5705 O O . LYS B 1 217 ? -5.449 8.57 17.391 1 92.44 217 LYS B O 1
ATOM 5710 N N . PHE B 1 218 ? -5.656 9.711 15.484 1 95.5 218 PHE B N 1
ATOM 5711 C CA . PHE B 1 218 ? -4.734 10.766 15.883 1 95.5 218 PHE B CA 1
ATOM 5712 C C . PHE B 1 218 ? -5.211 12.125 15.367 1 95.5 218 PHE B C 1
ATOM 5714 O O . PHE B 1 218 ? -6.094 12.195 14.516 1 95.5 218 PHE B O 1
ATOM 5721 N N . GLY B 1 219 ? -4.781 13.125 15.953 1 95.38 219 GLY B N 1
ATOM 5722 C CA . GLY B 1 219 ? -5.051 14.492 15.539 1 95.38 219 GLY B CA 1
ATOM 5723 C C . GLY B 1 219 ? -3.791 15.281 15.234 1 95.38 219 GLY B C 1
ATOM 5724 O O . GLY B 1 219 ? -2.75 15.07 15.859 1 95.38 219 GLY B O 1
ATOM 5725 N N . ILE B 1 220 ? -3.873 16.141 14.258 1 97.06 220 ILE B N 1
ATOM 5726 C CA . ILE B 1 220 ? -2.74 16.969 13.852 1 97.06 220 ILE B CA 1
ATOM 5727 C C . ILE B 1 220 ? -3.16 18.422 13.82 1 97.06 220 ILE B C 1
ATOM 5729 O O . ILE B 1 220 ? -4.266 18.75 13.383 1 97.06 220 ILE B O 1
ATOM 5733 N N . VAL B 1 221 ? -2.381 19.25 14.406 1 98.06 221 VAL B N 1
ATOM 5734 C CA . VAL B 1 221 ? -2.523 20.688 14.312 1 98.06 221 VAL B CA 1
ATOM 5735 C C . VAL B 1 221 ? -1.44 21.266 13.398 1 98.06 221 VAL B C 1
ATOM 5737 O O . VAL B 1 221 ? -0.252 21 13.602 1 98.06 221 VAL B O 1
ATOM 5740 N N . THR B 1 222 ? -1.805 21.922 12.383 1 98.31 222 THR B N 1
ATOM 5741 C CA . THR B 1 222 ? -0.848 22.562 11.484 1 98.31 222 THR B CA 1
ATOM 5742 C C . THR B 1 222 ? -1.066 24.078 11.461 1 98.31 222 THR B C 1
ATOM 5744 O O . THR B 1 222 ? -2.109 24.562 11.898 1 98.31 222 THR B O 1
ATOM 5747 N N . ASN B 1 223 ? -0.045 24.844 11.07 1 98.12 223 ASN B N 1
ATOM 5748 C CA . ASN B 1 223 ? -0.255 26.25 10.719 1 98.12 223 ASN B CA 1
ATOM 5749 C C . ASN B 1 223 ? -0.664 26.406 9.258 1 98.12 223 ASN B C 1
ATOM 5751 O O . ASN B 1 223 ? -0.944 25.422 8.578 1 98.12 223 ASN B O 1
ATOM 5755 N N . GLY B 1 224 ? -0.836 27.594 8.805 1 97.44 224 GLY B N 1
ATOM 5756 C CA . GLY B 1 224 ? -1.301 27.875 7.457 1 97.44 224 GLY B CA 1
ATOM 5757 C C . GLY B 1 224 ? -0.298 27.469 6.391 1 97.44 224 GLY B C 1
ATOM 5758 O O . GLY B 1 224 ? -0.648 27.359 5.215 1 97.44 224 GLY B O 1
ATOM 5759 N N . LEU B 1 225 ? 0.989 27.25 6.75 1 96.75 225 LEU B N 1
ATOM 5760 C CA . LEU B 1 225 ? 2.027 26.812 5.82 1 96.75 225 LEU B CA 1
ATOM 5761 C C . LEU B 1 225 ? 1.997 25.312 5.633 1 96.75 225 LEU B C 1
ATOM 5763 O O . LEU B 1 225 ? 2.701 24.766 4.773 1 96.75 225 LEU B O 1
ATOM 5767 N N . GLY B 1 226 ? 1.176 24.641 6.398 1 96.25 226 GLY B N 1
ATOM 5768 C CA . GLY B 1 226 ? 1.112 23.188 6.336 1 96.25 226 GLY B CA 1
ATOM 5769 C C . GLY B 1 226 ? 2.195 22.5 7.148 1 96.25 226 GLY B C 1
ATOM 5770 O O . GLY B 1 226 ? 2.658 21.422 6.793 1 96.25 226 GLY B O 1
ATOM 5771 N N . ILE B 1 227 ? 2.705 23.172 8.148 1 97.69 227 ILE B N 1
ATOM 5772 C CA . ILE B 1 227 ? 3.742 22.625 9.008 1 97.69 227 ILE B CA 1
ATOM 5773 C C . ILE B 1 227 ? 3.125 22.156 10.328 1 97.69 227 ILE B C 1
ATOM 5775 O O . ILE B 1 227 ? 2.385 22.906 10.969 1 97.69 227 ILE B O 1
ATOM 5779 N N . ILE B 1 228 ? 3.422 20.984 10.711 1 98.25 228 ILE B N 1
ATOM 5780 C CA . ILE B 1 228 ? 2.842 20.391 11.906 1 98.25 228 ILE B CA 1
ATOM 5781 C C . ILE B 1 228 ? 3.334 21.125 13.148 1 98.25 228 ILE B C 1
ATOM 5783 O O . ILE B 1 228 ? 4.535 21.344 13.312 1 98.25 228 ILE B O 1
ATOM 5787 N N . ARG B 1 229 ? 2.398 21.484 13.977 1 98.5 229 ARG B N 1
ATOM 5788 C CA . ARG B 1 229 ? 2.736 22.172 15.219 1 98.5 229 ARG B CA 1
ATOM 5789 C C . ARG B 1 229 ? 2.438 21.297 16.438 1 98.5 229 ARG B C 1
ATOM 5791 O O . ARG B 1 229 ? 2.982 21.516 17.516 1 98.5 229 ARG B O 1
ATOM 5798 N N . HIS B 1 230 ? 1.558 20.344 16.203 1 98.44 230 HIS B N 1
ATOM 5799 C CA . HIS B 1 230 ? 1.197 19.453 17.297 1 98.44 230 HIS B CA 1
ATOM 5800 C C . HIS B 1 230 ? 0.627 18.141 16.781 1 98.44 230 HIS B C 1
ATOM 5802 O O . HIS B 1 230 ? -0.002 18.109 15.719 1 98.44 230 HIS B O 1
ATOM 5808 N N . ILE B 1 231 ? 0.914 17.062 17.453 1 98.19 231 ILE B N 1
ATOM 5809 C CA . ILE B 1 231 ? 0.387 15.734 17.172 1 98.19 231 ILE B CA 1
ATOM 5810 C C . ILE B 1 231 ? -0.224 15.133 18.422 1 98.19 231 ILE B C 1
ATOM 5812 O O . ILE B 1 231 ? 0.399 15.141 19.5 1 98.19 231 ILE B O 1
ATOM 5816 N N . SER B 1 232 ? -1.404 14.688 18.328 1 96.81 232 SER B N 1
ATOM 5817 C CA . SER B 1 232 ? -2.059 13.992 19.422 1 96.81 232 SER B CA 1
ATOM 5818 C C . SER B 1 232 ? -2.436 12.57 19.031 1 96.81 232 SER B C 1
ATOM 5820 O O . SER B 1 232 ? -2.998 12.344 17.953 1 96.81 232 SER B O 1
ATOM 5822 N N . PHE B 1 233 ? -2.016 11.68 19.812 1 95.88 233 PHE B N 1
ATOM 5823 C CA . PHE B 1 233 ? -2.406 10.281 19.672 1 95.88 233 PHE B CA 1
ATOM 5824 C C . PHE B 1 233 ? -3.518 9.93 20.656 1 95.88 233 PHE B C 1
ATOM 5826 O O . PHE B 1 233 ? -3.309 9.945 21.875 1 95.88 233 PHE B O 1
ATOM 5833 N N . TYR B 1 234 ? -4.707 9.633 20.188 1 92.81 234 TYR B N 1
ATOM 5834 C CA . TYR B 1 234 ? -5.879 9.5 21.047 1 92.81 234 TYR B CA 1
ATOM 5835 C C . TYR B 1 234 ? -6.008 8.078 21.578 1 92.81 234 TYR B C 1
ATOM 5837 O O . TYR B 1 234 ? -6.887 7.328 21.156 1 92.81 234 TYR B O 1
ATOM 5845 N N . ASN B 1 235 ? -5.184 7.801 22.531 1 90.75 235 ASN B N 1
ATOM 5846 C CA . ASN B 1 235 ? -5.215 6.504 23.203 1 90.75 235 ASN B CA 1
ATOM 5847 C C . ASN B 1 235 ? -5.793 6.609 24.609 1 90.75 235 ASN B C 1
ATOM 5849 O O . ASN B 1 235 ? -6.383 7.629 24.969 1 90.75 235 ASN B O 1
ATOM 5853 N N . LYS B 1 236 ? -5.676 5.527 25.359 1 87.31 236 LYS B N 1
ATOM 5854 C CA . LYS B 1 236 ? -6.215 5.469 26.719 1 87.31 236 LYS B CA 1
ATOM 5855 C C . LYS B 1 236 ? -5.562 6.523 27.609 1 87.31 236 LYS B C 1
ATOM 5857 O O . LYS B 1 236 ? -6.23 7.129 28.453 1 87.31 236 LYS B O 1
ATOM 5862 N N . ASN B 1 237 ? -4.266 6.703 27.406 1 89.69 237 ASN B N 1
ATOM 5863 C CA . ASN B 1 237 ? -3.539 7.688 28.203 1 89.69 237 ASN B CA 1
ATOM 5864 C C . ASN B 1 237 ? -4.047 9.102 27.938 1 89.69 237 ASN B C 1
ATOM 5866 O O . ASN B 1 237 ? -4.145 9.914 28.859 1 89.69 237 ASN B O 1
ATOM 5870 N N . PHE B 1 238 ? -4.312 9.414 26.688 1 92.12 238 PHE B N 1
ATOM 5871 C CA . PHE B 1 238 ? -4.863 10.719 26.344 1 92.12 238 PHE B CA 1
ATOM 5872 C C . PHE B 1 238 ? -6.219 10.93 27.016 1 92.12 238 PHE B C 1
ATOM 5874 O O . PHE B 1 238 ? -6.484 11.992 27.578 1 92.12 238 PHE B O 1
ATOM 5881 N N . MET B 1 239 ? -7.031 9.93 26.969 1 87.12 239 MET B N 1
ATOM 5882 C CA . MET B 1 239 ? -8.367 10.023 27.562 1 87.12 239 MET B CA 1
ATOM 5883 C C . MET B 1 239 ? -8.281 10.18 29.078 1 87.12 239 MET B C 1
ATOM 5885 O O . MET B 1 239 ? -9.07 10.922 29.672 1 87.12 239 MET B O 1
ATOM 5889 N N . ALA B 1 240 ? -7.379 9.477 29.609 1 89.75 240 ALA B N 1
ATOM 5890 C CA . ALA B 1 240 ? -7.188 9.562 31.047 1 89.75 240 ALA B CA 1
ATOM 5891 C C . ALA B 1 240 ? -6.73 10.961 31.469 1 89.75 240 ALA B C 1
ATOM 5893 O O . ALA B 1 240 ? -7.094 11.445 32.531 1 89.75 240 ALA B O 1
ATOM 5894 N N . SER B 1 241 ? -5.953 11.586 30.625 1 91.31 241 SER B N 1
ATOM 5895 C CA . SER B 1 241 ? -5.422 12.914 30.922 1 91.31 241 SER B CA 1
ATOM 5896 C C . SER B 1 241 ? -6.461 14 30.656 1 91.31 241 SER B C 1
ATOM 5898 O O . SER B 1 241 ? -6.305 15.133 31.094 1 91.31 241 SER B O 1
ATOM 5900 N N . HIS B 1 242 ? -7.5 13.656 29.984 1 91.19 242 HIS B N 1
ATOM 5901 C CA . HIS B 1 242 ? -8.57 14.602 29.672 1 91.19 242 HIS B CA 1
ATOM 5902 C C . HIS B 1 242 ? -9.93 14.039 30.078 1 91.19 242 HIS B C 1
ATOM 5904 O O . HIS B 1 242 ? -10.758 13.734 29.219 1 91.19 242 HIS B O 1
ATOM 5910 N N . PRO B 1 243 ? -10.234 14 31.281 1 82.81 243 PRO B N 1
ATOM 5911 C CA . PRO B 1 243 ? -11.453 13.359 31.781 1 82.81 243 PRO B CA 1
ATOM 5912 C C . PRO B 1 243 ? -12.727 14.086 31.344 1 82.81 243 PRO B C 1
ATOM 5914 O O . PRO B 1 243 ? -13.82 13.508 31.391 1 82.81 243 PRO B O 1
ATOM 5917 N N . ASP B 1 244 ? -12.609 15.258 30.953 1 76.81 244 ASP B N 1
ATOM 5918 C CA . ASP B 1 244 ? -13.766 16.047 30.547 1 76.81 244 ASP B CA 1
ATOM 5919 C C . ASP B 1 244 ? -14.367 15.5 29.25 1 76.81 244 ASP B C 1
ATOM 5921 O O . ASP B 1 244 ? -15.492 15.852 28.891 1 76.81 244 ASP B O 1
ATOM 5925 N N . ILE B 1 245 ? -13.539 14.734 28.547 1 77.31 245 ILE B N 1
ATOM 5926 C CA . ILE B 1 245 ? -14.062 14.125 27.328 1 77.31 245 ILE B CA 1
ATOM 5927 C C . ILE B 1 245 ? -15.07 13.039 27.703 1 77.31 245 ILE B C 1
ATOM 5929 O O . ILE B 1 245 ? -14.703 12.008 28.281 1 77.31 245 ILE B O 1
ATOM 5933 N N . VAL B 1 246 ? -16.359 13.344 27.672 1 59.78 246 VAL B N 1
ATOM 5934 C CA . VAL B 1 246 ? -17.422 12.391 27.984 1 59.78 246 VAL B CA 1
ATOM 5935 C C . VAL B 1 246 ? -17.734 11.539 26.766 1 59.78 246 VAL B C 1
ATOM 5937 O O . VAL B 1 246 ? -18.094 12.062 25.719 1 59.78 246 VAL B O 1
ATOM 5940 N N . VAL B 1 247 ? -17.281 10.453 26.781 1 57.56 247 VAL B N 1
ATOM 5941 C CA . VAL B 1 247 ? -17.625 9.523 25.719 1 57.56 247 VAL B CA 1
ATOM 5942 C C . VAL B 1 247 ? -19.016 8.938 25.969 1 57.56 247 VAL B C 1
ATOM 5944 O O . VAL B 1 247 ? -19.25 8.32 27 1 57.56 247 VAL B O 1
ATOM 5947 N N . GLU B 1 248 ? -20.094 9.602 25.594 1 47.44 248 GLU B N 1
ATOM 5948 C CA . GLU B 1 248 ? -21.438 9.117 25.812 1 47.44 248 GLU B CA 1
ATOM 5949 C C . GLU B 1 248 ? -21.734 7.875 24.969 1 47.44 248 GLU B C 1
ATOM 5951 O O . GLU B 1 248 ? -21.391 7.828 23.797 1 47.44 248 GLU B O 1
ATOM 5956 N N . LYS B 1 249 ? -21.969 6.879 25.641 1 47.78 249 LYS B N 1
ATOM 5957 C CA . LYS B 1 249 ? -22.516 5.691 25 1 47.78 249 LYS B CA 1
ATOM 5958 C C . LYS B 1 249 ? -23.828 6.008 24.281 1 47.78 249 LYS B C 1
ATOM 5960 O O . LYS B 1 249 ? -24.719 6.625 24.859 1 47.78 249 LYS B O 1
ATOM 5965 N N . LYS B 1 250 ? -23.938 6.281 23.156 1 41.25 250 LYS B N 1
ATOM 5966 C CA . LYS B 1 250 ? -25.281 6.297 22.578 1 41.25 250 LYS B CA 1
ATOM 5967 C C . LYS B 1 250 ? -26.047 5.023 22.938 1 41.25 250 LYS B C 1
ATOM 5969 O O . LYS B 1 250 ? -25.547 3.916 22.734 1 41.25 250 LYS B O 1
ATOM 5974 N N . SER B 1 251 ? -26.938 4.996 23.922 1 38.91 251 SER B N 1
ATOM 5975 C CA . SER B 1 251 ? -27.766 3.867 24.344 1 38.91 251 SER B CA 1
ATOM 5976 C C . SER B 1 251 ? -28.125 2.969 23.172 1 38.91 251 SER B C 1
ATOM 5978 O O . SER B 1 251 ? -28.109 1.741 23.297 1 38.91 251 SER B O 1
ATOM 5980 N N . ASP B 1 252 ? -29.141 3.357 22.328 1 37.03 252 ASP B N 1
ATOM 5981 C CA . ASP B 1 252 ? -29.906 2.533 21.391 1 37.03 252 ASP B CA 1
ATOM 5982 C C . ASP B 1 252 ? -29.047 2.121 20.203 1 37.03 252 ASP B C 1
ATOM 5984 O O . ASP B 1 252 ? -29.516 1.454 19.281 1 37.03 252 ASP B O 1
ATOM 5988 N N . SER B 1 253 ? -28.188 2.961 19.844 1 38.5 253 SER B N 1
ATOM 5989 C CA . SER B 1 253 ? -27.484 2.502 18.656 1 38.5 253 SER B CA 1
ATOM 5990 C C . SER B 1 253 ? -26.391 1.487 19 1 38.5 253 SER B C 1
ATOM 5992 O O . SER B 1 253 ? -25.641 1.679 19.969 1 38.5 253 SER B O 1
ATOM 5994 N N . PRO B 1 254 ? -26.766 0.291 18.828 1 37.88 254 PRO B N 1
ATOM 5995 C CA . PRO B 1 254 ? -25.719 -0.722 18.922 1 37.88 254 PRO B CA 1
ATOM 5996 C C . PRO B 1 254 ? -24.312 -0.16 18.641 1 37.88 254 PRO B C 1
ATOM 5998 O O . PRO B 1 254 ? -23.344 -0.906 18.641 1 37.88 254 PRO B O 1
ATOM 6001 N N . ASP B 1 255 ? -24.312 0.93 18.094 1 38.25 255 ASP B N 1
ATOM 6002 C CA . ASP B 1 255 ? -23.078 1.507 17.578 1 38.25 255 ASP B CA 1
ATOM 6003 C C . ASP B 1 255 ? -22.203 2.051 18.703 1 38.25 255 ASP B C 1
ATOM 6005 O O . ASP B 1 255 ? -22.375 3.195 19.125 1 38.25 255 ASP B O 1
ATOM 6009 N N . GLU B 1 256 ? -22.156 1.383 19.75 1 42.31 256 GLU B N 1
ATOM 6010 C CA . GLU B 1 256 ? -21.234 1.758 20.797 1 42.31 256 GLU B CA 1
ATOM 6011 C C . GLU B 1 256 ? -20.109 2.648 20.266 1 42.31 256 GLU B C 1
ATOM 6013 O O . GLU B 1 256 ? -20.188 3.135 19.141 1 42.31 256 GLU B O 1
ATOM 6018 N N . ASP B 1 257 ? -18.719 2.104 20.688 1 48.16 257 ASP B N 1
ATOM 6019 C CA . ASP B 1 257 ? -17.406 2.68 20.969 1 48.16 257 ASP B CA 1
ATOM 6020 C C . ASP B 1 257 ? -16.703 3.1 19.672 1 48.16 257 ASP B C 1
ATOM 6022 O O . ASP B 1 257 ? -15.844 2.379 19.172 1 48.16 257 ASP B O 1
ATOM 6026 N N . LYS B 1 258 ? -17.5 3.729 18.859 1 54.97 258 LYS B N 1
ATOM 6027 C CA . LYS B 1 258 ? -16.828 4.324 17.719 1 54.97 258 LYS B CA 1
ATOM 6028 C C . LYS B 1 258 ? -15.852 5.414 18.156 1 54.97 258 LYS B C 1
ATOM 6030 O O . LYS B 1 258 ? -15.773 5.738 19.344 1 54.97 258 LYS B O 1
ATOM 6035 N N . CYS B 1 259 ? -14.961 5.777 17.391 1 65.75 259 CYS B N 1
ATOM 6036 C CA . CYS B 1 259 ? -13.984 6.816 17.672 1 65.75 259 CYS B CA 1
ATOM 6037 C C . CYS B 1 259 ? -14.664 8.102 18.125 1 65.75 259 CYS B C 1
ATOM 6039 O O . CYS B 1 259 ? -15.789 8.391 17.703 1 65.75 259 CYS B O 1
ATOM 6041 N N . VAL B 1 260 ? -14.117 8.695 19.172 1 71.38 260 VAL B N 1
ATOM 6042 C CA . VAL B 1 260 ? -14.57 9.977 19.688 1 71.38 260 VAL B CA 1
ATOM 6043 C C . VAL B 1 260 ? -14.664 11 18.562 1 71.38 260 VAL B C 1
ATOM 6045 O O . VAL B 1 260 ? -13.789 11.047 17.688 1 71.38 260 VAL B O 1
ATOM 6048 N N . HIS B 1 261 ? -15.719 11.641 18.547 1 76.31 261 HIS B N 1
ATOM 6049 C CA . HIS B 1 261 ? -15.938 12.648 17.531 1 76.31 261 HIS B CA 1
ATOM 6050 C C . HIS B 1 261 ? -14.883 13.75 17.594 1 76.31 261 HIS B C 1
ATOM 6052 O O . HIS B 1 261 ? -14.469 14.148 18.688 1 76.31 261 HIS B O 1
ATOM 6058 N N . ASP B 1 262 ? -14.562 14.344 16.547 1 82 262 ASP B N 1
ATOM 6059 C CA . ASP B 1 262 ? -13.508 15.344 16.406 1 82 262 ASP B CA 1
ATOM 6060 C C . ASP B 1 262 ? -13.82 16.578 17.234 1 82 262 ASP B C 1
ATOM 6062 O O . ASP B 1 262 ? -12.914 17.219 17.781 1 82 262 ASP B O 1
ATOM 6066 N N . SER B 1 263 ? -15.102 16.922 17.344 1 80.88 263 SER B N 1
ATOM 6067 C CA . SER B 1 263 ? -15.5 18.125 18.078 1 80.88 263 SER B CA 1
ATOM 6068 C C . SER B 1 263 ? -15.133 18.016 19.547 1 80.88 263 SER B C 1
ATOM 6070 O O . SER B 1 263 ? -14.844 19.031 20.203 1 80.88 263 SER B O 1
ATOM 6072 N N . LYS B 1 264 ? -15.102 16.812 20.047 1 84 264 LYS B N 1
ATOM 6073 C CA . LYS B 1 264 ? -14.781 16.609 21.469 1 84 264 LYS B CA 1
ATOM 6074 C C . LYS B 1 264 ? -13.273 16.578 21.688 1 84 264 LYS B C 1
ATOM 6076 O O . LYS B 1 264 ? -12.797 16.734 22.812 1 84 264 LYS B O 1
ATOM 6081 N N . LEU B 1 265 ? -12.586 16.375 20.641 1 90.81 265 LEU B N 1
ATOM 6082 C CA . LEU B 1 265 ? -11.141 16.219 20.75 1 90.81 265 LEU B CA 1
ATOM 6083 C C . LEU B 1 265 ? -10.422 17.547 20.516 1 90.81 265 LEU B C 1
ATOM 6085 O O . LEU B 1 265 ? -9.266 17.703 20.906 1 90.81 265 LEU B O 1
ATOM 6089 N N . LEU B 1 266 ? -11.078 18.531 19.953 1 93.25 266 LEU B N 1
ATOM 6090 C CA . LEU B 1 266 ? -10.453 19.766 19.516 1 93.25 266 LEU B CA 1
ATOM 6091 C C . LEU B 1 266 ? -9.875 20.531 20.703 1 93.25 266 LEU B C 1
ATOM 6093 O O . LEU B 1 266 ? -8.68 20.828 20.734 1 93.25 266 LEU B O 1
ATOM 6097 N N . ILE B 1 267 ? -10.727 20.797 21.703 1 92.31 267 ILE B N 1
ATOM 6098 C CA . ILE B 1 267 ? -10.336 21.672 22.797 1 92.31 267 ILE B CA 1
ATOM 6099 C C . ILE B 1 267 ? -9.227 21.016 23.625 1 92.31 267 ILE B C 1
ATOM 6101 O O . ILE B 1 267 ? -8.195 21.625 23.891 1 92.31 267 ILE B O 1
ATOM 6105 N N . PRO B 1 268 ? -9.383 19.703 23.984 1 93.62 268 PRO B N 1
ATOM 6106 C CA . PRO B 1 268 ? -8.289 19.062 24.719 1 93.62 268 PRO B CA 1
ATOM 6107 C C . PRO B 1 268 ? -6.977 19.062 23.922 1 93.62 268 PRO B C 1
ATOM 6109 O O . PRO B 1 268 ? -5.902 19.234 24.516 1 93.62 268 PRO B O 1
ATOM 6112 N N . THR B 1 269 ? -7.031 18.875 22.656 1 96.12 269 THR B N 1
ATOM 6113 C CA . THR B 1 269 ? -5.848 18.859 21.812 1 96.12 269 THR B CA 1
ATOM 6114 C C . THR B 1 269 ? -5.172 20.219 21.797 1 96.12 269 THR B C 1
ATOM 6116 O O . THR B 1 269 ? -3.949 20.312 21.938 1 96.12 269 THR B O 1
ATOM 6119 N N . LEU B 1 270 ? -5.949 21.281 21.641 1 96 270 LEU B N 1
ATOM 6120 C CA . LEU B 1 270 ? -5.41 22.641 21.609 1 96 270 LEU B CA 1
ATOM 6121 C C . LEU B 1 270 ? -4.848 23.031 22.969 1 96 270 LEU B C 1
ATOM 6123 O O . LEU B 1 270 ? -3.836 23.734 23.047 1 96 270 LEU B O 1
ATOM 6127 N N . LYS B 1 271 ? -5.5 22.578 24.016 1 94.38 271 LYS B N 1
ATOM 6128 C CA . LYS B 1 271 ? -4.992 22.844 25.344 1 94.38 271 LYS B CA 1
ATOM 6129 C C . LYS B 1 271 ? -3.59 22.281 25.531 1 94.38 271 LYS B C 1
ATOM 6131 O O . LYS B 1 271 ? -2.701 22.938 26.062 1 94.38 271 LYS B O 1
ATOM 6136 N N . ASP B 1 272 ? -3.436 21.047 25.094 1 95.75 272 ASP B N 1
ATOM 6137 C CA . ASP B 1 272 ? -2.127 20.406 25.188 1 95.75 272 ASP B CA 1
ATOM 6138 C C . ASP B 1 272 ? -1.092 21.156 24.344 1 95.75 272 ASP B C 1
ATOM 6140 O O . ASP B 1 272 ? 0.048 21.344 24.781 1 95.75 272 ASP B O 1
ATOM 6144 N N . PHE B 1 273 ? -1.453 21.609 23.219 1 97 273 PHE B N 1
ATOM 6145 C CA . PHE B 1 273 ? -0.568 22.312 22.312 1 97 273 PHE B CA 1
ATOM 6146 C C . PHE B 1 273 ? -0.06 23.609 22.938 1 97 273 PHE B C 1
ATOM 6148 O O . PHE B 1 273 ? 1.148 23.844 23 1 97 273 PHE B O 1
ATOM 6155 N N . PHE B 1 274 ? -0.965 24.375 23.438 1 95.5 274 PHE B N 1
ATOM 6156 C CA . PHE B 1 274 ? -0.598 25.672 23.969 1 95.5 274 PHE B CA 1
ATOM 6157 C C . PHE B 1 274 ? 0.141 25.516 25.297 1 95.5 274 PHE B C 1
ATOM 6159 O O . PHE B 1 274 ? 0.985 26.344 25.641 1 95.5 274 PHE B O 1
ATOM 6166 N N . SER B 1 275 ? -0.166 24.469 26.031 1 94.31 275 SER B N 1
ATOM 6167 C CA . SER B 1 275 ? 0.569 24.188 27.266 1 94.31 275 SER B CA 1
ATOM 6168 C C . SER B 1 275 ? 2.025 23.844 26.969 1 94.31 275 SER B C 1
ATOM 6170 O O . SER B 1 275 ? 2.926 24.266 27.703 1 94.31 275 SER B O 1
ATOM 6172 N N . LYS B 1 276 ? 2.27 23.156 25.922 1 95.06 276 LYS B N 1
ATOM 6173 C CA . LYS B 1 276 ? 3.615 22.703 25.547 1 95.06 276 LYS B CA 1
ATOM 6174 C C . LYS B 1 276 ? 4.41 23.844 24.906 1 95.06 276 LYS B C 1
ATOM 6176 O O . LYS B 1 276 ? 5.637 23.891 25.031 1 95.06 276 LYS B O 1
ATOM 6181 N N . HIS B 1 277 ? 3.684 24.719 24.203 1 96.19 277 HIS B N 1
ATOM 6182 C CA . HIS B 1 277 ? 4.34 25.797 23.484 1 96.19 277 HIS B CA 1
ATOM 6183 C C . HIS B 1 277 ? 3.729 27.141 23.828 1 96.19 277 HIS B C 1
ATOM 6185 O O . HIS B 1 277 ? 3.061 27.766 22.984 1 96.19 277 HIS B O 1
ATOM 6191 N N . PRO B 1 278 ? 4.07 27.688 24.922 1 92.81 278 PRO B N 1
ATOM 6192 C CA . PRO B 1 278 ? 3.43 28.906 25.406 1 92.81 278 PRO B CA 1
ATOM 6193 C C . PRO B 1 278 ? 3.77 30.141 24.562 1 92.81 278 PRO B C 1
ATOM 6195 O O . PRO B 1 278 ? 3.027 31.125 24.578 1 92.81 278 PRO B O 1
ATOM 6198 N N . LEU B 1 279 ? 4.844 30.062 23.844 1 92.19 279 LEU B N 1
ATOM 6199 C CA . LEU B 1 279 ? 5.27 31.234 23.062 1 92.19 279 LEU B CA 1
ATOM 6200 C C . LEU B 1 279 ? 4.539 31.281 21.734 1 92.19 279 LEU B C 1
ATOM 6202 O O . LEU B 1 279 ? 4.586 32.312 21.047 1 92.19 279 LEU B O 1
ATOM 6206 N N . ILE B 1 280 ? 3.877 30.234 21.344 1 94.94 280 ILE B N 1
ATOM 6207 C CA . ILE B 1 280 ? 3.1 30.203 20.109 1 94.94 280 ILE B CA 1
ATOM 6208 C C . ILE B 1 280 ? 1.664 30.641 20.391 1 94.94 280 ILE B C 1
ATOM 6210 O O . ILE B 1 280 ? 0.937 29.969 21.125 1 94.94 280 ILE B O 1
ATOM 6214 N N . ASN B 1 281 ? 1.281 31.797 19.859 1 92.31 281 ASN B N 1
ATOM 6215 C CA . ASN B 1 281 ? -0.038 32.375 20.125 1 92.31 281 ASN B CA 1
ATOM 6216 C C . ASN B 1 281 ? -0.737 32.781 18.828 1 92.31 281 ASN B C 1
ATOM 6218 O O . ASN B 1 281 ? -0.929 33.969 18.578 1 92.31 281 ASN B O 1
ATOM 6222 N N . PRO B 1 282 ? -1.165 31.797 18.062 1 95.38 282 PRO B N 1
ATOM 6223 C CA . PRO B 1 282 ? -1.87 32.125 16.812 1 95.38 282 PRO B CA 1
ATOM 6224 C C . PRO B 1 282 ? -3.223 32.781 17.062 1 95.38 282 PRO B C 1
ATOM 6226 O O . PRO B 1 282 ? -3.873 32.5 18.078 1 95.38 282 PRO B O 1
ATOM 6229 N N . LYS B 1 283 ? -3.701 33.562 16.109 1 94.44 283 LYS B N 1
ATOM 6230 C CA . LYS B 1 283 ? -4.91 34.344 16.328 1 94.44 283 LYS B CA 1
ATOM 6231 C C . LYS B 1 283 ? -6.047 33.875 15.422 1 94.44 283 LYS B C 1
ATOM 6233 O O . LYS B 1 283 ? -7.207 34.219 15.648 1 94.44 283 LYS B O 1
ATOM 6238 N N . THR B 1 284 ? -5.781 33.062 14.461 1 96.69 284 THR B N 1
ATOM 6239 C CA . THR B 1 284 ? -6.801 32.625 13.516 1 96.69 284 THR B CA 1
ATOM 6240 C C . THR B 1 284 ? -6.957 31.125 13.555 1 96.69 284 THR B C 1
ATOM 6242 O O . THR B 1 284 ? -5.977 30.375 13.438 1 96.69 284 THR B O 1
ATOM 6245 N N . PHE B 1 285 ? -8.164 30.594 13.711 1 97 285 PHE B N 1
ATOM 6246 C CA . PHE B 1 285 ? -8.461 29.156 13.711 1 97 285 PHE B CA 1
ATOM 6247 C C . PHE B 1 285 ? -9.281 28.781 12.492 1 97 285 PHE B C 1
ATOM 6249 O O . PHE B 1 285 ? -10.227 29.484 12.125 1 97 285 PHE B O 1
ATOM 6256 N N . LEU B 1 286 ? -8.891 27.781 11.773 1 96.94 286 LEU B N 1
ATOM 6257 C CA . LEU B 1 286 ? -9.656 27.219 10.664 1 96.94 286 LEU B CA 1
ATOM 6258 C C . LEU B 1 286 ? -10.102 25.797 10.969 1 96.94 286 LEU B C 1
ATOM 6260 O O . LEU B 1 286 ? -9.273 24.938 11.273 1 96.94 286 LEU B O 1
ATOM 6264 N N . GLY B 1 287 ? -11.344 25.469 11 1 93.69 287 GLY B N 1
ATOM 6265 C CA . GLY B 1 287 ? -11.891 24.141 11.266 1 93.69 287 GLY B CA 1
ATOM 6266 C C . GLY B 1 287 ? -12.969 23.734 10.281 1 93.69 287 GLY B C 1
ATOM 6267 O O . GLY B 1 287 ? -13.43 24.562 9.477 1 93.69 287 GLY B O 1
ATOM 6268 N N . ASP B 1 288 ? -13.281 22.516 10.297 1 89.06 288 ASP B N 1
ATOM 6269 C CA . ASP B 1 288 ? -14.336 22.016 9.422 1 89.06 288 ASP B CA 1
ATOM 6270 C C . ASP B 1 288 ? -15.719 22.297 10.008 1 89.06 288 ASP B C 1
ATOM 6272 O O . ASP B 1 288 ? -15.828 22.797 11.133 1 89.06 288 ASP B O 1
ATOM 6276 N N . ALA B 1 289 ? -16.75 22.031 9.266 1 82.31 289 ALA B N 1
ATOM 6277 C CA . ALA B 1 289 ? -18.125 22.344 9.648 1 82.31 289 ALA B CA 1
ATOM 6278 C C . ALA B 1 289 ? -18.562 21.531 10.867 1 82.31 289 ALA B C 1
ATOM 6280 O O . ALA B 1 289 ? -19.484 21.922 11.594 1 82.31 289 ALA B O 1
ATOM 6281 N N . ALA B 1 290 ? -17.859 20.469 11.133 1 76.56 290 ALA B N 1
ATOM 6282 C CA . ALA B 1 290 ? -18.172 19.609 12.266 1 76.56 290 ALA B CA 1
ATOM 6283 C C . ALA B 1 290 ? -17.938 20.328 13.586 1 76.56 290 ALA B C 1
ATOM 6285 O O . ALA B 1 290 ? -18.469 19.953 14.625 1 76.56 290 ALA B O 1
ATOM 6286 N N . PHE B 1 291 ? -17.188 21.406 13.547 1 87.06 291 PHE B N 1
ATOM 6287 C CA . PHE B 1 291 ? -16.844 22.141 14.758 1 87.06 291 PHE B CA 1
ATOM 6288 C C . PHE B 1 291 ? -17.828 23.281 15 1 87.06 291 PHE B C 1
ATOM 6290 O O . PHE B 1 291 ? -17.625 24.094 15.898 1 87.06 291 PHE B O 1
ATOM 6297 N N . ASP B 1 292 ? -18.875 23.297 14.203 1 82.5 292 ASP B N 1
ATOM 6298 C CA . ASP B 1 292 ? -19.859 24.375 14.328 1 82.5 292 ASP B CA 1
ATOM 6299 C C . ASP B 1 292 ? -20.797 24.125 15.5 1 82.5 292 ASP B C 1
ATOM 6301 O O . ASP B 1 292 ? -21.953 23.734 15.312 1 82.5 292 ASP B O 1
ATOM 6305 N N . THR B 1 293 ? -20.328 24.328 16.625 1 75.06 293 THR B N 1
ATOM 6306 C CA . THR B 1 293 ? -21.141 24.25 17.844 1 75.06 293 THR B CA 1
ATOM 6307 C C . THR B 1 293 ? -20.938 25.516 18.688 1 75.06 293 THR B C 1
ATOM 6309 O O . THR B 1 293 ? -19.828 26.047 18.766 1 75.06 293 THR B O 1
ATOM 6312 N N . ALA B 1 294 ? -21.984 25.984 19.344 1 73.44 294 ALA B N 1
ATOM 6313 C CA . ALA B 1 294 ? -21.938 27.219 20.141 1 73.44 294 ALA B CA 1
ATOM 6314 C C . ALA B 1 294 ? -20.859 27.141 21.219 1 73.44 294 ALA B C 1
ATOM 6316 O O . ALA B 1 294 ? -20.141 28.109 21.453 1 73.44 294 ALA B O 1
ATOM 6317 N N . GLN B 1 295 ? -20.781 26.047 21.812 1 77.38 295 GLN B N 1
ATOM 6318 C CA . GLN B 1 295 ? -19.828 25.859 22.906 1 77.38 295 GLN B CA 1
ATOM 6319 C C . GLN B 1 295 ? -18.391 26 22.422 1 77.38 295 GLN B C 1
ATOM 6321 O O . GLN B 1 295 ? -17.547 26.562 23.109 1 77.38 295 GLN B O 1
ATOM 6326 N N . LEU B 1 296 ? -18.109 25.516 21.281 1 87.19 296 LEU B N 1
ATOM 6327 C CA . LEU B 1 296 ? -16.75 25.547 20.75 1 87.19 296 LEU B CA 1
ATOM 6328 C C . LEU B 1 296 ? -16.344 26.969 20.391 1 87.19 296 LEU B C 1
ATOM 6330 O O . LEU B 1 296 ? -15.18 27.344 20.578 1 87.19 296 LEU B O 1
ATOM 6334 N N . TYR B 1 297 ? -17.328 27.75 19.922 1 87 297 TYR B N 1
ATOM 6335 C CA . TYR B 1 297 ? -17 29.141 19.609 1 87 297 TYR B CA 1
ATOM 6336 C C . TYR B 1 297 ? -16.609 29.906 20.875 1 87 297 TYR B C 1
ATOM 6338 O O . TYR B 1 297 ? -15.664 30.688 20.875 1 87 297 TYR B O 1
ATOM 6346 N N . LYS B 1 298 ? -17.344 29.641 21.859 1 82.94 298 LYS B N 1
ATOM 6347 C CA . LYS B 1 298 ? -17.047 30.281 23.141 1 82.94 298 LYS B CA 1
ATOM 6348 C C . LYS B 1 298 ? -15.648 29.891 23.641 1 82.94 298 LYS B C 1
ATOM 6350 O O . LYS B 1 298 ? -14.875 30.75 24.062 1 82.94 298 LYS B O 1
ATOM 6355 N N . SER B 1 299 ? -15.328 28.641 23.578 1 87.94 299 SER B N 1
ATOM 6356 C CA . SER B 1 299 ? -14.039 28.141 24.047 1 87.94 299 SER B CA 1
ATOM 6357 C C . SER B 1 299 ? -12.898 28.672 23.188 1 87.94 299 SER B C 1
ATOM 6359 O O . SER B 1 299 ? -11.812 28.953 23.703 1 87.94 299 SER B O 1
ATOM 6361 N N . LEU B 1 300 ? -13.133 28.875 21.906 1 92.19 300 LEU B N 1
ATOM 6362 C CA . LEU B 1 300 ? -12.086 29.266 20.969 1 92.19 300 LEU B CA 1
ATOM 6363 C C . LEU B 1 300 ? -11.828 30.766 21.031 1 92.19 300 LEU B C 1
ATOM 6365 O O . LEU B 1 300 ? -10.688 31.219 20.922 1 92.19 300 LEU B O 1
ATOM 6369 N N . LEU B 1 301 ? -12.945 31.547 21.188 1 89.19 301 LEU B N 1
ATOM 6370 C CA . LEU B 1 301 ? -12.836 32.969 20.938 1 89.19 301 LEU B CA 1
ATOM 6371 C C . LEU B 1 301 ? -12.859 33.781 22.234 1 89.19 301 LEU B C 1
ATOM 6373 O O . LEU B 1 301 ? -12.5 34.969 22.25 1 89.19 301 LEU B O 1
ATOM 6377 N N . THR B 1 302 ? -13.344 33.156 23.266 1 80.06 302 THR B N 1
ATOM 6378 C CA . THR B 1 302 ? -13.461 33.906 24.484 1 80.06 302 THR B CA 1
ATOM 6379 C C . THR B 1 302 ? -12.82 33.188 25.656 1 80.06 302 THR B C 1
ATOM 6381 O O . THR B 1 302 ? -12.602 31.969 25.594 1 80.06 302 THR B O 1
ATOM 6384 N N . GLY B 1 303 ? -12.516 33.938 26.641 1 72.69 303 GLY B N 1
ATOM 6385 C CA . GLY B 1 303 ? -12.18 33.406 27.938 1 72.69 303 GLY B CA 1
ATOM 6386 C C . GLY B 1 303 ? -10.734 32.969 28.047 1 72.69 303 GLY B C 1
ATOM 6387 O O . GLY B 1 303 ? -9.859 33.531 27.375 1 72.69 303 GLY B O 1
ATOM 6388 N N . ASP B 1 304 ? -10.492 32.062 29.016 1 81.12 304 ASP B N 1
ATOM 6389 C CA . ASP B 1 304 ? -9.164 31.594 29.406 1 81.12 304 ASP B CA 1
ATOM 6390 C C . ASP B 1 304 ? -9.039 30.094 29.203 1 81.12 304 ASP B C 1
ATOM 6392 O O . ASP B 1 304 ? -8.375 29.406 29.984 1 81.12 304 ASP B O 1
ATOM 6396 N N . THR B 1 305 ? -9.781 29.703 28.125 1 85.56 305 THR B N 1
ATOM 6397 C CA . THR B 1 305 ? -9.789 28.266 27.859 1 85.56 305 THR B CA 1
ATOM 6398 C C . THR B 1 305 ? -8.367 27.734 27.688 1 85.56 305 THR B C 1
ATOM 6400 O O . THR B 1 305 ? -8.055 26.625 28.125 1 85.56 305 THR B O 1
ATOM 6403 N N . PHE B 1 306 ? -7.531 28.484 27.078 1 90.12 306 PHE B N 1
ATOM 6404 C CA . PHE B 1 306 ? -6.188 28.031 26.75 1 90.12 306 PHE B CA 1
ATOM 6405 C C . PHE B 1 306 ? -5.148 28.734 27.609 1 90.12 306 PHE B C 1
ATOM 6407 O O . PHE B 1 306 ? -3.949 28.672 27.328 1 90.12 306 PHE B O 1
ATOM 6414 N N . GLY B 1 307 ? -5.52 29.406 28.578 1 84.12 307 GLY B N 1
ATOM 6415 C CA . GLY B 1 307 ? -4.664 30.234 29.406 1 84.12 307 GLY B CA 1
ATOM 6416 C C . GLY B 1 307 ? -5.086 31.688 29.453 1 84.12 307 GLY B C 1
ATOM 6417 O O . GLY B 1 307 ? -6.035 32.094 28.766 1 84.12 307 GLY B O 1
ATOM 6418 N N . ASN B 1 308 ? -4.395 32.406 30.188 1 80.81 308 ASN B N 1
ATOM 6419 C CA . ASN B 1 308 ? -4.754 33.812 30.375 1 80.81 308 ASN B CA 1
ATOM 6420 C C . ASN B 1 308 ? -4.59 34.625 29.078 1 80.81 308 ASN B C 1
ATOM 6422 O O . ASN B 1 308 ? -3.479 34.75 28.562 1 80.81 308 ASN B O 1
ATOM 6426 N N . ASP B 1 309 ? -5.68 35.125 28.594 1 77.19 309 ASP B N 1
ATOM 6427 C CA . ASP B 1 309 ? -5.766 35.969 27.422 1 77.19 309 ASP B CA 1
ATOM 6428 C C . ASP B 1 309 ? -5.273 35.25 26.172 1 77.19 309 ASP B C 1
ATOM 6430 O O . ASP B 1 309 ? -4.625 35.844 25.312 1 77.19 309 ASP B O 1
ATOM 6434 N N . LYS B 1 310 ? -5.332 33.969 26.234 1 86.31 310 LYS B N 1
ATOM 6435 C CA . LYS B 1 310 ? -4.957 33.156 25.062 1 86.31 310 LYS B CA 1
ATOM 6436 C C . LYS B 1 310 ? -6.191 32.625 24.359 1 86.31 310 LYS B C 1
ATOM 6438 O O . LYS B 1 310 ? -6.816 31.672 24.828 1 86.31 310 LYS B O 1
ATOM 6443 N N . HIS B 1 311 ? -6.672 33.312 23.391 1 88.62 311 HIS B N 1
ATOM 6444 C CA . HIS B 1 311 ? -7.797 32.875 22.562 1 88.62 311 HIS B CA 1
ATOM 6445 C C . HIS B 1 311 ? -7.629 33.344 21.125 1 88.62 311 HIS B C 1
ATOM 6447 O O . HIS B 1 311 ? -6.824 34.25 20.844 1 88.62 311 HIS B O 1
ATOM 6453 N N . PHE B 1 312 ? -8.328 32.75 20.281 1 93.31 312 PHE B N 1
ATOM 6454 C CA . PHE B 1 312 ? -8.297 33.156 18.891 1 93.31 312 PHE B CA 1
ATOM 6455 C C . PHE B 1 312 ? -9.133 34.406 18.672 1 93.31 312 PHE B C 1
ATOM 6457 O O . PHE B 1 312 ? -10.094 34.656 19.406 1 93.31 312 PHE B O 1
ATOM 6464 N N . SER B 1 313 ? -8.797 35.219 17.75 1 91.38 313 SER B N 1
ATOM 6465 C CA . SER B 1 313 ? -9.555 36.406 17.375 1 91.38 313 SER B CA 1
ATOM 6466 C C . SER B 1 313 ? -10.594 36.094 16.312 1 91.38 313 SER B C 1
ATOM 6468 O O . SER B 1 313 ? -11.641 36.75 16.234 1 91.38 313 SER B O 1
ATOM 6470 N N . LYS B 1 314 ? -10.25 35.125 15.5 1 92.62 314 LYS B N 1
ATOM 6471 C CA . LYS B 1 314 ? -11.109 34.75 14.383 1 92.62 314 LYS B CA 1
ATOM 6472 C C . LYS B 1 314 ? -11.211 33.219 14.266 1 92.62 314 LYS B C 1
ATOM 6474 O O . LYS B 1 314 ? -10.234 32.5 14.5 1 92.62 314 LYS B O 1
ATOM 6479 N N . ALA B 1 315 ? -12.336 32.75 13.969 1 93.12 315 ALA B N 1
ATOM 6480 C CA . ALA B 1 315 ? -12.562 31.328 13.711 1 93.12 315 ALA B CA 1
ATOM 6481 C C . ALA B 1 315 ? -13.305 31.125 12.391 1 93.12 315 ALA B C 1
ATOM 6483 O O . ALA B 1 315 ? -14.406 31.625 12.203 1 93.12 315 ALA B O 1
ATOM 6484 N N . TYR B 1 316 ? -12.648 30.516 11.477 1 93.75 316 TYR B N 1
ATOM 6485 C CA . TYR B 1 316 ? -13.258 30.172 10.195 1 93.75 316 TYR B CA 1
ATOM 6486 C C . TYR B 1 316 ? -13.844 28.766 10.211 1 93.75 316 TYR B C 1
ATOM 6488 O O . TYR B 1 316 ? -13.133 27.797 9.984 1 93.75 316 TYR B O 1
ATOM 6496 N N . ILE B 1 317 ? -15.086 28.625 10.539 1 90.88 317 ILE B N 1
ATOM 6497 C CA . ILE B 1 317 ? -15.836 27.375 10.594 1 90.88 317 ILE B CA 1
ATOM 6498 C C . ILE B 1 317 ? -17.141 27.531 9.812 1 90.88 317 ILE B C 1
ATOM 6500 O O . ILE B 1 317 ? -18 28.328 10.188 1 90.88 317 ILE B O 1
ATOM 6504 N N . PRO B 1 318 ? -17.234 26.812 8.75 1 86.25 318 PRO B N 1
ATOM 6505 C CA . PRO B 1 318 ? -18.516 26.906 8.031 1 86.25 318 PRO B CA 1
ATOM 6506 C C . PRO B 1 318 ? -19.703 26.453 8.875 1 86.25 318 PRO B C 1
ATOM 6508 O O . PRO B 1 318 ? -19.547 25.578 9.742 1 86.25 318 PRO B O 1
ATOM 6511 N N . LEU B 1 319 ? -20.875 26.984 8.555 1 79.12 319 LEU B N 1
ATOM 6512 C CA . LEU B 1 319 ? -22.078 26.609 9.281 1 79.12 319 LEU B CA 1
ATOM 6513 C C . LEU B 1 319 ? -22.578 25.234 8.852 1 79.12 319 LEU B C 1
ATOM 6515 O O . LEU B 1 319 ? -22.516 24.891 7.668 1 79.12 319 LEU B O 1
ATOM 6519 N N . ASN B 1 320 ? -22.844 24.422 9.914 1 67.88 320 ASN B N 1
ATOM 6520 C CA . ASN B 1 320 ? -23.453 23.141 9.617 1 67.88 320 ASN B CA 1
ATOM 6521 C C . ASN B 1 320 ? -24.875 23.297 9.062 1 67.88 320 ASN B C 1
ATOM 6523 O O . ASN B 1 320 ? -25.703 23.984 9.648 1 67.88 320 ASN B O 1
ATOM 6527 N N . ALA B 1 321 ? -25.188 22.891 7.902 1 56.38 321 ALA B N 1
ATOM 6528 C CA . ALA B 1 321 ? -26.469 23.047 7.219 1 56.38 321 ALA B CA 1
ATOM 6529 C C . ALA B 1 321 ? -27.609 22.484 8.062 1 56.38 321 ALA B C 1
ATOM 6531 O O . ALA B 1 321 ? -28.75 22.953 7.961 1 56.38 321 ALA B O 1
ATOM 6532 N N . ARG B 1 322 ? -27.391 21.578 8.859 1 52.19 322 ARG B N 1
ATOM 6533 C CA . ARG B 1 322 ? -28.438 20.906 9.609 1 52.19 322 ARG B CA 1
ATOM 6534 C C . ARG B 1 322 ? -28.938 21.766 10.766 1 52.19 322 ARG B C 1
ATOM 6536 O O . ARG B 1 322 ? -30.047 21.594 11.242 1 52.19 322 ARG B O 1
ATOM 6543 N N . SER B 1 323 ? -28.047 22.578 11.312 1 48 323 SER B N 1
ATOM 6544 C CA . SER B 1 323 ? -28.375 23.422 12.453 1 48 323 SER B CA 1
ATOM 6545 C C . SER B 1 323 ? -28.547 24.875 12.031 1 48 323 SER B C 1
ATOM 6547 O O . SER B 1 323 ? -27.562 25.578 11.797 1 48 323 SER B O 1
ATOM 6549 N N . GLY B 1 324 ? -29.688 25.156 11.477 1 50.72 324 GLY B N 1
ATOM 6550 C CA . GLY B 1 324 ? -29.984 26.516 11.055 1 50.72 324 GLY B CA 1
ATOM 6551 C C . GLY B 1 324 ? -29.812 27.531 12.164 1 50.72 324 GLY B C 1
ATOM 6552 O O . GLY B 1 324 ? -29.75 27.172 13.344 1 50.72 324 GLY B O 1
ATOM 6553 N N . LEU B 1 325 ? -29.25 28.719 11.844 1 52.12 325 LEU B N 1
ATOM 6554 C CA . LEU B 1 325 ? -29.188 29.828 12.789 1 52.12 325 LEU B CA 1
ATOM 6555 C C . LEU B 1 325 ? -30.562 30.391 13.078 1 52.12 325 LEU B C 1
ATOM 6557 O O . LEU B 1 325 ? -31.359 30.594 12.156 1 52.12 325 LEU B O 1
ATOM 6561 N N . GLU B 1 326 ? -31.078 30.094 14.219 1 46.59 326 GLU B N 1
ATOM 6562 C CA . GLU B 1 326 ? -32.375 30.672 14.562 1 46.59 326 GLU B CA 1
ATOM 6563 C C . GLU B 1 326 ? -32.219 32.062 15.188 1 46.59 326 GLU B C 1
ATOM 6565 O O . GLU B 1 326 ? -31.312 32.281 15.992 1 46.59 326 GLU B O 1
ATOM 6570 N N . ASN B 1 327 ? -32.406 33.125 14.469 1 46.66 327 ASN B N 1
ATOM 6571 C CA . ASN B 1 327 ? -32.531 34.406 15.125 1 46.66 327 ASN B CA 1
ATOM 6572 C C . ASN B 1 327 ? -34 34.875 15.102 1 46.66 327 ASN B C 1
ATOM 6574 O O . ASN B 1 327 ? -34.688 34.719 14.109 1 46.66 327 ASN B O 1
ATOM 6578 N N . LEU B 1 328 ? -34.5 35.156 16.281 1 45.59 328 LEU B N 1
ATOM 6579 C CA . LEU B 1 328 ? -35.906 35.594 16.516 1 45.59 328 LEU B CA 1
ATOM 6580 C C . LEU B 1 328 ? -36.219 36.875 15.781 1 45.59 328 LEU B C 1
ATOM 6582 O O . LEU B 1 328 ? -37.344 37.094 15.367 1 45.59 328 LEU B O 1
ATOM 6586 N N . ASP B 1 329 ? -35.312 37.875 15.656 1 48.38 329 ASP B N 1
ATOM 6587 C CA . ASP B 1 329 ? -35.688 39.219 15.25 1 48.38 329 ASP B CA 1
ATOM 6588 C C . ASP B 1 329 ? -35.562 39.406 13.742 1 48.38 329 ASP B C 1
ATOM 6590 O O . ASP B 1 329 ? -36.25 40.219 13.141 1 48.38 329 ASP B O 1
ATOM 6594 N N . TYR B 1 330 ? -34.531 38.75 13.164 1 54.28 330 TYR B N 1
ATOM 6595 C CA . TYR B 1 330 ? -34.406 38.844 11.711 1 54.28 330 TYR B CA 1
ATOM 6596 C C . TYR B 1 330 ? -34.094 37.5 11.102 1 54.28 330 TYR B C 1
ATOM 6598 O O . TYR B 1 330 ? -33.625 36.594 11.789 1 54.28 330 TYR B O 1
ATOM 6606 N N . SER B 1 331 ? -34.719 37.281 10.023 1 62.28 331 SER B N 1
ATOM 6607 C CA . SER B 1 331 ? -34.469 36.031 9.297 1 62.28 331 SER B CA 1
ATOM 6608 C C . SER B 1 331 ? -33 35.969 8.828 1 62.28 331 SER B C 1
ATOM 6610 O O . SER B 1 331 ? -32.438 36.969 8.375 1 62.28 331 SER B O 1
ATOM 6612 N N . ILE B 1 332 ? -32.25 35.031 9.227 1 64.12 332 ILE B N 1
ATOM 6613 C CA . ILE B 1 332 ? -30.875 34.812 8.844 1 64.12 332 ILE B CA 1
ATOM 6614 C C . ILE B 1 332 ? -30.766 33.688 7.824 1 64.12 332 ILE B C 1
ATOM 6616 O O . ILE B 1 332 ? -31.484 32.688 7.934 1 64.12 332 ILE B O 1
ATOM 6620 N N . ASN B 1 333 ? -30.047 34.094 6.738 1 64.75 333 ASN B N 1
ATOM 6621 C CA . ASN B 1 333 ? -29.875 33.031 5.73 1 64.75 333 ASN B CA 1
ATOM 6622 C C . ASN B 1 333 ? -28.875 31.984 6.188 1 64.75 333 ASN B C 1
ATOM 6624 O O . ASN B 1 333 ? -28.406 32 7.328 1 64.75 333 ASN B O 1
ATOM 6628 N N . GLU B 1 334 ? -28.578 31.078 5.367 1 64.19 334 GLU B N 1
ATOM 6629 C CA . GLU B 1 334 ? -27.781 29.906 5.668 1 64.19 334 GLU B CA 1
ATOM 6630 C C . GLU B 1 334 ? -26.344 30.297 6.039 1 64.19 334 GLU B C 1
ATOM 6632 O O . GLU B 1 334 ? -25.672 29.578 6.781 1 64.19 334 GLU B O 1
ATOM 6637 N N . ASP B 1 335 ? -26.016 31.562 5.625 1 63.56 335 ASP B N 1
ATOM 6638 C CA . ASP B 1 335 ? -24.641 32 5.879 1 63.56 335 ASP B CA 1
ATOM 6639 C C . ASP B 1 335 ? -24.594 32.906 7.113 1 63.56 335 ASP B C 1
ATOM 6641 O O . ASP B 1 335 ? -23.547 33.5 7.418 1 63.56 335 ASP B O 1
ATOM 6645 N N . GLY B 1 336 ? -25.734 33.062 7.676 1 64.56 336 GLY B N 1
ATOM 6646 C CA . GLY B 1 336 ? -25.797 33.906 8.859 1 64.56 336 GLY B CA 1
ATOM 6647 C C . GLY B 1 336 ? -25.969 35.375 8.531 1 64.56 336 GLY B C 1
ATOM 6648 O O . GLY B 1 336 ? -25.719 36.25 9.375 1 64.56 336 GLY B O 1
ATOM 6649 N N . ILE B 1 337 ? -26.234 35.656 7.344 1 71.44 337 ILE B N 1
ATOM 6650 C CA . ILE B 1 337 ? -26.438 37.031 6.938 1 71.44 337 ILE B CA 1
ATOM 6651 C C . ILE B 1 337 ? -27.906 37.438 7.129 1 71.44 337 ILE B C 1
ATOM 6653 O O . ILE B 1 337 ? -28.797 36.688 6.711 1 71.44 337 ILE B O 1
ATOM 6657 N N . PRO B 1 338 ? -28.141 38.469 7.812 1 73.5 338 PRO B N 1
ATOM 6658 C CA . PRO B 1 338 ? -29.516 38.938 7.984 1 73.5 338 PRO B CA 1
ATOM 6659 C C . PRO B 1 338 ? -30.219 39.219 6.656 1 73.5 338 PRO B C 1
ATOM 6661 O O . PRO B 1 338 ? -29.562 39.656 5.703 1 73.5 338 PRO B O 1
ATOM 6664 N N . CYS B 1 339 ? -31.469 38.875 6.609 1 80.69 339 CYS B N 1
ATOM 6665 C CA . CYS B 1 339 ? -32.281 39.156 5.43 1 80.69 339 CYS B CA 1
ATOM 6666 C C . CYS B 1 339 ? -33.281 40.25 5.711 1 80.69 339 CYS B C 1
ATOM 6668 O O . CYS B 1 339 ? -33.562 40.562 6.867 1 80.69 339 CYS B O 1
ATOM 6670 N N . CYS B 1 340 ? -33.812 40.875 4.551 1 78.44 340 CYS B N 1
ATOM 6671 C CA . CYS B 1 340 ? -34.844 41.906 4.652 1 78.44 340 CYS B CA 1
ATOM 6672 C C . CYS B 1 340 ? -36.094 41.344 5.309 1 78.44 340 CYS B C 1
ATOM 6674 O O . CYS B 1 340 ? -36.562 40.25 4.973 1 78.44 340 CYS B O 1
ATOM 6676 N N . PRO B 1 341 ? -36.562 42 6.387 1 74.25 341 PRO B N 1
ATOM 6677 C CA . PRO B 1 341 ? -37.781 41.531 7.059 1 74.25 341 PRO B CA 1
ATOM 6678 C C . PRO B 1 341 ? -38.969 41.438 6.109 1 74.25 341 PRO B C 1
ATOM 6680 O O . PRO B 1 341 ? -39.875 40.625 6.328 1 74.25 341 PRO B O 1
ATOM 6683 N N . HIS B 1 342 ? -38.969 42.156 5.059 1 76.25 342 HIS B N 1
ATOM 6684 C CA . HIS B 1 342 ? -40.094 42.156 4.133 1 76.25 342 HIS B CA 1
ATOM 6685 C C . HIS B 1 342 ? -39.906 41.125 3.01 1 76.25 342 HIS B C 1
ATOM 6687 O O . HIS B 1 342 ? -40.844 40.688 2.373 1 76.25 342 HIS B O 1
ATOM 6693 N N . ASP B 1 343 ? -38.656 40.844 2.76 1 76.62 343 ASP B N 1
ATOM 6694 C CA . ASP B 1 343 ? -38.281 39.906 1.709 1 76.62 343 ASP B CA 1
ATOM 6695 C C . ASP B 1 343 ? -37.125 39 2.158 1 76.62 343 ASP B C 1
ATOM 6697 O O . ASP B 1 343 ? -35.969 39.312 1.981 1 76.62 343 ASP B O 1
ATOM 6701 N N . PRO B 1 344 ? -37.5 37.906 2.562 1 74.25 344 PRO B N 1
ATOM 6702 C CA . PRO B 1 344 ? -36.469 37 3.086 1 74.25 344 PRO B CA 1
ATOM 6703 C C . PRO B 1 344 ? -35.469 36.531 2.016 1 74.25 344 PRO B C 1
ATOM 6705 O O . PRO B 1 344 ? -34.375 36.062 2.342 1 74.25 344 PRO B O 1
ATOM 6708 N N . SER B 1 345 ? -35.875 36.75 0.859 1 77.94 345 SER B N 1
ATOM 6709 C CA . SER B 1 345 ? -34.969 36.344 -0.215 1 77.94 345 SER B CA 1
ATOM 6710 C C . SER B 1 345 ? -33.875 37.375 -0.453 1 77.94 345 SER B C 1
ATOM 6712 O O . SER B 1 345 ? -32.844 37.094 -1.063 1 77.94 345 SER B O 1
ATOM 6714 N N . LEU B 1 346 ? -34.031 38.531 0.079 1 79.12 346 LEU B N 1
ATOM 6715 C CA . LEU B 1 346 ? -33.062 39.625 -0.117 1 79.12 346 LEU B CA 1
ATOM 6716 C C . LEU B 1 346 ? -32.031 39.656 1.021 1 79.12 346 LEU B C 1
ATOM 6718 O O . LEU B 1 346 ? -32.375 40.062 2.139 1 79.12 346 LEU B O 1
ATOM 6722 N N . GLN B 1 347 ? -30.781 39.25 0.732 1 81.12 347 GLN B N 1
ATOM 6723 C CA . GLN B 1 347 ? -29.703 39.25 1.711 1 81.12 347 GLN B CA 1
ATOM 6724 C C . GLN B 1 347 ? -29.109 40.656 1.865 1 81.12 347 GLN B C 1
ATOM 6726 O O . GLN B 1 347 ? -28.844 41.344 0.873 1 81.12 347 GLN B O 1
ATOM 6731 N N . MET B 1 348 ? -28.922 40.969 3.135 1 80.88 348 MET B N 1
ATOM 6732 C CA . MET B 1 348 ? -28.328 42.281 3.395 1 80.88 348 MET B CA 1
ATOM 6733 C C . MET B 1 348 ? -26.844 42.281 3.049 1 80.88 348 MET B C 1
ATOM 6735 O O . MET B 1 348 ? -26.219 41.219 2.961 1 80.88 348 MET B O 1
ATOM 6739 N N . LYS B 1 349 ? -26.391 43.375 2.645 1 80.75 349 LYS B N 1
ATOM 6740 C CA . LYS B 1 349 ? -24.984 43.531 2.232 1 80.75 349 LYS B CA 1
ATOM 6741 C C . LYS B 1 349 ? -24.109 43.969 3.4 1 80.75 349 LYS B C 1
ATOM 6743 O O . LYS B 1 349 ? -24.484 44.875 4.148 1 80.75 349 LYS B O 1
ATOM 6748 N N . TYR B 1 350 ? -23.016 43.312 3.529 1 80.38 350 TYR B N 1
ATOM 6749 C CA . TYR B 1 350 ? -22.047 43.719 4.547 1 80.38 350 TYR B CA 1
ATOM 6750 C C . TYR B 1 350 ? -21.375 45.031 4.195 1 80.38 350 TYR B C 1
ATOM 6752 O O . TYR B 1 350 ? -20.828 45.188 3.1 1 80.38 350 TYR B O 1
ATOM 6760 N N . GLU B 1 351 ? -21.5 46.062 4.953 1 74.81 351 GLU B N 1
ATOM 6761 C CA . GLU B 1 351 ? -20.906 47.344 4.656 1 74.81 351 GLU B CA 1
ATOM 6762 C C . GLU B 1 351 ? -19.578 47.531 5.391 1 74.81 351 GLU B C 1
ATOM 6764 O O . GLU B 1 351 ? -18.641 48.125 4.859 1 74.81 351 GLU B O 1
ATOM 6769 N N . GLY B 1 352 ? -19.438 47 6.645 1 68.12 352 GLY B N 1
ATOM 6770 C CA . GLY B 1 352 ? -18.188 47.156 7.352 1 68.12 352 GLY B CA 1
ATOM 6771 C C . GLY B 1 352 ? -18.25 46.75 8.812 1 68.12 352 GLY B C 1
ATOM 6772 O O . GLY B 1 352 ? -19.297 46.25 9.266 1 68.12 352 GLY B O 1
ATOM 6773 N N . THR B 1 353 ? -17.047 46.719 9.477 1 71.69 353 THR B N 1
ATOM 6774 C CA . THR B 1 353 ? -16.891 46.375 10.891 1 71.69 353 THR B CA 1
ATOM 6775 C C . THR B 1 353 ? -16.531 47.625 11.695 1 71.69 353 THR B C 1
ATOM 6777 O O . THR B 1 353 ? -15.734 48.438 11.25 1 71.69 353 THR B O 1
ATOM 6780 N N . SER B 1 354 ? -17.328 48.031 12.656 1 63.94 354 SER B N 1
ATOM 6781 C CA . SER B 1 354 ? -17 49.156 13.523 1 63.94 354 SER B CA 1
ATOM 6782 C C . SER B 1 354 ? -16.766 48.688 14.961 1 63.94 354 SER B C 1
ATOM 6784 O O . SER B 1 354 ? -17.281 47.656 15.375 1 63.94 354 SER B O 1
ATOM 6786 N N . LYS B 1 355 ? -15.867 49.188 15.648 1 64.31 355 LYS B N 1
ATOM 6787 C CA . LYS B 1 355 ? -15.578 48.938 17.062 1 64.31 355 LYS B CA 1
ATOM 6788 C C . LYS B 1 355 ? -16.141 50.031 17.953 1 64.31 355 LYS B C 1
ATOM 6790 O O . LYS B 1 355 ? -15.922 51.219 17.688 1 64.31 355 LYS B O 1
ATOM 6795 N N . LEU B 1 356 ? -16.969 49.656 18.875 1 54.44 356 LEU B N 1
ATOM 6796 C CA . LEU B 1 356 ? -17.469 50.594 19.844 1 54.44 356 LEU B CA 1
ATOM 6797 C C . LEU B 1 356 ? -16.375 51.031 20.797 1 54.44 356 LEU B C 1
ATOM 6799 O O . LEU B 1 356 ? -15.32 50.406 20.875 1 54.44 356 LEU B O 1
ATOM 6803 N N . HIS B 1 357 ? -16.609 52.188 21.391 1 54.19 357 HIS B N 1
ATOM 6804 C CA . HIS B 1 357 ? -15.664 52.688 22.391 1 54.19 357 HIS B CA 1
ATOM 6805 C C . HIS B 1 357 ? -15.367 51.625 23.438 1 54.19 357 HIS B C 1
ATOM 6807 O O . HIS B 1 357 ? -14.266 51.594 23.984 1 54.19 357 HIS B O 1
ATOM 6813 N N . SER B 1 358 ? -16.297 50.75 23.656 1 48.19 358 SER B N 1
ATOM 6814 C CA . SER B 1 358 ? -16.188 49.688 24.672 1 48.19 358 SER B CA 1
ATOM 6815 C C . SER B 1 358 ? -15.352 48.5 24.156 1 48.19 358 SER B C 1
ATOM 6817 O O . SER B 1 358 ? -15.055 47.594 24.906 1 48.19 358 SER B O 1
ATOM 6819 N N . GLY B 1 359 ? -14.992 48.5 22.922 1 55.78 359 GLY B N 1
ATOM 6820 C CA . GLY B 1 359 ? -14.148 47.469 22.375 1 55.78 359 GLY B CA 1
ATOM 6821 C C . GLY B 1 359 ? -14.93 46.375 21.641 1 55.78 359 GLY B C 1
ATOM 6822 O O . GLY B 1 359 ? -14.344 45.469 21.047 1 55.78 359 GLY B O 1
ATOM 6823 N N . VAL B 1 360 ? -16.141 46.531 21.703 1 57.31 360 VAL B N 1
ATOM 6824 C CA . VAL B 1 360 ? -17 45.5 21.109 1 57.31 360 VAL B CA 1
ATOM 6825 C C . VAL B 1 360 ? -17.078 45.688 19.594 1 57.31 360 VAL B C 1
ATOM 6827 O O . VAL B 1 360 ? -17.312 46.812 19.125 1 57.31 360 VAL B O 1
ATOM 6830 N N . THR B 1 361 ? -16.75 44.562 18.938 1 65.19 361 THR B N 1
ATOM 6831 C CA . THR B 1 361 ? -16.812 44.625 17.484 1 65.19 361 THR B CA 1
ATOM 6832 C C . THR B 1 361 ? -18.234 44.375 16.984 1 65.19 361 THR B C 1
ATOM 6834 O O . THR B 1 361 ? -18.938 43.531 17.531 1 65.19 361 THR B O 1
ATOM 6837 N N . ARG B 1 362 ? -18.719 45.312 16.125 1 66.06 362 ARG B N 1
ATOM 6838 C CA . ARG B 1 362 ? -20.031 45.125 15.539 1 66.06 362 ARG B CA 1
ATOM 6839 C C . ARG B 1 362 ? -19.953 45.094 14.016 1 66.06 362 ARG B C 1
ATOM 6841 O O . ARG B 1 362 ? -19.156 45.812 13.414 1 66.06 362 ARG B O 1
ATOM 6848 N N . TYR B 1 363 ? -20.688 44.031 13.469 1 73.25 363 TYR B N 1
ATOM 6849 C CA . TYR B 1 363 ? -20.812 43.969 12.016 1 73.25 363 TYR B CA 1
ATOM 6850 C C . TYR B 1 363 ? -22.031 44.719 11.523 1 73.25 363 TYR B C 1
ATOM 6852 O O . TYR B 1 363 ? -23.125 44.562 12.078 1 73.25 363 TYR B O 1
ATOM 6860 N N . LYS B 1 364 ? -21.797 45.625 10.594 1 74 364 LYS B N 1
ATOM 6861 C CA . LYS B 1 364 ? -22.891 46.438 10.047 1 74 364 LYS B CA 1
ATOM 6862 C C . LYS B 1 364 ? -23.391 45.844 8.727 1 74 364 LYS B C 1
ATOM 6864 O O . LYS B 1 364 ? -22.609 45.625 7.805 1 74 364 LYS B O 1
ATOM 6869 N N . PHE B 1 365 ? -24.656 45.469 8.695 1 81.75 365 PHE B N 1
ATOM 6870 C CA . PHE B 1 365 ? -25.328 45 7.48 1 81.75 365 PHE B CA 1
ATOM 6871 C C . PHE B 1 365 ? -26.359 46.031 7.031 1 81.75 365 PHE B C 1
ATOM 6873 O O . PHE B 1 365 ? -27.078 46.594 7.859 1 81.75 365 PHE B O 1
ATOM 6880 N N . VAL B 1 366 ? -26.359 46.375 5.641 1 81.56 366 VAL B N 1
ATOM 6881 C CA . VAL B 1 366 ? -27.281 47.375 5.117 1 81.56 366 VAL B CA 1
ATOM 6882 C C . VAL B 1 366 ? -28.125 46.75 3.99 1 81.56 366 VAL B C 1
ATOM 6884 O O . VAL B 1 366 ? -27.75 45.719 3.422 1 81.56 366 VAL B O 1
ATOM 6887 N N . CYS B 1 367 ? -29.312 47.312 3.764 1 79.31 367 CYS B N 1
ATOM 6888 C CA . CYS B 1 367 ? -30.156 46.906 2.648 1 79.31 367 CYS B CA 1
ATOM 6889 C C . CYS B 1 367 ? -29.375 46.938 1.334 1 79.31 367 CYS B C 1
ATOM 6891 O O . CYS B 1 367 ? -28.688 47.906 1.048 1 79.31 367 CYS B O 1
ATOM 6893 N N . PRO B 1 368 ? -29.484 45.812 0.558 1 84.88 368 PRO B N 1
ATOM 6894 C CA . PRO B 1 368 ? -28.75 45.75 -0.707 1 84.88 368 PRO B CA 1
ATOM 6895 C C . PRO B 1 368 ? -29.188 46.812 -1.707 1 84.88 368 PRO B C 1
ATOM 6897 O O . PRO B 1 368 ? -28.469 47.125 -2.656 1 84.88 368 PRO B O 1
ATOM 6900 N N . ARG B 1 369 ? -30.297 47.344 -1.495 1 81.88 369 ARG B N 1
ATOM 6901 C CA . ARG B 1 369 ? -30.828 48.375 -2.395 1 81.88 369 ARG B CA 1
ATOM 6902 C C . ARG B 1 369 ? -30.422 49.75 -1.939 1 81.88 369 ARG B C 1
ATOM 6904 O O . ARG B 1 369 ? -30.906 50.75 -2.484 1 81.88 369 ARG B O 1
ATOM 6911 N N . MET B 1 370 ? -29.609 49.75 -0.938 1 82.44 370 MET B N 1
ATOM 6912 C CA . MET B 1 370 ? -29.094 51.031 -0.47 1 82.44 370 MET B CA 1
ATOM 6913 C C . MET B 1 370 ? -27.938 51.5 -1.345 1 82.44 370 MET B C 1
ATOM 6915 O O . MET B 1 370 ? -27.078 50.719 -1.711 1 82.44 370 MET B O 1
ATOM 6919 N N . LYS B 1 371 ? -28.031 52.719 -1.864 1 81.44 371 LYS B N 1
ATOM 6920 C CA . LYS B 1 371 ? -26.938 53.281 -2.646 1 81.44 371 LYS B CA 1
ATOM 6921 C C . LYS B 1 371 ? -26.531 54.656 -2.076 1 81.44 371 LYS B C 1
ATOM 6923 O O . LYS B 1 371 ? -27.344 55.344 -1.467 1 81.44 371 LYS B O 1
ATOM 6928 N N . TRP B 1 372 ? -25.219 54.844 -2.146 1 80.38 372 TRP B N 1
ATOM 6929 C CA . TRP B 1 372 ? -24.719 56.188 -1.776 1 80.38 372 TRP B CA 1
ATOM 6930 C C . TRP B 1 372 ? -24.984 57.188 -2.883 1 80.38 372 TRP B C 1
ATOM 6932 O O . TRP B 1 372 ? -24.641 56.969 -4.043 1 80.38 372 TRP B O 1
ATOM 6942 N N . ILE B 1 373 ? -25.719 58.188 -2.635 1 78.44 373 ILE B N 1
ATOM 6943 C CA . ILE B 1 373 ? -26.016 59.25 -3.604 1 78.44 373 ILE B CA 1
ATOM 6944 C C . ILE B 1 373 ? -25.297 60.531 -3.207 1 78.44 373 ILE B C 1
ATOM 6946 O O . ILE B 1 373 ? -25.344 60.938 -2.043 1 78.44 373 ILE B O 1
ATOM 6950 N N . TYR B 1 374 ? -24.547 61 -4.113 1 80.31 374 TYR B N 1
ATOM 6951 C CA . TYR B 1 374 ? -23.859 62.25 -3.91 1 80.31 374 TYR B CA 1
ATOM 6952 C C . TYR B 1 374 ? -24.797 63.438 -4.141 1 80.31 374 TYR B C 1
ATOM 6954 O O . TYR B 1 374 ? -25.422 63.531 -5.199 1 80.31 374 TYR B O 1
ATOM 6962 N N . ASP B 1 375 ? -25.031 64.188 -3.229 1 75.25 375 ASP B N 1
ATOM 6963 C CA . ASP B 1 375 ? -25.797 65.438 -3.352 1 75.25 375 ASP B CA 1
ATOM 6964 C C . ASP B 1 375 ? -24.891 66.625 -3.693 1 75.25 375 ASP B C 1
ATOM 6966 O O . ASP B 1 375 ? -24.094 67.062 -2.861 1 75.25 375 ASP B O 1
ATOM 6970 N N . LYS B 1 376 ? -24.938 67.125 -4.773 1 76.25 376 LYS B N 1
ATOM 6971 C CA . LYS B 1 376 ? -24.094 68.25 -5.273 1 76.25 376 LYS B CA 1
ATOM 6972 C C . LYS B 1 376 ? -24.297 69.5 -4.449 1 76.25 376 LYS B C 1
ATOM 6974 O O . LYS B 1 376 ? -23.359 70.312 -4.285 1 76.25 376 LYS B O 1
ATOM 6979 N N . SER B 1 377 ? -25.438 69.75 -3.908 1 78.31 377 SER B N 1
ATOM 6980 C CA . SER B 1 377 ? -25.766 71 -3.158 1 78.31 377 SER B CA 1
ATOM 6981 C C . SER B 1 377 ? -25.094 71 -1.786 1 78.31 377 SER B C 1
ATOM 6983 O O . SER B 1 377 ? -24.609 72 -1.319 1 78.31 377 SER B O 1
ATOM 6985 N N . THR B 1 378 ? -24.969 69.812 -1.253 1 75.44 378 THR B N 1
ATOM 6986 C CA . THR B 1 378 ? -24.391 69.688 0.083 1 75.44 378 THR B CA 1
ATOM 6987 C C . THR B 1 378 ? -22.984 69.125 0.023 1 75.44 378 THR B C 1
ATOM 6989 O O . THR B 1 378 ? -22.25 69.125 1.021 1 75.44 378 THR B O 1
ATOM 6992 N N . GLN B 1 379 ? -22.516 68.812 -1.161 1 77.62 379 GLN B N 1
ATOM 6993 C CA . GLN B 1 379 ? -21.203 68.188 -1.415 1 77.62 379 GLN B CA 1
ATOM 6994 C C . GLN B 1 379 ? -20.953 67 -0.492 1 77.62 379 GLN B C 1
ATOM 6996 O O . GLN B 1 379 ? -19.828 66.812 -0.025 1 77.62 379 GLN B O 1
ATOM 7001 N N . LYS B 1 380 ? -21.969 66.5 -0.08 1 74.88 380 LYS B N 1
ATOM 7002 C CA . LYS B 1 380 ? -21.828 65.312 0.766 1 74.88 380 LYS B CA 1
ATOM 7003 C C . LYS B 1 380 ? -22.578 64.125 0.176 1 74.88 380 LYS B C 1
ATOM 7005 O O . LYS B 1 380 ? -23.562 64.312 -0.54 1 74.88 380 LYS B O 1
ATOM 7010 N N . SER B 1 381 ? -22.031 62.938 0.362 1 79.25 381 SER B N 1
ATOM 7011 C CA . SER B 1 381 ? -22.719 61.688 -0.038 1 79.25 381 SER B CA 1
ATOM 7012 C C . SER B 1 381 ? -23.656 61.219 1.062 1 79.25 381 SER B C 1
ATOM 7014 O O . SER B 1 381 ? -23.328 61.281 2.246 1 79.25 381 SER B O 1
ATOM 7016 N N . HIS B 1 382 ? -24.812 61.031 0.67 1 78.12 382 HIS B N 1
ATOM 7017 C CA . HIS B 1 382 ? -25.75 60.469 1.638 1 78.12 382 HIS B CA 1
ATOM 7018 C C . HIS B 1 382 ? -26.281 59.125 1.173 1 78.12 382 HIS B C 1
ATOM 7020 O O . HIS B 1 382 ? -26.297 58.844 -0.026 1 78.12 382 HIS B O 1
ATOM 7026 N N . ARG B 1 383 ? -26.719 58.312 2.168 1 80.44 383 ARG B N 1
ATOM 7027 C CA . ARG B 1 383 ? -27.312 57 1.897 1 80.44 383 ARG B CA 1
ATOM 7028 C C . ARG B 1 383 ? -28.781 57.125 1.519 1 80.44 383 ARG B C 1
ATOM 7030 O O . ARG B 1 383 ? -29.516 57.938 2.105 1 80.44 383 ARG B O 1
ATOM 7037 N N . HIS B 1 384 ? -29.109 56.531 0.427 1 82 384 HIS B N 1
ATOM 7038 C CA . HIS B 1 384 ? -30.516 56.469 0.031 1 82 384 HIS B CA 1
ATOM 7039 C C . HIS B 1 384 ? -30.922 55.062 -0.372 1 82 384 HIS B C 1
ATOM 7041 O O . HIS B 1 384 ? -30.219 54.375 -1.116 1 82 384 HIS B O 1
ATOM 7047 N N . CYS B 1 385 ? -32.062 54.594 0.262 1 83.62 385 CYS B N 1
ATOM 7048 C CA . CYS B 1 385 ? -32.562 53.25 -0.041 1 83.62 385 CYS B CA 1
ATOM 7049 C C . CYS B 1 385 ? -33.562 53.312 -1.203 1 83.62 385 CYS B C 1
ATOM 7051 O O . CYS B 1 385 ? -34.531 54.062 -1.172 1 83.62 385 CYS B O 1
ATOM 7053 N N . PHE B 1 386 ? -33.281 52.531 -2.289 1 81.88 386 PHE B N 1
ATOM 7054 C CA . PHE B 1 386 ? -34.156 52.5 -3.471 1 81.88 386 PHE B CA 1
ATOM 7055 C C . PHE B 1 386 ? -35.062 51.281 -3.441 1 81.88 386 PHE B C 1
ATOM 7057 O O . PHE B 1 386 ? -35.469 50.781 -4.488 1 81.88 386 PHE B O 1
ATOM 7064 N N . CYS B 1 387 ? -35.375 50.844 -2.303 1 79 387 CYS B N 1
ATOM 7065 C CA . CYS B 1 387 ? -36.25 49.688 -2.18 1 79 387 CYS B CA 1
ATOM 7066 C C . CYS B 1 387 ? -37.688 50.062 -2.443 1 79 387 CYS B C 1
ATOM 7068 O O . CYS B 1 387 ? -38.188 51.062 -1.939 1 79 387 CYS B O 1
ATOM 7070 N N . ASP B 1 388 ? -38.375 49.375 -3.363 1 78.19 388 ASP B N 1
ATOM 7071 C CA . ASP B 1 388 ? -39.781 49.625 -3.711 1 78.19 388 ASP B CA 1
ATOM 7072 C C . ASP B 1 388 ? -40.688 49.375 -2.518 1 78.19 388 ASP B C 1
ATOM 7074 O O . ASP B 1 388 ? -41.75 50 -2.406 1 78.19 388 ASP B O 1
ATOM 7078 N N . ASN B 1 389 ? -40.312 48.5 -1.62 1 79 389 ASN B N 1
ATOM 7079 C CA . ASN B 1 389 ? -41.031 48.188 -0.401 1 79 389 ASN B CA 1
ATOM 7080 C C . ASN B 1 389 ? -40.125 48.219 0.827 1 79 389 ASN B C 1
ATOM 7082 O O . ASN B 1 389 ? -39.75 47.188 1.364 1 79 389 ASN B O 1
ATOM 7086 N N . PRO B 1 390 ? -39.844 49.5 1.234 1 78.5 390 PRO B N 1
ATOM 7087 C CA . PRO B 1 390 ? -38.875 49.656 2.322 1 78.5 390 PRO B CA 1
ATOM 7088 C C . PRO B 1 390 ? -39.406 49.094 3.646 1 78.5 390 PRO B C 1
ATOM 7090 O O . PRO B 1 390 ? -40.594 49.219 3.961 1 78.5 390 PRO B O 1
ATOM 7093 N N . CYS B 1 391 ? -38.594 48.344 4.324 1 76.94 391 CYS B N 1
ATOM 7094 C CA . CYS B 1 391 ? -38.938 47.719 5.594 1 76.94 391 CYS B CA 1
ATOM 7095 C C . CYS B 1 391 ? -38.75 48.688 6.754 1 76.94 391 CYS B C 1
ATOM 7097 O O . CYS B 1 391 ? -39.031 48.344 7.902 1 76.94 391 CYS B O 1
ATOM 7099 N N . THR B 1 392 ? -38.281 49.812 6.438 1 77.25 392 THR B N 1
ATOM 7100 C CA . THR B 1 392 ? -38.062 50.844 7.445 1 77.25 392 THR B CA 1
ATOM 7101 C C . THR B 1 392 ? -38.438 52.219 6.879 1 77.25 392 THR B C 1
ATOM 7103 O O . THR B 1 392 ? -38.469 52.406 5.66 1 77.25 392 THR B O 1
ATOM 7106 N N . SER B 1 393 ? -38.781 53.125 7.758 1 76.38 393 SER B N 1
ATOM 7107 C CA . SER B 1 393 ? -39.094 54.5 7.348 1 76.38 393 SER B CA 1
ATOM 7108 C C . SER B 1 393 ? -37.844 55.344 7.16 1 76.38 393 SER B C 1
ATOM 7110 O O . SER B 1 393 ? -37.875 56.438 6.621 1 76.38 393 SER B O 1
ATOM 7112 N N . SER B 1 394 ? -36.75 54.688 7.473 1 76.56 394 SER B N 1
ATOM 7113 C CA . SER B 1 394 ? -35.5 55.406 7.348 1 76.56 394 SER B CA 1
ATOM 7114 C C . SER B 1 394 ? -35.094 55.594 5.887 1 76.56 394 SER B C 1
ATOM 7116 O O . SER B 1 394 ? -35.25 54.656 5.086 1 76.56 394 SER B O 1
ATOM 7118 N N . LYS B 1 395 ? -34.562 56.781 5.508 1 76.81 395 LYS B N 1
ATOM 7119 C CA . LYS B 1 395 ? -34.125 57.062 4.145 1 76.81 395 LYS B CA 1
ATOM 7120 C C . LYS B 1 395 ? -32.906 56.219 3.777 1 76.81 395 LYS B C 1
ATOM 7122 O O . LYS B 1 395 ? -32.656 55.938 2.6 1 76.81 395 LYS B O 1
ATOM 7127 N N . CYS B 1 396 ? -32.219 55.75 4.715 1 75.88 396 CYS B N 1
ATOM 7128 C CA . CYS B 1 396 ? -30.984 55.031 4.473 1 75.88 396 CYS B CA 1
ATOM 7129 C C . CYS B 1 396 ? -31.25 53.531 4.398 1 75.88 396 CYS B C 1
ATOM 7131 O O . CYS B 1 396 ? -30.344 52.75 4.094 1 75.88 396 CYS B O 1
ATOM 7133 N N . GLY B 1 397 ? -32.438 53.125 4.52 1 78.19 397 GLY B N 1
ATOM 7134 C CA . GLY B 1 397 ? -32.781 51.719 4.551 1 78.19 397 GLY B CA 1
ATOM 7135 C C . GLY B 1 397 ? -32.469 51.062 5.887 1 78.19 397 GLY B C 1
ATOM 7136 O O . GLY B 1 397 ? -31.906 51.688 6.777 1 78.19 397 GLY B O 1
ATOM 7137 N N . ARG B 1 398 ? -32.875 49.844 6.012 1 77.56 398 ARG B N 1
ATOM 7138 C CA . ARG B 1 398 ? -32.688 49.125 7.258 1 77.56 398 ARG B CA 1
ATOM 7139 C C . ARG B 1 398 ? -31.203 48.781 7.469 1 77.56 398 ARG B C 1
ATOM 7141 O O . ARG B 1 398 ? -30.516 48.375 6.527 1 77.56 398 ARG B O 1
ATOM 7148 N N . MET B 1 399 ? -30.766 49.188 8.656 1 75.75 399 MET B N 1
ATOM 7149 C CA . MET B 1 399 ? -29.406 48.844 9.086 1 75.75 399 MET B CA 1
ATOM 7150 C C . MET B 1 399 ? -29.453 47.875 10.266 1 75.75 399 MET B C 1
ATOM 7152 O O . MET B 1 399 ? -30.281 48.031 11.172 1 75.75 399 MET B O 1
ATOM 7156 N N . VAL B 1 400 ? -28.812 46.719 10.133 1 73.44 400 VAL B N 1
ATOM 7157 C CA . VAL B 1 400 ? -28.766 45.75 11.219 1 73.44 400 VAL B CA 1
ATOM 7158 C C . VAL B 1 400 ? -27.344 45.625 11.742 1 73.44 400 VAL B C 1
ATOM 7160 O O . VAL B 1 400 ? -26.391 45.5 10.961 1 73.44 400 VAL B O 1
ATOM 7163 N N . TYR B 1 401 ? -27.172 45.906 13.016 1 65.69 401 TYR B N 1
ATOM 7164 C CA . TYR B 1 401 ? -25.891 45.688 13.68 1 65.69 401 TYR B CA 1
ATOM 7165 C C . TYR B 1 401 ? -25.875 44.344 14.398 1 65.69 401 TYR B C 1
ATOM 7167 O O . TYR B 1 401 ? -26.812 44.031 15.141 1 65.69 401 TYR B O 1
ATOM 7175 N N . ILE B 1 402 ? -24.969 43.531 13.992 1 66.12 402 ILE B N 1
ATOM 7176 C CA . ILE B 1 402 ? -24.844 42.25 14.641 1 66.12 402 ILE B CA 1
ATOM 7177 C C . ILE B 1 402 ? -23.594 42.219 15.531 1 66.12 402 ILE B C 1
ATOM 7179 O O . ILE B 1 402 ? -22.531 42.688 15.125 1 66.12 402 ILE B O 1
ATOM 7183 N N . TYR B 1 403 ? -23.859 41.906 16.812 1 56.81 403 TYR B N 1
ATOM 7184 C CA . TYR B 1 403 ? -22.766 41.812 17.797 1 56.81 403 TYR B CA 1
ATOM 7185 C C . TYR B 1 403 ? -22.266 40.375 17.906 1 56.81 403 TYR B C 1
ATOM 7187 O O . TYR B 1 403 ? -22.953 39.531 18.453 1 56.81 403 TYR B O 1
ATOM 7195 N N . PRO B 1 404 ? -21.078 40.188 17.328 1 58.97 404 PRO B N 1
ATOM 7196 C CA . PRO B 1 404 ? -20.547 38.844 17.297 1 58.97 404 PRO B CA 1
ATOM 7197 C C . PRO B 1 404 ? -20.516 38.188 18.688 1 58.97 404 PRO B C 1
ATOM 7199 O O . PRO B 1 404 ? -20.703 36.969 18.812 1 58.97 404 PRO B O 1
ATOM 7202 N N . GLU B 1 405 ? -20.375 39.031 19.719 1 57.56 405 GLU B N 1
ATOM 7203 C CA . GLU B 1 405 ? -20.281 38.469 21.062 1 57.56 405 GLU B CA 1
ATOM 7204 C C . GLU B 1 405 ? -21.594 37.812 21.484 1 57.56 405 GLU B C 1
ATOM 7206 O O . GLU B 1 405 ? -21.594 36.875 22.312 1 57.56 405 GLU B O 1
ATOM 7211 N N . LYS B 1 406 ? -22.609 38.375 20.938 1 55.06 406 LYS B N 1
ATOM 7212 C CA . LYS B 1 406 ? -23.891 37.812 21.297 1 55.06 406 LYS B CA 1
ATOM 7213 C C . LYS B 1 406 ? -24.141 36.5 20.562 1 55.06 406 LYS B C 1
ATOM 7215 O O . LYS B 1 406 ? -24.875 35.625 21.047 1 55.06 406 LYS B O 1
ATOM 7220 N N . ASP B 1 407 ? -23.531 36.406 19.484 1 65.06 407 ASP B N 1
ATOM 7221 C CA . ASP B 1 407 ? -23.688 35.188 18.734 1 65.06 407 ASP B CA 1
ATOM 7222 C C . ASP B 1 407 ? -22.391 34.781 18.031 1 65.06 407 ASP B C 1
ATOM 7224 O O . ASP B 1 407 ? -22.203 35.062 16.844 1 65.06 407 ASP B O 1
ATOM 7228 N N . LEU B 1 408 ? -21.578 34.281 18.875 1 71.19 408 LEU B N 1
ATOM 7229 C CA . LEU B 1 408 ? -20.25 33.906 18.375 1 71.19 408 LEU B CA 1
ATOM 7230 C C . LEU B 1 408 ? -20.359 32.938 17.219 1 71.19 408 LEU B C 1
ATOM 7232 O O . LEU B 1 408 ? -19.469 32.875 16.359 1 71.19 408 LEU B O 1
ATOM 7236 N N . ARG B 1 409 ? -21.359 32.25 17.219 1 70.56 409 ARG B N 1
ATOM 7237 C CA . ARG B 1 409 ? -21.562 31.297 16.125 1 70.56 409 ARG B CA 1
ATOM 7238 C C . ARG B 1 409 ? -21.875 32.031 14.828 1 70.56 409 ARG B C 1
ATOM 7240 O O . ARG B 1 409 ? -21.375 31.641 13.766 1 70.56 409 ARG B O 1
ATOM 7247 N N . ALA B 1 410 ? -22.672 33.062 14.945 1 69.19 410 ALA B N 1
ATOM 7248 C CA . ALA B 1 410 ? -23.047 33.812 13.758 1 69.19 410 ALA B CA 1
ATOM 7249 C C . ALA B 1 410 ? -21.891 34.656 13.266 1 69.19 410 ALA B C 1
ATOM 7251 O O . ALA B 1 410 ? -21.688 34.812 12.055 1 69.19 410 ALA B O 1
ATOM 7252 N N . TYR B 1 411 ? -21.141 35.188 14.32 1 70.38 411 TYR B N 1
ATOM 7253 C CA . TYR B 1 411 ? -20.062 36.094 13.969 1 70.38 411 TYR B CA 1
ATOM 7254 C C . TYR B 1 411 ? -18.766 35.75 14.688 1 70.38 411 TYR B C 1
ATOM 7256 O O . TYR B 1 411 ? -18.359 36.438 15.633 1 70.38 411 TYR B O 1
ATOM 7264 N N . PRO B 1 412 ? -18.125 34.781 14.172 1 76.56 412 PRO B N 1
ATOM 7265 C CA . PRO B 1 412 ? -16.906 34.281 14.828 1 76.56 412 PRO B CA 1
ATOM 7266 C C . PRO B 1 412 ? -15.672 35.125 14.461 1 76.56 412 PRO B C 1
ATOM 7268 O O . PRO B 1 412 ? -14.633 34.562 14.125 1 76.56 412 PRO B O 1
ATOM 7271 N N . GLY B 1 413 ? -15.742 36.594 14.562 1 71.62 413 GLY B N 1
ATOM 7272 C CA . GLY B 1 413 ? -14.625 37.469 14.289 1 71.62 413 GLY B CA 1
ATOM 7273 C C . GLY B 1 413 ? -14.43 37.75 12.812 1 71.62 413 GLY B C 1
ATOM 7274 O O . GLY B 1 413 ? -13.484 38.438 12.422 1 71.62 413 GLY B O 1
ATOM 7275 N N . THR B 1 414 ? -15.133 37.031 11.969 1 77.31 414 THR B N 1
ATOM 7276 C CA . THR B 1 414 ? -15.125 37.219 10.523 1 77.31 414 THR B CA 1
ATOM 7277 C C . THR B 1 414 ? -16.531 37.031 9.945 1 77.31 414 THR B C 1
ATOM 7279 O O . THR B 1 414 ? -17.453 36.625 10.648 1 77.31 414 THR B O 1
ATOM 7282 N N . ILE B 1 415 ? -16.609 37.5 8.711 1 72.25 415 ILE B N 1
ATOM 7283 C CA . ILE B 1 415 ? -17.922 37.469 8.094 1 72.25 415 ILE B CA 1
ATOM 7284 C C . ILE B 1 415 ? -17.922 36.406 6.977 1 72.25 415 ILE B C 1
ATOM 7286 O O . ILE B 1 415 ? -17.156 36.5 6.016 1 72.25 415 ILE B O 1
ATOM 7290 N N . ARG B 1 416 ? -18.828 35.406 7.16 1 78.81 416 ARG B N 1
ATOM 7291 C CA . ARG B 1 416 ? -18.969 34.344 6.172 1 78.81 416 ARG B CA 1
ATOM 7292 C C . ARG B 1 416 ? -19.5 34.875 4.855 1 78.81 416 ARG B C 1
ATOM 7294 O O . ARG B 1 416 ? -20.172 35.906 4.832 1 78.81 416 ARG B O 1
ATOM 7301 N N . GLY B 1 417 ? -19.188 34.25 3.707 1 73.81 417 GLY B N 1
ATOM 7302 C CA . GLY B 1 417 ? -19.734 34.625 2.412 1 73.81 417 GLY B CA 1
ATOM 7303 C C . GLY B 1 417 ? -18.938 35.719 1.722 1 73.81 417 GLY B C 1
ATOM 7304 O O . GLY B 1 417 ? -19.25 36.125 0.6 1 73.81 417 GLY B O 1
ATOM 7305 N N . THR B 1 418 ? -18.016 36.312 2.391 1 79.81 418 THR B N 1
ATOM 7306 C CA . THR B 1 418 ? -17.156 37.312 1.784 1 79.81 418 THR B CA 1
ATOM 7307 C C . THR B 1 418 ? -16 36.656 1.031 1 79.81 418 THR B C 1
ATOM 7309 O O . THR B 1 418 ? -15.734 35.469 1.212 1 79.81 418 THR B O 1
ATOM 7312 N N . GLU B 1 419 ? -15.398 37.375 0.138 1 84.94 419 GLU B N 1
ATOM 7313 C CA . GLU B 1 419 ? -14.242 36.875 -0.601 1 84.94 419 GLU B CA 1
ATOM 7314 C C . GLU B 1 419 ? -13.078 36.562 0.337 1 84.94 419 GLU B C 1
ATOM 7316 O O . GLU B 1 419 ? -12.359 35.594 0.141 1 84.94 419 GLU B O 1
ATOM 7321 N N . LYS B 1 420 ? -12.945 37.469 1.293 1 86.81 420 LYS B N 1
ATOM 7322 C CA . LYS B 1 420 ? -11.891 37.281 2.281 1 86.81 420 LYS B CA 1
ATOM 7323 C C . LYS B 1 420 ? -12.086 35.938 3.027 1 86.81 420 LYS B C 1
ATOM 7325 O O . LYS B 1 420 ? -11.117 35.219 3.275 1 86.81 420 LYS B O 1
ATOM 7330 N N . TRP B 1 421 ? -13.281 35.625 3.352 1 89.56 421 TRP B N 1
ATOM 7331 C CA . TRP B 1 421 ? -13.586 34.375 4.027 1 89.56 421 TRP B CA 1
ATOM 7332 C C . TRP B 1 421 ? -13.227 33.188 3.154 1 89.56 421 TRP B C 1
ATOM 7334 O O . TRP B 1 421 ? -12.578 32.25 3.615 1 89.56 421 TRP B O 1
ATOM 7344 N N . ASP B 1 422 ? -13.531 33.312 1.924 1 90.56 422 ASP B N 1
ATOM 7345 C CA . ASP B 1 422 ? -13.305 32.188 1.003 1 90.56 422 ASP B CA 1
ATOM 7346 C C . ASP B 1 422 ? -11.82 31.969 0.767 1 90.56 422 ASP B C 1
ATOM 7348 O O . ASP B 1 422 ? -11.359 30.812 0.724 1 90.56 422 ASP B O 1
ATOM 7352 N N . ASP B 1 423 ? -11.172 32.969 0.611 1 93.06 423 ASP B N 1
ATOM 7353 C CA . ASP B 1 423 ? -9.742 32.875 0.342 1 93.06 423 ASP B CA 1
ATOM 7354 C C . ASP B 1 423 ? -8.992 32.312 1.544 1 93.06 423 ASP B C 1
ATOM 7356 O O . ASP B 1 423 ? -8.07 31.5 1.384 1 93.06 423 ASP B O 1
ATOM 7360 N N . THR B 1 424 ? -9.344 32.75 2.727 1 94.19 424 THR B N 1
ATOM 7361 C CA . THR B 1 424 ? -8.695 32.281 3.943 1 94.19 424 THR B CA 1
ATOM 7362 C C . THR B 1 424 ? -9.062 30.828 4.23 1 94.19 424 THR B C 1
ATOM 7364 O O . THR B 1 424 ? -8.203 30.031 4.594 1 94.19 424 THR B O 1
ATOM 7367 N N . TYR B 1 425 ? -10.297 30.5 4.035 1 94.5 425 TYR B N 1
ATOM 7368 C CA . TYR B 1 425 ? -10.773 29.156 4.348 1 94.5 425 TYR B CA 1
ATOM 7369 C C . TYR B 1 425 ? -10.141 28.125 3.43 1 94.5 425 TYR B C 1
ATOM 7371 O O . TYR B 1 425 ? -9.938 26.969 3.826 1 94.5 425 TYR B O 1
ATOM 7379 N N . LYS B 1 426 ? -9.805 28.531 2.205 1 94.75 426 LYS B N 1
ATOM 7380 C CA . LYS B 1 426 ? -9.156 27.641 1.25 1 94.75 426 LYS B CA 1
ATOM 7381 C C . LYS B 1 426 ? -7.832 27.109 1.799 1 94.75 426 LYS B C 1
ATOM 7383 O O . LYS B 1 426 ? -7.383 26.031 1.422 1 94.75 426 LYS B O 1
ATOM 7388 N N . ILE B 1 427 ? -7.246 27.844 2.699 1 96.44 427 ILE B N 1
ATOM 7389 C CA . ILE B 1 427 ? -5.953 27.469 3.266 1 96.44 427 ILE B CA 1
ATOM 7390 C C . ILE B 1 427 ? -6.117 26.25 4.156 1 96.44 427 ILE B C 1
ATOM 7392 O O . ILE B 1 427 ? -5.156 25.516 4.387 1 96.44 427 ILE B O 1
ATOM 7396 N N . ARG B 1 428 ? -7.359 25.906 4.582 1 95.12 428 ARG B N 1
ATOM 7397 C CA . ARG B 1 428 ? -7.629 24.781 5.477 1 95.12 428 ARG B CA 1
ATOM 7398 C C . ARG B 1 428 ? -7.188 23.469 4.852 1 95.12 428 ARG B C 1
ATOM 7400 O O . ARG B 1 428 ? -6.805 22.531 5.559 1 95.12 428 ARG B O 1
ATOM 7407 N N . THR B 1 429 ? -7.168 23.391 3.49 1 94.44 429 THR B N 1
ATOM 7408 C CA . THR B 1 429 ? -6.895 22.141 2.777 1 94.44 429 THR B CA 1
ATOM 7409 C C . THR B 1 429 ? -5.453 21.703 3 1 94.44 429 THR B C 1
ATOM 7411 O O . THR B 1 429 ? -5.102 20.547 2.727 1 94.44 429 THR B O 1
ATOM 7414 N N . VAL B 1 430 ? -4.625 22.594 3.545 1 95.19 430 VAL B N 1
ATOM 7415 C CA . VAL B 1 430 ? -3.211 22.281 3.742 1 95.19 430 VAL B CA 1
ATOM 7416 C C . VAL B 1 430 ? -3.07 21.141 4.746 1 95.19 430 VAL B C 1
ATOM 7418 O O . VAL B 1 430 ? -2.168 20.297 4.621 1 95.19 430 VAL B O 1
ATOM 7421 N N . VAL B 1 431 ? -3.963 21.094 5.734 1 95.62 431 VAL B N 1
ATOM 7422 C CA . VAL B 1 431 ? -3.879 20.047 6.75 1 95.62 431 VAL B CA 1
ATOM 7423 C C . VAL B 1 431 ? -4.172 18.688 6.121 1 95.62 431 VAL B C 1
ATOM 7425 O O . VAL B 1 431 ? -3.562 17.688 6.488 1 95.62 431 VAL B O 1
ATOM 7428 N N . GLU B 1 432 ? -5.152 18.641 5.195 1 91.5 432 GLU B N 1
ATOM 7429 C CA . GLU B 1 432 ? -5.461 17.391 4.484 1 91.5 432 GLU B CA 1
ATOM 7430 C C . GLU B 1 432 ? -4.266 16.906 3.67 1 91.5 432 GLU B C 1
ATOM 7432 O O . GLU B 1 432 ? -3.973 15.719 3.637 1 91.5 432 GLU B O 1
ATOM 7437 N N . ARG B 1 433 ? -3.637 17.828 3.035 1 92.69 433 ARG B N 1
ATOM 7438 C CA . ARG B 1 433 ? -2.447 17.5 2.254 1 92.69 433 ARG B CA 1
ATOM 7439 C C . ARG B 1 433 ? -1.316 17.016 3.154 1 92.69 433 ARG B C 1
ATOM 7441 O O . ARG B 1 433 ? -0.564 16.109 2.783 1 92.69 433 ARG B O 1
ATOM 7448 N N . ASP B 1 434 ? -1.195 17.656 4.25 1 95.19 434 ASP B N 1
ATOM 7449 C CA . ASP B 1 434 ? -0.156 17.266 5.195 1 95.19 434 ASP B CA 1
ATOM 7450 C C . ASP B 1 43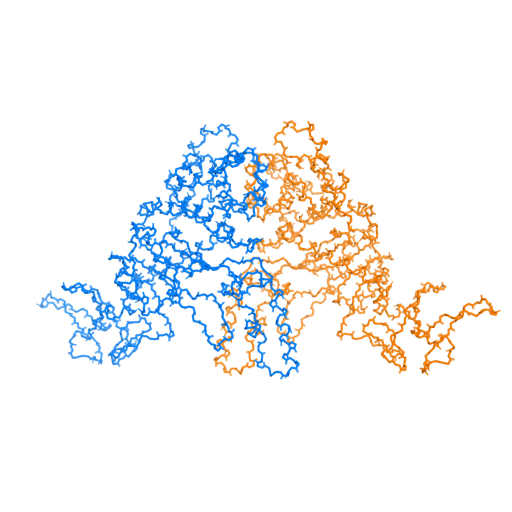4 ? -0.396 15.844 5.719 1 95.19 434 ASP B C 1
ATOM 7452 O O . ASP B 1 434 ? 0.541 15.055 5.832 1 95.19 434 ASP B O 1
ATOM 7456 N N . ILE B 1 435 ? -1.613 15.578 6.09 1 94.44 435 ILE B N 1
ATOM 7457 C CA . ILE B 1 435 ? -1.96 14.242 6.566 1 94.44 435 ILE B CA 1
ATOM 7458 C C . ILE B 1 435 ? -1.654 13.211 5.48 1 94.44 435 ILE B C 1
ATOM 7460 O O . ILE B 1 435 ? -1.104 12.141 5.766 1 94.44 435 ILE B O 1
ATOM 7464 N N . ASN B 1 436 ? -2.029 13.539 4.254 1 92.5 436 ASN B N 1
ATOM 7465 C CA . ASN B 1 436 ? -1.694 12.656 3.143 1 92.5 436 ASN B CA 1
ATOM 7466 C C . ASN B 1 436 ? -0.185 12.477 3.004 1 92.5 436 ASN B C 1
ATOM 7468 O O . ASN B 1 436 ? 0.29 11.375 2.717 1 92.5 436 ASN B O 1
ATOM 7472 N N . HIS B 1 437 ? 0.516 13.539 3.17 1 94.19 437 HIS B N 1
ATOM 7473 C CA . HIS B 1 437 ? 1.972 13.516 3.076 1 94.19 437 HIS B CA 1
ATOM 7474 C C . HIS B 1 437 ? 2.576 12.609 4.145 1 94.19 437 HIS B C 1
ATOM 7476 O O . HIS B 1 437 ? 3.443 11.781 3.846 1 94.19 437 HIS B O 1
ATOM 7482 N N . ILE B 1 438 ? 2.145 12.742 5.336 1 95.06 438 ILE B N 1
ATOM 7483 C CA . ILE B 1 438 ? 2.672 11.961 6.449 1 95.06 438 ILE B CA 1
ATOM 7484 C C . ILE B 1 438 ? 2.348 10.484 6.242 1 95.06 438 ILE B C 1
ATOM 7486 O O . ILE B 1 438 ? 3.166 9.617 6.547 1 95.06 438 ILE B O 1
ATOM 7490 N N . LYS B 1 439 ? 1.197 10.219 5.746 1 93.56 439 LYS B N 1
ATOM 7491 C CA . LYS B 1 439 ? 0.757 8.836 5.578 1 93.56 439 LYS B CA 1
ATOM 7492 C C . LYS B 1 439 ? 1.47 8.172 4.402 1 93.56 439 LYS B C 1
ATOM 7494 O O . LYS B 1 439 ? 1.946 7.039 4.52 1 93.56 439 LYS B O 1
ATOM 7499 N N . ASP B 1 440 ? 1.596 8.836 3.277 1 91.06 440 ASP B N 1
ATOM 7500 C CA . ASP B 1 440 ? 2.086 8.219 2.047 1 91.06 440 ASP B CA 1
ATOM 7501 C C . ASP B 1 440 ? 3.59 8.43 1.892 1 91.06 440 ASP B C 1
ATOM 7503 O O . ASP B 1 440 ? 4.359 7.461 1.881 1 91.06 440 ASP B O 1
ATOM 7507 N N . ASN B 1 441 ? 4.008 9.664 1.897 1 91.44 441 ASN B N 1
ATOM 7508 C CA . ASN B 1 441 ? 5.402 9.977 1.587 1 91.44 441 ASN B CA 1
ATOM 7509 C C . ASN B 1 441 ? 6.32 9.672 2.768 1 91.44 441 ASN B C 1
ATOM 7511 O O . ASN B 1 441 ? 7.453 9.219 2.58 1 91.44 441 ASN B O 1
ATOM 7515 N N . LEU B 1 442 ? 5.82 9.977 3.959 1 94.69 442 LEU B N 1
ATOM 7516 C CA . LEU B 1 442 ? 6.656 9.727 5.129 1 94.69 442 LEU B CA 1
ATOM 7517 C C . LEU B 1 442 ? 6.375 8.352 5.715 1 94.69 442 LEU B C 1
ATOM 7519 O O . LEU B 1 442 ? 6.824 8.031 6.816 1 94.69 442 LEU B O 1
ATOM 7523 N N . CYS B 1 443 ? 5.586 7.57 5.012 1 92.94 443 CYS B N 1
ATOM 7524 C CA . CYS B 1 443 ? 5.438 6.125 5.168 1 92.94 443 CYS B CA 1
ATOM 7525 C C . CYS B 1 443 ? 4.816 5.785 6.516 1 92.94 443 CYS B C 1
ATOM 7527 O O . CYS B 1 443 ? 5.289 4.883 7.211 1 92.94 443 CYS B O 1
ATOM 7529 N N . LEU B 1 444 ? 3.828 6.539 6.922 1 94.19 444 LEU B N 1
ATOM 7530 C CA . LEU B 1 444 ? 3.068 6.195 8.117 1 94.19 444 LEU B CA 1
ATOM 7531 C C . LEU B 1 444 ? 2.043 5.109 7.816 1 94.19 444 LEU B C 1
ATOM 7533 O O . LEU B 1 444 ? 1.767 4.258 8.664 1 94.19 444 LEU B O 1
ATOM 7537 N N . ALA B 1 445 ? 1.519 5.133 6.621 1 89.5 445 ALA B N 1
ATOM 7538 C CA . ALA B 1 445 ? 0.489 4.172 6.23 1 89.5 445 ALA B CA 1
ATOM 7539 C C . ALA B 1 445 ? 1.112 2.854 5.781 1 89.5 445 ALA B C 1
ATOM 7541 O O . ALA B 1 445 ? 2.258 2.824 5.328 1 89.5 445 ALA B O 1
ATOM 7542 N N . GLY B 1 446 ? 0.33 1.755 5.961 1 85.88 446 GLY B N 1
ATOM 7543 C CA . GLY B 1 446 ? 0.699 0.467 5.395 1 85.88 446 GLY B CA 1
ATOM 7544 C C . GLY B 1 446 ? 1.665 -0.313 6.266 1 85.88 446 GLY B C 1
ATOM 7545 O O . GLY B 1 446 ? 2.338 -1.229 5.793 1 85.88 446 GLY B O 1
ATOM 7546 N N . ARG B 1 447 ? 1.824 0.139 7.434 1 87.88 447 ARG B N 1
ATOM 7547 C CA . ARG B 1 447 ? 2.697 -0.582 8.352 1 87.88 447 ARG B CA 1
ATOM 7548 C C . ARG B 1 447 ? 2.084 -1.916 8.758 1 87.88 447 ARG B C 1
ATOM 7550 O O . ARG B 1 447 ? 0.874 -2.008 8.977 1 87.88 447 ARG B O 1
ATOM 7557 N N . ARG B 1 448 ? 2.885 -2.916 8.789 1 85 448 ARG B N 1
ATOM 7558 C CA . ARG B 1 448 ? 2.3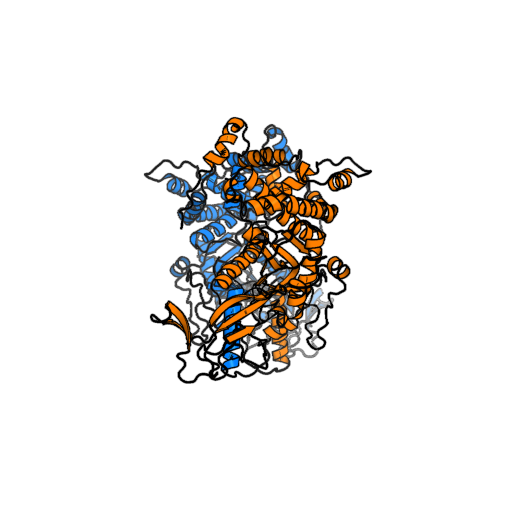89 -4.242 9.148 1 85 448 ARG B CA 1
ATOM 7559 C C . ARG B 1 448 ? 2.572 -4.508 10.641 1 85 448 ARG B C 1
ATOM 7561 O O . ARG B 1 448 ? 3.287 -5.434 11.023 1 85 448 ARG B O 1
ATOM 7568 N N . THR B 1 449 ? 2.039 -3.732 11.461 1 88.81 449 THR B N 1
ATOM 7569 C CA . THR B 1 449 ? 2.086 -3.879 12.914 1 88.81 449 THR B CA 1
ATOM 7570 C C . THR B 1 449 ? 0.802 -3.359 13.555 1 88.81 449 THR B C 1
ATOM 7572 O O . THR B 1 449 ? 0.093 -2.543 12.953 1 88.81 449 THR B O 1
ATOM 7575 N N . GLN B 1 450 ? 0.438 -3.924 14.648 1 88.44 450 GLN B N 1
ATOM 7576 C CA . GLN B 1 450 ? -0.712 -3.461 15.414 1 88.44 450 GLN B CA 1
ATOM 7577 C C . GLN B 1 450 ? -0.282 -2.92 16.781 1 88.44 450 GLN B C 1
ATOM 7579 O O . GLN B 1 450 ? -1.12 -2.689 17.656 1 88.44 450 GLN B O 1
ATOM 7584 N N . ASN B 1 451 ? 1.034 -2.846 16.891 1 92.25 451 ASN B N 1
ATOM 7585 C CA . ASN B 1 451 ? 1.532 -2.326 18.172 1 92.25 451 ASN B CA 1
ATOM 7586 C C . ASN B 1 451 ? 1.325 -0.818 18.266 1 92.25 451 ASN B C 1
ATOM 7588 O O . ASN B 1 451 ? 1.772 -0.063 17.406 1 92.25 451 ASN B O 1
ATOM 7592 N N . GLU B 1 452 ? 0.696 -0.431 19.328 1 94.19 452 GLU B N 1
ATOM 7593 C CA . GLU B 1 452 ? 0.312 0.964 19.516 1 94.19 452 GLU B CA 1
ATOM 7594 C C . GLU B 1 452 ? 1.54 1.86 19.656 1 94.19 452 GLU B C 1
ATOM 7596 O O . GLU B 1 452 ? 1.611 2.922 19.031 1 94.19 452 GLU B O 1
ATOM 7601 N N . ARG B 1 453 ? 2.5 1.47 20.422 1 95.5 453 ARG B N 1
ATOM 7602 C CA . ARG B 1 453 ? 3.678 2.287 20.703 1 95.5 453 ARG B CA 1
ATOM 7603 C C . ARG B 1 453 ? 4.523 2.461 19.438 1 95.5 453 ARG B C 1
ATOM 7605 O O . ARG B 1 453 ? 5.066 3.539 19.188 1 95.5 453 ARG B O 1
ATOM 7612 N N . THR B 1 454 ? 4.648 1.388 18.703 1 95.81 454 THR B N 1
ATOM 7613 C CA . THR B 1 454 ? 5.418 1.443 17.469 1 95.81 454 THR B CA 1
ATOM 7614 C C . THR B 1 454 ? 4.801 2.439 16.5 1 95.81 454 THR B C 1
ATOM 7616 O O . THR B 1 454 ? 5.504 3.275 15.922 1 95.81 454 THR B O 1
ATOM 7619 N N . LEU B 1 455 ? 3.506 2.352 16.344 1 95.88 455 LEU B N 1
ATOM 7620 C CA . LEU B 1 455 ? 2.82 3.223 15.406 1 95.88 455 LEU B CA 1
ATOM 7621 C C . LEU B 1 455 ? 2.822 4.668 15.891 1 95.88 455 LEU B C 1
ATOM 7623 O O . LEU B 1 455 ? 2.916 5.598 15.094 1 95.88 455 LEU B O 1
ATOM 7627 N N . HIS B 1 456 ? 2.645 4.84 17.203 1 97.38 456 HIS B N 1
ATOM 7628 C CA . HIS B 1 456 ? 2.729 6.168 17.797 1 97.38 456 HIS B CA 1
ATOM 7629 C C . HIS B 1 456 ? 4.094 6.801 17.547 1 97.38 456 HIS B C 1
ATOM 7631 O O . HIS B 1 456 ? 4.184 7.969 17.156 1 97.38 456 HIS B O 1
ATOM 7637 N N . ALA B 1 457 ? 5.121 6.012 17.703 1 98.19 457 ALA B N 1
ATOM 7638 C CA . ALA B 1 457 ? 6.477 6.492 17.453 1 98.19 457 ALA B CA 1
ATOM 7639 C C . ALA B 1 457 ? 6.668 6.875 15.992 1 98.19 457 ALA B C 1
ATOM 7641 O O . ALA B 1 457 ? 7.305 7.883 15.688 1 98.19 457 ALA B O 1
ATOM 7642 N N . ASP B 1 458 ? 6.172 6.039 15.109 1 97.81 458 ASP B N 1
ATOM 7643 C CA . ASP B 1 458 ? 6.273 6.328 13.68 1 97.81 458 ASP B CA 1
ATOM 7644 C C . ASP B 1 458 ? 5.594 7.652 13.336 1 97.81 458 ASP B C 1
ATOM 7646 O O . ASP B 1 458 ? 6.074 8.398 12.477 1 97.81 458 ASP B O 1
ATOM 7650 N N . LEU B 1 459 ? 4.473 7.887 13.969 1 98.25 459 LEU B N 1
ATOM 7651 C CA . LEU B 1 459 ? 3.752 9.133 13.758 1 98.25 459 LEU B CA 1
ATOM 7652 C C . LEU B 1 459 ? 4.59 10.328 14.203 1 98.25 459 LEU B C 1
ATOM 7654 O O . LEU B 1 459 ? 4.707 11.32 13.469 1 98.25 459 LEU B O 1
ATOM 7658 N N . ILE B 1 460 ? 5.188 10.25 15.352 1 98.62 460 ILE B N 1
ATOM 7659 C CA . ILE B 1 460 ? 6.012 11.328 15.883 1 98.62 460 ILE B CA 1
ATOM 7660 C C . ILE B 1 460 ? 7.238 11.523 15 1 98.62 460 ILE B C 1
ATOM 7662 O O . ILE B 1 460 ? 7.645 12.664 14.734 1 98.62 460 ILE B O 1
ATOM 7666 N N . LEU B 1 461 ? 7.801 10.422 14.531 1 98.5 461 LEU B N 1
ATOM 7667 C CA . LEU B 1 461 ? 8.969 10.484 13.664 1 98.5 461 LEU B CA 1
ATOM 7668 C C . LEU B 1 461 ? 8.633 11.172 12.344 1 98.5 461 LEU B C 1
ATOM 7670 O O . LEU B 1 461 ? 9.477 11.875 11.773 1 98.5 461 LEU B O 1
ATOM 7674 N N . ALA B 1 462 ? 7.473 10.922 11.891 1 98 462 ALA B N 1
ATOM 7675 C CA . ALA B 1 462 ? 7.031 11.633 10.688 1 98 462 ALA B CA 1
ATOM 7676 C C . ALA B 1 462 ? 6.996 13.141 10.93 1 98 462 ALA B C 1
ATOM 7678 O O . ALA B 1 462 ? 7.426 13.922 10.078 1 98 462 ALA B O 1
ATOM 7679 N N . GLY B 1 463 ? 6.453 13.523 12.094 1 98.25 463 GLY B N 1
ATOM 7680 C CA . GLY B 1 463 ? 6.457 14.938 12.453 1 98.25 463 GLY B CA 1
ATOM 7681 C C . GLY B 1 463 ? 7.855 15.516 12.57 1 98.25 463 GLY B C 1
ATOM 7682 O O . GLY B 1 463 ? 8.117 16.609 12.062 1 98.25 463 GLY B O 1
ATOM 7683 N N . ILE B 1 464 ? 8.734 14.766 13.203 1 98.38 464 ILE B N 1
ATOM 7684 C CA . ILE B 1 464 ? 10.125 15.188 13.359 1 98.38 464 ILE B CA 1
ATOM 7685 C C . ILE B 1 464 ? 10.758 15.398 11.984 1 98.38 464 ILE B C 1
ATOM 7687 O O . ILE B 1 464 ? 11.43 16.406 11.758 1 98.38 464 ILE B O 1
ATOM 7691 N N . THR B 1 465 ? 10.531 14.469 11.117 1 97.88 465 THR B N 1
ATOM 7692 C CA . THR B 1 465 ? 11.125 14.531 9.781 1 97.88 465 THR B CA 1
ATOM 7693 C C . THR B 1 465 ? 10.641 15.766 9.031 1 97.88 465 THR B C 1
ATOM 7695 O O . THR B 1 465 ? 11.43 16.438 8.375 1 97.88 465 THR B O 1
ATOM 7698 N N . GLN B 1 466 ? 9.375 16.047 9.094 1 97.25 466 GLN B N 1
ATOM 7699 C CA . GLN B 1 466 ? 8.867 17.234 8.414 1 97.25 466 GLN B CA 1
ATOM 7700 C C . GLN B 1 466 ? 9.523 18.5 8.961 1 97.25 466 GLN B C 1
ATOM 7702 O O . GLN B 1 466 ? 9.891 19.391 8.203 1 97.25 466 GLN B O 1
ATOM 7707 N N . LEU B 1 467 ? 9.648 18.594 10.289 1 97.88 467 LEU B N 1
ATOM 7708 C CA . LEU B 1 467 ? 10.203 19.797 10.906 1 97.88 467 LEU B CA 1
ATOM 7709 C C . LEU B 1 467 ? 11.695 19.922 10.594 1 97.88 467 LEU B C 1
ATOM 7711 O O . LEU B 1 467 ? 12.203 21.047 10.43 1 97.88 467 LEU B O 1
ATOM 7715 N N . ILE B 1 468 ? 12.375 18.812 10.484 1 96.62 468 ILE B N 1
ATOM 7716 C CA . ILE B 1 468 ? 13.781 18.844 10.078 1 96.62 468 ILE B CA 1
ATOM 7717 C C . ILE B 1 468 ? 13.898 19.375 8.656 1 96.62 468 ILE B C 1
ATOM 7719 O O . ILE B 1 468 ? 14.844 20.094 8.328 1 96.62 468 ILE B O 1
ATOM 7723 N N . THR B 1 469 ? 13.008 19 7.844 1 95.25 469 THR B N 1
ATOM 7724 C CA . THR B 1 469 ? 12.969 19.484 6.469 1 95.25 469 THR B CA 1
ATOM 7725 C C . THR B 1 469 ? 12.812 21 6.441 1 95.25 469 THR B C 1
ATOM 7727 O O . THR B 1 469 ? 13.422 21.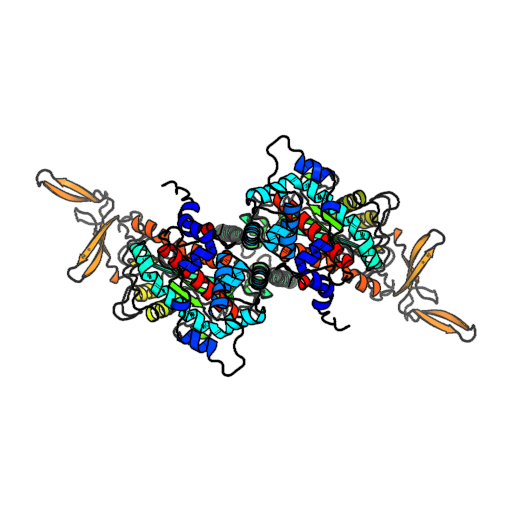688 5.613 1 95.25 469 THR B O 1
ATOM 7730 N N . VAL B 1 470 ? 12.008 21.531 7.355 1 96.19 470 VAL B N 1
ATOM 7731 C CA . VAL B 1 470 ? 11.805 22.969 7.457 1 96.19 470 VAL B CA 1
ATOM 7732 C C . VAL B 1 470 ? 13.109 23.656 7.863 1 96.19 470 VAL B C 1
ATOM 7734 O O . VAL B 1 470 ? 13.492 24.672 7.289 1 96.19 470 VAL B O 1
ATOM 7737 N N . VAL B 1 471 ? 13.805 23.062 8.812 1 96.12 471 VAL B N 1
ATOM 7738 C CA . VAL B 1 471 ? 15.078 23.609 9.273 1 96.12 471 VAL B CA 1
ATOM 7739 C C . VAL B 1 471 ? 16.094 23.609 8.133 1 96.12 471 VAL B C 1
ATOM 7741 O O . VAL B 1 471 ? 16.781 24.609 7.914 1 96.12 471 VAL B O 1
ATOM 7744 N N . LEU B 1 472 ? 16.125 22.5 7.438 1 94.44 472 LEU B N 1
ATOM 7745 C CA . LEU B 1 472 ? 17.062 22.391 6.32 1 94.44 472 LEU B CA 1
ATOM 7746 C C . LEU B 1 472 ? 16.75 23.438 5.254 1 94.44 472 LEU B C 1
ATOM 7748 O O . LEU B 1 472 ? 17.656 24.094 4.746 1 94.44 472 LEU B O 1
ATOM 7752 N N . ALA B 1 473 ? 15.516 23.547 4.922 1 93.06 473 ALA B N 1
ATOM 7753 C CA . ALA B 1 473 ? 15.109 24.5 3.898 1 93.06 473 ALA B CA 1
ATOM 7754 C C . ALA B 1 473 ? 15.5 25.922 4.289 1 93.06 473 ALA B C 1
ATOM 7756 O O . ALA B 1 473 ? 15.891 26.734 3.436 1 93.06 473 ALA B O 1
ATOM 7757 N N . ASP B 1 474 ? 15.359 26.25 5.531 1 94.25 474 ASP B N 1
ATOM 7758 C CA . ASP B 1 474 ? 15.727 27.578 6.027 1 94.25 474 ASP B CA 1
ATOM 7759 C C . ASP B 1 474 ? 17.234 27.797 5.973 1 94.25 474 ASP B C 1
ATOM 7761 O O . ASP B 1 474 ? 17.703 28.844 5.543 1 94.25 474 ASP B O 1
ATOM 7765 N N . LYS B 1 475 ? 18.047 26.797 6.355 1 93 475 LYS B N 1
ATOM 7766 C CA . LYS B 1 475 ? 19.5 26.891 6.418 1 93 475 LYS B CA 1
ATOM 7767 C C . LYS B 1 475 ? 20.109 27.031 5.023 1 93 475 LYS B C 1
ATOM 7769 O O . LYS B 1 475 ? 21.141 27.688 4.852 1 93 475 LYS B O 1
ATOM 7774 N N . ILE B 1 476 ? 19.453 26.406 4.086 1 90.75 476 ILE B N 1
ATOM 7775 C CA . ILE B 1 476 ? 19.984 26.484 2.73 1 90.75 476 ILE B CA 1
ATOM 7776 C C . ILE B 1 476 ? 19.328 27.656 1.991 1 90.75 476 ILE B C 1
ATOM 7778 O O . ILE B 1 476 ? 19.547 27.844 0.793 1 90.75 476 ILE B O 1
ATOM 7782 N N . ASN B 1 477 ? 18.406 28.438 2.645 1 90.38 477 ASN B N 1
ATOM 7783 C CA . ASN B 1 477 ? 17.719 29.609 2.133 1 90.38 477 ASN B CA 1
ATOM 7784 C C . ASN B 1 477 ? 16.859 29.281 0.918 1 90.38 477 ASN B C 1
ATOM 7786 O O . ASN B 1 477 ? 16.875 30 -0.077 1 90.38 477 ASN B O 1
ATOM 7790 N N . HIS B 1 478 ? 16.344 28.125 0.891 1 89.31 478 HIS B N 1
ATOM 7791 C CA . HIS B 1 478 ? 15.383 27.688 -0.119 1 89.31 478 HIS B CA 1
ATOM 7792 C C . HIS B 1 478 ? 14.055 27.281 0.519 1 89.31 478 HIS B C 1
ATOM 7794 O O . HIS B 1 478 ? 13.75 26.078 0.591 1 89.31 478 HIS B O 1
ATOM 7800 N N . HIS B 1 479 ? 13.258 28.266 0.819 1 89 479 HIS B N 1
ATOM 7801 C CA . HIS B 1 479 ? 12.031 28.062 1.592 1 89 479 HIS B CA 1
ATOM 7802 C C . HIS B 1 479 ? 10.961 27.359 0.759 1 89 479 HIS B C 1
ATOM 7804 O O . HIS B 1 479 ? 9.969 26.875 1.301 1 89 479 HIS B O 1
ATOM 7810 N N . GLU B 1 480 ? 11.195 27.188 -0.526 1 85.06 480 GLU B N 1
ATOM 7811 C CA . GLU B 1 480 ? 10.25 26.453 -1.368 1 85.06 480 GLU B CA 1
ATOM 7812 C C . GLU B 1 480 ? 10.227 24.969 -1.02 1 85.06 480 GLU B C 1
ATOM 7814 O O . GLU B 1 480 ? 9.266 24.266 -1.342 1 85.06 480 GLU B O 1
ATOM 7819 N N . TYR B 1 481 ? 11.266 24.547 -0.269 1 85.81 481 TYR B N 1
ATOM 7820 C CA . TYR B 1 481 ? 11.375 23.125 0.036 1 85.81 481 TYR B CA 1
ATOM 7821 C C . TYR B 1 481 ? 10.891 22.828 1.448 1 85.81 481 TYR B C 1
ATOM 7823 O O . TYR B 1 481 ? 11.148 21.75 1.99 1 85.81 481 TYR B O 1
ATOM 7831 N N . ILE B 1 482 ? 10.141 23.688 2.02 1 85 482 ILE B N 1
ATOM 7832 C CA . ILE B 1 482 ? 9.742 23.516 3.41 1 85 482 ILE B CA 1
ATOM 7833 C C . ILE B 1 482 ? 8.766 22.344 3.52 1 85 482 ILE B C 1
ATOM 7835 O O . ILE B 1 482 ? 8.672 21.703 4.566 1 85 482 ILE B O 1
ATOM 7839 N N . ARG B 1 483 ? 8.078 22.016 2.406 1 81.5 483 ARG B N 1
ATOM 7840 C CA . ARG B 1 483 ? 7.09 20.953 2.469 1 81.5 483 ARG B CA 1
ATOM 7841 C C . ARG B 1 483 ? 7.699 19.609 2.049 1 81.5 483 ARG B C 1
ATOM 7843 O O . ARG B 1 483 ? 7.25 18.562 2.494 1 81.5 483 ARG B O 1
ATOM 7850 N N . SER B 1 484 ? 8.617 19.672 1.124 1 82.12 484 SER B N 1
ATOM 7851 C CA . SER B 1 484 ? 9.25 18.438 0.658 1 82.12 484 SER B CA 1
ATOM 7852 C C . SER B 1 484 ? 10.656 18.703 0.132 1 82.12 484 SER B C 1
ATOM 7854 O O . SER B 1 484 ? 10.875 19.656 -0.62 1 82.12 484 SER B O 1
ATOM 7856 N N . ILE B 1 485 ? 11.562 17.844 0.574 1 80.19 485 ILE B N 1
ATOM 7857 C CA . ILE B 1 485 ? 12.945 18 0.13 1 80.19 485 ILE B CA 1
ATOM 7858 C C . ILE B 1 485 ? 13.297 16.906 -0.873 1 80.19 485 ILE B C 1
ATOM 7860 O O . ILE B 1 485 ? 14.469 16.688 -1.181 1 80.19 485 ILE B O 1
ATOM 7864 N N . LYS B 1 486 ? 12.328 16.25 -1.406 1 78.25 486 LYS B N 1
ATOM 7865 C CA . LYS B 1 486 ? 12.539 15.117 -2.305 1 78.25 486 LYS B CA 1
ATOM 7866 C C . LYS B 1 486 ? 13.344 15.539 -3.535 1 78.25 486 LYS B C 1
ATOM 7868 O O . LYS B 1 486 ? 14.195 14.789 -4.008 1 78.25 486 LYS B O 1
ATOM 7873 N N . PRO B 1 487 ? 13.133 16.719 -4.004 1 74.69 487 PRO B N 1
ATOM 7874 C CA . PRO B 1 487 ? 13.898 17.141 -5.184 1 74.69 487 PRO B CA 1
ATOM 7875 C C . PRO B 1 487 ? 15.398 17.234 -4.914 1 74.69 487 PRO B C 1
ATOM 7877 O O . PRO B 1 487 ? 16.203 17.234 -5.852 1 74.69 487 PRO B O 1
ATOM 7880 N N . LEU B 1 488 ? 15.734 17.297 -3.629 1 80.38 488 LEU B N 1
ATOM 7881 C CA . LEU B 1 488 ? 17.141 17.469 -3.262 1 80.38 488 LEU B CA 1
ATOM 7882 C C . LEU B 1 488 ? 17.828 16.125 -3.156 1 80.38 488 LEU B C 1
ATOM 7884 O O . LEU B 1 488 ? 19.062 16.062 -3.064 1 80.38 488 LEU B O 1
ATOM 7888 N N . ILE B 1 489 ? 17.078 15.039 -3.199 1 81.88 489 ILE B N 1
ATOM 7889 C CA . ILE B 1 489 ? 17.625 13.711 -2.975 1 81.88 489 ILE B CA 1
ATOM 7890 C C . ILE B 1 489 ? 18.406 13.258 -4.203 1 81.88 489 ILE B C 1
ATOM 7892 O O . ILE B 1 489 ? 19.406 12.539 -4.086 1 81.88 489 ILE B O 1
ATOM 7896 N N . ALA B 1 490 ? 18.047 13.617 -5.43 1 66.06 490 ALA B N 1
ATOM 7897 C CA . ALA B 1 490 ? 18.625 13.148 -6.684 1 66.06 490 ALA B CA 1
ATOM 7898 C C . ALA B 1 490 ? 19.984 13.797 -6.934 1 66.06 490 ALA B C 1
ATOM 7900 O O . ALA B 1 490 ? 20.203 14.945 -6.547 1 66.06 490 ALA B O 1
#